Protein 4R1N (pdb70)

InterPro domains:
  IPR006108 3-hydroxyacyl-CoA dehydrogenase, C-terminal [PF00725] (184-280)
  IPR006176 3-hydroxyacyl-CoA dehydrogenase, NAD binding [PF02737] (3-181)
  IPR006180 3-hydroxyacyl-CoA dehydrogenase, conserved site [PS00067] (181-205)
  IPR008927 6-phosphogluconate dehydrogenase-like, C-terminal domain superfamily [SSF48179] (183-282)
  IPR013328 6-phosphogluconate dehydrogenase, domain 2 [G3DSA:1.10.1040.10] (186-282)
  IPR022694 3-hydroxyacyl-CoA dehydrogenase [PIRSF000105] (2-281)
  IPR036291 NAD(P)-binding domain superfamily [SSF51735] (1-183)

Solvent-accessible surface area: 47603 Å² total; per-residue (Å²): 98,152,44,0,0,0,1,10,2,38,100,49,2,2,10,0,0,6,5,0,0,44,124,45,10,86,1,22,2,38,23,122,113,117,102,65,8,88,137,1,53,41,54,2,34,112,36,1,36,143,55,36,81,154,159,148,43,85,84,69,49,29,101,98,11,40,92,53,20,56,35,19,51,57,9,140,80,0,45,74,0,29,0,0,0,0,23,33,111,78,62,34,113,66,1,51,94,18,0,47,85,0,30,70,37,9,58,100,102,0,10,0,0,2,14,4,27,16,38,29,2,46,86,0,4,82,28,14,203,21,29,56,39,1,0,0,0,5,5,22,88,64,0,44,105,20,97,0,0,0,0,0,48,8,94,54,8,34,96,118,1,12,55,29,0,84,112,8,0,91,76,5,40,16,52,19,2,64,0,50,52,23,36,4,5,0,0,12,13,3,10,1,27,10,0,2,8,0,0,19,0,25,79,94,54,6,11,113,42,94,23,0,9,20,0,0,91,52,7,16,85,14,78,59,0,4,0,22,29,0,1,86,52,0,0,44,60,0,16,48,7,0,35,32,2,91,111,113,63,65,26,57,19,8,88,14,0,83,25,0,76,136,32,31,192,52,34,93,32,0,117,127,68,29,62,2,13,52,104,72,103,257,77,144,54,0,0,0,3,10,6,44,98,46,1,0,11,0,0,4,5,0,0,42,120,32,7,90,0,12,2,46,26,130,98,113,89,72,9,91,161,2,52,57,64,3,42,156,39,2,40,139,45,36,84,125,156,148,42,82,92,60,50,25,90,91,14,35,92,69,21,59,33,22,54,55,11,144,87,0,41,86,0,36,0,0,0,0,20,38,107,83,60,38,154,66,2,68,109,25,0,48,85,0,27,70,40,8,58,101,106,0,8,0,0,0,15,5,35,26,38,30,1,45,83,0,5,79,28,17,204,18,29,62,35,0,0,0,0,4,5,22,92,69,1,42,96,19,119,0,0,0,0,0,48,6,93,54,8,34,95,118,1,10,63,32,0,81,126,4,0,90,73,6,46,13,49,12,2,64,0,49,53,22,39,6,6,0,0,16,14,2,11,1,26,10,0,3,8,0,0,18,0,27,78,96,56,7,12,113,43,95,18,0,7,21,0,0,87,54,7,17,82,14,79,46,0,4,0,21,30,0,1,87,53,2,0,43,60,0,19,52,13,0,36,37,1,92,109,118,62,66,26,56,20,8,83,13,0,82,21,0,78,139,35,33,194,54,34,95,32,0,84,127,68,17,65,2,15,52,105,59,107,256,94,156,46,0,0,0,2,10,4,46,106,48,2,2,11,0,0,6,5,0,0,40,122,46,9,84,1,21,3,45,24,125,104,129,89,59,7,88,143,2,54,60,60,2,44,146,33,0,42,110,57,34,82,122,112,155,36,80,82,70,45,26,79,89,9,40,92,58,20,55,34,20,53,61,9,138,80,0,45,72,0,31,0,0,0,0,24,34,97,83,61,33,112,66,1,51,94,16,0,48,87,0,24,71,36,8,59,102,116,0,10,0,0,2,15,4,26,17,37,29,3,46,83,2,5,84,26,17,197,22,26,60,40,1,0,0,0,6,4,23,96,68,1,47,104,21,108,0,0,0,0,0,50,8,96,56,8,32,96,119,2,13,54,32,0,82,110,8,0,91,75,5,46,15,47,20,3,68,0,50,51,21,36,4,6,0,0,13,13,3,11,0,26,9,0,3,7,0,0,19,0,27,80,95,54,8,11,110,41,93,22,0,6,20,0,0,90,54,7,17,87,15,78,51,0,4,0,21,30,0,1,84,53,0,0,43,58,0,17,49,7,0,36,31,1,90,111,113,60,65,25,57,21,7,83,14,0,81,23,0,74,140,34,30,191,52,35,94,31,0,120,115,59,12,65,2,14,53,106,69,117,206,90,164,45,0,0,0,3,10,6,48,97,48,1,0,10,0,0,4,5,0,0,44,120,47,11,87,0,10,3,42,18,135,107,108,100,81,8,92,140,2,52,53,61,2,43,161,38,2,44,132,46,35,90,105,167,138,42,82,95,61,54,23,97,95,14,34,94,64,18,58,36,21,56,57,14,145,82,0,39,76,0,37,0,0,0,1,21,35,103,86,62,37,120,65,1,45,101,21,0,46,88,0,28,67,44,9,67,100,109,0,10,0,0,1,16,5,34,26,38,30,1,45,84,0,5,77,27,18,207,17,29,61,43,0,0,0,0,5,5,21,96,68,1,39,95,20,122,0,0,0,0,0,46,7,94,57,8,35,95,134,2,11,68,33,0,79,126,6,0,84,72,6,46,14,50,16,2,63,0,48,55,20,39,6,6,0,0,15,15,2,11,1,27,10,0,2,8,0,0,18,0,28,81,95,53,6,11,115,42,89,21,0,5,23,0,0,76,46,7,15,83,14,79,48,0,2,0,16,29,0,1,85,54,0,0,43,60,1,19,53,14,1,36,36,1,92,109,117,64,66,26,55,21,8,87,14,0,82,21,1,77,138,34,34,194,54,33,95,33,0,124,129,66,12,64,2,14,56,72,77,90,228

Radius of gyration: 37.48 Å; Cα contacts (8 Å, |Δi|>4): 2332; chains: 4; bounding box: 82×85×106 Å

CATH classification: 3.40.50.720 (+1 more: 1.10.1040.10)

Structure (mmCIF, N/CA/C/O backbone):
data_4R1N
#
_entry.id   4R1N
#
_cell.length_a   146.475
_cell.length_b   146.475
_cell.length_c   202.295
_cell.angle_alpha   90.000
_cell.angle_beta   90.000
_cell.angle_gamma   120.000
#
_symmetry.space_group_name_H-M   'H 3'
#
loop_
_entity.id
_entity.type
_entity.pdbx_description
1 polymer '3-hydroxybutyryl-CoA dehydrogenase'
2 water water
#
loop_
_atom_site.group_PDB
_atom_site.id
_atom_site.type_symbol
_atom_site.label_atom_id
_atom_site.label_alt_id
_atom_site.label_comp_id
_atom_site.label_asym_id
_atom_site.label_entity_id
_atom_site.label_seq_id
_atom_site.pdbx_PDB_ins_code
_atom_site.Cartn_x
_atom_site.Cartn_y
_atom_site.Cartn_z
_atom_site.occupancy
_atom_site.B_iso_or_equiv
_atom_site.auth_seq_id
_atom_site.auth_comp_id
_atom_site.auth_asym_id
_atom_site.auth_atom_id
_atom_site.pdbx_PDB_model_num
ATOM 1 N N . MET A 1 1 ? 38.898 16.250 36.497 1.00 45.19 1 MET A N 1
ATOM 2 C CA . MET A 1 1 ? 38.249 15.367 37.480 1.00 46.01 1 MET A CA 1
ATOM 3 C C . MET A 1 1 ? 39.243 14.404 38.131 1.00 43.69 1 MET A C 1
ATOM 4 O O . MET A 1 1 ? 40.204 13.960 37.502 1.00 39.68 1 MET A O 1
ATOM 9 N N . LYS A 1 2 ? 39.028 14.091 39.401 1.00 42.67 2 LYS A N 1
ATOM 10 C CA . LYS A 1 2 ? 39.925 13.185 40.136 1.00 45.71 2 LYS A CA 1
ATOM 11 C C . LYS A 1 2 ? 39.223 12.016 40.794 1.00 38.40 2 LYS A C 1
ATOM 12 O O . LYS A 1 2 ? 39.816 10.952 41.034 1.00 37.66 2 LYS A O 1
ATOM 18 N N . LYS A 1 3 ? 37.974 12.267 41.165 1.00 34.40 3 LYS A N 1
ATOM 19 C CA . LYS A 1 3 ? 37.232 11.422 42.052 1.00 33.52 3 LYS A CA 1
ATOM 20 C C . LYS A 1 3 ? 35.812 11.159 41.499 1.00 31.62 3 LYS A C 1
ATOM 21 O O . LYS A 1 3 ? 35.001 12.074 41.302 1.00 30.54 3 LYS A O 1
ATOM 27 N N . VAL A 1 4 ? 35.525 9.891 41.370 1.00 29.69 4 VAL A N 1
ATOM 28 C CA . VAL A 1 4 ? 34.247 9.436 40.839 1.00 33.91 4 VAL A CA 1
ATOM 29 C C . VAL A 1 4 ? 33.549 8.551 41.871 1.00 31.17 4 VAL A C 1
ATOM 30 O O . VAL A 1 4 ? 34.164 7.581 42.447 1.00 32.05 4 VAL A O 1
ATOM 34 N N . PHE A 1 5 ? 32.280 8.848 42.073 1.00 30.04 5 PHE A N 1
ATOM 35 C CA . PHE A 1 5 ? 31.360 8.005 42.835 1.00 31.16 5 PHE A CA 1
ATOM 36 C C . PHE A 1 5 ? 30.524 7.085 41.890 1.00 35.15 5 PHE A C 1
ATOM 37 O O . PHE A 1 5 ? 29.869 7.573 40.943 1.00 30.39 5 PHE A O 1
ATOM 45 N N . VAL A 1 6 ? 30.557 5.778 42.125 1.00 31.67 6 VAL A N 1
ATOM 46 C CA . VAL A 1 6 ? 29.732 4.833 41.330 1.00 32.68 6 VAL A CA 1
ATOM 47 C C . VAL A 1 6 ? 28.729 4.125 42.220 1.00 33.69 6 VAL A C 1
ATOM 48 O O . VAL A 1 6 ? 29.113 3.535 43.251 1.00 29.97 6 VAL A O 1
ATOM 52 N N . LEU A 1 7 ? 27.459 4.184 41.829 1.00 31.42 7 LEU A N 1
ATOM 53 C CA . LEU A 1 7 ? 26.387 3.418 42.474 1.00 35.18 7 LEU A CA 1
ATOM 54 C C . LEU A 1 7 ? 26.177 2.068 41.759 1.00 37.07 7 LEU A C 1
ATOM 55 O O . LEU A 1 7 ? 25.930 1.992 40.551 1.00 36.95 7 LEU A O 1
ATOM 60 N N . GLY A 1 8 ? 26.312 1.008 42.521 1.00 38.53 8 GLY A N 1
ATOM 61 C CA . GLY A 1 8 ? 26.054 -0.308 42.011 1.00 37.03 8 GLY A CA 1
ATOM 62 C C . GLY A 1 8 ? 27.355 -1.021 41.892 1.00 38.94 8 GLY A C 1
ATOM 63 O O . GLY A 1 8 ? 28.231 -0.587 41.158 1.00 40.60 8 GLY A O 1
ATOM 64 N N . ALA A 1 9 ? 27.471 -2.154 42.597 1.00 41.51 9 ALA A N 1
ATOM 65 C CA . ALA A 1 9 ? 28.700 -2.951 42.598 1.00 42.81 9 ALA A CA 1
ATOM 66 C C . ALA A 1 9 ? 28.538 -4.304 41.878 1.00 43.83 9 ALA A C 1
ATOM 67 O O . ALA A 1 9 ? 29.448 -5.116 41.891 1.00 40.86 9 ALA A O 1
ATOM 69 N N . GLY A 1 10 ? 27.388 -4.515 41.241 1.00 45.38 10 GLY A N 1
ATOM 70 C CA . GLY A 1 10 ? 27.200 -5.599 40.305 1.00 44.63 10 GLY A CA 1
ATOM 71 C C . GLY A 1 10 ? 28.111 -5.448 39.096 1.00 46.89 10 GLY A C 1
ATOM 72 O O . GLY A 1 10 ? 29.005 -4.608 39.083 1.00 47.58 10 GLY A O 1
ATOM 73 N N . THR A 1 11 ? 27.863 -6.254 38.065 1.00 45.85 11 THR A N 1
ATOM 74 C CA . THR A 1 11 ? 28.806 -6.423 36.996 1.00 49.94 11 THR A CA 1
ATOM 75 C C . THR A 1 11 ? 29.076 -5.137 36.202 1.00 45.11 11 THR A C 1
ATOM 76 O O . THR A 1 11 ? 30.236 -4.889 35.904 1.00 42.81 11 THR A O 1
ATOM 80 N N . MET A 1 12 ? 28.054 -4.343 35.868 1.00 41.08 12 MET A N 1
ATOM 81 C CA . MET A 1 12 ? 28.265 -3.097 35.127 1.00 41.83 12 MET A CA 1
ATOM 82 C C . MET A 1 12 ? 29.030 -2.082 36.001 1.00 35.12 12 MET A C 1
ATOM 83 O O . MET A 1 12 ? 30.039 -1.572 35.571 1.00 34.05 12 MET A O 1
ATOM 88 N N . GLY A 1 13 ? 28.480 -1.781 37.184 1.00 33.16 13 GLY A N 1
ATOM 89 C CA . GLY A 1 13 ? 29.063 -0.871 38.173 1.00 37.33 13 GLY A CA 1
ATOM 90 C C . GLY A 1 13 ? 30.525 -1.221 38.459 1.00 39.94 13 GLY A C 1
ATOM 91 O O . GLY A 1 13 ? 31.384 -0.353 38.425 1.00 34.01 13 GLY A O 1
ATOM 92 N N . ALA A 1 14 ? 30.846 -2.505 38.620 1.00 37.36 14 ALA A N 1
ATOM 93 C CA . ALA A 1 14 ? 32.254 -2.898 38.798 1.00 39.60 14 ALA A CA 1
ATOM 94 C C . ALA A 1 14 ? 33.113 -2.649 37.573 1.00 42.49 14 ALA A C 1
ATOM 95 O O . ALA A 1 14 ? 34.294 -2.277 37.698 1.00 35.62 14 ALA A O 1
ATOM 97 N N . GLY A 1 15 ? 32.572 -2.926 36.382 1.00 35.93 15 GLY A N 1
ATOM 98 C CA . GLY A 1 15 ? 33.339 -2.653 35.169 1.00 36.73 15 GLY A CA 1
ATOM 99 C C . GLY A 1 15 ? 33.651 -1.154 35.061 1.00 30.04 15 GLY A C 1
ATOM 100 O O . GLY A 1 15 ? 34.756 -0.712 34.675 1.00 33.34 15 GLY A O 1
ATOM 101 N N . ILE A 1 16 ? 32.659 -0.385 35.427 1.00 28.81 16 ILE A N 1
ATOM 102 C CA . ILE A 1 16 ? 32.769 1.076 35.336 1.00 30.75 16 ILE A CA 1
ATOM 103 C C . ILE A 1 16 ? 33.774 1.622 36.390 1.00 32.37 16 ILE A C 1
ATOM 104 O O . ILE A 1 16 ? 34.537 2.512 36.091 1.00 31.74 16 ILE A O 1
ATOM 109 N N . VAL A 1 17 ? 33.688 1.121 37.615 1.00 31.71 17 VAL A N 1
ATOM 110 C CA . VAL A 1 17 ? 34.726 1.458 38.615 1.00 34.87 17 VAL A CA 1
ATOM 111 C C . VAL A 1 17 ? 36.111 1.212 38.030 1.00 33.62 17 VAL A C 1
ATOM 112 O O . VAL A 1 17 ? 36.999 2.097 38.040 1.00 36.95 17 VAL A O 1
ATOM 116 N N . GLN A 1 18 ? 36.298 0.007 37.502 1.00 34.88 18 GLN A N 1
ATOM 117 C CA . GLN A 1 18 ? 37.555 -0.367 36.894 1.00 34.61 18 GLN A CA 1
ATOM 118 C C . GLN A 1 18 ? 37.939 0.544 35.735 1.00 36.99 18 GLN A C 1
ATOM 119 O O . GLN A 1 18 ? 39.110 0.938 35.607 1.00 34.86 18 GLN A O 1
ATOM 125 N N . ALA A 1 19 ? 36.993 0.892 34.860 1.00 32.75 19 ALA A N 1
ATOM 126 C CA . ALA A 1 19 ? 37.326 1.776 33.746 1.00 32.78 19 ALA A CA 1
ATOM 127 C C . ALA A 1 19 ? 37.885 3.139 34.254 1.00 30.64 19 ALA A C 1
ATOM 128 O O . ALA A 1 19 ? 38.773 3.694 33.625 1.00 32.69 19 ALA A O 1
ATOM 130 N N . PHE A 1 20 ? 37.291 3.679 35.314 1.00 30.34 20 PHE A N 1
ATOM 131 C CA . PHE A 1 20 ? 37.795 4.952 35.862 1.00 32.22 20 PHE A CA 1
ATOM 132 C C . PHE A 1 20 ? 39.162 4.756 36.622 1.00 31.79 20 PHE A C 1
ATOM 133 O O . PHE A 1 20 ? 40.156 5.433 36.352 1.00 34.37 20 PHE A O 1
ATOM 141 N N . ALA A 1 21 ? 39.189 3.802 37.516 1.00 34.46 21 ALA A N 1
ATOM 142 C CA . ALA A 1 21 ? 40.395 3.581 38.381 1.00 36.09 21 ALA A CA 1
ATOM 143 C C . ALA A 1 21 ? 41.630 3.172 37.622 1.00 41.67 21 ALA A C 1
ATOM 144 O O . ALA A 1 21 ? 42.743 3.584 37.978 1.00 42.22 21 ALA A O 1
ATOM 146 N N . ALA A 1 22 ? 41.457 2.449 36.523 1.00 38.31 22 ALA A N 1
ATOM 147 C CA . ALA A 1 22 ? 42.569 2.012 35.728 1.00 36.74 22 ALA A CA 1
ATOM 148 C C . ALA A 1 22 ? 43.249 3.116 35.056 1.00 40.13 22 ALA A C 1
ATOM 149 O O . ALA A 1 22 ? 44.380 2.959 34.607 1.00 44.22 22 ALA A O 1
ATOM 151 N N . LYS A 1 23 ? 42.536 4.206 34.884 1.00 38.88 23 LYS A N 1
ATOM 152 C CA . LYS A 1 23 ? 43.045 5.328 34.236 1.00 35.93 23 LYS A CA 1
ATOM 153 C C . LYS A 1 23 ? 43.365 6.479 35.207 1.00 35.42 23 LYS A C 1
ATOM 154 O O . LYS A 1 23 ? 43.539 7.627 34.779 1.00 35.38 23 LYS A O 1
ATOM 160 N N . GLY A 1 24 ? 43.419 6.221 36.505 1.00 41.99 24 GLY A N 1
ATOM 161 C CA . GLY A 1 24 ? 43.992 7.240 37.409 1.00 39.43 24 GLY A CA 1
ATOM 162 C C . GLY A 1 24 ? 42.991 7.922 38.314 1.00 46.38 24 GLY A C 1
ATOM 163 O O . GLY A 1 24 ? 43.409 8.652 39.191 1.00 37.61 24 GLY A O 1
ATOM 164 N N . CYS A 1 25 ? 41.674 7.712 38.120 1.00 36.24 25 CYS A N 1
ATOM 165 C CA . CYS A 1 25 ? 40.683 8.265 39.023 1.00 37.06 25 CYS A CA 1
ATOM 166 C C . CYS A 1 25 ? 40.660 7.517 40.362 1.00 36.45 25 CYS A C 1
ATOM 167 O O . CYS A 1 25 ? 40.868 6.287 40.424 1.00 34.45 25 CYS A O 1
ATOM 170 N N . GLU A 1 26 ? 40.392 8.285 41.419 1.00 31.35 26 GLU A N 1
ATOM 171 C CA . GLU A 1 26 ? 39.934 7.767 42.663 1.00 34.54 26 GLU A CA 1
ATOM 172 C C . GLU A 1 26 ? 38.467 7.408 42.471 1.00 34.91 26 GLU A C 1
ATOM 173 O O . GLU A 1 26 ? 37.668 8.216 42.016 1.00 32.88 26 GLU A O 1
ATOM 179 N N . VAL A 1 27 ? 38.099 6.226 42.926 1.00 36.76 27 VAL A N 1
ATOM 180 C CA . VAL A 1 27 ? 36.717 5.809 42.829 1.00 36.42 27 VAL A CA 1
ATOM 181 C C . VAL A 1 27 ? 36.224 5.320 44.155 1.00 33.19 27 VAL A C 1
ATOM 182 O O . VAL A 1 27 ? 36.909 4.504 44.835 1.00 36.01 27 VAL A O 1
ATOM 186 N N . ILE A 1 28 ? 35.065 5.825 44.548 1.00 32.99 28 ILE A N 1
ATOM 187 C CA . ILE A 1 28 ? 34.276 5.291 45.664 1.00 32.31 28 ILE A CA 1
ATOM 188 C C . ILE A 1 28 ? 33.034 4.575 45.067 1.00 38.74 28 ILE A C 1
ATOM 189 O O . ILE A 1 28 ? 32.215 5.250 44.365 1.00 34.02 28 ILE A O 1
ATOM 194 N N . VAL A 1 29 ? 32.917 3.269 45.353 1.00 32.75 29 VAL A N 1
ATOM 195 C CA . VAL A 1 29 ? 31.769 2.425 44.903 1.00 35.60 29 VAL A CA 1
ATOM 196 C C . VAL A 1 29 ? 30.829 2.119 46.022 1.00 39.07 29 VAL A C 1
ATOM 197 O O . VAL A 1 29 ? 31.238 1.587 47.093 1.00 37.57 29 VAL A O 1
ATOM 201 N N . ARG A 1 30 ? 29.560 2.414 45.795 1.00 33.22 30 ARG A N 1
ATOM 202 C CA . ARG A 1 30 ? 28.595 2.293 46.810 1.00 33.47 30 ARG A CA 1
ATOM 203 C C . ARG A 1 30 ? 27.506 1.337 46.389 1.00 43.96 30 ARG A C 1
ATOM 204 O O . ARG A 1 30 ? 26.984 1.442 45.239 1.00 36.80 30 ARG A O 1
ATOM 212 N N . ASP A 1 31 ? 27.150 0.428 47.295 1.00 40.72 31 ASP A N 1
ATOM 213 C CA . ASP A 1 31 ? 25.950 -0.437 47.117 1.00 43.84 31 ASP A CA 1
ATOM 214 C C . ASP A 1 31 ? 25.207 -0.575 48.459 1.00 48.70 31 ASP A C 1
ATOM 215 O O . ASP A 1 31 ? 25.687 -0.087 49.485 1.00 45.95 31 ASP A O 1
ATOM 220 N N . ILE A 1 32 ? 24.032 -1.220 48.454 1.00 46.88 32 ILE A N 1
ATOM 221 C CA . ILE A 1 32 ? 23.174 -1.265 49.638 1.00 50.29 32 ILE A CA 1
ATOM 222 C C . ILE A 1 32 ? 23.572 -2.339 50.688 1.00 48.19 32 ILE A C 1
ATOM 223 O O . ILE A 1 32 ? 23.071 -2.295 51.808 1.00 48.58 32 ILE A O 1
ATOM 228 N N . LYS A 1 33 ? 24.491 -3.247 50.347 1.00 52.62 33 LYS A N 1
ATOM 229 C CA . LYS A 1 33 ? 25.088 -4.158 51.331 1.00 57.97 33 LYS A CA 1
ATOM 230 C C . LYS A 1 33 ? 26.580 -4.409 51.111 1.00 60.92 33 LYS A C 1
ATOM 231 O O . LYS A 1 33 ? 27.112 -4.329 49.988 1.00 52.06 33 LYS A O 1
ATOM 237 N N . GLU A 1 34 ? 27.243 -4.796 52.195 1.00 59.86 34 GLU A N 1
ATOM 238 C CA . GLU A 1 34 ? 28.695 -4.856 52.213 1.00 58.49 34 GLU A CA 1
ATOM 239 C C . GLU A 1 34 ? 29.240 -6.037 51.406 1.00 59.90 34 GLU A C 1
ATOM 240 O O . GLU A 1 34 ? 30.340 -5.961 50.855 1.00 61.55 34 GLU A O 1
ATOM 246 N N . GLU A 1 35 ? 28.476 -7.129 51.324 1.00 61.18 35 GLU A N 1
ATOM 247 C CA . GLU A 1 35 ? 28.891 -8.283 50.507 1.00 64.97 35 GLU A CA 1
ATOM 248 C C . GLU A 1 35 ? 28.728 -7.973 49.017 1.00 58.47 35 GLU A C 1
ATOM 249 O O . GLU A 1 35 ? 29.524 -8.449 48.190 1.00 52.85 35 GLU A O 1
ATOM 255 N N . PHE A 1 36 ? 27.719 -7.165 48.666 1.00 51.64 36 PHE A N 1
ATOM 256 C CA . PHE A 1 36 ? 27.609 -6.665 47.268 1.00 51.69 36 PHE A CA 1
ATOM 257 C C . PHE A 1 36 ? 28.865 -5.875 46.932 1.00 41.84 36 PHE A C 1
ATOM 258 O O . PHE A 1 36 ? 29.529 -6.111 45.927 1.00 44.54 36 PHE A O 1
ATOM 266 N N . VAL A 1 37 ? 29.210 -4.980 47.837 1.00 48.35 37 VAL A N 1
ATOM 267 C CA . VAL A 1 37 ? 30.377 -4.158 47.666 1.00 43.12 37 VAL A CA 1
ATOM 268 C C . VAL A 1 37 ? 31.603 -5.057 47.557 1.00 46.23 37 VAL A C 1
ATOM 269 O O . VAL A 1 37 ? 32.381 -4.983 46.602 1.00 43.13 37 VAL A O 1
ATOM 273 N N . ASP A 1 38 ? 31.766 -5.947 48.539 1.00 55.26 38 ASP A N 1
ATOM 274 C CA . ASP A 1 38 ? 32.823 -6.963 48.484 1.00 51.32 38 ASP A CA 1
ATOM 275 C C . ASP A 1 38 ? 32.817 -7.749 47.196 1.00 45.84 38 ASP A C 1
ATOM 276 O O . ASP A 1 38 ? 33.882 -7.996 46.642 1.00 46.06 38 ASP A O 1
ATOM 281 N N . ARG A 1 39 ? 31.644 -8.127 46.665 1.00 51.14 39 ARG A N 1
ATOM 282 C CA . ARG A 1 39 ? 31.641 -8.944 45.422 1.00 50.85 39 ARG A CA 1
ATOM 283 C C . ARG A 1 39 ? 32.192 -8.137 44.277 1.00 43.62 39 ARG A C 1
ATOM 284 O O . ARG A 1 39 ? 32.966 -8.646 43.452 1.00 49.48 39 ARG A O 1
ATOM 292 N N . GLY A 1 40 ? 31.850 -6.848 44.266 1.00 47.31 40 GLY A N 1
ATOM 293 C CA . GLY A 1 40 ? 32.324 -5.930 43.208 1.00 44.78 40 GLY A CA 1
ATOM 294 C C . GLY A 1 40 ? 33.809 -5.822 43.200 1.00 42.51 40 GLY A C 1
ATOM 295 O O . GLY A 1 40 ? 34.435 -5.998 42.167 1.00 44.66 40 GLY A O 1
ATOM 296 N N . ILE A 1 41 ? 34.386 -5.594 44.380 1.00 47.13 41 ILE A N 1
ATOM 297 C CA . ILE A 1 41 ? 35.855 -5.483 44.478 1.00 50.49 41 ILE A CA 1
ATOM 298 C C . ILE A 1 41 ? 36.559 -6.793 44.138 1.00 43.83 41 ILE A C 1
ATOM 299 O O . ILE A 1 41 ? 37.566 -6.818 43.409 1.00 44.75 41 ILE A O 1
ATOM 304 N N . ALA A 1 42 ? 36.000 -7.885 44.636 1.00 50.57 42 ALA A N 1
ATOM 305 C CA . ALA A 1 42 ? 36.375 -9.233 44.158 1.00 53.77 42 ALA A CA 1
ATOM 306 C C . ALA A 1 42 ? 36.375 -9.339 42.620 1.00 52.59 42 ALA A C 1
ATOM 307 O O . ALA A 1 42 ? 37.373 -9.774 42.028 1.00 58.61 42 ALA A O 1
ATOM 309 N N . THR A 1 43 ? 35.284 -8.915 41.972 1.00 49.00 43 THR A N 1
ATOM 310 C CA . THR A 1 43 ? 35.213 -8.920 40.498 1.00 49.37 43 THR A CA 1
ATOM 311 C C . THR A 1 43 ? 36.339 -8.131 39.848 1.00 44.66 43 THR A C 1
ATOM 312 O O . THR A 1 43 ? 36.990 -8.572 38.871 1.00 46.99 43 THR A O 1
ATOM 316 N N . ILE A 1 44 ? 36.546 -6.925 40.368 1.00 44.25 44 ILE A N 1
ATOM 317 C CA . ILE A 1 44 ? 37.579 -6.073 39.782 1.00 45.97 44 ILE A CA 1
ATOM 318 C C . ILE A 1 44 ? 38.958 -6.749 39.919 1.00 47.19 44 ILE A C 1
ATOM 319 O O . ILE A 1 44 ? 39.740 -6.809 38.968 1.00 51.51 44 ILE A O 1
ATOM 324 N N . THR A 1 45 ? 39.230 -7.266 41.118 1.00 55.03 45 THR A N 1
ATOM 325 C CA . THR A 1 45 ? 40.483 -7.992 41.407 1.00 56.99 45 THR A CA 1
ATOM 326 C C . THR A 1 45 ? 40.723 -9.191 40.462 1.00 55.52 45 THR A C 1
ATOM 327 O O . THR A 1 45 ? 41.826 -9.333 39.889 1.00 53.84 45 THR A O 1
ATOM 331 N N . LYS A 1 46 ? 39.687 -10.013 40.253 1.00 58.90 46 LYS A N 1
ATOM 332 C CA . LYS A 1 46 ? 39.751 -11.095 39.233 1.00 59.40 46 LYS A CA 1
ATOM 333 C C . LYS A 1 46 ? 40.221 -10.565 37.913 1.00 56.14 46 LYS A C 1
ATOM 334 O O . LYS A 1 46 ? 41.060 -11.185 37.249 1.00 49.48 46 LYS A O 1
ATOM 340 N N . SER A 1 47 ? 39.624 -9.434 37.511 1.00 51.82 47 SER A N 1
ATOM 341 C CA . SER A 1 47 ? 39.758 -8.979 36.147 1.00 50.42 47 SER A CA 1
ATOM 342 C C . SER A 1 47 ? 41.182 -8.481 35.934 1.00 47.02 47 SER A C 1
ATOM 343 O O . SER A 1 47 ? 41.832 -8.793 34.929 1.00 47.31 47 SER A O 1
ATOM 346 N N . LEU A 1 48 ? 41.673 -7.739 36.935 1.00 51.67 48 LEU A N 1
ATOM 347 C CA . LEU A 1 48 ? 43.044 -7.235 36.947 1.00 52.50 48 LEU A CA 1
ATOM 348 C C . LEU A 1 48 ? 44.089 -8.380 37.005 1.00 49.36 48 LEU A C 1
ATOM 349 O O . LEU A 1 48 ? 45.098 -8.379 36.282 1.00 51.66 48 LEU A O 1
ATOM 354 N N . SER A 1 49 ? 43.826 -9.360 37.859 1.00 51.01 49 SER A N 1
ATOM 355 C CA . SER A 1 49 ? 44.678 -10.571 37.915 1.00 55.61 49 SER A CA 1
ATOM 356 C C . SER A 1 49 ? 44.836 -11.182 36.531 1.00 61.82 49 SER A C 1
ATOM 357 O O . SER A 1 49 ? 45.941 -11.545 36.140 1.00 63.80 49 SER A O 1
ATOM 360 N N . LYS A 1 50 ? 43.716 -11.300 35.801 1.00 69.38 50 LYS A N 1
ATOM 361 C CA . LYS A 1 50 ? 43.715 -11.820 34.434 1.00 67.03 50 LYS A CA 1
ATOM 362 C C . LYS A 1 50 ? 44.476 -10.899 33.492 1.00 70.44 50 LYS A C 1
ATOM 363 O O . LYS A 1 50 ? 45.141 -11.369 32.582 1.00 75.55 50 LYS A O 1
ATOM 369 N N . LEU A 1 51 ? 44.397 -9.591 33.701 1.00 65.93 51 LEU A N 1
ATOM 370 C CA . LEU A 1 51 ? 45.264 -8.682 32.946 1.00 64.11 51 LEU A CA 1
ATOM 371 C C . LEU A 1 51 ? 46.748 -8.935 33.238 1.00 64.10 51 LEU A C 1
ATOM 372 O O . LEU A 1 51 ? 47.590 -8.867 32.331 1.00 60.01 51 LEU A O 1
ATOM 377 N N . VAL A 1 52 ? 47.049 -9.192 34.513 1.00 64.55 52 VAL A N 1
ATOM 378 C CA . VAL A 1 52 ? 48.395 -9.575 34.963 1.00 64.98 52 VAL A CA 1
ATOM 379 C C . VAL A 1 52 ? 48.776 -10.948 34.392 1.00 68.54 52 VAL A C 1
ATOM 380 O O . VAL A 1 52 ? 49.807 -11.080 33.748 1.00 63.01 52 VAL A O 1
ATOM 384 N N . ALA A 1 53 ? 47.939 -11.961 34.616 1.00 78.92 53 ALA A N 1
ATOM 385 C CA . ALA A 1 53 ? 48.033 -13.246 33.877 1.00 79.68 53 ALA A CA 1
ATOM 386 C C . ALA A 1 53 ? 48.531 -13.074 32.425 1.00 79.49 53 ALA A C 1
ATOM 387 O O . ALA A 1 53 ? 49.519 -13.684 32.026 1.00 80.59 53 ALA A O 1
ATOM 389 N N . LYS A 1 54 ? 47.859 -12.213 31.662 1.00 79.29 54 LYS A N 1
ATOM 390 C CA . LYS A 1 54 ? 48.192 -11.947 30.253 1.00 76.60 54 LYS A CA 1
ATOM 391 C C . LYS A 1 54 ? 49.252 -10.834 30.067 1.00 78.26 54 LYS A C 1
ATOM 392 O O . LYS A 1 54 ? 49.487 -10.358 28.949 1.00 74.26 54 LYS A O 1
ATOM 398 N N . GLU A 1 55 ? 49.905 -10.424 31.149 1.00 78.22 55 GLU A N 1
ATOM 399 C CA . GLU A 1 55 ? 51.038 -9.488 31.075 1.00 84.07 55 GLU A CA 1
ATOM 400 C C . GLU A 1 55 ? 50.727 -8.150 30.381 1.00 76.61 55 GLU A C 1
ATOM 401 O O . GLU A 1 55 ? 51.632 -7.523 29.843 1.00 71.83 55 GLU A O 1
ATOM 407 N N . LYS A 1 56 ? 49.474 -7.694 30.422 1.00 78.27 56 LYS A N 1
ATOM 408 C CA . LYS A 1 56 ? 49.131 -6.351 29.908 1.00 78.16 56 LYS A CA 1
ATOM 409 C C . LYS A 1 56 ? 49.331 -5.272 30.986 1.00 72.39 56 LYS A C 1
ATOM 410 O O . LYS A 1 56 ? 49.568 -4.102 30.676 1.00 67.33 56 LYS A O 1
ATOM 416 N N . ILE A 1 57 ? 49.243 -5.672 32.253 1.00 70.91 57 ILE A N 1
ATOM 417 C CA . ILE A 1 57 ? 49.705 -4.834 33.373 1.00 67.92 57 ILE A CA 1
ATOM 418 C C . ILE A 1 57 ? 50.545 -5.650 34.370 1.00 67.32 57 ILE A C 1
ATOM 419 O O . ILE A 1 57 ? 50.376 -6.871 34.474 1.00 62.08 57 ILE A O 1
ATOM 424 N N . THR A 1 58 ? 51.410 -4.953 35.121 1.00 70.20 58 THR A N 1
ATOM 425 C CA . THR A 1 58 ? 52.225 -5.566 36.202 1.00 64.81 58 THR A CA 1
ATOM 426 C C . THR A 1 58 ? 51.368 -5.768 37.449 1.00 65.40 58 THR A C 1
ATOM 427 O O . THR A 1 58 ? 50.252 -5.259 37.542 1.00 60.08 58 THR A O 1
ATOM 431 N N . GLU A 1 59 ? 51.887 -6.511 38.417 1.00 63.35 59 GLU A N 1
ATOM 432 C CA . GLU A 1 59 ? 51.129 -6.784 39.625 1.00 64.60 59 GLU A CA 1
ATOM 433 C C . GLU A 1 59 ? 51.117 -5.487 40.458 1.00 64.08 59 GLU A C 1
ATOM 434 O O . GLU A 1 59 ? 50.228 -5.270 41.263 1.00 65.19 59 GLU A O 1
ATOM 440 N N . ALA A 1 60 ? 52.098 -4.622 40.241 1.00 60.18 60 ALA A N 1
ATOM 441 C CA . ALA A 1 60 ? 52.137 -3.314 40.908 1.00 67.74 60 ALA A CA 1
ATOM 442 C C . ALA A 1 60 ? 51.052 -2.361 40.374 1.00 68.08 60 ALA A C 1
ATOM 443 O O . ALA A 1 60 ? 50.493 -1.564 41.135 1.00 65.12 60 ALA A O 1
ATOM 445 N N . ASP A 1 61 ? 50.825 -2.414 39.057 1.00 70.07 61 ASP A N 1
ATOM 446 C CA . ASP A 1 61 ? 49.701 -1.720 38.413 1.00 65.95 61 ASP A CA 1
ATOM 447 C C . ASP A 1 61 ? 48.437 -2.161 39.115 1.00 61.65 61 ASP A C 1
ATOM 448 O O . ASP A 1 61 ? 47.689 -1.337 39.661 1.00 56.78 61 ASP A O 1
ATOM 453 N N . LYS A 1 62 ? 48.225 -3.474 39.135 1.00 56.11 62 LYS A N 1
ATOM 454 C CA . LYS A 1 62 ? 47.071 -4.030 39.797 1.00 52.87 62 LYS A CA 1
ATOM 455 C C . LYS A 1 62 ? 46.869 -3.393 41.174 1.00 59.27 62 LYS A C 1
ATOM 456 O O . LYS A 1 62 ? 45.795 -2.828 41.437 1.00 50.01 62 LYS A O 1
ATOM 462 N N . GLU A 1 63 ? 47.885 -3.471 42.051 1.00 58.07 63 GLU A N 1
ATOM 463 C CA . GLU A 1 63 ? 47.761 -2.878 43.408 1.00 60.83 63 GLU A CA 1
ATOM 464 C C . GLU A 1 63 ? 47.466 -1.394 43.358 1.00 44.68 63 GLU A C 1
ATOM 465 O O . GLU A 1 63 ? 46.675 -0.889 44.146 1.00 51.67 63 GLU A O 1
ATOM 471 N N . GLU A 1 64 ? 48.137 -0.684 42.477 1.00 44.10 64 GLU A N 1
ATOM 472 C CA . GLU A 1 64 ? 47.944 0.749 42.396 1.00 51.25 64 GLU A CA 1
ATOM 473 C C . GLU A 1 64 ? 46.472 1.111 42.011 1.00 52.34 64 GLU A C 1
ATOM 474 O O . GLU A 1 64 ? 45.861 2.046 42.574 1.00 48.89 64 GLU A O 1
ATOM 480 N N . ILE A 1 65 ? 45.925 0.326 41.080 1.00 50.14 65 ILE A N 1
ATOM 481 C CA . ILE A 1 65 ? 44.517 0.453 40.640 1.00 47.44 65 ILE A CA 1
ATOM 482 C C . ILE A 1 65 ? 43.616 0.156 41.818 1.00 41.04 65 ILE A C 1
ATOM 483 O O . ILE A 1 65 ? 42.773 0.973 42.168 1.00 44.46 65 ILE A O 1
ATOM 488 N N . LEU A 1 66 ? 43.798 -0.991 42.475 1.00 42.54 66 LEU A N 1
ATOM 489 C CA . LEU A 1 66 ? 42.945 -1.313 43.643 1.00 44.00 66 LEU A CA 1
ATOM 490 C C . LEU A 1 66 ? 43.011 -0.265 44.786 1.00 41.89 66 LEU A C 1
ATOM 491 O O . LEU A 1 66 ? 42.041 -0.045 45.527 1.00 40.52 66 LEU A O 1
ATOM 496 N N . SER A 1 67 ? 44.171 0.361 44.949 1.00 42.77 67 SER A N 1
ATOM 497 C CA . SER A 1 67 ? 44.384 1.278 46.051 1.00 45.48 67 SER A CA 1
ATOM 498 C C . SER A 1 67 ? 43.651 2.603 45.773 1.00 46.29 67 SER A C 1
ATOM 499 O O . SER A 1 67 ? 43.423 3.395 46.669 1.00 44.26 67 SER A O 1
ATOM 502 N N . ARG A 1 68 ? 43.275 2.847 44.522 1.00 49.78 68 ARG A N 1
ATOM 503 C CA . ARG A 1 68 ? 42.419 3.997 44.203 1.00 46.55 68 ARG A CA 1
ATOM 504 C C . ARG A 1 68 ? 40.887 3.806 44.443 1.00 41.16 68 ARG A C 1
ATOM 505 O O . ARG A 1 68 ? 40.104 4.755 44.382 1.00 45.89 68 ARG A O 1
ATOM 513 N N . ILE A 1 69 ? 40.485 2.580 44.762 1.00 41.76 69 ILE A N 1
ATOM 514 C CA . ILE A 1 69 ? 39.088 2.171 44.929 1.00 39.65 69 ILE A CA 1
ATOM 515 C C . ILE A 1 69 ? 38.703 1.920 46.379 1.00 43.35 69 ILE A C 1
ATOM 516 O O . ILE A 1 69 ? 39.329 1.142 47.100 1.00 43.61 69 ILE A O 1
ATOM 521 N N . SER A 1 70 ? 37.642 2.543 46.833 1.00 40.74 70 SER A N 1
ATOM 522 C CA . SER A 1 70 ? 37.141 2.177 48.126 1.00 41.21 70 SER A CA 1
ATOM 523 C C . SER A 1 70 ? 35.665 1.869 47.982 1.00 42.76 70 SER A C 1
ATOM 524 O O . SER A 1 70 ? 35.009 2.363 47.045 1.00 43.55 70 SER A O 1
ATOM 527 N N . GLY A 1 71 ? 35.159 1.049 48.892 1.00 41.20 71 GLY A N 1
ATOM 528 C CA . GLY A 1 71 ? 33.768 0.616 48.948 1.00 36.92 71 GLY A CA 1
ATOM 529 C C . GLY A 1 71 ? 33.041 1.177 50.120 1.00 39.61 71 GLY A C 1
ATOM 530 O O . GLY A 1 71 ? 33.623 1.423 51.165 1.00 36.56 71 GLY A O 1
ATOM 531 N N . THR A 1 72 ? 31.743 1.348 49.980 1.00 37.10 72 THR A N 1
ATOM 532 C CA . THR A 1 72 ? 30.902 1.901 51.025 1.00 37.93 72 THR A CA 1
ATOM 533 C C . THR A 1 72 ? 29.426 1.541 50.766 1.00 39.37 72 THR A C 1
ATOM 534 O O . THR A 1 72 ? 29.079 1.092 49.668 1.00 43.28 72 THR A O 1
ATOM 538 N N . THR A 1 73 ? 28.582 1.741 51.766 1.00 38.95 73 THR A N 1
ATOM 539 C CA . THR A 1 73 ? 27.137 1.610 51.633 1.00 37.72 73 THR A CA 1
ATOM 540 C C . THR A 1 73 ? 26.480 2.922 51.921 1.00 38.37 73 THR A C 1
ATOM 541 O O . THR A 1 73 ? 25.272 3.015 52.000 1.00 40.06 73 THR A O 1
ATOM 545 N N . ASP A 1 74 ? 27.270 3.965 52.127 1.00 38.05 74 ASP A N 1
ATOM 546 C CA . ASP A 1 74 ? 26.726 5.217 52.555 1.00 40.69 74 ASP A CA 1
ATOM 547 C C . ASP A 1 74 ? 26.801 6.240 51.409 1.00 40.56 74 ASP A C 1
ATOM 548 O O . ASP A 1 74 ? 27.888 6.649 50.992 1.00 36.08 74 ASP A O 1
ATOM 553 N N . MET A 1 75 ? 25.650 6.678 50.938 1.00 40.65 75 MET A N 1
ATOM 554 C CA . MET A 1 75 ? 25.572 7.716 49.904 1.00 41.85 75 MET A CA 1
ATOM 555 C C . MET A 1 75 ? 26.316 9.010 50.174 1.00 40.29 75 MET A C 1
ATOM 556 O O . MET A 1 75 ? 26.708 9.702 49.244 1.00 34.89 75 MET A O 1
ATOM 561 N N . LYS A 1 76 ? 26.383 9.382 51.452 1.00 39.84 76 LYS A N 1
ATOM 562 C CA . LYS A 1 76 ? 27.080 10.588 51.909 1.00 40.21 76 LYS A CA 1
ATOM 563 C C . LYS A 1 76 ? 28.522 10.673 51.503 1.00 32.22 76 LYS A C 1
ATOM 564 O O . LYS A 1 76 ? 29.003 11.757 51.500 1.00 37.11 76 LYS A O 1
ATOM 570 N N . LEU A 1 77 ? 29.203 9.574 51.152 1.00 33.63 77 LEU A N 1
ATOM 571 C CA . LEU A 1 77 ? 30.576 9.664 50.647 1.00 34.21 77 LEU A CA 1
ATOM 572 C C . LEU A 1 77 ? 30.713 10.221 49.229 1.00 33.68 77 LEU A C 1
ATOM 573 O O . LEU A 1 77 ? 31.833 10.302 48.709 1.00 31.06 77 LEU A O 1
ATOM 578 N N . ALA A 1 78 ? 29.590 10.640 48.616 1.00 32.32 78 ALA A N 1
ATOM 579 C CA . ALA A 1 78 ? 29.644 11.252 47.250 1.00 34.53 78 ALA A CA 1
ATOM 580 C C . ALA A 1 78 ? 30.030 12.722 47.318 1.00 32.74 78 ALA A C 1
ATOM 581 O O . ALA A 1 78 ? 30.281 13.361 46.283 1.00 32.05 78 ALA A O 1
ATOM 583 N N . ALA A 1 79 ? 30.108 13.265 48.544 1.00 30.65 79 ALA A N 1
ATOM 584 C CA . ALA A 1 79 ? 30.132 14.713 48.722 1.00 32.08 79 ALA A CA 1
ATOM 585 C C . ALA A 1 79 ? 31.202 15.408 47.949 1.00 29.87 79 ALA A C 1
ATOM 586 O O . ALA A 1 79 ? 30.956 16.526 47.463 1.00 29.42 79 ALA A O 1
ATOM 588 N N . ASP A 1 80 ? 32.376 14.788 47.853 1.00 31.07 80 ASP A N 1
ATOM 589 C CA . ASP A 1 80 ? 33.526 15.418 47.238 1.00 34.08 80 ASP A CA 1
ATOM 590 C C . ASP A 1 80 ? 33.830 14.888 45.842 1.00 35.61 80 ASP A C 1
ATOM 591 O O . ASP A 1 80 ? 34.827 15.239 45.226 1.00 29.89 80 ASP A O 1
ATOM 596 N N . CYS A 1 81 ? 32.978 13.997 45.327 1.00 34.71 81 CYS A N 1
ATOM 597 C CA . CYS A 1 81 ? 33.193 13.494 43.964 1.00 31.00 81 CYS A CA 1
ATOM 598 C C . CYS A 1 81 ? 32.854 14.540 42.909 1.00 26.02 81 CYS A C 1
ATOM 599 O O . CYS A 1 81 ? 31.945 15.418 43.065 1.00 28.14 81 CYS A O 1
ATOM 602 N N . ASP A 1 82 ? 33.639 14.469 41.854 1.00 25.94 82 ASP A N 1
ATOM 603 C CA . ASP A 1 82 ? 33.558 15.406 40.752 1.00 26.82 82 ASP A CA 1
ATOM 604 C C . ASP A 1 82 ? 32.428 14.908 39.782 1.00 28.47 82 ASP A C 1
ATOM 605 O O . ASP A 1 82 ? 31.898 15.672 39.010 1.00 28.14 82 ASP A O 1
ATOM 610 N N . LEU A 1 83 ? 32.225 13.596 39.798 1.00 26.98 83 LEU A N 1
ATOM 611 C CA . LEU A 1 83 ? 31.313 12.922 38.868 1.00 27.05 83 LEU A CA 1
ATOM 612 C C . LEU A 1 83 ? 30.719 11.761 39.638 1.00 28.53 83 LEU A C 1
ATOM 613 O O . LEU A 1 83 ? 31.447 11.022 40.368 1.00 24.77 83 LEU A O 1
ATOM 618 N N . VAL A 1 84 ? 29.417 11.569 39.431 1.00 26.83 84 VAL A N 1
ATOM 619 C CA . VAL A 1 84 ? 28.741 10.404 39.889 1.00 28.02 84 VAL A CA 1
ATOM 620 C C . VAL A 1 84 ? 28.242 9.586 38.654 1.00 29.52 84 VAL A C 1
ATOM 621 O O . VAL A 1 84 ? 27.765 10.182 37.670 1.00 26.98 84 VAL A O 1
ATOM 625 N N . VAL A 1 85 ? 28.469 8.270 38.675 1.00 27.08 85 VAL A N 1
ATOM 626 C CA . VAL A 1 85 ? 27.898 7.337 37.659 1.00 29.43 85 VAL A CA 1
ATOM 627 C C . VAL A 1 85 ? 26.949 6.382 38.385 1.00 29.84 85 VAL A C 1
ATOM 628 O O . VAL A 1 85 ? 27.371 5.487 39.172 1.00 28.95 85 VAL A O 1
ATOM 632 N N . GLU A 1 86 ? 25.648 6.579 38.156 1.00 25.97 86 GLU A N 1
ATOM 633 C CA . GLU A 1 86 ? 24.651 5.700 38.751 1.00 27.62 86 GLU A CA 1
ATOM 634 C C . GLU A 1 86 ? 24.359 4.510 37.840 1.00 29.87 86 GLU A C 1
ATOM 635 O O . GLU A 1 86 ? 23.847 4.672 36.755 1.00 28.19 86 GLU A O 1
ATOM 641 N N . ALA A 1 87 ? 24.671 3.305 38.333 1.00 30.22 87 ALA A N 1
ATOM 642 C CA . ALA A 1 87 ? 24.502 2.068 37.588 1.00 29.95 87 ALA A CA 1
ATOM 643 C C . ALA A 1 87 ? 23.684 1.136 38.505 1.00 33.76 87 ALA A C 1
ATOM 644 O O . ALA A 1 87 ? 24.078 0.028 38.772 1.00 37.02 87 ALA A O 1
ATOM 646 N N . ALA A 1 88 ? 22.585 1.679 39.019 1.00 33.08 88 ALA A N 1
ATOM 647 C CA . ALA A 1 88 ? 21.696 1.038 40.007 1.00 40.32 88 ALA A CA 1
ATOM 648 C C . ALA A 1 88 ? 20.328 0.704 39.331 1.00 42.80 88 ALA A C 1
ATOM 649 O O . ALA A 1 88 ? 20.142 0.893 38.132 1.00 43.27 88 ALA A O 1
ATOM 651 N N . ILE A 1 89 ? 19.356 0.219 40.068 1.00 51.00 89 ILE A N 1
ATOM 652 C CA . ILE A 1 89 ? 18.252 -0.403 39.355 1.00 50.49 89 ILE A CA 1
ATOM 653 C C . ILE A 1 89 ? 17.492 0.544 38.417 1.00 49.06 89 ILE A C 1
ATOM 654 O O . ILE A 1 89 ? 17.426 1.775 38.577 1.00 40.57 89 ILE A O 1
ATOM 659 N N . GLU A 1 90 ? 16.871 -0.095 37.456 1.00 47.37 90 GLU A N 1
ATOM 660 C CA . GLU A 1 90 ? 16.227 0.582 36.386 1.00 43.73 90 GLU A CA 1
ATOM 661 C C . GLU A 1 90 ? 14.786 0.925 36.772 1.00 42.41 90 GLU A C 1
ATOM 662 O O . GLU A 1 90 ? 13.898 0.451 36.143 1.00 48.50 90 GLU A O 1
ATOM 668 N N . ASN A 1 91 ? 14.575 1.769 37.785 1.00 40.23 91 ASN A N 1
ATOM 669 C CA . ASN A 1 91 ? 13.244 2.189 38.331 1.00 41.23 91 ASN A CA 1
ATOM 670 C C . ASN A 1 91 ? 13.187 3.682 38.598 1.00 46.28 91 ASN A C 1
ATOM 671 O O . ASN A 1 91 ? 14.030 4.227 39.337 1.00 48.42 91 ASN A O 1
ATOM 676 N N . MET A 1 92 ? 12.156 4.343 38.093 1.00 41.90 92 MET A N 1
ATOM 677 C CA . MET A 1 92 ? 12.159 5.782 38.029 1.00 41.77 92 MET A CA 1
ATOM 678 C C . MET A 1 92 ? 12.014 6.396 39.384 1.00 46.02 92 MET A C 1
ATOM 679 O O . MET A 1 92 ? 12.779 7.324 39.712 1.00 41.16 92 MET A O 1
ATOM 684 N N . LYS A 1 93 ? 11.020 5.939 40.157 1.00 38.05 93 LYS A N 1
ATOM 685 C CA . LYS A 1 93 ? 10.798 6.478 41.493 1.00 43.55 93 LYS A CA 1
ATOM 686 C C . LYS A 1 93 ? 12.100 6.386 42.272 1.00 37.56 93 LYS A C 1
ATOM 687 O O . LYS A 1 93 ? 12.471 7.312 42.939 1.00 41.31 93 LYS A O 1
ATOM 693 N N . ILE A 1 94 ? 12.779 5.253 42.218 1.00 42.31 94 ILE A N 1
ATOM 694 C CA . ILE A 1 94 ? 14.007 5.126 42.984 1.00 41.97 94 ILE A CA 1
ATOM 695 C C . ILE A 1 94 ? 15.163 5.952 42.354 1.00 42.85 94 ILE A C 1
ATOM 696 O O . ILE A 1 94 ? 15.911 6.554 43.100 1.00 39.51 94 ILE A O 1
ATOM 701 N N . LYS A 1 95 ? 15.297 6.002 41.021 1.00 39.92 95 LYS A N 1
ATOM 702 C CA . LYS A 1 95 ? 16.351 6.885 40.417 1.00 40.94 95 LYS A CA 1
ATOM 703 C C . LYS A 1 95 ? 16.153 8.299 40.863 1.00 36.38 95 LYS A C 1
ATOM 704 O O . LYS A 1 95 ? 17.103 8.994 41.273 1.00 34.53 95 LYS A O 1
ATOM 710 N N . LYS A 1 96 ? 14.916 8.738 40.859 1.00 34.84 96 LYS A N 1
ATOM 711 C CA . LYS A 1 96 ? 14.626 10.111 41.289 1.00 36.91 96 LYS A CA 1
ATOM 712 C C . LYS A 1 96 ? 15.044 10.371 42.740 1.00 39.44 96 LYS A C 1
ATOM 713 O O . LYS A 1 96 ? 15.534 11.469 43.086 1.00 35.88 96 LYS A O 1
ATOM 719 N N . GLU A 1 97 ? 14.816 9.371 43.579 1.00 41.02 97 GLU A N 1
ATOM 720 C CA . GLU A 1 97 ? 15.226 9.451 44.990 1.00 42.20 97 GLU A CA 1
ATOM 721 C C . GLU A 1 97 ? 16.760 9.525 45.158 1.00 31.44 97 GLU A C 1
ATOM 722 O O . GLU A 1 97 ? 17.284 10.357 45.894 1.00 34.96 97 GLU A O 1
ATOM 728 N N . ILE A 1 98 ? 17.453 8.658 44.460 1.00 36.38 98 ILE A N 1
ATOM 729 C CA . ILE A 1 98 ? 18.937 8.663 44.429 1.00 35.69 98 ILE A CA 1
ATOM 730 C C . ILE A 1 98 ? 19.436 10.044 43.989 1.00 37.83 98 ILE A C 1
ATOM 731 O O . ILE A 1 98 ? 20.246 10.674 44.682 1.00 33.00 98 ILE A O 1
ATOM 736 N N . PHE A 1 99 ? 18.894 10.555 42.871 1.00 33.07 99 PHE A N 1
ATOM 737 C CA . PHE A 1 99 ? 19.368 11.841 42.353 1.00 29.41 99 PHE A CA 1
ATOM 738 C C . PHE A 1 99 ? 19.022 13.024 43.223 1.00 29.81 99 PHE A C 1
ATOM 739 O O . PHE A 1 99 ? 19.837 13.931 43.365 1.00 31.81 99 PHE A O 1
ATOM 747 N N . ALA A 1 100 ? 17.831 13.052 43.814 1.00 30.87 100 ALA A N 1
ATOM 748 C CA . ALA A 1 100 ? 17.444 14.077 44.769 1.00 34.80 100 ALA A CA 1
ATOM 749 C C . ALA A 1 100 ? 18.392 14.083 45.992 1.00 36.87 100 ALA A C 1
ATOM 750 O O . ALA A 1 100 ? 18.812 15.129 46.442 1.00 37.97 100 ALA A O 1
ATOM 752 N N . GLU A 1 101 ? 18.709 12.889 46.485 1.00 39.34 101 GLU A N 1
ATOM 753 C CA . GLU A 1 101 ? 19.594 12.740 47.618 1.00 42.78 101 GLU A CA 1
ATOM 754 C C . GLU A 1 101 ? 21.020 13.248 47.234 1.00 39.88 101 GLU A C 1
ATOM 755 O O . GLU A 1 101 ? 21.607 14.148 47.903 1.00 37.48 101 GLU A O 1
ATOM 761 N N . LEU A 1 102 ? 21.518 12.736 46.103 1.00 35.69 102 LEU A N 1
ATOM 762 C CA . LEU A 1 102 ? 22.813 13.121 45.591 1.00 35.24 102 LEU A CA 1
ATOM 763 C C . LEU A 1 102 ? 22.876 14.598 45.394 1.00 34.81 102 LEU A C 1
ATOM 764 O O . LEU A 1 102 ? 23.933 15.227 45.666 1.00 35.83 102 LEU A O 1
ATOM 769 N N . ASP A 1 103 ? 21.763 15.204 44.939 1.00 32.21 103 ASP A N 1
ATOM 770 C CA . ASP A 1 103 ? 21.742 16.632 44.758 1.00 30.42 103 ASP A CA 1
ATOM 771 C C . ASP A 1 103 ? 22.036 17.362 46.125 1.00 35.26 103 ASP A C 1
ATOM 772 O O . ASP A 1 103 ? 22.681 18.391 46.119 1.00 34.39 103 ASP A O 1
ATOM 777 N N . GLY A 1 104 ? 21.562 16.816 47.246 1.00 38.38 104 GLY A N 1
ATOM 778 C CA . GLY A 1 104 ? 21.692 17.451 48.585 1.00 39.38 104 GLY A CA 1
ATOM 779 C C . GLY A 1 104 ? 23.110 17.239 49.093 1.00 35.53 104 GLY A C 1
ATOM 780 O O . GLY A 1 104 ? 23.701 18.133 49.621 1.00 38.10 104 GLY A O 1
ATOM 781 N N . ILE A 1 105 ? 23.680 16.077 48.825 1.00 35.82 105 ILE A N 1
ATOM 782 C CA . ILE A 1 105 ? 25.040 15.690 49.285 1.00 35.66 105 ILE A CA 1
ATOM 783 C C . ILE A 1 105 ? 26.194 16.333 48.554 1.00 37.85 105 ILE A C 1
ATOM 784 O O . ILE A 1 105 ? 27.204 16.720 49.139 1.00 32.17 105 ILE A O 1
ATOM 789 N N . CYS A 1 106 ? 26.129 16.343 47.246 1.00 32.02 106 CYS A N 1
ATOM 790 C CA . CYS A 1 106 ? 27.283 16.682 46.444 1.00 32.27 106 CYS A CA 1
ATOM 791 C C . CYS A 1 106 ? 27.545 18.181 46.463 1.00 33.50 106 CYS A C 1
ATOM 792 O O . CYS A 1 106 ? 26.624 18.997 46.503 1.00 33.46 106 CYS A O 1
ATOM 795 N N . LYS A 1 107 ? 28.816 18.535 46.502 1.00 36.46 107 LYS A N 1
ATOM 796 C CA . LYS A 1 107 ? 29.206 19.911 46.224 1.00 35.71 107 LYS A CA 1
ATOM 797 C C . LYS A 1 107 ? 28.573 20.357 44.912 1.00 38.63 107 LYS A C 1
ATOM 798 O O . LYS A 1 107 ? 28.256 19.510 44.071 1.00 36.49 107 LYS A O 1
ATOM 804 N N . PRO A 1 108 ? 28.415 21.666 44.719 1.00 38.12 108 PRO A N 1
ATOM 805 C CA . PRO A 1 108 ? 27.714 22.190 43.574 1.00 36.44 108 PRO A CA 1
ATOM 806 C C . PRO A 1 108 ? 28.257 21.844 42.195 1.00 37.87 108 PRO A C 1
ATOM 807 O O . PRO A 1 108 ? 27.467 21.757 41.244 1.00 32.87 108 PRO A O 1
ATOM 811 N N . GLU A 1 109 ? 29.557 21.596 42.062 1.00 31.97 109 GLU A N 1
ATOM 812 C CA . GLU A 1 109 ? 30.127 21.333 40.786 1.00 36.27 109 GLU A CA 1
ATOM 813 C C . GLU A 1 109 ? 29.868 19.863 40.292 1.00 29.59 109 GLU A C 1
ATOM 814 O O . GLU A 1 109 ? 30.145 19.606 39.163 1.00 31.46 109 GLU A O 1
ATOM 820 N N . THR A 1 110 ? 29.500 18.936 41.160 1.00 27.50 110 THR A N 1
ATOM 821 C CA . THR A 1 110 ? 29.488 17.517 40.817 1.00 28.72 110 THR A CA 1
ATOM 822 C C . THR A 1 110 ? 28.421 17.348 39.680 1.00 28.59 110 THR A C 1
ATOM 823 O O . THR A 1 110 ? 27.295 17.882 39.785 1.00 28.17 110 THR A O 1
ATOM 827 N N . ILE A 1 111 ? 28.839 16.670 38.635 1.00 29.96 111 ILE A N 1
ATOM 828 C CA . ILE A 1 111 ? 27.957 16.230 37.530 1.00 26.74 111 ILE A CA 1
ATOM 829 C C . ILE A 1 111 ? 27.336 14.906 37.963 1.00 27.00 111 ILE A C 1
ATOM 830 O O . ILE A 1 111 ? 28.044 13.979 38.457 1.00 25.11 111 ILE A O 1
ATOM 835 N N . LEU A 1 112 ? 26.001 14.791 37.811 1.00 27.66 112 LEU A N 1
ATOM 836 C CA . LEU A 1 112 ? 25.359 13.534 38.177 1.00 26.76 112 LEU A CA 1
ATOM 837 C C . LEU A 1 112 ? 24.930 12.755 36.884 1.00 27.24 112 LEU A C 1
ATOM 838 O O . LEU A 1 112 ? 24.045 13.212 36.150 1.00 24.77 112 LEU A O 1
ATOM 843 N N . ALA A 1 113 ? 25.548 11.626 36.645 1.00 26.21 113 ALA A N 1
ATOM 844 C CA . ALA A 1 113 ? 25.348 10.875 35.394 1.00 26.63 113 ALA A CA 1
ATOM 845 C C . ALA A 1 113 ? 24.654 9.571 35.691 1.00 26.91 113 ALA A C 1
ATOM 846 O O . ALA A 1 113 ? 24.877 8.959 36.747 1.00 27.06 113 ALA A O 1
ATOM 848 N N . SER A 1 114 ? 23.838 9.095 34.735 1.00 27.85 114 SER A N 1
ATOM 849 C CA . SER A 1 114 ? 23.231 7.762 34.871 1.00 25.35 114 SER A CA 1
ATOM 850 C C . SER A 1 114 ? 23.669 6.897 33.721 1.00 24.08 114 SER A C 1
ATOM 851 O O . SER A 1 114 ? 23.788 7.373 32.593 1.00 23.87 114 SER A O 1
ATOM 854 N N . ASN A 1 115 ? 23.950 5.620 34.044 1.00 24.83 115 ASN A N 1
ATOM 855 C CA . ASN A 1 115 ? 24.331 4.643 33.091 1.00 23.53 115 ASN A CA 1
ATOM 856 C C . ASN A 1 115 ? 23.021 3.956 32.598 1.00 28.22 115 ASN A C 1
ATOM 857 O O . ASN A 1 115 ? 23.109 2.937 32.005 1.00 25.42 115 ASN A O 1
ATOM 862 N N . THR A 1 116 ? 21.869 4.530 32.864 1.00 27.42 116 THR A N 1
ATOM 863 C CA . THR A 1 116 ? 20.592 3.847 32.477 1.00 33.90 116 THR A CA 1
ATOM 864 C C . THR A 1 116 ? 20.523 3.530 30.981 1.00 33.55 116 THR A C 1
ATOM 865 O O . THR A 1 116 ? 20.936 4.299 30.120 1.00 30.64 116 THR A O 1
ATOM 869 N N . SER A 1 117 ? 20.035 2.341 30.656 1.00 33.31 117 SER A N 1
ATOM 870 C CA . SER A 1 117 ? 19.658 2.009 29.264 1.00 32.41 117 SER A CA 1
ATOM 871 C C . SER A 1 117 ? 18.204 2.475 28.952 1.00 29.68 117 SER A C 1
ATOM 872 O O . SER A 1 117 ? 17.795 2.693 27.817 1.00 35.99 117 SER A O 1
ATOM 875 N N . SER A 1 118 ? 17.368 2.522 29.960 1.00 38.25 118 SER A N 1
ATOM 876 C CA . SER A 1 118 ? 15.966 2.535 29.622 1.00 47.66 118 SER A CA 1
ATOM 877 C C . SER A 1 118 ? 15.085 3.602 30.313 1.00 47.58 118 SER A C 1
ATOM 878 O O . SER A 1 118 ? 13.877 3.715 30.029 1.00 44.83 118 SER A O 1
ATOM 881 N N . LEU A 1 119 ? 15.656 4.450 31.142 1.00 37.19 119 LEU A N 1
ATOM 882 C CA . LEU A 1 119 ? 14.837 5.453 31.712 1.00 33.77 119 LEU A CA 1
ATOM 883 C C . LEU A 1 119 ? 15.320 6.845 31.142 1.00 36.39 119 LEU A C 1
ATOM 884 O O . LEU A 1 119 ? 16.406 6.987 30.573 1.00 30.80 119 LEU A O 1
ATOM 889 N N . SER A 1 120 ? 14.460 7.826 31.314 1.00 27.56 120 SER A N 1
ATOM 890 C CA . SER A 1 120 ? 14.639 9.180 30.857 1.00 28.16 120 SER A CA 1
ATOM 891 C C . SER A 1 120 ? 15.566 10.011 31.795 1.00 25.10 120 SER A C 1
ATOM 892 O O . SER A 1 120 ? 15.213 10.206 32.980 1.00 25.85 120 SER A O 1
ATOM 895 N N . ILE A 1 121 ? 16.616 10.565 31.191 1.00 25.16 121 ILE A N 1
ATOM 896 C CA . ILE A 1 121 ? 17.679 11.379 31.896 1.00 27.80 121 ILE A CA 1
ATOM 897 C C . ILE A 1 121 ? 16.910 12.642 32.323 1.00 26.77 121 ILE A C 1
ATOM 898 O O . ILE A 1 121 ? 17.008 13.121 33.443 1.00 27.04 121 ILE A O 1
ATOM 903 N N . THR A 1 122 ? 16.139 13.205 31.389 1.00 23.67 122 THR A N 1
ATOM 904 C CA . THR A 1 122 ? 15.336 14.392 31.654 1.00 22.93 122 THR A CA 1
ATOM 905 C C . THR A 1 122 ? 14.450 14.255 32.923 1.00 23.02 122 THR A C 1
ATOM 906 O O . THR A 1 122 ? 14.484 15.108 33.806 1.00 22.61 122 THR A O 1
ATOM 910 N N . GLU A 1 123 ? 13.742 13.142 33.035 1.00 23.37 123 GLU A N 1
ATOM 911 C CA . GLU A 1 123 ? 12.833 12.952 34.111 1.00 26.63 123 GLU A CA 1
ATOM 912 C C . GLU A 1 123 ? 13.606 12.794 35.435 1.00 26.88 123 GLU A C 1
ATOM 913 O O . GLU A 1 123 ? 13.174 13.306 36.428 1.00 26.98 123 GLU A O 1
ATOM 919 N N . VAL A 1 124 ? 14.700 12.084 35.410 1.00 29.00 124 VAL A N 1
ATOM 920 C CA . VAL A 1 124 ? 15.577 11.987 36.589 1.00 30.72 124 VAL A CA 1
ATOM 921 C C . VAL A 1 124 ? 16.041 13.376 37.023 1.00 29.69 124 VAL A C 1
ATOM 922 O O . VAL A 1 124 ? 15.920 13.741 38.228 1.00 33.02 124 VAL A O 1
ATOM 926 N N . ALA A 1 125 ? 16.477 14.162 36.050 1.00 27.86 125 ALA A N 1
ATOM 927 C CA . ALA A 1 125 ? 17.097 15.506 36.272 1.00 26.88 125 ALA A CA 1
ATOM 928 C C . ALA A 1 125 ? 16.143 16.425 36.978 1.00 27.72 125 ALA A C 1
ATOM 929 O O . ALA A 1 125 ? 16.520 17.248 37.840 1.00 28.14 125 ALA A O 1
ATOM 931 N N . SER A 1 126 ? 14.893 16.304 36.605 1.00 25.30 126 SER A N 1
ATOM 932 C CA . SER A 1 126 ? 13.832 17.105 37.154 1.00 24.80 126 SER A CA 1
ATOM 933 C C . SER A 1 126 ? 13.565 16.899 38.633 1.00 26.79 126 SER A C 1
ATOM 934 O O . SER A 1 126 ? 12.856 17.723 39.221 1.00 30.79 126 SER A O 1
ATOM 937 N N . ALA A 1 127 ? 14.023 15.797 39.190 1.00 24.50 127 ALA A N 1
ATOM 938 C CA . ALA A 1 127 ? 13.943 15.550 40.632 1.00 29.67 127 ALA A CA 1
ATOM 939 C C . ALA A 1 127 ? 15.055 16.295 41.408 1.00 35.39 127 ALA A C 1
ATOM 940 O O . ALA A 1 127 ? 15.078 16.204 42.632 1.00 39.58 127 ALA A O 1
ATOM 942 N N . THR A 1 128 ? 15.954 16.980 40.704 1.00 31.55 128 THR A N 1
ATOM 943 C CA . THR A 1 128 ? 17.074 17.696 41.341 1.00 31.97 128 THR A CA 1
ATOM 944 C C . THR A 1 128 ? 16.887 19.144 41.139 1.00 32.60 128 THR A C 1
ATOM 945 O O . THR A 1 128 ? 16.115 19.559 40.304 1.00 30.32 128 THR A O 1
ATOM 949 N N . LYS A 1 129 ? 17.650 19.965 41.850 1.00 36.39 129 LYS A N 1
ATOM 950 C CA . LYS A 1 129 ? 17.771 21.372 41.461 1.00 31.98 129 LYS A CA 1
ATOM 951 C C . LYS A 1 129 ? 19.004 21.656 40.678 1.00 34.87 129 LYS A C 1
ATOM 952 O O . LYS A 1 129 ? 19.502 22.794 40.683 1.00 34.25 129 LYS A O 1
ATOM 958 N N . ARG A 1 130 ? 19.557 20.657 40.010 1.00 30.65 130 ARG A N 1
ATOM 959 C CA . ARG A 1 130 ? 20.734 20.899 39.163 1.00 29.02 130 ARG A CA 1
ATOM 960 C C . ARG A 1 130 ? 20.566 20.189 37.801 1.00 27.67 130 ARG A C 1
ATOM 961 O O . ARG A 1 130 ? 21.468 19.528 37.308 1.00 25.08 130 ARG A O 1
ATOM 969 N N . ALA A 1 131 ? 19.408 20.404 37.162 1.00 27.60 131 ALA A N 1
ATOM 970 C CA . ALA A 1 131 ? 19.114 19.666 35.898 1.00 27.30 131 ALA A CA 1
ATOM 971 C C . ALA A 1 131 ? 20.221 19.925 34.818 1.00 27.15 131 ALA A C 1
ATOM 972 O O . ALA A 1 131 ? 20.579 19.042 34.037 1.00 24.83 131 ALA A O 1
ATOM 974 N N . ASP A 1 132 ? 20.908 21.097 34.888 1.00 28.43 132 ASP A N 1
ATOM 975 C CA . ASP A 1 132 ? 21.994 21.457 33.973 1.00 27.68 132 ASP A CA 1
ATOM 976 C C . ASP A 1 132 ? 23.175 20.531 34.049 1.00 26.16 132 ASP A C 1
ATOM 977 O O . ASP A 1 132 ? 23.936 20.410 33.076 1.00 29.12 132 ASP A O 1
ATOM 982 N N . LYS A 1 133 ? 23.324 19.875 35.180 1.00 26.09 133 LYS A N 1
ATOM 983 C CA . LYS A 1 133 ? 24.490 19.017 35.512 1.00 28.45 133 LYS A CA 1
ATOM 984 C C . LYS A 1 133 ? 24.132 17.551 35.613 1.00 28.05 133 LYS A C 1
ATOM 985 O O . LYS A 1 133 ? 24.895 16.730 36.149 1.00 28.55 133 LYS A O 1
ATOM 991 N N . VAL A 1 134 ? 22.926 17.235 35.154 1.00 28.76 134 VAL A N 1
ATOM 992 C CA . VAL A 1 134 ? 22.479 15.823 35.086 1.00 25.88 134 VAL A CA 1
ATOM 993 C C . VAL A 1 134 ? 22.568 15.328 33.613 1.00 24.80 134 VAL A C 1
ATOM 994 O O . VAL A 1 134 ? 22.325 16.113 32.678 1.00 24.37 134 VAL A O 1
ATOM 998 N N . ILE A 1 135 ? 22.996 14.078 33.400 1.00 27.18 135 ILE A N 1
ATOM 999 C CA . ILE A 1 135 ? 23.351 13.615 32.053 1.00 28.45 135 ILE A CA 1
ATOM 1000 C C . ILE A 1 135 ? 23.386 12.098 32.059 1.00 24.56 135 ILE A C 1
ATOM 1001 O O . ILE A 1 135 ? 23.476 11.513 33.122 1.00 22.98 135 ILE A O 1
ATOM 1006 N N . GLY A 1 136 ? 23.310 11.481 30.869 1.00 27.39 136 GLY A N 1
ATOM 1007 C CA . GLY A 1 136 ? 23.621 10.095 30.695 1.00 22.48 136 GLY A CA 1
ATOM 1008 C C . GLY A 1 136 ? 25.050 9.844 30.270 1.00 20.97 136 GLY A C 1
ATOM 1009 O O . GLY A 1 136 ? 25.574 10.517 29.389 1.00 24.28 136 GLY A O 1
ATOM 1010 N N . MET A 1 137 ? 25.666 8.859 30.937 1.00 21.21 137 MET A N 1
ATOM 1011 C CA . MET A 1 137 ? 26.973 8.375 30.586 1.00 24.91 137 MET A CA 1
ATOM 1012 C C . MET A 1 137 ? 26.844 6.860 30.530 1.00 25.98 137 MET A C 1
ATOM 1013 O O . MET A 1 137 ? 26.847 6.189 31.538 1.00 27.22 137 MET A O 1
ATOM 1018 N N . HIS A 1 138 ? 26.685 6.358 29.307 1.00 26.92 138 HIS A N 1
ATOM 1019 C CA . HIS A 1 138 ? 26.174 5.041 29.075 1.00 26.39 138 HIS A CA 1
ATOM 1020 C C . HIS A 1 138 ? 27.305 4.201 28.512 1.00 26.48 138 HIS A C 1
ATOM 1021 O O . HIS A 1 138 ? 27.819 4.458 27.422 1.00 28.15 138 HIS A O 1
ATOM 1028 N N . PHE A 1 139 ? 27.772 3.275 29.352 1.00 25.72 139 PHE A N 1
ATOM 1029 C CA . PHE A 1 139 ? 28.861 2.358 29.050 1.00 27.77 139 PHE A CA 1
ATOM 1030 C C . PHE A 1 139 ? 28.295 1.018 28.539 1.00 26.55 139 PHE A C 1
ATOM 1031 O O . PHE A 1 139 ? 27.142 0.757 28.668 1.00 25.06 139 PHE A O 1
ATOM 1039 N N . PHE A 1 140 ? 29.166 0.188 28.004 1.00 26.96 140 PHE A N 1
ATOM 1040 C CA . PHE A 1 140 ? 28.813 -1.100 27.399 1.00 31.00 140 PHE A CA 1
ATOM 1041 C C . PHE A 1 140 ? 29.677 -2.198 28.021 1.00 41.41 140 PHE A C 1
ATOM 1042 O O . PHE A 1 140 ? 30.894 -2.000 28.242 1.00 38.60 140 PHE A O 1
ATOM 1050 N N . ASN A 1 141 ? 29.031 -3.309 28.347 1.00 36.19 141 ASN A N 1
ATOM 1051 C CA . ASN A 1 141 ? 29.720 -4.423 28.966 1.00 42.88 141 ASN A CA 1
ATOM 1052 C C . ASN A 1 141 ? 30.700 -5.159 28.002 1.00 42.07 141 ASN A C 1
ATOM 1053 O O . ASN A 1 141 ? 30.395 -5.420 26.854 1.00 37.24 141 ASN A O 1
ATOM 1058 N N . PRO A 1 142 ? 31.934 -5.440 28.431 1.00 39.11 142 PRO A N 1
ATOM 1059 C CA . PRO A 1 142 ? 32.540 -5.026 29.683 1.00 36.50 142 PRO A CA 1
ATOM 1060 C C . PRO A 1 142 ? 33.071 -3.567 29.591 1.00 29.31 142 PRO A C 1
ATOM 1061 O O . PRO A 1 142 ? 33.742 -3.215 28.614 1.00 33.43 142 PRO A O 1
ATOM 1065 N N . ALA A 1 143 ? 32.759 -2.728 30.574 1.00 32.34 143 ALA A N 1
ATOM 1066 C CA . ALA A 1 143 ? 33.106 -1.314 30.521 1.00 33.09 143 ALA A CA 1
ATOM 1067 C C . ALA A 1 143 ? 34.600 -1.059 30.459 1.00 37.65 143 ALA A C 1
ATOM 1068 O O . ALA A 1 143 ? 35.007 -0.163 29.739 1.00 35.79 143 ALA A O 1
ATOM 1070 N N . PRO A 1 144 ? 35.422 -1.886 31.150 1.00 36.17 144 PRO A N 1
ATOM 1071 C CA . PRO A 1 144 ? 36.847 -1.742 30.899 1.00 38.68 144 PRO A CA 1
ATOM 1072 C C . PRO A 1 144 ? 37.284 -1.844 29.445 1.00 38.94 144 PRO A C 1
ATOM 1073 O O . PRO A 1 144 ? 38.201 -1.146 29.083 1.00 37.73 144 PRO A O 1
ATOM 1077 N N . VAL A 1 145 ? 36.612 -2.645 28.609 1.00 35.74 145 VAL A N 1
ATOM 1078 C CA . VAL A 1 145 ? 37.096 -2.940 27.261 1.00 35.54 145 VAL A CA 1
ATOM 1079 C C . VAL A 1 145 ? 36.361 -2.146 26.170 1.00 34.33 145 VAL A C 1
ATOM 1080 O O . VAL A 1 145 ? 36.960 -1.681 25.202 1.00 33.17 145 VAL A O 1
ATOM 1084 N N . MET A 1 146 ? 35.044 -1.985 26.319 1.00 34.04 146 MET A N 1
ATOM 1085 C CA . MET A 1 146 ? 34.265 -1.403 25.219 1.00 30.73 146 MET A CA 1
ATOM 1086 C C . MET A 1 146 ? 34.554 0.077 25.183 1.00 28.76 146 MET A C 1
ATOM 1087 O O . MET A 1 146 ? 34.435 0.751 26.208 1.00 29.59 146 MET A O 1
ATOM 1092 N N . LYS A 1 147 ? 34.973 0.589 24.016 1.00 31.73 147 LYS A N 1
ATOM 1093 C CA . LYS A 1 147 ? 35.402 1.976 23.859 1.00 31.95 147 LYS A CA 1
ATOM 1094 C C . LYS A 1 147 ? 34.314 3.045 23.897 1.00 32.49 147 LYS A C 1
ATOM 1095 O O . LYS A 1 147 ? 34.566 4.192 24.191 1.00 30.46 147 LYS A O 1
ATOM 1101 N N . LEU A 1 148 ? 33.078 2.679 23.559 1.00 34.12 148 LEU A N 1
ATOM 1102 C CA . LEU A 1 148 ? 32.060 3.690 23.397 1.00 29.80 148 LEU A CA 1
ATOM 1103 C C . LEU A 1 148 ? 31.508 4.132 24.712 1.00 27.16 148 LEU A C 1
ATOM 1104 O O . LEU A 1 148 ? 31.225 3.299 25.604 1.00 28.70 148 LEU A O 1
ATOM 1109 N N . VAL A 1 149 ? 31.287 5.425 24.830 1.00 27.55 149 VAL A N 1
ATOM 1110 C CA . VAL A 1 149 ? 30.322 5.928 25.821 1.00 28.97 149 VAL A CA 1
ATOM 1111 C C . VAL A 1 149 ? 29.311 6.803 25.148 1.00 24.74 149 VAL A C 1
ATOM 1112 O O . VAL A 1 149 ? 29.636 7.707 24.354 1.00 24.91 149 VAL A O 1
ATOM 1116 N N . GLU A 1 150 ? 28.032 6.453 25.358 1.00 27.52 150 GLU A N 1
ATOM 1117 C CA . GLU A 1 150 ? 26.986 7.317 24.837 1.00 25.44 150 GLU A CA 1
ATOM 1118 C C . GLU A 1 150 ? 26.727 8.381 25.923 1.00 24.17 150 GLU A C 1
ATOM 1119 O O . GLU A 1 150 ? 26.421 8.051 27.068 1.00 25.48 150 GLU A O 1
ATOM 1125 N N . VAL A 1 151 ? 26.889 9.638 25.494 1.00 23.14 151 VAL A N 1
ATOM 1126 C CA . VAL A 1 151 ? 26.743 10.772 26.314 1.00 26.27 151 VAL A CA 1
ATOM 1127 C C . VAL A 1 151 ? 25.424 11.399 25.970 1.00 26.06 151 VAL A C 1
ATOM 1128 O O . VAL A 1 151 ? 25.269 12.082 24.952 1.00 28.87 151 VAL A O 1
ATOM 1132 N N . ILE A 1 152 ? 24.484 11.108 26.848 1.00 27.01 152 ILE A N 1
ATOM 1133 C CA . ILE A 1 152 ? 23.049 11.415 26.636 1.00 31.10 152 ILE A CA 1
ATOM 1134 C C . ILE A 1 152 ? 22.631 12.707 27.293 1.00 27.17 152 ILE A C 1
ATOM 1135 O O . ILE A 1 152 ? 22.561 12.816 28.523 1.00 27.59 152 ILE A O 1
ATOM 1140 N N . ARG A 1 153 ? 22.278 13.669 26.466 1.00 23.75 153 ARG A N 1
ATOM 1141 C CA . ARG A 1 153 ? 21.878 14.940 26.970 1.00 23.51 153 ARG A CA 1
ATOM 1142 C C . ARG A 1 153 ? 20.379 14.909 27.214 1.00 24.00 153 ARG A C 1
ATOM 1143 O O . ARG A 1 153 ? 19.629 14.606 26.297 1.00 25.76 153 ARG A O 1
ATOM 1151 N N . GLY A 1 154 ? 19.966 15.176 28.469 1.00 22.60 154 GLY A N 1
ATOM 1152 C CA . GLY A 1 154 ? 18.608 15.533 28.777 1.00 22.88 154 GLY A CA 1
ATOM 1153 C C . GLY A 1 154 ? 18.215 16.890 28.200 1.00 25.20 154 GLY A C 1
ATOM 1154 O O . GLY A 1 154 ? 19.077 17.600 27.620 1.00 24.80 154 GLY A O 1
ATOM 1155 N N . ALA A 1 155 ? 16.913 17.262 28.322 1.00 22.36 155 ALA A N 1
ATOM 1156 C CA . ALA A 1 155 ? 16.439 18.547 27.738 1.00 22.86 155 ALA A CA 1
ATOM 1157 C C . ALA A 1 155 ? 17.273 19.702 28.293 1.00 25.35 155 ALA A C 1
ATOM 1158 O O . ALA A 1 155 ? 17.508 20.695 27.614 1.00 26.75 155 ALA A O 1
ATOM 1160 N N . ALA A 1 156 ? 17.578 19.602 29.593 1.00 26.48 156 ALA A N 1
ATOM 1161 C CA . ALA A 1 156 ? 18.208 20.727 30.344 1.00 28.50 156 ALA A CA 1
ATOM 1162 C C . ALA A 1 156 ? 19.685 20.583 30.461 1.00 29.30 156 ALA A C 1
ATOM 1163 O O . ALA A 1 156 ? 20.302 21.456 31.027 1.00 26.85 156 ALA A O 1
ATOM 1165 N N . THR A 1 157 ? 20.290 19.516 29.939 1.00 24.76 157 THR A N 1
ATOM 1166 C CA . THR A 1 157 ? 21.730 19.317 30.189 1.00 26.64 157 THR A CA 1
ATOM 1167 C C . THR A 1 157 ? 22.507 20.449 29.488 1.00 27.08 157 THR A C 1
ATOM 1168 O O . THR A 1 157 ? 22.307 20.665 28.323 1.00 24.86 157 THR A O 1
ATOM 1172 N N . SER A 1 158 ? 23.416 21.134 30.207 1.00 28.74 158 SER A N 1
ATOM 1173 C CA . SER A 1 158 ? 24.112 22.288 29.626 1.00 27.80 158 SER A CA 1
ATOM 1174 C C . SER A 1 158 ? 25.229 21.832 28.702 1.00 25.93 158 SER A C 1
ATOM 1175 O O . SER A 1 158 ? 25.761 20.718 28.797 1.00 27.05 158 SER A O 1
ATOM 1178 N N . GLN A 1 159 ? 25.632 22.738 27.833 1.00 27.87 159 GLN A N 1
ATOM 1179 C CA . GLN A 1 159 ? 26.821 22.505 27.031 1.00 28.87 159 GLN A CA 1
ATOM 1180 C C . GLN A 1 159 ? 28.029 22.245 27.869 1.00 27.25 159 GLN A C 1
ATOM 1181 O O . GLN A 1 159 ? 28.834 21.374 27.521 1.00 28.27 159 GLN A O 1
ATOM 1187 N N . GLU A 1 160 ? 28.220 23.042 28.927 1.00 26.97 160 GLU A N 1
ATOM 1188 C CA . GLU A 1 160 ? 29.357 22.852 29.791 1.00 32.69 160 GLU A CA 1
ATOM 1189 C C . GLU A 1 160 ? 29.352 21.471 30.421 1.00 32.37 160 GLU A C 1
ATOM 1190 O O . GLU A 1 160 ? 30.389 20.825 30.478 1.00 28.86 160 GLU A O 1
ATOM 1196 N N . THR A 1 161 ? 28.192 21.000 30.890 1.00 29.93 161 THR A N 1
ATOM 1197 C CA . THR A 1 161 ? 28.140 19.628 31.449 1.00 26.57 161 THR A CA 1
ATOM 1198 C C . THR A 1 161 ? 28.494 18.553 30.348 1.00 25.20 161 THR A C 1
ATOM 1199 O O . THR A 1 161 ? 29.314 17.607 30.579 1.00 26.67 161 THR A O 1
ATOM 1203 N N . PHE A 1 162 ? 27.918 18.722 29.147 1.00 27.15 162 PHE A N 1
ATOM 1204 C CA . PHE A 1 162 ? 28.232 17.826 28.033 1.00 27.84 162 PHE A CA 1
ATOM 1205 C C . PHE A 1 162 ? 29.759 17.783 27.766 1.00 28.77 162 PHE A C 1
ATOM 1206 O O . PHE A 1 162 ? 30.376 16.714 27.687 1.00 27.84 162 PHE A O 1
ATOM 1214 N N . ASP A 1 163 ? 30.355 18.958 27.625 1.00 29.89 163 ASP A N 1
ATOM 1215 C CA . ASP A 1 163 ? 31.793 19.043 27.300 1.00 32.11 163 ASP A CA 1
ATOM 1216 C C . ASP A 1 163 ? 32.641 18.388 28.363 1.00 29.30 163 ASP A C 1
ATOM 1217 O O . ASP A 1 163 ? 33.621 17.710 28.026 1.00 32.64 163 ASP A O 1
ATOM 1222 N N . ALA A 1 164 ? 32.285 18.570 29.643 1.00 28.11 164 ALA A N 1
ATOM 1223 C CA . ALA A 1 164 ? 33.021 17.958 30.731 1.00 33.16 164 ALA A CA 1
ATOM 1224 C C . ALA A 1 164 ? 32.961 16.453 30.681 1.00 31.30 164 ALA A C 1
ATOM 1225 O O . ALA A 1 164 ? 33.949 15.762 30.934 1.00 31.19 164 ALA A O 1
ATOM 1227 N N . VAL A 1 165 ? 31.788 15.913 30.298 1.00 31.16 165 VAL A N 1
ATOM 1228 C CA . VAL A 1 165 ? 31.641 14.464 30.245 1.00 27.02 165 VAL A CA 1
ATOM 1229 C C . VAL A 1 165 ? 32.307 13.905 29.008 1.00 24.42 165 VAL A C 1
ATOM 1230 O O . VAL A 1 165 ? 32.917 12.837 29.049 1.00 30.63 165 VAL A O 1
ATOM 1234 N N . LYS A 1 166 ? 32.236 14.649 27.917 1.00 26.88 166 LYS A N 1
ATOM 1235 C CA . LYS A 1 166 ? 32.980 14.310 26.725 1.00 30.13 166 LYS A CA 1
ATOM 1236 C C . LYS A 1 166 ? 34.491 14.184 27.025 1.00 29.14 166 LYS A C 1
ATOM 1237 O O . LYS A 1 166 ? 35.156 13.218 26.626 1.00 31.30 166 LYS A O 1
ATOM 1243 N N . GLU A 1 167 ? 35.012 15.168 27.753 1.00 33.11 167 GLU A N 1
ATOM 1244 C CA . GLU A 1 167 ? 36.464 15.193 28.132 1.00 33.71 167 GLU A CA 1
ATOM 1245 C C . GLU A 1 167 ? 36.807 14.096 29.113 1.00 30.53 167 GLU A C 1
ATOM 1246 O O . GLU A 1 167 ? 37.802 13.399 28.958 1.00 33.68 167 GLU A O 1
ATOM 1252 N N . MET A 1 168 ? 35.957 13.872 30.086 1.00 31.82 168 MET A N 1
ATOM 1253 C CA . MET A 1 168 ? 36.185 12.745 30.973 1.00 32.83 168 MET A CA 1
ATOM 1254 C C . MET A 1 168 ? 36.294 11.437 30.256 1.00 35.76 168 MET A C 1
ATOM 1255 O O . MET A 1 168 ? 37.178 10.619 30.601 1.00 32.04 168 MET A O 1
ATOM 1260 N N . SER A 1 169 ? 35.388 11.210 29.257 1.00 33.05 169 SER A N 1
ATOM 1261 C CA . SER A 1 169 ? 35.383 9.967 28.498 1.00 30.63 169 SER A CA 1
ATOM 1262 C C . SER A 1 169 ? 36.688 9.766 27.770 1.00 29.55 169 SER A C 1
ATOM 1263 O O . SER A 1 169 ? 37.247 8.657 27.743 1.00 30.50 169 SER A O 1
ATOM 1266 N N . GLU A 1 170 ? 37.107 10.813 27.111 1.00 30.23 170 GLU A N 1
ATOM 1267 C CA . GLU A 1 170 ? 38.367 10.808 26.376 1.00 37.46 170 GLU A CA 1
ATOM 1268 C C . GLU A 1 170 ? 39.506 10.599 27.365 1.00 36.86 170 GLU A C 1
ATOM 1269 O O . GLU A 1 170 ? 40.383 9.800 27.081 1.00 41.59 170 GLU A O 1
ATOM 1275 N N . SER A 1 171 ? 39.440 11.195 28.559 1.00 38.31 171 SER A N 1
ATOM 1276 C CA . SER A 1 171 ? 40.513 10.985 29.570 1.00 37.10 171 SER A CA 1
ATOM 1277 C C . SER A 1 171 ? 40.595 9.544 30.070 1.00 42.70 171 SER A C 1
ATOM 1278 O O . SER A 1 171 ? 41.666 9.073 30.352 1.00 37.41 171 SER A O 1
ATOM 1281 N N . ILE A 1 172 ? 39.504 8.774 30.095 1.00 38.70 172 ILE A N 1
ATOM 1282 C CA . ILE A 1 172 ? 39.631 7.381 30.445 1.00 36.06 172 ILE A CA 1
ATOM 1283 C C . ILE A 1 172 ? 39.748 6.454 29.205 1.00 34.97 172 ILE A C 1
ATOM 1284 O O . ILE A 1 172 ? 39.509 5.281 29.297 1.00 36.41 172 ILE A O 1
ATOM 1289 N N . GLY A 1 173 ? 40.098 6.995 28.054 1.00 33.92 173 GLY A N 1
ATOM 1290 C CA . GLY A 1 173 ? 40.401 6.208 26.872 1.00 40.34 173 GLY A CA 1
ATOM 1291 C C . GLY A 1 173 ? 39.172 5.783 26.028 1.00 39.36 173 GLY A C 1
ATOM 1292 O O . GLY A 1 173 ? 39.284 4.916 25.176 1.00 39.24 173 GLY A O 1
ATOM 1293 N N . LYS A 1 174 ? 38.016 6.395 26.274 1.00 36.26 174 LYS A N 1
ATOM 1294 C CA . LYS A 1 174 ? 36.771 5.994 25.605 1.00 37.41 174 LYS A CA 1
ATOM 1295 C C . LYS A 1 174 ? 36.494 6.985 24.483 1.00 37.31 174 LYS A C 1
ATOM 1296 O O . LYS A 1 174 ? 37.069 8.121 24.441 1.00 33.44 174 LYS A O 1
ATOM 1302 N N . THR A 1 175 ? 35.590 6.580 23.587 1.00 31.22 175 THR A N 1
ATOM 1303 C CA . THR A 1 175 ? 35.089 7.484 22.540 1.00 32.56 175 THR A CA 1
ATOM 1304 C C . THR A 1 175 ? 33.650 7.907 22.885 1.00 31.70 175 THR A C 1
ATOM 1305 O O . THR A 1 175 ? 32.699 7.115 22.769 1.00 29.72 175 THR A O 1
ATOM 1309 N N . PRO A 1 176 ? 33.465 9.177 23.217 1.00 29.52 176 PRO A N 1
ATOM 1310 C CA . PRO A 1 176 ? 32.095 9.638 23.493 1.00 30.86 176 PRO A CA 1
ATOM 1311 C C . PRO A 1 176 ? 31.326 10.020 22.237 1.00 28.35 176 PRO A C 1
ATOM 1312 O O . PRO A 1 176 ? 31.918 10.551 21.334 1.00 29.42 176 PRO A O 1
ATOM 1316 N N . VAL A 1 177 ? 30.014 9.734 22.183 1.00 28.22 177 VAL A N 1
ATOM 1317 C CA . VAL A 1 177 ? 29.161 10.273 21.117 1.00 26.96 177 VAL A CA 1
ATOM 1318 C C . VAL A 1 177 ? 28.030 11.014 21.733 1.00 25.21 177 VAL A C 1
ATOM 1319 O O . VAL A 1 177 ? 27.506 10.580 22.735 1.00 25.93 177 VAL A O 1
ATOM 1323 N N . GLU A 1 178 ? 27.710 12.149 21.155 1.00 25.52 178 GLU A N 1
ATOM 1324 C CA . GLU A 1 178 ? 26.627 12.948 21.592 1.00 27.48 178 GLU A CA 1
ATOM 1325 C C . GLU A 1 178 ? 25.292 12.429 21.159 1.00 29.91 178 GLU A C 1
ATOM 1326 O O . GLU A 1 178 ? 25.042 12.299 19.984 1.00 27.72 178 GLU A O 1
ATOM 1332 N N . VAL A 1 179 ? 24.416 12.232 22.128 1.00 31.31 179 VAL A N 1
ATOM 1333 C CA . VAL A 1 179 ? 23.070 11.727 21.831 1.00 28.16 179 VAL A CA 1
ATOM 1334 C C . VAL A 1 179 ? 22.050 12.684 22.442 1.00 24.83 179 VAL A C 1
ATOM 1335 O O . VAL A 1 179 ? 22.087 12.929 23.663 1.00 25.65 179 VAL A O 1
ATOM 1339 N N . ALA A 1 180 ? 21.098 13.201 21.667 1.00 24.46 180 ALA A N 1
ATOM 1340 C CA . ALA A 1 180 ? 19.933 13.914 22.314 1.00 25.70 180 ALA A CA 1
ATOM 1341 C C . ALA A 1 180 ? 18.878 12.909 22.768 1.00 27.24 180 ALA A C 1
ATOM 1342 O O . ALA A 1 180 ? 18.414 12.084 21.953 1.00 25.85 180 ALA A O 1
ATOM 1344 N N . GLU A 1 181 ? 18.529 12.936 24.062 1.00 25.59 181 GLU A N 1
ATOM 1345 C CA . GLU A 1 181 ? 17.794 11.871 24.682 1.00 23.50 181 GLU A CA 1
ATOM 1346 C C . GLU A 1 181 ? 16.563 11.460 23.821 1.00 23.28 181 GLU A C 1
ATOM 1347 O O . GLU A 1 181 ? 15.784 12.288 23.421 1.00 23.02 181 GLU A O 1
ATOM 1353 N N . ALA A 1 182 ? 16.456 10.181 23.547 1.00 22.79 182 ALA A N 1
ATOM 1354 C CA . ALA A 1 182 ? 15.263 9.606 22.842 1.00 22.28 182 ALA A CA 1
ATOM 1355 C C . ALA A 1 182 ? 15.327 8.109 23.131 1.00 24.73 182 ALA A C 1
ATOM 1356 O O . ALA A 1 182 ? 16.339 7.623 23.622 1.00 23.33 182 ALA A O 1
ATOM 1358 N N . PRO A 1 183 ? 14.235 7.351 22.861 1.00 24.39 183 PRO A N 1
ATOM 1359 C CA . PRO A 1 183 ? 14.197 5.996 23.345 1.00 26.45 183 PRO A CA 1
ATOM 1360 C C . PRO A 1 183 ? 15.249 5.101 22.757 1.00 21.75 183 PRO A C 1
ATOM 1361 O O . PRO A 1 183 ? 15.413 5.049 21.567 1.00 22.51 183 PRO A O 1
ATOM 1365 N N . GLY A 1 184 ? 15.964 4.401 23.629 1.00 24.49 184 GLY A N 1
ATOM 1366 C CA . GLY A 1 184 ? 17.048 3.460 23.257 1.00 23.03 184 GLY A CA 1
ATOM 1367 C C . GLY A 1 184 ? 18.373 4.118 22.807 1.00 22.37 184 GLY A C 1
ATOM 1368 O O . GLY A 1 184 ? 19.304 3.391 22.391 1.00 24.12 184 GLY A O 1
ATOM 1369 N N . PHE A 1 185 ? 18.396 5.443 22.816 1.00 22.97 185 PHE A N 1
ATOM 1370 C CA . PHE A 1 185 ? 19.563 6.259 22.428 1.00 22.90 185 PHE A CA 1
ATOM 1371 C C . PHE A 1 185 ? 19.972 5.843 21.043 1.00 24.31 185 PHE A C 1
ATOM 1372 O O . PHE A 1 185 ? 19.124 5.836 20.137 1.00 23.33 185 PHE A O 1
ATOM 1380 N N . VAL A 1 186 ? 21.208 5.415 20.839 1.00 22.34 186 VAL A N 1
ATOM 1381 C CA . VAL A 1 186 ? 21.574 4.946 19.488 1.00 23.91 186 VAL A CA 1
ATOM 1382 C C . VAL A 1 186 ? 21.729 3.457 19.540 1.00 23.05 186 VAL A C 1
ATOM 1383 O O . VAL A 1 186 ? 21.030 2.682 18.820 1.00 21.79 186 VAL A O 1
ATOM 1387 N N . VAL A 1 187 ? 22.646 2.988 20.362 1.00 21.44 187 VAL A N 1
ATOM 1388 C CA . VAL A 1 187 ? 23.023 1.580 20.267 1.00 22.09 187 VAL A CA 1
ATOM 1389 C C . VAL A 1 187 ? 21.858 0.602 20.458 1.00 23.81 187 VAL A C 1
ATOM 1390 O O . VAL A 1 187 ? 21.636 -0.259 19.614 1.00 21.08 187 VAL A O 1
ATOM 1394 N N . ASN A 1 188 ? 21.149 0.742 21.561 1.00 22.98 188 ASN A N 1
ATOM 1395 C CA . ASN A 1 188 ? 20.158 -0.233 21.898 1.00 25.30 188 ASN A CA 1
ATOM 1396 C C . ASN A 1 188 ? 18.915 -0.132 20.996 1.00 22.01 188 ASN A C 1
ATOM 1397 O O . ASN A 1 188 ? 18.273 -1.137 20.702 1.00 20.08 188 ASN A O 1
ATOM 1402 N N . ARG A 1 189 ? 18.629 1.065 20.551 1.00 20.15 189 ARG A N 1
ATOM 1403 C CA . ARG A 1 189 ? 17.577 1.293 19.601 1.00 21.36 189 ARG A CA 1
ATOM 1404 C C . ARG A 1 189 ? 17.770 0.484 18.300 1.00 23.91 189 ARG A C 1
ATOM 1405 O O . ARG A 1 189 ? 16.802 0.021 17.683 1.00 21.55 189 ARG A O 1
ATOM 1413 N N . ILE A 1 190 ? 19.032 0.329 17.877 1.00 19.38 190 ILE A N 1
ATOM 1414 C CA . ILE A 1 190 ? 19.296 -0.442 16.677 1.00 19.34 190 ILE A CA 1
ATOM 1415 C C . ILE A 1 190 ? 19.478 -1.891 17.002 1.00 22.25 190 ILE A C 1
ATOM 1416 O O . ILE A 1 190 ? 18.930 -2.764 16.315 1.00 21.19 190 ILE A O 1
ATOM 1421 N N . LEU A 1 191 ? 20.325 -2.159 17.990 1.00 21.75 191 LEU A N 1
ATOM 1422 C CA . LEU A 1 191 ? 20.695 -3.512 18.334 1.00 21.95 191 LEU A CA 1
ATOM 1423 C C . LEU A 1 191 ? 19.588 -4.413 18.874 1.00 22.93 191 LEU A C 1
ATOM 1424 O O . LEU A 1 191 ? 19.509 -5.539 18.511 1.00 23.16 191 LEU A O 1
ATOM 1429 N N . ILE A 1 192 ? 18.792 -3.947 19.836 1.00 23.98 192 ILE A N 1
ATOM 1430 C CA . ILE A 1 192 ? 17.857 -4.846 20.502 1.00 21.76 192 ILE A CA 1
ATOM 1431 C C . ILE A 1 192 ? 16.716 -5.261 19.527 1.00 22.13 192 ILE A C 1
ATOM 1432 O O . ILE A 1 192 ? 16.416 -6.407 19.451 1.00 18.81 192 ILE A O 1
ATOM 1437 N N . PRO A 1 193 ? 16.230 -4.355 18.685 1.00 19.27 193 PRO A N 1
ATOM 1438 C CA . PRO A 1 193 ? 15.197 -4.777 17.736 1.00 21.71 193 PRO A CA 1
ATOM 1439 C C . PRO A 1 193 ? 15.727 -5.770 16.717 1.00 21.19 193 PRO A C 1
ATOM 1440 O O . PRO A 1 193 ? 14.934 -6.577 16.206 1.00 20.95 193 PRO A O 1
ATOM 1444 N N . MET A 1 194 ? 17.053 -5.793 16.458 1.00 22.49 194 MET A N 1
ATOM 1445 C CA . MET A 1 194 ? 17.618 -6.853 15.593 1.00 22.61 194 MET A CA 1
ATOM 1446 C C . MET A 1 194 ? 17.472 -8.238 16.244 1.00 21.72 194 MET A C 1
ATOM 1447 O O . MET A 1 194 ? 17.131 -9.253 15.622 1.00 22.89 194 MET A O 1
ATOM 1452 N N . ILE A 1 195 ? 17.730 -8.261 17.527 1.00 21.73 195 ILE A N 1
ATOM 1453 C CA . ILE A 1 195 ? 17.583 -9.475 18.281 1.00 21.79 195 ILE A CA 1
ATOM 1454 C C . ILE A 1 195 ? 16.136 -9.940 18.302 1.00 21.31 195 ILE A C 1
ATOM 1455 O O . ILE A 1 195 ? 15.821 -11.089 18.113 1.00 22.71 195 ILE A O 1
ATOM 1460 N N . ASN A 1 196 ? 15.241 -8.996 18.583 1.00 21.99 196 ASN A N 1
ATOM 1461 C CA . ASN A 1 196 ? 13.801 -9.257 18.537 1.00 20.74 196 ASN A CA 1
ATOM 1462 C C . ASN A 1 196 ? 13.344 -9.732 17.170 1.00 21.58 196 ASN A C 1
ATOM 1463 O O . ASN A 1 196 ? 12.516 -10.651 17.104 1.00 19.48 196 ASN A O 1
ATOM 1468 N N . GLU A 1 197 ? 13.935 -9.192 16.099 1.00 20.41 197 GLU A N 1
ATOM 1469 C CA . GLU A 1 197 ? 13.627 -9.661 14.746 1.00 19.71 197 GLU A CA 1
ATOM 1470 C C . GLU A 1 197 ? 14.044 -11.119 14.539 1.00 20.98 197 GLU A C 1
ATOM 1471 O O . GLU A 1 197 ? 13.284 -11.944 13.991 1.00 22.05 197 GLU A O 1
ATOM 1477 N N . ALA A 1 198 ? 15.221 -11.484 15.053 1.00 20.02 198 ALA A N 1
ATOM 1478 C CA . ALA A 1 198 ? 15.613 -12.908 15.045 1.00 21.39 198 ALA A CA 1
ATOM 1479 C C . ALA A 1 198 ? 14.646 -13.800 15.759 1.00 20.76 198 ALA A C 1
ATOM 1480 O O . ALA A 1 198 ? 14.346 -14.905 15.304 1.00 22.23 198 ALA A O 1
ATOM 1482 N N . THR A 1 199 ? 14.101 -13.309 16.880 1.00 20.59 199 THR A N 1
ATOM 1483 C CA . THR A 1 199 ? 13.114 -14.091 17.603 1.00 19.53 199 THR A CA 1
ATOM 1484 C C . THR A 1 199 ? 11.799 -14.244 16.805 1.00 19.49 199 THR A C 1
ATOM 1485 O O . THR A 1 199 ? 11.185 -15.289 16.900 1.00 20.00 199 THR A O 1
ATOM 1489 N N . PHE A 1 200 ? 11.374 -13.231 16.029 1.00 18.38 200 PHE A N 1
ATOM 1490 C CA . PHE A 1 200 ? 10.220 -13.395 15.114 1.00 19.21 200 PHE A CA 1
ATOM 1491 C C . PHE A 1 200 ? 10.474 -14.422 14.035 1.00 18.30 200 PHE A C 1
ATOM 1492 O O . PHE A 1 200 ? 9.609 -15.223 13.711 1.00 20.09 200 PHE A O 1
ATOM 1500 N N . ILE A 1 201 ? 11.645 -14.354 13.451 1.00 19.66 201 ILE A N 1
ATOM 1501 C CA . ILE A 1 201 ? 12.071 -15.303 12.410 1.00 23.01 201 ILE A CA 1
ATOM 1502 C C . ILE A 1 201 ? 12.035 -16.721 12.949 1.00 21.50 201 ILE A C 1
ATOM 1503 O O . ILE A 1 201 ? 11.508 -17.616 12.273 1.00 23.39 201 ILE A O 1
ATOM 1508 N N . LEU A 1 202 ? 12.530 -16.909 14.174 1.00 21.93 202 LEU A N 1
ATOM 1509 C CA . LEU A 1 202 ? 12.381 -18.167 14.883 1.00 21.95 202 LEU A CA 1
ATOM 1510 C C . LEU A 1 202 ? 10.913 -18.545 15.128 1.00 25.83 202 LEU A C 1
ATOM 1511 O O . LEU A 1 202 ? 10.494 -19.659 14.792 1.00 20.31 202 LEU A O 1
ATOM 1516 N N . GLN A 1 203 ? 10.119 -17.608 15.728 1.00 23.19 203 GLN A N 1
ATOM 1517 C CA . GLN A 1 203 ? 8.724 -17.834 16.022 1.00 22.97 203 GLN A CA 1
ATOM 1518 C C . GLN A 1 203 ? 7.924 -18.281 14.765 1.00 24.93 203 GLN A C 1
ATOM 1519 O O . GLN A 1 203 ? 7.011 -19.100 14.842 1.00 20.02 203 GLN A O 1
ATOM 1525 N N . GLU A 1 204 ? 8.274 -17.707 13.607 1.00 23.28 204 GLU A N 1
ATOM 1526 C CA . GLU A 1 204 ? 7.513 -17.896 12.401 1.00 25.21 204 GLU A CA 1
ATOM 1527 C C . GLU A 1 204 ? 8.001 -19.141 11.583 1.00 25.90 204 GLU A C 1
ATOM 1528 O O . GLU A 1 204 ? 7.592 -19.294 10.469 1.00 24.55 204 GLU A O 1
ATOM 1534 N N . GLY A 1 205 ? 8.913 -19.965 12.120 1.00 23.34 205 GLY A N 1
ATOM 1535 C CA . GLY A 1 205 ? 9.333 -21.134 11.410 1.00 25.35 205 GLY A CA 1
ATOM 1536 C C . GLY A 1 205 ? 10.227 -20.854 10.218 1.00 23.58 205 GLY A C 1
ATOM 1537 O O . GLY A 1 205 ? 10.351 -21.672 9.336 1.00 21.70 205 GLY A O 1
ATOM 1538 N N . VAL A 1 206 ? 10.869 -19.715 10.163 1.00 25.02 206 VAL A N 1
ATOM 1539 C CA . VAL A 1 206 ? 11.601 -19.333 8.991 1.00 24.18 206 VAL A CA 1
ATOM 1540 C C . VAL A 1 206 ? 12.955 -20.073 8.907 1.00 25.50 206 VAL A C 1
ATOM 1541 O O . VAL A 1 206 ? 13.376 -20.545 7.813 1.00 22.90 206 VAL A O 1
ATOM 1545 N N . ALA A 1 207 ? 13.613 -20.137 10.039 1.00 23.95 207 ALA A N 1
ATOM 1546 C CA . ALA A 1 207 ? 14.900 -20.823 10.203 1.00 27.68 207 ALA A CA 1
ATOM 1547 C C . ALA A 1 207 ? 15.124 -21.165 11.641 1.00 26.89 207 ALA A C 1
ATOM 1548 O O . ALA A 1 207 ? 14.468 -20.603 12.543 1.00 26.43 207 ALA A O 1
ATOM 1550 N N . LYS A 1 208 ? 15.989 -22.153 11.899 1.00 26.03 208 LYS A N 1
ATOM 1551 C CA . LYS A 1 208 ? 16.277 -22.566 13.281 1.00 26.20 208 LYS A CA 1
ATOM 1552 C C . LYS A 1 208 ? 17.430 -21.696 13.857 1.00 27.19 208 LYS A C 1
ATOM 1553 O O . LYS A 1 208 ? 18.091 -20.978 13.129 1.00 26.39 208 LYS A O 1
ATOM 1559 N N . GLU A 1 209 ? 17.635 -21.788 15.165 1.00 24.46 209 GLU A N 1
ATOM 1560 C CA . GLU A 1 209 ? 18.445 -20.927 15.945 1.00 26.47 209 GLU A CA 1
ATOM 1561 C C . GLU A 1 209 ? 19.863 -20.800 15.355 1.00 28.21 209 GLU A C 1
ATOM 1562 O O . GLU A 1 209 ? 20.395 -19.701 15.065 1.00 23.11 209 GLU A O 1
ATOM 1568 N N . GLU A 1 210 ? 20.513 -21.950 15.192 1.00 29.30 210 GLU A N 1
ATOM 1569 C CA . GLU A 1 210 ? 21.929 -21.908 14.707 1.00 31.69 210 GLU A CA 1
ATOM 1570 C C . GLU A 1 210 ? 22.060 -21.342 13.282 1.00 27.40 210 GLU A C 1
ATOM 1571 O O . GLU A 1 210 ? 23.039 -20.715 12.950 1.00 27.37 210 GLU A O 1
ATOM 1577 N N . ASP A 1 211 ? 21.076 -21.566 12.433 1.00 27.33 211 ASP A N 1
ATOM 1578 C CA . ASP A 1 211 ? 21.116 -21.026 11.094 1.00 25.25 211 ASP A CA 1
ATOM 1579 C C . ASP A 1 211 ? 20.924 -19.478 11.093 1.00 23.36 211 ASP A C 1
ATOM 1580 O O . ASP A 1 211 ? 21.519 -18.783 10.318 1.00 26.43 211 ASP A O 1
ATOM 1585 N N . ILE A 1 212 ? 20.042 -18.986 11.963 1.00 25.40 212 ILE A N 1
ATOM 1586 C CA . ILE A 1 212 ? 19.861 -17.562 12.172 1.00 23.90 212 ILE A CA 1
ATOM 1587 C C . ILE A 1 212 ? 21.191 -16.928 12.560 1.00 25.25 212 ILE A C 1
ATOM 1588 O O . ILE A 1 212 ? 21.603 -15.907 11.982 1.00 23.66 212 ILE A O 1
ATOM 1593 N N . ASP A 1 213 ? 21.889 -17.527 13.515 1.00 24.22 213 ASP A N 1
ATOM 1594 C CA . ASP A 1 213 ? 23.104 -16.929 13.991 1.00 22.83 213 ASP A CA 1
ATOM 1595 C C . ASP A 1 213 ? 24.207 -17.056 12.927 1.00 24.37 213 ASP A C 1
ATOM 1596 O O . ASP A 1 213 ? 24.929 -16.077 12.687 1.00 25.77 213 ASP A O 1
ATOM 1601 N N . ALA A 1 214 ? 24.318 -18.213 12.266 1.00 25.56 214 ALA A N 1
ATOM 1602 C CA . ALA A 1 214 ? 25.362 -18.374 11.210 1.00 27.71 214 ALA A CA 1
ATOM 1603 C C . ALA A 1 214 ? 25.118 -17.321 10.102 1.00 26.21 214 ALA A C 1
ATOM 1604 O O . ALA A 1 214 ? 26.049 -16.662 9.592 1.00 26.64 214 ALA A O 1
ATOM 1606 N N . ALA A 1 215 ? 23.847 -17.108 9.798 1.00 25.24 215 ALA A N 1
ATOM 1607 C CA . ALA A 1 215 ? 23.504 -16.129 8.747 1.00 23.93 215 ALA A CA 1
ATOM 1608 C C . ALA A 1 215 ? 24.066 -14.770 9.041 1.00 25.75 215 ALA A C 1
ATOM 1609 O O . ALA A 1 215 ? 24.627 -14.114 8.130 1.00 22.05 215 ALA A O 1
ATOM 1611 N N . MET A 1 216 ? 23.917 -14.287 10.284 1.00 25.83 216 MET A N 1
ATOM 1612 C CA . MET A 1 216 ? 24.332 -12.923 10.562 1.00 23.67 216 MET A CA 1
ATOM 1613 C C . MET A 1 216 ? 25.837 -12.881 10.637 1.00 22.37 216 MET A C 1
ATOM 1614 O O . MET A 1 216 ? 26.488 -11.908 10.165 1.00 23.02 216 MET A O 1
ATOM 1619 N N . LYS A 1 217 ? 26.440 -13.934 11.170 1.00 23.94 217 LYS A N 1
ATOM 1620 C CA . LYS A 1 217 ? 27.934 -13.909 11.254 1.00 26.87 217 LYS A CA 1
ATOM 1621 C C . LYS A 1 217 ? 28.544 -14.024 9.894 1.00 25.64 217 LYS A C 1
ATOM 1622 O O . LYS A 1 217 ? 29.430 -13.281 9.584 1.00 25.15 217 LYS A O 1
ATOM 1628 N N . LEU A 1 218 ? 27.996 -14.898 9.046 1.00 26.99 218 LEU A N 1
ATOM 1629 C CA . LEU A 1 218 ? 28.700 -15.221 7.759 1.00 29.08 218 LEU A CA 1
ATOM 1630 C C . LEU A 1 218 ? 28.172 -14.374 6.625 1.00 33.20 218 LEU A C 1
ATOM 1631 O O . LEU A 1 218 ? 28.871 -14.142 5.664 1.00 31.87 218 LEU A O 1
ATOM 1636 N N . GLY A 1 219 ? 26.944 -13.843 6.776 1.00 29.96 219 GLY A N 1
ATOM 1637 C CA . GLY A 1 219 ? 26.388 -12.940 5.827 1.00 27.28 219 GLY A CA 1
ATOM 1638 C C . GLY A 1 219 ? 26.546 -11.463 6.038 1.00 27.87 219 GLY A C 1
ATOM 1639 O O . GLY A 1 219 ? 26.472 -10.736 5.053 1.00 28.13 219 GLY A O 1
ATOM 1640 N N . ALA A 1 220 ? 26.693 -10.991 7.275 1.00 25.17 220 ALA A N 1
ATOM 1641 C CA . ALA A 1 220 ? 26.837 -9.593 7.502 1.00 24.76 220 ALA A CA 1
ATOM 1642 C C . ALA A 1 220 ? 28.081 -9.331 8.282 1.00 26.60 220 ALA A C 1
ATOM 1643 O O . ALA A 1 220 ? 28.295 -8.200 8.747 1.00 25.54 220 ALA A O 1
ATOM 1645 N N . ASN A 1 221 ? 28.893 -10.367 8.528 1.00 29.95 221 ASN A N 1
ATOM 1646 C CA . ASN A 1 221 ? 30.140 -10.170 9.277 1.00 30.60 221 ASN A CA 1
ATOM 1647 C C . ASN A 1 221 ? 29.983 -9.705 10.691 1.00 30.50 221 ASN A C 1
ATOM 1648 O O . ASN A 1 221 ? 30.812 -8.951 11.209 1.00 30.48 221 ASN A O 1
ATOM 1653 N N . HIS A 1 222 ? 28.871 -10.083 11.320 1.00 30.94 222 HIS A N 1
ATOM 1654 C CA . HIS A 1 222 ? 28.659 -9.746 12.702 1.00 31.51 222 HIS A CA 1
ATOM 1655 C C . HIS A 1 222 ? 29.517 -10.638 13.612 1.00 29.42 222 HIS A C 1
ATOM 1656 O O . HIS A 1 222 ? 29.688 -11.824 13.321 1.00 29.44 222 HIS A O 1
ATOM 1663 N N . PRO A 1 223 ? 29.989 -10.093 14.731 1.00 35.23 223 PRO A N 1
ATOM 1664 C CA . PRO A 1 223 ? 30.944 -10.815 15.571 1.00 33.90 223 PRO A CA 1
ATOM 1665 C C . PRO A 1 223 ? 30.255 -11.948 16.302 1.00 33.15 223 PRO A C 1
ATOM 1666 O O . PRO A 1 223 ? 30.872 -12.969 16.561 1.00 29.18 223 PRO A O 1
ATOM 1670 N N . MET A 1 224 ? 28.922 -11.818 16.499 1.00 31.06 224 MET A N 1
ATOM 1671 C CA . MET A 1 224 ? 28.072 -12.863 17.100 1.00 32.87 224 MET A CA 1
ATOM 1672 C C . MET A 1 224 ? 26.698 -12.868 16.442 1.00 27.30 224 MET A C 1
ATOM 1673 O O . MET A 1 224 ? 26.259 -11.796 15.974 1.00 28.62 224 MET A O 1
ATOM 1678 N N . GLY A 1 225 ? 26.041 -14.023 16.402 1.00 27.27 225 GLY A N 1
ATOM 1679 C CA . GLY A 1 225 ? 24.675 -14.103 15.926 1.00 27.94 225 GLY A CA 1
ATOM 1680 C C . GLY A 1 225 ? 23.719 -13.443 16.939 1.00 28.91 225 GLY A C 1
ATOM 1681 O O . GLY A 1 225 ? 24.016 -13.318 18.180 1.00 26.05 225 GLY A O 1
ATOM 1682 N N . PRO A 1 226 ? 22.584 -12.933 16.436 1.00 29.76 226 PRO A N 1
ATOM 1683 C CA . PRO A 1 226 ? 21.680 -12.190 17.342 1.00 26.08 226 PRO A CA 1
ATOM 1684 C C . PRO A 1 226 ? 21.097 -12.975 18.528 1.00 25.38 226 PRO A C 1
ATOM 1685 O O . PRO A 1 226 ? 20.908 -12.397 19.600 1.00 23.98 226 PRO A O 1
ATOM 1689 N N . LEU A 1 227 ? 20.813 -14.258 18.350 1.00 24.78 227 LEU A N 1
ATOM 1690 C CA . LEU A 1 227 ? 20.238 -15.027 19.442 1.00 27.28 227 LEU A CA 1
ATOM 1691 C C . LEU A 1 227 ? 21.283 -15.324 20.517 1.00 31.11 227 LEU A C 1
ATOM 1692 O O . LEU A 1 227 ? 21.011 -15.172 21.695 1.00 26.22 227 LEU A O 1
ATOM 1697 N N . ALA A 1 228 ? 22.492 -15.686 20.085 1.00 30.05 228 ALA A N 1
ATOM 1698 C CA . ALA A 1 228 ? 23.578 -15.843 21.013 1.00 28.15 228 ALA A CA 1
ATOM 1699 C C . ALA A 1 228 ? 23.858 -14.557 21.748 1.00 27.27 228 ALA A C 1
ATOM 1700 O O . ALA A 1 228 ? 24.093 -14.571 22.969 1.00 25.48 228 ALA A O 1
ATOM 1702 N N . LEU A 1 229 ? 23.783 -13.434 21.049 1.00 24.17 229 LEU A N 1
ATOM 1703 C CA . LEU A 1 229 ? 23.967 -12.117 21.647 1.00 26.47 229 LEU A CA 1
ATOM 1704 C C . LEU A 1 229 ? 22.853 -11.842 22.693 1.00 29.24 229 LEU A C 1
ATOM 1705 O O . LEU A 1 229 ? 23.121 -11.369 23.783 1.00 26.18 229 LEU A O 1
ATOM 1710 N N . GLY A 1 230 ? 21.605 -12.164 22.370 1.00 26.70 230 GLY A N 1
ATOM 1711 C CA . GLY A 1 230 ? 20.569 -11.991 23.351 1.00 25.99 230 GLY A CA 1
ATOM 1712 C C . GLY A 1 230 ? 20.866 -12.759 24.632 1.00 23.93 230 GLY A C 1
ATOM 1713 O O . GLY A 1 230 ? 20.565 -12.281 25.707 1.00 24.16 230 GLY A O 1
ATOM 1714 N N . ASP A 1 231 ? 21.359 -13.975 24.484 1.00 25.15 231 ASP A N 1
ATOM 1715 C CA . ASP A 1 231 ? 21.738 -14.821 25.625 1.00 25.78 231 ASP A CA 1
ATOM 1716 C C . ASP A 1 231 ? 22.857 -14.181 26.441 1.00 27.73 231 ASP A C 1
ATOM 1717 O O . ASP A 1 231 ? 22.862 -14.292 27.671 1.00 26.90 231 ASP A O 1
ATOM 1722 N N . LEU A 1 232 ? 23.749 -13.467 25.773 1.00 25.55 232 LEU A N 1
ATOM 1723 C CA . LEU A 1 232 ? 24.823 -12.802 26.465 1.00 28.41 232 LEU A CA 1
ATOM 1724 C C . LEU A 1 232 ? 24.293 -11.563 27.201 1.00 32.13 232 LEU A C 1
ATOM 1725 O O . LEU A 1 232 ? 24.641 -11.294 28.346 1.00 25.60 232 LEU A O 1
ATOM 1730 N N . ILE A 1 233 ? 23.496 -10.742 26.509 1.00 26.74 233 ILE A N 1
ATOM 1731 C CA . ILE A 1 233 ? 22.992 -9.505 27.092 1.00 24.41 233 ILE A CA 1
ATOM 1732 C C . ILE A 1 233 ? 21.998 -9.830 28.201 1.00 25.56 233 ILE A C 1
ATOM 1733 O O . ILE A 1 233 ? 21.886 -9.094 29.210 1.00 26.95 233 ILE A O 1
ATOM 1738 N N . GLY A 1 234 ? 21.266 -10.936 28.016 1.00 24.88 234 GLY A N 1
ATOM 1739 C CA . GLY A 1 234 ? 20.160 -11.321 28.900 1.00 24.70 234 GLY A CA 1
ATOM 1740 C C . GLY A 1 234 ? 18.815 -11.087 28.236 1.00 24.43 234 GLY A C 1
ATOM 1741 O O . GLY A 1 234 ? 18.506 -9.923 27.859 1.00 23.74 234 GLY A O 1
ATOM 1742 N N . LEU A 1 235 ? 17.991 -12.134 28.147 1.00 23.86 235 LEU A N 1
ATOM 1743 C CA . LEU A 1 235 ? 16.729 -12.014 27.412 1.00 23.86 235 LEU A CA 1
ATOM 1744 C C . LEU A 1 235 ? 15.772 -11.075 28.168 1.00 25.40 235 LEU A C 1
ATOM 1745 O O . LEU A 1 235 ? 14.927 -10.347 27.541 1.00 22.22 235 LEU A O 1
ATOM 1750 N N . ASP A 1 236 ? 15.867 -11.101 29.507 1.00 23.91 236 ASP A N 1
ATOM 1751 C CA . ASP A 1 236 ? 15.085 -10.190 30.367 1.00 26.47 236 ASP A CA 1
ATOM 1752 C C . ASP A 1 236 ? 15.413 -8.756 29.984 1.00 25.54 236 ASP A C 1
ATOM 1753 O O . ASP A 1 236 ? 14.513 -7.884 29.936 1.00 21.86 236 ASP A O 1
ATOM 1758 N N . VAL A 1 237 ? 16.704 -8.475 29.815 1.00 23.64 237 VAL A N 1
ATOM 1759 C CA . VAL A 1 237 ? 17.126 -7.105 29.492 1.00 24.42 237 VAL A CA 1
ATOM 1760 C C . VAL A 1 237 ? 16.629 -6.760 28.069 1.00 24.90 237 VAL A C 1
ATOM 1761 O O . VAL A 1 237 ? 16.128 -5.668 27.854 1.00 21.13 237 VAL A O 1
ATOM 1765 N N . CYS A 1 238 ? 16.794 -7.699 27.110 1.00 23.53 238 CYS A N 1
ATOM 1766 C CA . CYS A 1 238 ? 16.234 -7.487 25.749 1.00 23.89 238 CYS A CA 1
ATOM 1767 C C . CYS A 1 238 ? 14.733 -7.113 25.766 1.00 23.08 238 CYS A C 1
ATOM 1768 O O . CYS A 1 238 ? 14.310 -6.140 25.103 1.00 20.92 238 CYS A O 1
ATOM 1771 N N . LEU A 1 239 ? 13.948 -7.902 26.462 1.00 23.01 239 LEU A N 1
ATOM 1772 C CA . LEU A 1 239 ? 12.484 -7.720 26.538 1.00 23.44 239 LEU A CA 1
ATOM 1773 C C . LEU A 1 239 ? 12.165 -6.362 27.174 1.00 23.41 239 LEU A C 1
ATOM 1774 O O . LEU A 1 239 ? 11.350 -5.592 26.664 1.00 21.93 239 LEU A O 1
ATOM 1779 N N . ALA A 1 240 ? 12.858 -6.048 28.266 1.00 22.24 240 ALA A N 1
ATOM 1780 C CA . ALA A 1 240 ? 12.659 -4.757 28.941 1.00 23.58 240 ALA A CA 1
ATOM 1781 C C . ALA A 1 240 ? 12.877 -3.587 27.975 1.00 20.78 240 ALA A C 1
ATOM 1782 O O . ALA A 1 240 ? 12.132 -2.638 27.991 1.00 18.43 240 ALA A O 1
ATOM 1784 N N . ILE A 1 241 ? 13.913 -3.657 27.185 1.00 20.94 241 ILE A N 1
ATOM 1785 C CA . ILE A 1 241 ? 14.265 -2.580 26.276 1.00 21.76 241 ILE A CA 1
ATOM 1786 C C . ILE A 1 241 ? 13.252 -2.494 25.146 1.00 21.57 241 ILE A C 1
ATOM 1787 O O . ILE A 1 241 ? 12.792 -1.358 24.812 1.00 21.14 241 ILE A O 1
ATOM 1792 N N . MET A 1 242 ? 12.815 -3.641 24.595 1.00 21.47 242 MET A N 1
ATOM 1793 C CA . MET A 1 242 ? 11.741 -3.568 23.567 1.00 20.16 242 MET A CA 1
ATOM 1794 C C . MET A 1 242 ? 10.503 -2.965 24.215 1.00 21.65 242 MET A C 1
ATOM 1795 O O . MET A 1 242 ? 9.841 -2.166 23.565 1.00 21.29 242 MET A O 1
ATOM 1800 N N . ASP A 1 243 ? 10.213 -3.314 25.455 1.00 19.25 243 ASP A N 1
ATOM 1801 C CA . ASP A 1 243 ? 9.025 -2.742 26.090 1.00 19.96 243 ASP A CA 1
ATOM 1802 C C . ASP A 1 243 ? 9.148 -1.269 26.353 1.00 19.45 243 ASP A C 1
ATOM 1803 O O . ASP A 1 243 ? 8.153 -0.545 26.170 1.00 18.98 243 ASP A O 1
ATOM 1808 N N . VAL A 1 244 ? 10.308 -0.769 26.751 1.00 22.27 244 VAL A N 1
ATOM 1809 C CA . VAL A 1 244 ? 10.500 0.691 26.832 1.00 23.59 244 VAL A CA 1
ATOM 1810 C C . VAL A 1 244 ? 10.348 1.395 25.489 1.00 21.25 244 VAL A C 1
ATOM 1811 O O . VAL A 1 244 ? 9.718 2.439 25.393 1.00 20.99 244 VAL A O 1
ATOM 1815 N N . LEU A 1 245 ? 10.985 0.876 24.432 1.00 20.75 245 LEU A N 1
ATOM 1816 C CA . LEU A 1 245 ? 10.828 1.501 23.134 1.00 22.04 245 LEU A CA 1
ATOM 1817 C C . LEU A 1 245 ? 9.357 1.549 22.738 1.00 21.67 245 LEU A C 1
ATOM 1818 O O . LEU A 1 245 ? 8.902 2.560 22.243 1.00 20.12 245 LEU A O 1
ATOM 1823 N N . TYR A 1 246 ? 8.657 0.418 22.885 1.00 20.89 246 TYR A N 1
ATOM 1824 C CA . TYR A 1 246 ? 7.235 0.402 22.571 1.00 20.54 246 TYR A CA 1
ATOM 1825 C C . TYR A 1 246 ? 6.419 1.378 23.435 1.00 19.80 246 TYR A C 1
ATOM 1826 O O . TYR A 1 246 ? 5.546 2.116 22.905 1.00 21.94 246 TYR A O 1
ATOM 1835 N N . ASN A 1 247 ? 6.622 1.340 24.745 1.00 21.58 247 ASN A N 1
ATOM 1836 C CA . ASN A 1 247 ? 5.793 2.182 25.641 1.00 23.23 247 ASN A CA 1
ATOM 1837 C C . ASN A 1 247 ? 6.132 3.633 25.428 1.00 23.56 247 ASN A C 1
ATOM 1838 O O . ASN A 1 247 ? 5.268 4.472 25.531 1.00 22.26 247 ASN A O 1
ATOM 1843 N N . GLU A 1 248 ? 7.383 3.956 25.177 1.00 21.47 248 GLU A N 1
ATOM 1844 C CA . GLU A 1 248 ? 7.744 5.376 24.974 1.00 24.18 248 GLU A CA 1
ATOM 1845 C C . GLU A 1 248 ? 7.234 5.935 23.667 1.00 24.33 248 GLU A C 1
ATOM 1846 O O . GLU A 1 248 ? 6.829 7.073 23.627 1.00 25.50 248 GLU A O 1
ATOM 1852 N N . THR A 1 249 ? 7.292 5.159 22.588 1.00 23.70 249 THR A N 1
ATOM 1853 C CA . THR A 1 249 ? 6.974 5.673 21.215 1.00 22.28 249 THR A CA 1
ATOM 1854 C C . THR A 1 249 ? 5.537 5.463 20.838 1.00 21.76 249 THR A C 1
ATOM 1855 O O . THR A 1 249 ? 5.030 6.117 19.897 1.00 22.90 249 THR A O 1
ATOM 1859 N N . GLY A 1 250 ? 4.870 4.542 21.537 1.00 20.98 250 GLY A N 1
ATOM 1860 C CA . GLY A 1 250 ? 3.531 4.112 21.075 1.00 23.46 250 GLY A CA 1
ATOM 1861 C C . GLY A 1 250 ? 3.546 3.440 19.688 1.00 22.40 250 GLY A C 1
ATOM 1862 O O . GLY A 1 250 ? 2.536 3.296 19.087 1.00 24.36 250 GLY A O 1
ATOM 1863 N N . ASP A 1 251 ? 4.704 2.991 19.201 1.00 22.18 251 ASP A N 1
ATOM 1864 C CA . ASP A 1 251 ? 4.877 2.482 17.857 1.00 24.02 251 ASP A CA 1
ATOM 1865 C C . ASP A 1 251 ? 5.058 0.966 17.909 1.00 23.64 251 ASP A C 1
ATOM 1866 O O . ASP A 1 251 ? 6.013 0.459 18.423 1.00 19.74 251 ASP A O 1
ATOM 1871 N N . THR A 1 252 ? 4.071 0.268 17.344 1.00 24.07 252 THR A N 1
ATOM 1872 C CA . THR A 1 252 ? 3.980 -1.169 17.240 1.00 25.97 252 THR A CA 1
ATOM 1873 C C . THR A 1 252 ? 5.170 -1.835 16.511 1.00 24.73 252 THR A C 1
ATOM 1874 O O . THR A 1 252 ? 5.438 -3.059 16.579 1.00 22.22 252 THR A O 1
ATOM 1878 N N . LYS A 1 253 ? 5.913 -1.022 15.790 1.00 21.73 253 LYS A N 1
ATOM 1879 C CA . LYS A 1 253 ? 7.177 -1.413 15.305 1.00 22.24 253 LYS A CA 1
ATOM 1880 C C . LYS A 1 253 ? 8.123 -2.079 16.317 1.00 22.99 253 LYS A C 1
ATOM 1881 O O . LYS A 1 253 ? 8.894 -3.003 15.954 1.00 21.78 253 LYS A O 1
ATOM 1887 N N . TYR A 1 254 ? 8.096 -1.567 17.560 1.00 19.67 254 TYR A N 1
ATOM 1888 C CA . TYR A 1 254 ? 8.906 -2.065 18.660 1.00 21.41 254 TYR A CA 1
ATOM 1889 C C . TYR A 1 254 ? 8.223 -3.128 19.557 1.00 21.70 254 TYR A C 1
ATOM 1890 O O . TYR A 1 254 ? 8.678 -3.421 20.673 1.00 20.25 254 TYR A O 1
ATOM 1899 N N . ARG A 1 255 ? 7.189 -3.785 19.046 1.00 19.33 255 ARG A N 1
ATOM 1900 C CA . ARG A 1 255 ? 6.546 -4.834 19.856 1.00 19.27 255 ARG A CA 1
ATOM 1901 C C . ARG A 1 255 ? 7.449 -6.037 19.988 1.00 20.02 255 ARG A C 1
ATOM 1902 O O . ARG A 1 255 ? 7.946 -6.550 18.989 1.00 19.06 255 ARG A O 1
ATOM 1910 N N . ALA A 1 256 ? 7.644 -6.493 21.222 1.00 19.68 256 ALA A N 1
ATOM 1911 C CA . ALA A 1 256 ? 8.376 -7.748 21.456 1.00 19.62 256 ALA A CA 1
ATOM 1912 C C . ALA A 1 256 ? 7.642 -8.952 20.910 1.00 20.73 256 ALA A C 1
ATOM 1913 O O . ALA A 1 256 ? 6.411 -9.043 21.017 1.00 21.29 256 ALA A O 1
ATOM 1915 N N . SER A 1 257 ? 8.365 -9.935 20.400 1.00 19.39 257 SER A N 1
ATOM 1916 C CA . SER A 1 257 ? 7.678 -11.158 20.040 1.00 19.03 257 SER A CA 1
ATOM 1917 C C . SER A 1 257 ? 7.116 -11.836 21.287 1.00 21.01 257 SER A C 1
ATOM 1918 O O . SER A 1 257 ? 7.721 -11.770 22.399 1.00 20.45 257 SER A O 1
ATOM 1921 N N . SER A 1 258 ? 6.046 -12.597 21.094 1.00 23.14 258 SER A N 1
ATOM 1922 C CA . SER A 1 258 ? 5.526 -13.463 22.173 1.00 27.31 258 SER A CA 1
ATOM 1923 C C . SER A 1 258 ? 6.565 -14.528 22.592 1.00 24.75 258 SER A C 1
ATOM 1924 O O . SER A 1 258 ? 6.643 -14.900 23.790 1.00 22.24 258 SER A O 1
ATOM 1927 N N . LEU A 1 259 ? 7.376 -14.983 21.644 1.00 23.66 259 LEU A N 1
ATOM 1928 C CA . LEU A 1 259 ? 8.336 -15.983 21.915 1.00 24.23 259 LEU A CA 1
ATOM 1929 C C . LEU A 1 259 ? 9.367 -15.437 22.941 1.00 24.83 259 LEU A C 1
ATOM 1930 O O . LEU A 1 259 ? 9.695 -16.124 23.935 1.00 24.54 259 LEU A O 1
ATOM 1935 N N . LEU A 1 260 ? 9.900 -14.224 22.716 1.00 21.87 260 LEU A N 1
ATOM 1936 C CA . LEU A 1 260 ? 10.796 -13.559 23.704 1.00 22.26 260 LEU A CA 1
ATOM 1937 C C . LEU A 1 260 ? 10.174 -13.440 25.070 1.00 22.53 260 LEU A C 1
ATOM 1938 O O . LEU A 1 260 ? 10.802 -13.823 26.116 1.00 20.64 260 LEU A O 1
ATOM 1943 N N . ARG A 1 261 ? 8.905 -12.998 25.103 1.00 22.74 261 ARG A N 1
ATOM 1944 C CA . ARG A 1 261 ? 8.199 -12.911 26.410 1.00 26.26 261 ARG A CA 1
ATOM 1945 C C . ARG A 1 261 ? 8.113 -14.248 27.132 1.00 25.05 261 ARG A C 1
ATOM 1946 O O . ARG A 1 261 ? 8.292 -14.338 28.349 1.00 24.43 261 ARG A O 1
ATOM 1954 N N . LYS A 1 262 ? 7.844 -15.293 26.383 1.00 23.36 262 LYS A N 1
ATOM 1955 C CA . LYS A 1 262 ? 7.691 -16.627 26.970 1.00 23.15 262 LYS A CA 1
ATOM 1956 C C . LYS A 1 262 ? 9.014 -17.146 27.526 1.00 24.54 262 LYS A C 1
ATOM 1957 O O . LYS A 1 262 ? 9.052 -17.720 28.635 1.00 23.90 262 LYS A O 1
ATOM 1963 N N . TYR A 1 263 ? 10.105 -16.928 26.814 1.00 25.09 263 TYR A N 1
ATOM 1964 C CA . TYR A 1 263 ? 11.400 -17.343 27.345 1.00 25.27 263 TYR A CA 1
ATOM 1965 C C . TYR A 1 263 ? 11.754 -16.642 28.647 1.00 26.26 263 TYR A C 1
ATOM 1966 O O . TYR A 1 263 ? 12.278 -17.292 29.598 1.00 25.10 263 TYR A O 1
ATOM 1975 N N . VAL A 1 264 ? 11.475 -15.342 28.723 1.00 24.62 264 VAL A N 1
ATOM 1976 C CA . VAL A 1 264 ? 11.702 -14.583 29.925 1.00 24.46 264 VAL A CA 1
ATOM 1977 C C . VAL A 1 264 ? 10.825 -15.146 31.029 1.00 24.34 264 VAL A C 1
ATOM 1978 O O . VAL A 1 264 ? 11.343 -15.342 32.123 1.00 22.64 264 VAL A O 1
ATOM 1982 N N . ARG A 1 265 ? 9.552 -15.454 30.751 1.00 22.07 265 ARG A N 1
ATOM 1983 C CA . ARG A 1 265 ? 8.670 -15.960 31.798 1.00 23.20 265 ARG A CA 1
ATOM 1984 C C . ARG A 1 265 ? 9.103 -17.345 32.310 1.00 23.33 265 ARG A C 1
ATOM 1985 O O . ARG A 1 265 ? 8.794 -17.704 33.462 1.00 21.55 265 ARG A O 1
ATOM 1993 N N . ALA A 1 266 ? 9.799 -18.082 31.456 1.00 21.84 266 ALA A N 1
ATOM 1994 C CA . ALA A 1 266 ? 10.358 -19.414 31.826 1.00 25.27 266 ALA A CA 1
ATOM 1995 C C . ALA A 1 266 ? 11.623 -19.292 32.741 1.00 27.82 266 ALA A C 1
ATOM 1996 O O . ALA A 1 266 ? 12.108 -20.285 33.250 1.00 24.61 266 ALA A O 1
ATOM 1998 N N . GLY A 1 267 ? 12.141 -18.103 32.925 1.00 25.96 267 GLY A N 1
ATOM 1999 C CA . GLY A 1 267 ? 13.495 -17.929 33.510 1.00 26.36 267 GLY A CA 1
ATOM 2000 C C . GLY A 1 267 ? 14.636 -18.433 32.590 1.00 28.89 267 GLY A C 1
ATOM 2001 O O . GLY A 1 267 ? 15.747 -18.670 33.060 1.00 23.76 267 GLY A O 1
ATOM 2002 N N . TRP A 1 268 ? 14.392 -18.551 31.285 1.00 25.30 268 TRP A N 1
ATOM 2003 C CA . TRP A 1 268 ? 15.436 -18.872 30.316 1.00 27.36 268 TRP A CA 1
ATOM 2004 C C . TRP A 1 268 ? 16.035 -17.579 29.840 1.00 25.44 268 TRP A C 1
ATOM 2005 O O . TRP A 1 268 ? 15.717 -17.084 28.704 1.00 25.29 268 TRP A O 1
ATOM 2016 N N . LEU A 1 269 ? 16.831 -16.989 30.710 1.00 24.90 269 LEU A N 1
ATOM 2017 C CA . LEU A 1 269 ? 17.343 -15.654 30.514 1.00 24.31 269 LEU A CA 1
ATOM 2018 C C . LEU A 1 269 ? 18.616 -15.550 29.709 1.00 26.71 269 LEU A C 1
ATOM 2019 O O . LEU A 1 269 ? 19.036 -14.452 29.318 1.00 23.97 269 LEU A O 1
ATOM 2024 N N . GLY A 1 270 ? 19.235 -16.685 29.416 1.00 26.39 270 GLY A N 1
ATOM 2025 C CA . GLY A 1 270 ? 20.460 -16.665 28.668 1.00 27.43 270 GLY A CA 1
ATOM 2026 C C . GLY A 1 270 ? 21.618 -17.300 29.450 1.00 28.82 270 GLY A C 1
ATOM 2027 O O . GLY A 1 270 ? 21.422 -18.255 30.223 1.00 30.49 270 GLY A O 1
ATOM 2028 N N . ARG A 1 271 ? 22.820 -16.781 29.251 1.00 32.37 271 ARG A N 1
ATOM 2029 C CA . ARG A 1 271 ? 23.989 -17.378 29.913 1.00 33.90 271 ARG A CA 1
ATOM 2030 C C . ARG A 1 271 ? 23.914 -17.369 31.422 1.00 36.86 271 ARG A C 1
ATOM 2031 O O . ARG A 1 271 ? 24.191 -18.383 32.090 1.00 34.70 271 ARG A O 1
ATOM 2039 N N . LYS A 1 272 ? 23.473 -16.267 31.969 1.00 33.58 272 LYS A N 1
ATOM 2040 C CA . LYS A 1 272 ? 23.378 -16.149 33.422 1.00 34.16 272 LYS A CA 1
ATOM 2041 C C . LYS A 1 272 ? 22.433 -17.138 34.135 1.00 33.26 272 LYS A C 1
ATOM 2042 O O . LYS A 1 272 ? 22.550 -17.350 35.340 1.00 33.83 272 LYS A O 1
ATOM 2048 N N . THR A 1 273 ? 21.556 -17.813 33.428 1.00 29.85 273 THR A N 1
ATOM 2049 C CA . THR A 1 273 ? 20.748 -18.854 34.051 1.00 31.70 273 THR A CA 1
ATOM 2050 C C . THR A 1 273 ? 21.091 -20.194 33.467 1.00 29.71 273 THR A C 1
ATOM 2051 O O . THR A 1 273 ? 20.376 -21.142 33.706 1.00 34.11 273 THR A O 1
ATOM 2055 N N . GLY A 1 274 ? 22.133 -20.281 32.655 1.00 29.14 274 GLY A N 1
ATOM 2056 C CA . GLY A 1 274 ? 22.467 -21.560 32.004 1.00 32.62 274 GLY A CA 1
ATOM 2057 C C . GLY A 1 274 ? 21.563 -21.972 30.856 1.00 35.58 274 GLY A C 1
ATOM 2058 O O . GLY A 1 274 ? 21.709 -23.062 30.317 1.00 32.40 274 GLY A O 1
ATOM 2059 N N . LYS A 1 275 ? 20.629 -21.097 30.423 1.00 30.88 275 LYS A N 1
ATOM 2060 C CA . LYS A 1 275 ? 19.721 -21.444 29.338 1.00 28.79 275 LYS A CA 1
ATOM 2061 C C . LYS A 1 275 ? 18.953 -20.187 28.856 1.00 27.87 275 LYS A C 1
ATOM 2062 O O . LYS A 1 275 ? 18.343 -19.517 29.686 1.00 28.79 275 LYS A O 1
ATOM 2068 N N . GLY A 1 276 ? 19.039 -19.940 27.544 1.00 32.20 276 GLY A N 1
ATOM 2069 C CA . GLY A 1 276 ? 18.212 -18.931 26.825 1.00 30.77 276 GLY A CA 1
ATOM 2070 C C . GLY A 1 276 ? 17.751 -19.591 25.519 1.00 28.58 276 GLY A C 1
ATOM 2071 O O . GLY A 1 276 ? 17.168 -20.696 25.496 1.00 27.32 276 GLY A O 1
ATOM 2072 N N . PHE A 1 277 ? 18.097 -18.953 24.399 1.00 30.70 277 PHE A N 1
ATOM 2073 C CA . PHE A 1 277 ? 17.922 -19.572 23.081 1.00 27.75 277 PHE A CA 1
ATOM 2074 C C . PHE A 1 277 ? 18.780 -20.833 22.988 1.00 30.86 277 PHE A C 1
ATOM 2075 O O . PHE A 1 277 ? 18.339 -21.737 22.322 1.00 27.49 277 PHE A O 1
ATOM 2083 N N . TYR A 1 278 ? 19.916 -20.857 23.680 1.00 26.40 278 TYR A N 1
ATOM 2084 C CA . TYR A 1 278 ? 20.761 -22.059 23.767 1.00 28.54 278 TYR A CA 1
ATOM 2085 C C . TYR A 1 278 ? 20.900 -22.539 25.204 1.00 32.39 278 TYR A C 1
ATOM 2086 O O . TYR A 1 278 ? 20.648 -21.783 26.170 1.00 29.20 278 TYR A O 1
ATOM 2095 N N . ASP A 1 279 ? 21.274 -23.817 25.342 1.00 34.86 279 ASP A N 1
ATOM 2096 C CA . ASP A 1 279 ? 21.751 -24.370 26.624 1.00 40.40 279 ASP A CA 1
ATOM 2097 C C . ASP A 1 279 ? 23.197 -24.108 26.899 1.00 40.42 279 ASP A C 1
ATOM 2098 O O . ASP A 1 279 ? 24.005 -24.273 26.007 1.00 47.36 279 ASP A O 1
ATOM 2103 N N . TYR A 1 280 ? 23.551 -23.674 28.101 1.00 41.26 280 TYR A N 1
ATOM 2104 C CA . TYR A 1 280 ? 24.955 -23.499 28.465 1.00 46.49 280 TYR A CA 1
ATOM 2105 C C . TYR A 1 280 ? 25.351 -24.618 29.524 1.00 58.23 280 TYR A C 1
ATOM 2106 O O . TYR A 1 280 ? 24.647 -25.621 29.638 1.00 56.01 280 TYR A O 1
ATOM 2115 N N . SER A 1 281 ? 26.466 -24.497 30.235 1.00 67.62 281 SER A N 1
ATOM 2116 C CA . SER A 1 281 ? 26.959 -25.641 31.071 1.00 87.56 281 SER A CA 1
ATOM 2117 C C . SER A 1 281 ? 27.708 -25.212 32.369 1.00 91.77 281 SER A C 1
ATOM 2118 O O . SER A 1 281 ? 27.354 -24.188 32.959 1.00 97.79 281 SER A O 1
ATOM 2121 N N . LYS A 1 282 ? 28.709 -25.988 32.813 1.00 97.62 282 LYS A N 1
ATOM 2122 C CA . LYS A 1 282 ? 29.463 -25.735 34.078 1.00 99.20 282 LYS A CA 1
ATOM 2123 C C . LYS A 1 282 ? 29.177 -24.372 34.751 1.00 102.67 282 LYS A C 1
ATOM 2124 O O . LYS A 1 282 ? 28.258 -24.245 35.568 1.00 100.18 282 LYS A O 1
ATOM 2131 N N . MET B 1 1 ? 27.340 -32.457 -8.084 1.00 57.56 1 MET B N 1
ATOM 2132 C CA . MET B 1 1 ? 27.112 -31.699 -9.334 1.00 58.78 1 MET B CA 1
ATOM 2133 C C . MET B 1 1 ? 28.469 -31.219 -9.822 1.00 57.59 1 MET B C 1
ATOM 2134 O O . MET B 1 1 ? 29.396 -31.113 -9.035 1.00 62.04 1 MET B O 1
ATOM 2139 N N . LYS B 1 2 ? 28.614 -30.999 -11.123 1.00 51.41 2 LYS B N 1
ATOM 2140 C CA . LYS B 1 2 ? 29.915 -30.610 -11.686 1.00 59.92 2 LYS B CA 1
ATOM 2141 C C . LYS B 1 2 ? 29.811 -29.424 -12.645 1.00 52.36 2 LYS B C 1
ATOM 2142 O O . LYS B 1 2 ? 30.784 -28.702 -12.840 1.00 57.56 2 LYS B O 1
ATOM 2148 N N . LYS B 1 3 ? 28.633 -29.221 -13.228 1.00 46.07 3 LYS B N 1
ATOM 2149 C CA . LYS B 1 3 ? 28.445 -28.273 -14.305 1.00 46.00 3 LYS B CA 1
ATOM 2150 C C . LYS B 1 3 ? 27.324 -27.284 -13.923 1.00 41.80 3 LYS B C 1
ATOM 2151 O O . LYS B 1 3 ? 26.222 -27.703 -13.568 1.00 37.64 3 LYS B O 1
ATOM 2157 N N . VAL B 1 4 ? 27.653 -25.991 -13.940 1.00 37.84 4 VAL B N 1
ATOM 2158 C CA . VAL B 1 4 ? 26.765 -24.969 -13.444 1.00 35.77 4 VAL B CA 1
ATOM 2159 C C . VAL B 1 4 ? 26.625 -23.912 -14.491 1.00 35.61 4 VAL B C 1
ATOM 2160 O O . VAL B 1 4 ? 27.614 -23.450 -15.045 1.00 34.94 4 VAL B O 1
ATOM 2164 N N . PHE B 1 5 ? 25.399 -23.465 -14.697 1.00 34.06 5 PHE B N 1
ATOM 2165 C CA . PHE B 1 5 ? 25.058 -22.393 -15.603 1.00 33.00 5 PHE B CA 1
ATOM 2166 C C . PHE B 1 5 ? 24.561 -21.188 -14.792 1.00 35.32 5 PHE B C 1
ATOM 2167 O O . PHE B 1 5 ? 23.626 -21.347 -13.999 1.00 32.23 5 PHE B O 1
ATOM 2175 N N . VAL B 1 6 ? 25.143 -20.017 -14.998 1.00 34.16 6 VAL B N 1
ATOM 2176 C CA . VAL B 1 6 ? 24.793 -18.813 -14.266 1.00 33.20 6 VAL B CA 1
ATOM 2177 C C . VAL B 1 6 ? 24.242 -17.838 -15.279 1.00 37.51 6 VAL B C 1
ATOM 2178 O O . VAL B 1 6 ? 24.915 -17.528 -16.271 1.00 38.13 6 VAL B O 1
ATOM 2182 N N . LEU B 1 7 ? 23.024 -17.347 -15.081 1.00 35.87 7 LEU B N 1
ATOM 2183 C CA . LEU B 1 7 ? 22.468 -16.298 -15.969 1.00 40.72 7 LEU B CA 1
ATOM 2184 C C . LEU B 1 7 ? 22.674 -14.933 -15.405 1.00 43.44 7 LEU B C 1
ATOM 2185 O O . LEU B 1 7 ? 22.216 -14.643 -14.275 1.00 45.11 7 LEU B O 1
ATOM 2190 N N . GLY B 1 8 ? 23.345 -14.080 -16.169 1.00 37.67 8 GLY B N 1
ATOM 2191 C CA . GLY B 1 8 ? 23.655 -12.743 -15.766 1.00 36.12 8 GLY B CA 1
ATOM 2192 C C . GLY B 1 8 ? 25.103 -12.563 -15.461 1.00 40.90 8 GLY B C 1
ATOM 2193 O O . GLY B 1 8 ? 25.670 -13.298 -14.656 1.00 43.48 8 GLY B O 1
ATOM 2194 N N . ALA B 1 9 ? 25.695 -11.557 -16.088 1.00 42.68 9 ALA B N 1
ATOM 2195 C CA . ALA B 1 9 ? 27.127 -11.293 -16.002 1.00 39.71 9 ALA B CA 1
ATOM 2196 C C . ALA B 1 9 ? 27.349 -9.945 -15.381 1.00 40.25 9 ALA B C 1
ATOM 2197 O O . ALA B 1 9 ? 28.434 -9.429 -15.480 1.00 38.44 9 ALA B O 1
ATOM 2199 N N . GLY B 1 10 ? 26.331 -9.384 -14.704 1.00 42.34 10 GLY B N 1
ATOM 2200 C CA . GLY B 1 10 ? 26.547 -8.246 -13.825 1.00 41.63 10 GLY B CA 1
ATOM 2201 C C . GLY B 1 10 ? 27.365 -8.672 -12.635 1.00 41.64 10 GLY B C 1
ATOM 2202 O O . GLY B 1 10 ? 27.888 -9.816 -12.572 1.00 36.93 10 GLY B O 1
ATOM 2203 N N . THR B 1 11 ? 27.489 -7.763 -11.671 1.00 39.86 11 THR B N 1
ATOM 2204 C CA . THR B 1 11 ? 28.350 -7.947 -10.515 1.00 43.58 11 THR B CA 1
ATOM 2205 C C . THR B 1 11 ? 28.136 -9.244 -9.723 1.00 40.35 11 THR B C 1
ATOM 2206 O O . THR B 1 11 ? 29.101 -9.926 -9.377 1.00 37.28 11 THR B O 1
ATOM 2210 N N . MET B 1 12 ? 26.894 -9.530 -9.395 1.00 37.35 12 MET B N 1
ATOM 2211 C CA . MET B 1 12 ? 26.550 -10.706 -8.616 1.00 39.67 12 MET B CA 1
ATOM 2212 C C . MET B 1 12 ? 26.720 -11.958 -9.459 1.00 35.67 12 MET B C 1
ATOM 2213 O O . MET B 1 12 ? 27.292 -12.900 -8.979 1.00 28.58 12 MET B O 1
ATOM 2218 N N . GLY B 1 13 ? 26.188 -11.983 -10.682 1.00 32.07 13 GLY B N 1
ATOM 2219 C CA . GLY B 1 13 ? 26.355 -13.148 -11.531 1.00 32.04 13 GLY B CA 1
ATOM 2220 C C . GLY B 1 13 ? 27.831 -13.529 -11.697 1.00 30.50 13 GLY B C 1
ATOM 2221 O O . GLY B 1 13 ? 28.230 -14.723 -11.512 1.00 32.62 13 GLY B O 1
ATOM 2222 N N . ALA B 1 14 ? 28.654 -12.534 -12.021 1.00 33.04 14 ALA B N 1
ATOM 2223 C CA . ALA B 1 14 ? 30.117 -12.769 -12.186 1.00 35.31 14 ALA B CA 1
ATOM 2224 C C . ALA B 1 14 ? 30.758 -13.265 -10.868 1.00 39.20 14 ALA B C 1
ATOM 2225 O O . ALA B 1 14 ? 31.617 -14.181 -10.853 1.00 35.56 14 ALA B O 1
ATOM 2227 N N . GLY B 1 15 ? 30.340 -12.694 -9.725 1.00 32.65 15 GLY B N 1
ATOM 2228 C CA . GLY B 1 15 ? 30.915 -13.104 -8.446 1.00 30.39 15 GLY B CA 1
ATOM 2229 C C . GLY B 1 15 ? 30.573 -14.574 -8.142 1.00 27.03 15 GLY B C 1
ATOM 2230 O O . GLY B 1 15 ? 31.367 -15.319 -7.562 1.00 29.93 15 GLY B O 1
ATOM 2231 N N . ILE B 1 16 ? 29.347 -14.968 -8.476 1.00 29.31 16 ILE B N 1
ATOM 2232 C CA . ILE B 1 16 ? 28.874 -16.322 -8.265 1.00 28.60 16 ILE B CA 1
ATOM 2233 C C . ILE B 1 16 ? 29.565 -17.301 -9.249 1.00 30.32 16 ILE B C 1
ATOM 2234 O O . ILE B 1 16 ? 29.937 -18.412 -8.882 1.00 30.27 16 ILE B O 1
ATOM 2239 N N . VAL B 1 17 ? 29.702 -16.864 -10.480 1.00 30.65 17 VAL B N 1
ATOM 2240 C CA . VAL B 1 17 ? 30.548 -17.612 -11.424 1.00 33.21 17 VAL B CA 1
ATOM 2241 C C . VAL B 1 17 ? 31.900 -17.960 -10.794 1.00 28.87 17 VAL B C 1
ATOM 2242 O O . VAL B 1 17 ? 32.284 -19.126 -10.714 1.00 33.55 17 VAL B O 1
ATOM 2246 N N . GLN B 1 18 ? 32.615 -16.940 -10.325 1.00 33.10 18 GLN B N 1
ATOM 2247 C CA . GLN B 1 18 ? 33.880 -17.145 -9.645 1.00 31.53 18 GLN B CA 1
ATOM 2248 C C . GLN B 1 18 ? 33.796 -18.073 -8.436 1.00 35.01 18 GLN B C 1
ATOM 2249 O O . GLN B 1 18 ? 34.707 -18.863 -8.195 1.00 31.29 18 GLN B O 1
ATOM 2255 N N . ALA B 1 19 ? 32.742 -17.934 -7.603 1.00 30.69 19 ALA B N 1
ATOM 2256 C CA . ALA B 1 19 ? 32.659 -18.794 -6.429 1.00 27.60 19 ALA B CA 1
ATOM 2257 C C . ALA B 1 19 ? 32.649 -20.275 -6.791 1.00 28.06 19 ALA B C 1
ATOM 2258 O O . ALA B 1 19 ? 33.279 -21.110 -6.099 1.00 34.06 19 ALA B O 1
ATOM 2260 N N . PHE B 1 20 ? 31.910 -20.595 -7.838 1.00 27.41 20 PHE B N 1
ATOM 2261 C CA . PHE B 1 20 ? 31.810 -21.962 -8.314 1.00 32.37 20 PHE B CA 1
ATOM 2262 C C . PHE B 1 20 ? 33.129 -22.384 -8.986 1.00 30.93 20 PHE B C 1
ATOM 2263 O O . PHE B 1 20 ? 33.656 -23.449 -8.627 1.00 33.69 20 PHE B O 1
ATOM 2271 N N . ALA B 1 21 ? 33.664 -21.551 -9.889 1.00 34.61 21 ALA B N 1
ATOM 2272 C CA . ALA B 1 21 ? 34.881 -21.927 -10.659 1.00 34.05 21 ALA B CA 1
ATOM 2273 C C . ALA B 1 21 ? 36.085 -22.076 -9.766 1.00 33.96 21 ALA B C 1
ATOM 2274 O O . ALA B 1 21 ? 36.930 -22.953 -10.001 1.00 34.62 21 ALA B O 1
ATOM 2276 N N . ALA B 1 22 ? 36.212 -21.209 -8.768 1.00 30.44 22 ALA B N 1
ATOM 2277 C CA . ALA B 1 22 ? 37.322 -21.242 -7.853 1.00 33.15 22 ALA B CA 1
ATOM 2278 C C . ALA B 1 22 ? 37.424 -22.558 -7.104 1.00 36.05 22 ALA B C 1
ATOM 2279 O O . ALA B 1 22 ? 38.477 -22.911 -6.639 1.00 33.81 22 ALA B O 1
ATOM 2281 N N . LYS B 1 23 ? 36.329 -23.304 -6.994 1.00 35.42 23 LYS B N 1
ATOM 2282 C CA . LYS B 1 23 ? 36.355 -24.549 -6.267 1.00 35.91 23 LYS B CA 1
ATOM 2283 C C . LYS B 1 23 ? 36.256 -25.742 -7.219 1.00 37.08 23 LYS B C 1
ATOM 2284 O O . LYS B 1 23 ? 35.931 -26.823 -6.787 1.00 39.42 23 LYS B O 1
ATOM 2290 N N . GLY B 1 24 ? 36.400 -25.509 -8.525 1.00 37.52 24 GLY B N 1
ATOM 2291 C CA . GLY B 1 24 ? 36.603 -26.595 -9.454 1.00 38.89 24 GLY B CA 1
ATOM 2292 C C . GLY B 1 24 ? 35.411 -26.972 -10.246 1.00 39.98 24 GLY B C 1
ATOM 2293 O O . GLY B 1 24 ? 35.522 -27.864 -11.045 1.00 40.34 24 GLY B O 1
ATOM 2294 N N . CYS B 1 25 ? 34.271 -26.300 -10.086 1.00 36.10 25 CYS B N 1
ATOM 2295 C CA . CYS B 1 25 ? 33.187 -26.467 -11.024 1.00 35.36 25 CYS B CA 1
ATOM 2296 C C . CYS B 1 25 ? 33.489 -25.894 -12.413 1.00 34.30 25 CYS B C 1
ATOM 2297 O O . CYS B 1 25 ? 34.132 -24.844 -12.592 1.00 35.78 25 CYS B O 1
ATOM 2300 N N . GLU B 1 26 ? 32.915 -26.539 -13.416 1.00 34.45 26 GLU B N 1
ATOM 2301 C CA . GLU B 1 26 ? 32.823 -26.014 -14.746 1.00 38.57 26 GLU B CA 1
ATOM 2302 C C . GLU B 1 26 ? 31.611 -25.105 -14.842 1.00 33.79 26 GLU B C 1
ATOM 2303 O O . GLU B 1 26 ? 30.501 -25.505 -14.530 1.00 35.60 26 GLU B O 1
ATOM 2309 N N . VAL B 1 27 ? 31.822 -23.877 -15.263 1.00 33.95 27 VAL B N 1
ATOM 2310 C CA . VAL B 1 27 ? 30.774 -22.886 -15.263 1.00 36.09 27 VAL B CA 1
ATOM 2311 C C . VAL B 1 27 ? 30.640 -22.237 -16.638 1.00 39.20 27 VAL B C 1
ATOM 2312 O O . VAL B 1 27 ? 31.646 -21.780 -17.227 1.00 33.94 27 VAL B O 1
ATOM 2316 N N . ILE B 1 28 ? 29.383 -22.118 -17.079 1.00 35.04 28 ILE B N 1
ATOM 2317 C CA . ILE B 1 28 ? 28.993 -21.348 -18.243 1.00 36.99 28 ILE B CA 1
ATOM 2318 C C . ILE B 1 28 ? 28.221 -20.165 -17.724 1.00 41.38 28 ILE B C 1
ATOM 2319 O O . ILE B 1 28 ? 27.285 -20.333 -16.918 1.00 38.51 28 ILE B O 1
ATOM 2324 N N . VAL B 1 29 ? 28.608 -18.983 -18.149 1.00 37.89 29 VAL B N 1
ATOM 2325 C CA . VAL B 1 29 ? 27.866 -17.779 -17.826 1.00 40.92 29 VAL B CA 1
ATOM 2326 C C . VAL B 1 29 ? 27.233 -17.222 -19.104 1.00 44.38 29 VAL B C 1
ATOM 2327 O O . VAL B 1 29 ? 27.892 -17.044 -20.129 1.00 44.74 29 VAL B O 1
ATOM 2331 N N . ARG B 1 30 ? 25.939 -16.989 -19.040 1.00 39.45 30 ARG B N 1
ATOM 2332 C CA . ARG B 1 30 ? 25.161 -16.464 -20.144 1.00 38.74 30 ARG B CA 1
ATOM 2333 C C . ARG B 1 30 ? 24.619 -15.056 -19.836 1.00 45.54 30 ARG B C 1
ATOM 2334 O O . ARG B 1 30 ? 24.162 -14.763 -18.718 1.00 35.60 30 ARG B O 1
ATOM 2342 N N . ASP B 1 31 ? 24.693 -14.173 -20.810 1.00 43.42 31 ASP B N 1
ATOM 2343 C CA . ASP B 1 31 ? 23.983 -12.936 -20.737 1.00 42.69 31 ASP B CA 1
ATOM 2344 C C . ASP B 1 31 ? 23.404 -12.670 -22.127 1.00 48.41 31 ASP B C 1
ATOM 2345 O O . ASP B 1 31 ? 23.447 -13.558 -22.973 1.00 47.03 31 ASP B O 1
ATOM 2350 N N . ILE B 1 32 ? 22.814 -11.494 -22.333 1.00 46.64 32 ILE B N 1
ATOM 2351 C CA . ILE B 1 32 ? 21.928 -11.251 -23.483 1.00 54.45 32 ILE B CA 1
ATOM 2352 C C . ILE B 1 32 ? 22.714 -10.666 -24.676 1.00 59.48 32 ILE B C 1
ATOM 2353 O O . ILE B 1 32 ? 22.319 -10.842 -25.816 1.00 62.00 32 ILE B O 1
ATOM 2358 N N . LYS B 1 33 ? 23.849 -10.030 -24.390 1.00 62.29 33 LYS B N 1
ATOM 2359 C CA . LYS B 1 33 ? 24.743 -9.423 -25.374 1.00 65.85 33 LYS B CA 1
ATOM 2360 C C . LYS B 1 33 ? 26.162 -9.932 -25.137 1.00 65.95 33 LYS B C 1
ATOM 2361 O O . LYS B 1 33 ? 26.564 -10.279 -24.021 1.00 57.25 33 LYS B O 1
ATOM 2367 N N . GLU B 1 34 ? 26.954 -9.895 -26.196 1.00 64.40 34 GLU B N 1
ATOM 2368 C CA . GLU B 1 34 ? 28.285 -10.467 -26.176 1.00 55.10 34 GLU B CA 1
ATOM 2369 C C . GLU B 1 34 ? 29.189 -9.546 -25.314 1.00 46.23 34 GLU B C 1
ATOM 2370 O O . GLU B 1 34 ? 30.088 -10.028 -24.627 1.00 44.54 34 GLU B O 1
ATOM 2376 N N . GLU B 1 35 ? 28.970 -8.225 -25.290 1.00 49.40 35 GLU B N 1
ATOM 2377 C CA . GLU B 1 35 ? 29.871 -7.404 -24.430 1.00 57.37 35 GLU B CA 1
ATOM 2378 C C . GLU B 1 35 ? 29.515 -7.447 -22.958 1.00 49.00 35 GLU B C 1
ATOM 2379 O O . GLU B 1 35 ? 30.335 -7.065 -22.128 1.00 48.82 35 GLU B O 1
ATOM 2385 N N . PHE B 1 36 ? 28.305 -7.889 -22.632 1.00 46.35 36 PHE B N 1
ATOM 2386 C CA . PHE B 1 36 ? 27.967 -8.129 -21.219 1.00 46.82 36 PHE B CA 1
ATOM 2387 C C . PHE B 1 36 ? 28.744 -9.346 -20.724 1.00 43.43 36 PHE B C 1
ATOM 2388 O O . PHE B 1 36 ? 29.337 -9.318 -19.643 1.00 42.08 36 PHE B O 1
ATOM 2396 N N . VAL B 1 37 ? 28.778 -10.395 -21.542 1.00 39.34 37 VAL B N 1
ATOM 2397 C CA . VAL B 1 37 ? 29.481 -11.599 -21.116 1.00 40.39 37 VAL B CA 1
ATOM 2398 C C . VAL B 1 37 ? 30.943 -11.279 -20.950 1.00 41.75 37 VAL B C 1
ATOM 2399 O O . VAL B 1 37 ? 31.597 -11.680 -19.958 1.00 42.51 37 VAL B O 1
ATOM 2403 N N . ASP B 1 38 ? 31.485 -10.541 -21.919 1.00 48.79 38 ASP B N 1
ATOM 2404 C CA . ASP B 1 38 ? 32.894 -10.136 -21.846 1.00 48.08 38 ASP B CA 1
ATOM 2405 C C . ASP B 1 38 ? 33.187 -9.288 -20.588 1.00 50.10 38 ASP B C 1
ATOM 2406 O O . ASP B 1 38 ? 34.161 -9.547 -19.877 1.00 50.96 38 ASP B O 1
ATOM 2411 N N . ARG B 1 39 ? 32.339 -8.282 -20.324 1.00 49.74 39 ARG B N 1
ATOM 2412 C CA . ARG B 1 39 ? 32.432 -7.437 -19.091 1.00 50.70 39 ARG B CA 1
ATOM 2413 C C . ARG B 1 39 ? 32.521 -8.255 -17.803 1.00 40.84 39 ARG B C 1
ATOM 2414 O O . ARG B 1 39 ? 33.336 -7.971 -16.907 1.00 44.15 39 ARG B O 1
ATOM 2422 N N . GLY B 1 40 ? 31.667 -9.260 -17.707 1.00 38.49 40 GLY B N 1
ATOM 2423 C CA . GLY B 1 40 ? 31.703 -10.115 -16.555 1.00 36.92 40 GLY B CA 1
ATOM 2424 C C . GLY B 1 40 ? 32.947 -10.946 -16.439 1.00 36.51 40 GLY B C 1
ATOM 2425 O O . GLY B 1 40 ? 33.481 -11.118 -15.346 1.00 37.23 40 GLY B O 1
ATOM 2426 N N . ILE B 1 41 ? 33.430 -11.468 -17.572 1.00 36.90 41 ILE B N 1
ATOM 2427 C CA . ILE B 1 41 ? 34.690 -12.181 -17.551 1.00 39.85 41 ILE B CA 1
ATOM 2428 C C . ILE B 1 41 ? 35.835 -11.243 -17.115 1.00 33.67 41 ILE B C 1
ATOM 2429 O O . ILE B 1 41 ? 36.720 -11.610 -16.300 1.00 39.47 41 ILE B O 1
ATOM 2434 N N . ALA B 1 42 ? 35.854 -10.036 -17.632 1.00 36.12 42 ALA B N 1
ATOM 2435 C CA . ALA B 1 42 ? 36.930 -9.106 -17.188 1.00 40.35 42 ALA B CA 1
ATOM 2436 C C . ALA B 1 42 ? 36.763 -8.745 -15.719 1.00 38.29 42 ALA B C 1
ATOM 2437 O O . ALA B 1 42 ? 37.753 -8.603 -14.979 1.00 43.13 42 ALA B O 1
ATOM 2439 N N . THR B 1 43 ? 35.513 -8.719 -15.249 1.00 40.03 43 THR B N 1
ATOM 2440 C CA . THR B 1 43 ? 35.248 -8.508 -13.809 1.00 40.95 43 THR B CA 1
ATOM 2441 C C . THR B 1 43 ? 35.855 -9.603 -12.979 1.00 37.23 43 THR B C 1
ATOM 2442 O O . THR B 1 43 ? 36.556 -9.331 -11.998 1.00 37.47 43 THR B O 1
ATOM 2446 N N . ILE B 1 44 ? 35.644 -10.856 -13.380 1.00 37.60 44 ILE B N 1
ATOM 2447 C CA . ILE B 1 44 ? 36.291 -11.985 -12.670 1.00 33.87 44 ILE B CA 1
ATOM 2448 C C . ILE B 1 44 ? 37.836 -11.940 -12.741 1.00 35.56 44 ILE B C 1
ATOM 2449 O O . ILE B 1 44 ? 38.567 -12.219 -11.763 1.00 33.49 44 ILE B O 1
ATOM 2454 N N . THR B 1 45 ? 38.348 -11.572 -13.906 1.00 35.53 45 THR B N 1
ATOM 2455 C CA . THR B 1 45 ? 39.783 -11.529 -14.115 1.00 38.58 45 THR B CA 1
ATOM 2456 C C . THR B 1 45 ? 40.448 -10.471 -13.226 1.00 36.34 45 THR B C 1
ATOM 2457 O O . THR B 1 45 ? 41.439 -10.756 -12.567 1.00 41.20 45 THR B O 1
ATOM 2461 N N . LYS B 1 46 ? 39.869 -9.273 -13.135 1.00 43.92 46 LYS B N 1
ATOM 2462 C CA . LYS B 1 46 ? 40.422 -8.229 -12.223 1.00 47.28 46 LYS B CA 1
ATOM 2463 C C . LYS B 1 46 ? 40.374 -8.723 -10.807 1.00 37.60 46 LYS B C 1
ATOM 2464 O O . LYS B 1 46 ? 41.363 -8.633 -10.045 1.00 37.07 46 LYS B O 1
ATOM 2470 N N . SER B 1 47 ? 39.227 -9.291 -10.444 1.00 39.68 47 SER B N 1
ATOM 2471 C CA . SER B 1 47 ? 39.100 -9.808 -9.084 1.00 39.77 47 SER B CA 1
ATOM 2472 C C . SER B 1 47 ? 40.160 -10.933 -8.780 1.00 40.77 47 SER B C 1
ATOM 2473 O O . SER B 1 47 ? 40.822 -10.936 -7.688 1.00 36.19 47 SER B O 1
ATOM 2476 N N . LEU B 1 48 ? 40.425 -11.833 -9.758 1.00 36.09 48 LEU B N 1
ATOM 2477 C CA . LEU B 1 48 ? 41.497 -12.799 -9.524 1.00 37.23 48 LEU B CA 1
ATOM 2478 C C . LEU B 1 48 ? 42.851 -12.142 -9.463 1.00 31.27 48 LEU B C 1
ATOM 2479 O O . LEU B 1 48 ? 43.690 -12.511 -8.639 1.00 34.49 48 LEU B O 1
ATOM 2484 N N . SER B 1 49 ? 43.086 -11.157 -10.307 1.00 36.19 49 SER B N 1
ATOM 2485 C CA . SER B 1 49 ? 44.385 -10.469 -10.250 1.00 39.84 49 SER B CA 1
ATOM 2486 C C . SER B 1 49 ? 44.604 -9.851 -8.857 1.00 45.57 49 SER B C 1
ATOM 2487 O O . SER B 1 49 ? 45.715 -9.904 -8.316 1.00 43.98 49 SER B O 1
ATOM 2490 N N . LYS B 1 50 ? 43.547 -9.258 -8.278 1.00 44.38 50 LYS B N 1
ATOM 2491 C CA . LYS B 1 50 ? 43.662 -8.721 -6.898 1.00 45.86 50 LYS B CA 1
ATOM 2492 C C . LYS B 1 50 ? 44.051 -9.818 -5.936 1.00 44.08 50 LYS B C 1
ATOM 2493 O O . LYS B 1 50 ? 44.949 -9.643 -5.114 1.00 50.64 50 LYS B O 1
ATOM 2499 N N . LEU B 1 51 ? 43.414 -10.975 -6.052 1.00 41.97 51 LEU B N 1
ATOM 2500 C CA . LEU B 1 51 ? 43.783 -12.135 -5.226 1.00 41.50 51 LEU B CA 1
ATOM 2501 C C . LEU B 1 51 ? 45.228 -12.610 -5.347 1.00 49.06 51 LEU B C 1
ATOM 2502 O O . LEU B 1 51 ? 45.806 -13.119 -4.368 1.00 49.34 51 LEU B O 1
ATOM 2507 N N . VAL B 1 52 ? 45.780 -12.491 -6.560 1.00 49.09 52 VAL B N 1
ATOM 2508 C CA . VAL B 1 52 ? 47.199 -12.794 -6.808 1.00 52.79 52 VAL B CA 1
ATOM 2509 C C . VAL B 1 52 ? 48.113 -11.756 -6.152 1.00 56.28 52 VAL B C 1
ATOM 2510 O O . VAL B 1 52 ? 49.062 -12.138 -5.459 1.00 54.77 52 VAL B O 1
ATOM 2514 N N . ALA B 1 53 ? 47.872 -10.462 -6.421 1.00 57.30 53 ALA B N 1
ATOM 2515 C CA . ALA B 1 53 ? 48.679 -9.374 -5.811 1.00 56.04 53 ALA B CA 1
ATOM 2516 C C . ALA B 1 53 ? 48.659 -9.497 -4.291 1.00 58.73 53 ALA B C 1
ATOM 2517 O O . ALA B 1 53 ? 49.605 -9.124 -3.636 1.00 59.59 53 ALA B O 1
ATOM 2519 N N . LYS B 1 54 ? 47.600 -10.072 -3.728 1.00 55.85 54 LYS B N 1
ATOM 2520 C CA . LYS B 1 54 ? 47.560 -10.250 -2.288 1.00 59.66 54 LYS B CA 1
ATOM 2521 C C . LYS B 1 54 ? 48.222 -11.546 -1.854 1.00 61.52 54 LYS B C 1
ATOM 2522 O O . LYS B 1 54 ? 48.313 -11.839 -0.658 1.00 56.44 54 LYS B O 1
ATOM 2528 N N . GLU B 1 55 ? 48.713 -12.309 -2.830 1.00 54.97 55 GLU B N 1
ATOM 2529 C CA . GLU B 1 55 ? 49.382 -13.584 -2.585 1.00 53.31 55 GLU B CA 1
ATOM 2530 C C . GLU B 1 55 ? 48.415 -14.541 -1.914 1.00 51.60 55 GLU B C 1
ATOM 2531 O O . GLU B 1 55 ? 48.807 -15.407 -1.169 1.00 54.69 55 GLU B O 1
ATOM 2537 N N . LYS B 1 56 ? 47.132 -14.405 -2.220 1.00 53.41 56 LYS B N 1
ATOM 2538 C CA . LYS B 1 56 ? 46.135 -15.356 -1.738 1.00 54.83 56 LYS B CA 1
ATOM 2539 C C . LYS B 1 56 ? 46.061 -16.621 -2.618 1.00 51.76 56 LYS B C 1
ATOM 2540 O O . LYS B 1 56 ? 45.747 -17.695 -2.150 1.00 43.84 56 LYS B O 1
ATOM 2546 N N . ILE B 1 57 ? 46.304 -16.444 -3.911 1.00 47.12 57 ILE B N 1
ATOM 2547 C CA . ILE B 1 57 ? 46.333 -17.533 -4.892 1.00 49.23 57 ILE B CA 1
ATOM 2548 C C . ILE B 1 57 ? 47.526 -17.205 -5.773 1.00 42.48 57 ILE B C 1
ATOM 2549 O O . ILE B 1 57 ? 47.958 -16.049 -5.809 1.00 41.36 57 ILE B O 1
ATOM 2554 N N . THR B 1 58 ? 48.008 -18.207 -6.503 1.00 46.26 58 THR B N 1
ATOM 2555 C CA . THR B 1 58 ? 49.056 -18.019 -7.534 1.00 47.54 58 THR B CA 1
ATOM 2556 C C . THR B 1 58 ? 48.476 -17.628 -8.900 1.00 45.96 58 THR B C 1
ATOM 2557 O O . THR B 1 58 ? 47.290 -17.856 -9.202 1.00 41.37 58 THR B O 1
ATOM 2561 N N . GLU B 1 59 ? 49.336 -17.045 -9.726 1.00 40.62 59 GLU B N 1
ATOM 2562 C CA . GLU B 1 59 ? 48.993 -16.754 -11.107 1.00 45.32 59 GLU B CA 1
ATOM 2563 C C . GLU B 1 59 ? 48.471 -18.050 -11.842 1.00 38.39 59 GLU B C 1
ATOM 2564 O O . GLU B 1 59 ? 47.529 -17.978 -12.631 1.00 39.84 59 GLU B O 1
ATOM 2570 N N . ALA B 1 60 ? 49.021 -19.214 -11.522 1.00 40.13 60 ALA B N 1
ATOM 2571 C CA . ALA B 1 60 ? 48.512 -20.514 -12.066 1.00 41.27 60 ALA B CA 1
ATOM 2572 C C . ALA B 1 60 ? 47.077 -20.756 -11.655 1.00 38.64 60 ALA B C 1
ATOM 2573 O O . ALA B 1 60 ? 46.245 -21.186 -12.442 1.00 37.22 60 ALA B O 1
ATOM 2575 N N . ASP B 1 61 ? 46.791 -20.475 -10.391 1.00 41.30 61 ASP B N 1
ATOM 2576 C CA . ASP B 1 61 ? 45.433 -20.602 -9.838 1.00 34.76 61 ASP B CA 1
ATOM 2577 C C . ASP B 1 61 ? 44.525 -19.737 -10.651 1.00 30.60 61 ASP B C 1
ATOM 2578 O O . ASP B 1 61 ? 43.465 -20.185 -11.061 1.00 37.46 61 ASP B O 1
ATOM 2583 N N . LYS B 1 62 ? 44.933 -18.487 -10.918 1.00 30.31 62 LYS B N 1
ATOM 2584 C CA . LYS B 1 62 ? 44.085 -17.550 -11.680 1.00 33.65 62 LYS B CA 1
ATOM 2585 C C . LYS B 1 62 ? 43.683 -18.154 -13.043 1.00 38.32 62 LYS B C 1
ATOM 2586 O O . LYS B 1 62 ? 42.500 -18.255 -13.435 1.00 32.25 62 LYS B O 1
ATOM 2592 N N . GLU B 1 63 ? 44.695 -18.654 -13.754 1.00 39.13 63 GLU B N 1
ATOM 2593 C CA . GLU B 1 63 ? 44.429 -19.197 -15.089 1.00 33.43 63 GLU B CA 1
ATOM 2594 C C . GLU B 1 63 ? 43.618 -20.450 -15.061 1.00 28.96 63 GLU B C 1
ATOM 2595 O O . GLU B 1 63 ? 42.790 -20.634 -15.952 1.00 34.96 63 GLU B O 1
ATOM 2601 N N . GLU B 1 64 ? 43.828 -21.284 -14.057 1.00 30.05 64 GLU B N 1
ATOM 2602 C CA . GLU B 1 64 ? 43.023 -22.505 -13.877 1.00 32.58 64 GLU B CA 1
ATOM 2603 C C . GLU B 1 64 ? 41.535 -22.223 -13.640 1.00 32.16 64 GLU B C 1
ATOM 2604 O O . GLU B 1 64 ? 40.621 -22.874 -14.218 1.00 27.90 64 GLU B O 1
ATOM 2610 N N . ILE B 1 65 ? 41.275 -21.189 -12.842 1.00 36.01 65 ILE B N 1
ATOM 2611 C CA . ILE B 1 65 ? 39.880 -20.824 -12.556 1.00 33.13 65 ILE B CA 1
ATOM 2612 C C . ILE B 1 65 ? 39.272 -20.316 -13.835 1.00 31.11 65 ILE B C 1
ATOM 2613 O O . ILE B 1 65 ? 38.131 -20.685 -14.217 1.00 34.14 65 ILE B O 1
ATOM 2618 N N . LEU B 1 66 ? 40.019 -19.432 -14.509 1.00 31.59 66 LEU B N 1
ATOM 2619 C CA . LEU B 1 66 ? 39.550 -18.856 -15.772 1.00 32.98 66 LEU B CA 1
ATOM 2620 C C . LEU B 1 66 ? 39.271 -19.985 -16.765 1.00 32.71 66 LEU B C 1
ATOM 2621 O O . LEU B 1 66 ? 38.284 -19.972 -17.498 1.00 32.25 66 LEU B O 1
ATOM 2626 N N . SER B 1 67 ? 40.123 -21.005 -16.724 1.00 33.17 67 SER B N 1
ATOM 2627 C CA . SER B 1 67 ? 40.000 -22.127 -17.699 1.00 37.16 67 SER B CA 1
ATOM 2628 C C . SER B 1 67 ? 38.694 -22.862 -17.566 1.00 40.73 67 SER B C 1
ATOM 2629 O O . SER B 1 67 ? 38.208 -23.474 -18.534 1.00 38.21 67 SER B O 1
ATOM 2632 N N . ARG B 1 68 ? 38.063 -22.751 -16.380 1.00 39.24 68 ARG B N 1
ATOM 2633 C CA . ARG B 1 68 ? 36.784 -23.430 -16.150 1.00 36.10 68 ARG B CA 1
ATOM 2634 C C . ARG B 1 68 ? 35.548 -22.654 -16.474 1.00 32.26 68 ARG B C 1
ATOM 2635 O O . ARG B 1 68 ? 34.451 -23.194 -16.308 1.00 33.40 68 ARG B O 1
ATOM 2643 N N . ILE B 1 69 ? 35.696 -21.441 -16.954 1.00 33.55 69 ILE B N 1
ATOM 2644 C CA . ILE B 1 69 ? 34.591 -20.576 -17.168 1.00 34.18 69 ILE B CA 1
ATOM 2645 C C . ILE B 1 69 ? 34.432 -20.312 -18.647 1.00 37.57 69 ILE B C 1
ATOM 2646 O O . ILE B 1 69 ? 35.376 -19.939 -19.307 1.00 35.57 69 ILE B O 1
ATOM 2651 N N . SER B 1 70 ? 33.224 -20.456 -19.159 1.00 41.27 70 SER B N 1
ATOM 2652 C CA . SER B 1 70 ? 32.936 -20.020 -20.526 1.00 45.38 70 SER B CA 1
ATOM 2653 C C . SER B 1 70 ? 31.707 -19.165 -20.624 1.00 47.06 70 SER B C 1
ATOM 2654 O O . SER B 1 70 ? 30.731 -19.400 -19.916 1.00 46.06 70 SER B O 1
ATOM 2657 N N . GLY B 1 71 ? 31.792 -18.167 -21.494 1.00 39.40 71 GLY B N 1
ATOM 2658 C CA . GLY B 1 71 ? 30.705 -17.244 -21.791 1.00 47.20 71 GLY B CA 1
ATOM 2659 C C . GLY B 1 71 ? 29.854 -17.702 -22.950 1.00 47.25 71 GLY B C 1
ATOM 2660 O O . GLY B 1 71 ? 30.321 -18.466 -23.755 1.00 51.55 71 GLY B O 1
ATOM 2661 N N . THR B 1 72 ? 28.623 -17.211 -23.052 1.00 46.60 72 THR B N 1
ATOM 2662 C CA . THR B 1 72 ? 27.720 -17.544 -24.157 1.00 43.43 72 THR B CA 1
ATOM 2663 C C . THR B 1 72 ? 26.568 -16.578 -24.119 1.00 49.40 72 THR B C 1
ATOM 2664 O O . THR B 1 72 ? 26.392 -15.873 -23.117 1.00 50.35 72 THR B O 1
ATOM 2668 N N . THR B 1 73 ? 25.806 -16.490 -25.209 1.00 47.47 73 THR B N 1
ATOM 2669 C CA . THR B 1 73 ? 24.536 -15.784 -25.186 1.00 46.07 73 THR B CA 1
ATOM 2670 C C . THR B 1 73 ? 23.419 -16.789 -25.373 1.00 44.38 73 THR B C 1
ATOM 2671 O O . THR B 1 73 ? 22.245 -16.435 -25.453 1.00 50.04 73 THR B O 1
ATOM 2675 N N . ASP B 1 74 ? 23.759 -18.052 -25.378 1.00 45.69 74 ASP B N 1
ATOM 2676 C CA . ASP B 1 74 ? 22.814 -19.057 -25.779 1.00 46.69 74 ASP B CA 1
ATOM 2677 C C . ASP B 1 74 ? 22.293 -19.835 -24.596 1.00 41.76 74 ASP B C 1
ATOM 2678 O O . ASP B 1 74 ? 22.986 -20.688 -24.055 1.00 38.36 74 ASP B O 1
ATOM 2683 N N . MET B 1 75 ? 21.055 -19.555 -24.213 1.00 42.75 75 MET B N 1
ATOM 2684 C CA . MET B 1 75 ? 20.364 -20.286 -23.121 1.00 48.21 75 MET B CA 1
ATOM 2685 C C . MET B 1 75 ? 20.342 -21.804 -23.286 1.00 48.26 75 MET B C 1
ATOM 2686 O O . MET B 1 75 ? 20.288 -22.564 -22.297 1.00 40.91 75 MET B O 1
ATOM 2691 N N . LYS B 1 76 ? 20.384 -22.271 -24.533 1.00 46.52 76 LYS B N 1
ATOM 2692 C CA . LYS B 1 76 ? 20.270 -23.720 -24.773 1.00 42.23 76 LYS B CA 1
ATOM 2693 C C . LYS B 1 76 ? 21.477 -24.430 -24.213 1.00 31.94 76 LYS B C 1
ATOM 2694 O O . LYS B 1 76 ? 21.399 -25.607 -23.913 1.00 38.62 76 LYS B O 1
ATOM 2700 N N . LEU B 1 77 ? 22.581 -23.725 -23.945 1.00 38.92 77 LEU B N 1
ATOM 2701 C CA . LEU B 1 77 ? 23.710 -24.389 -23.275 1.00 39.37 77 LEU B CA 1
ATOM 2702 C C . LEU B 1 77 ? 23.480 -24.803 -21.817 1.00 46.61 77 LEU B C 1
ATOM 2703 O O . LEU B 1 77 ? 24.315 -25.489 -21.238 1.00 42.83 77 LEU B O 1
ATOM 2708 N N . ALA B 1 78 ? 22.344 -24.432 -21.220 1.00 40.28 78 ALA B N 1
ATOM 2709 C CA . ALA B 1 78 ? 22.024 -24.912 -19.870 1.00 40.64 78 ALA B CA 1
ATOM 2710 C C . ALA B 1 78 ? 21.645 -26.368 -19.914 1.00 45.25 78 ALA B C 1
ATOM 2711 O O . ALA B 1 78 ? 21.630 -27.044 -18.880 1.00 40.25 78 ALA B O 1
ATOM 2713 N N . ALA B 1 79 ? 21.329 -26.865 -21.125 1.00 42.98 79 ALA B N 1
ATOM 2714 C CA . ALA B 1 79 ? 20.581 -28.100 -21.264 1.00 42.79 79 ALA B CA 1
ATOM 2715 C C . ALA B 1 79 ? 21.180 -29.205 -20.462 1.00 39.39 79 ALA B C 1
ATOM 2716 O O . ALA B 1 79 ? 20.470 -30.012 -19.900 1.00 43.93 79 ALA B O 1
ATOM 2718 N N . ASP B 1 80 ? 22.500 -29.263 -20.398 1.00 39.79 80 ASP B N 1
ATOM 2719 C CA . ASP B 1 80 ? 23.123 -30.353 -19.721 1.00 45.73 80 ASP B CA 1
ATOM 2720 C C . ASP B 1 80 ? 23.718 -30.012 -18.344 1.00 44.99 80 ASP B C 1
ATOM 2721 O O . ASP B 1 80 ? 24.306 -30.865 -17.705 1.00 44.45 80 ASP B O 1
ATOM 2726 N N . CYS B 1 81 ? 23.582 -28.775 -17.868 1.00 46.25 81 CYS B N 1
ATOM 2727 C CA . CYS B 1 81 ? 24.142 -28.434 -16.543 1.00 45.00 81 CYS B CA 1
ATOM 2728 C C . CYS B 1 81 ? 23.364 -29.040 -15.338 1.00 39.45 81 CYS B C 1
ATOM 2729 O O . CYS B 1 81 ? 22.179 -29.344 -15.410 1.00 43.46 81 CYS B O 1
ATOM 2732 N N . ASP B 1 82 ? 24.049 -29.245 -14.221 1.00 40.29 82 ASP B N 1
ATOM 2733 C CA . ASP B 1 82 ? 23.430 -29.874 -13.076 1.00 40.23 82 ASP B CA 1
ATOM 2734 C C . ASP B 1 82 ? 22.630 -28.844 -12.238 1.00 41.53 82 ASP B C 1
ATOM 2735 O O . ASP B 1 82 ? 21.731 -29.207 -11.498 1.00 38.46 82 ASP B O 1
ATOM 2740 N N . LEU B 1 83 ? 23.018 -27.579 -12.343 1.00 38.41 83 LEU B N 1
ATOM 2741 C CA . LEU B 1 83 ? 22.421 -26.512 -11.528 1.00 34.20 83 LEU B CA 1
ATOM 2742 C C . LEU B 1 83 ? 22.450 -25.306 -12.386 1.00 35.49 83 LEU B C 1
ATOM 2743 O O . LEU B 1 83 ? 23.472 -25.030 -13.059 1.00 35.60 83 LEU B O 1
ATOM 2748 N N . VAL B 1 84 ? 21.338 -24.583 -12.391 1.00 31.07 84 VAL B N 1
ATOM 2749 C CA . VAL B 1 84 ? 21.302 -23.251 -12.902 1.00 29.97 84 VAL B CA 1
ATOM 2750 C C . VAL B 1 84 ? 21.154 -22.263 -11.705 1.00 33.70 84 VAL B C 1
ATOM 2751 O O . VAL B 1 84 ? 20.349 -22.503 -10.812 1.00 34.93 84 VAL B O 1
ATOM 2755 N N . VAL B 1 85 ? 21.916 -21.189 -11.702 1.00 32.48 85 VAL B N 1
ATOM 2756 C CA . VAL B 1 85 ? 21.723 -20.081 -10.762 1.00 31.64 85 VAL B CA 1
ATOM 2757 C C . VAL B 1 85 ? 21.423 -18.816 -11.586 1.00 34.72 85 VAL B C 1
ATOM 2758 O O . VAL B 1 85 ? 22.280 -18.259 -12.330 1.00 35.51 85 VAL B O 1
ATOM 2762 N N . GLU B 1 86 ? 20.203 -18.330 -11.445 1.00 30.58 86 GLU B N 1
ATOM 2763 C CA . GLU B 1 86 ? 19.779 -17.112 -12.112 1.00 31.10 86 GLU B CA 1
ATOM 2764 C C . GLU B 1 86 ? 20.074 -15.877 -11.261 1.00 36.77 86 GLU B C 1
ATOM 2765 O O . GLU B 1 86 ? 19.620 -15.743 -10.095 1.00 34.90 86 GLU B O 1
ATOM 2771 N N . ALA B 1 87 ? 20.809 -14.954 -11.851 1.00 29.71 87 ALA B N 1
ATOM 2772 C CA . ALA B 1 87 ? 21.100 -13.684 -11.226 1.00 34.81 87 ALA B CA 1
ATOM 2773 C C . ALA B 1 87 ? 20.853 -12.607 -12.214 1.00 34.18 87 ALA B C 1
ATOM 2774 O O . ALA B 1 87 ? 21.742 -11.851 -12.531 1.00 36.04 87 ALA B O 1
ATOM 2776 N N . ALA B 1 88 ? 19.640 -12.540 -12.713 1.00 38.26 88 ALA B N 1
ATOM 2777 C CA . ALA B 1 88 ? 19.279 -11.563 -13.710 1.00 42.88 88 ALA B CA 1
ATOM 2778 C C . ALA B 1 88 ? 18.326 -10.608 -13.032 1.00 48.38 88 ALA B C 1
ATOM 2779 O O . ALA B 1 88 ? 18.346 -10.450 -11.802 1.00 49.10 88 ALA B O 1
ATOM 2781 N N . ILE B 1 89 ? 17.466 -9.975 -13.786 1.00 47.27 89 ILE B N 1
ATOM 2782 C CA . ILE B 1 89 ? 16.794 -8.826 -13.245 1.00 50.17 89 ILE B CA 1
ATOM 2783 C C . ILE B 1 89 ? 15.631 -9.200 -12.288 1.00 44.05 89 ILE B C 1
ATOM 2784 O O . ILE B 1 89 ? 15.011 -10.264 -12.351 1.00 37.06 89 ILE B O 1
ATOM 2789 N N . GLU B 1 90 ? 15.389 -8.306 -11.373 1.00 39.32 90 GLU B N 1
ATOM 2790 C CA . GLU B 1 90 ? 14.550 -8.577 -10.239 1.00 39.63 90 GLU B CA 1
ATOM 2791 C C . GLU B 1 90 ? 13.126 -8.201 -10.720 1.00 38.98 90 GLU B C 1
ATOM 2792 O O . GLU B 1 90 ? 12.557 -7.196 -10.282 1.00 39.36 90 GLU B O 1
ATOM 2798 N N . ASN B 1 91 ? 12.587 -8.959 -11.685 1.00 39.72 91 ASN B N 1
ATOM 2799 C CA . ASN B 1 91 ? 11.244 -8.721 -12.297 1.00 37.32 91 ASN B CA 1
ATOM 2800 C C . ASN B 1 91 ? 10.460 -10.005 -12.440 1.00 37.09 91 ASN B C 1
ATOM 2801 O O . ASN B 1 91 ? 10.914 -10.938 -13.097 1.00 40.73 91 ASN B O 1
ATOM 2806 N N . MET B 1 92 ? 9.263 -10.088 -11.873 1.00 32.94 92 MET B N 1
ATOM 2807 C CA . MET B 1 92 ? 8.584 -11.376 -11.782 1.00 34.87 92 MET B CA 1
ATOM 2808 C C . MET B 1 92 ? 8.128 -11.939 -13.120 1.00 35.60 92 MET B C 1
ATOM 2809 O O . MET B 1 92 ? 8.230 -13.124 -13.323 1.00 30.94 92 MET B O 1
ATOM 2814 N N . LYS B 1 93 ? 7.577 -11.091 -13.985 1.00 35.59 93 LYS B N 1
ATOM 2815 C CA . LYS B 1 93 ? 7.150 -11.524 -15.309 1.00 42.71 93 LYS B CA 1
ATOM 2816 C C . LYS B 1 93 ? 8.349 -12.131 -16.050 1.00 40.18 93 LYS B C 1
ATOM 2817 O O . LYS B 1 93 ? 8.287 -13.255 -16.585 1.00 40.18 93 LYS B O 1
ATOM 2823 N N . ILE B 1 94 ? 9.470 -11.434 -16.039 1.00 44.46 94 ILE B N 1
ATOM 2824 C CA . ILE B 1 94 ? 10.669 -11.980 -16.740 1.00 43.80 94 ILE B CA 1
ATOM 2825 C C . ILE B 1 94 ? 11.244 -13.252 -16.089 1.00 43.00 94 ILE B C 1
ATOM 2826 O O . ILE B 1 94 ? 11.641 -14.234 -16.773 1.00 38.26 94 ILE B O 1
ATOM 2831 N N . LYS B 1 95 ? 11.300 -13.284 -14.754 1.00 39.20 95 LYS B N 1
ATOM 2832 C CA . LYS B 1 95 ? 11.742 -14.508 -14.100 1.00 35.00 95 LYS B CA 1
ATOM 2833 C C . LYS B 1 95 ? 10.863 -15.663 -14.458 1.00 32.19 95 LYS B C 1
ATOM 2834 O O . LYS B 1 95 ? 11.357 -16.781 -14.642 1.00 36.95 95 LYS B O 1
ATOM 2840 N N . LYS B 1 96 ? 9.553 -15.458 -14.518 1.00 32.66 96 LYS B N 1
ATOM 2841 C CA . LYS B 1 96 ? 8.684 -16.586 -14.803 1.00 35.56 96 LYS B CA 1
ATOM 2842 C C . LYS B 1 96 ? 9.014 -17.107 -16.252 1.00 35.69 96 LYS B C 1
ATOM 2843 O O . LYS B 1 96 ? 9.100 -18.311 -16.440 1.00 36.42 96 LYS B O 1
ATOM 2849 N N . GLU B 1 97 ? 9.217 -16.190 -17.207 1.00 40.31 97 GLU B N 1
ATOM 2850 C CA . GLU B 1 97 ? 9.638 -16.522 -18.618 1.00 42.43 97 GLU B CA 1
ATOM 2851 C C . GLU B 1 97 ? 10.979 -17.267 -18.664 1.00 39.14 97 GLU B C 1
ATOM 2852 O O . GLU B 1 97 ? 11.139 -18.319 -19.276 1.00 40.77 97 GLU B O 1
ATOM 2858 N N . ILE B 1 98 ? 11.947 -16.743 -17.957 1.00 39.85 98 ILE B N 1
ATOM 2859 C CA . ILE B 1 98 ? 13.210 -17.437 -17.836 1.00 35.77 98 ILE B CA 1
ATOM 2860 C C . ILE B 1 98 ? 13.106 -18.847 -17.306 1.00 38.20 98 ILE B C 1
ATOM 2861 O O . ILE B 1 98 ? 13.572 -19.793 -17.951 1.00 35.31 98 ILE B O 1
ATOM 2866 N N . PHE B 1 99 ? 12.478 -19.029 -16.141 1.00 32.68 99 PHE B N 1
ATOM 2867 C CA . PHE B 1 99 ? 12.338 -20.346 -15.572 1.00 32.17 99 PHE B CA 1
ATOM 2868 C C . PHE B 1 99 ? 11.484 -21.262 -16.429 1.00 33.55 99 PHE B C 1
ATOM 2869 O O . PHE B 1 99 ? 11.808 -22.439 -16.537 1.00 38.29 99 PHE B O 1
ATOM 2877 N N . ALA B 1 100 ? 10.410 -20.764 -17.035 1.00 36.97 100 ALA B N 1
ATOM 2878 C CA . ALA B 1 100 ? 9.604 -21.642 -18.001 1.00 37.10 100 ALA B CA 1
ATOM 2879 C C . ALA B 1 100 ? 10.474 -22.114 -19.137 1.00 33.38 100 ALA B C 1
ATOM 2880 O O . ALA B 1 100 ? 10.512 -23.301 -19.457 1.00 40.29 100 ALA B O 1
ATOM 2882 N N . GLU B 1 101 ? 11.232 -21.182 -19.676 1.00 40.28 101 GLU B N 1
ATOM 2883 C CA . GLU B 1 101 ? 12.175 -21.530 -20.739 1.00 44.94 101 GLU B CA 1
ATOM 2884 C C . GLU B 1 101 ? 13.229 -22.558 -20.293 1.00 44.82 101 GLU B C 1
ATOM 2885 O O . GLU B 1 101 ? 13.463 -23.572 -20.995 1.00 43.02 101 GLU B O 1
ATOM 2891 N N . LEU B 1 102 ? 13.868 -22.317 -19.139 1.00 38.78 102 LEU B N 1
ATOM 2892 C CA . LEU B 1 102 ? 14.827 -23.269 -18.603 1.00 34.88 102 LEU B CA 1
ATOM 2893 C C . LEU B 1 102 ? 14.210 -24.627 -18.320 1.00 37.28 102 LEU B C 1
ATOM 2894 O O . LEU B 1 102 ? 14.854 -25.662 -18.460 1.00 40.37 102 LEU B O 1
ATOM 2899 N N . ASP B 1 103 ? 12.978 -24.636 -17.842 1.00 36.56 103 ASP B N 1
ATOM 2900 C CA . ASP B 1 103 ? 12.305 -25.843 -17.606 1.00 35.46 103 ASP B CA 1
ATOM 2901 C C . ASP B 1 103 ? 12.230 -26.683 -18.925 1.00 41.87 103 ASP B C 1
ATOM 2902 O O . ASP B 1 103 ? 12.335 -27.895 -18.847 1.00 39.86 103 ASP B O 1
ATOM 2907 N N . GLY B 1 104 ? 11.957 -26.035 -20.055 1.00 44.03 104 GLY B N 1
ATOM 2908 C CA . GLY B 1 104 ? 11.856 -26.710 -21.385 1.00 48.28 104 GLY B CA 1
ATOM 2909 C C . GLY B 1 104 ? 13.229 -27.209 -21.813 1.00 51.42 104 GLY B C 1
ATOM 2910 O O . GLY B 1 104 ? 13.375 -28.357 -22.194 1.00 49.58 104 GLY B O 1
ATOM 2911 N N . ILE B 1 105 ? 14.246 -26.353 -21.668 1.00 47.86 105 ILE B N 1
ATOM 2912 C CA . ILE B 1 105 ? 15.607 -26.625 -22.118 1.00 47.22 105 ILE B CA 1
ATOM 2913 C C . ILE B 1 105 ? 16.337 -27.732 -21.325 1.00 49.78 105 ILE B C 1
ATOM 2914 O O . ILE B 1 105 ? 17.087 -28.502 -21.893 1.00 45.07 105 ILE B O 1
ATOM 2919 N N . CYS B 1 106 ? 16.132 -27.838 -20.024 1.00 43.19 106 CYS B N 1
ATOM 2920 C CA . CYS B 1 106 ? 17.086 -28.558 -19.219 1.00 40.96 106 CYS B CA 1
ATOM 2921 C C . CYS B 1 106 ? 16.687 -30.009 -19.024 1.00 40.16 106 CYS B C 1
ATOM 2922 O O . CYS B 1 106 ? 15.526 -30.333 -18.941 1.00 39.73 106 CYS B O 1
ATOM 2925 N N . LYS B 1 107 ? 17.662 -30.879 -18.842 1.00 42.79 107 LYS B N 1
ATOM 2926 C CA . LYS B 1 107 ? 17.358 -32.249 -18.490 1.00 47.67 107 LYS B CA 1
ATOM 2927 C C . LYS B 1 107 ? 16.482 -32.274 -17.225 1.00 57.05 107 LYS B C 1
ATOM 2928 O O . LYS B 1 107 ? 16.537 -31.344 -16.439 1.00 56.19 107 LYS B O 1
ATOM 2934 N N . PRO B 1 108 ? 15.650 -33.310 -17.047 1.00 57.95 108 PRO B N 1
ATOM 2935 C CA . PRO B 1 108 ? 14.826 -33.463 -15.830 1.00 58.99 108 PRO B CA 1
ATOM 2936 C C . PRO B 1 108 ? 15.569 -33.288 -14.489 1.00 60.29 108 PRO B C 1
ATOM 2937 O O . PRO B 1 108 ? 14.980 -32.833 -13.493 1.00 51.74 108 PRO B O 1
ATOM 2941 N N . GLU B 1 109 ? 16.838 -33.669 -14.437 1.00 49.91 109 GLU B N 1
ATOM 2942 C CA . GLU B 1 109 ? 17.539 -33.687 -13.168 1.00 49.07 109 GLU B CA 1
ATOM 2943 C C . GLU B 1 109 ? 17.866 -32.260 -12.695 1.00 45.63 109 GLU B C 1
ATOM 2944 O O . GLU B 1 109 ? 18.152 -32.049 -11.530 1.00 41.37 109 GLU B O 1
ATOM 2950 N N . THR B 1 110 ? 17.865 -31.304 -13.610 1.00 38.48 110 THR B N 1
ATOM 2951 C CA . THR B 1 110 ? 18.509 -30.020 -13.336 1.00 44.34 110 THR B CA 1
ATOM 2952 C C . THR B 1 110 ? 17.711 -29.233 -12.269 1.00 37.98 110 THR B C 1
ATOM 2953 O O . THR B 1 110 ? 16.501 -29.119 -12.397 1.00 34.56 110 THR B O 1
ATOM 2957 N N . ILE B 1 111 ? 18.435 -28.630 -11.335 1.00 37.90 111 ILE B N 1
ATOM 2958 C CA . ILE B 1 111 ? 17.826 -27.783 -10.295 1.00 36.18 111 ILE B CA 1
ATOM 2959 C C . ILE B 1 111 ? 17.943 -26.344 -10.732 1.00 31.44 111 ILE B C 1
ATOM 2960 O O . ILE B 1 111 ? 19.017 -25.902 -11.198 1.00 31.61 111 ILE B O 1
ATOM 2965 N N . LEU B 1 112 ? 16.824 -25.612 -10.649 1.00 28.89 112 LEU B N 1
ATOM 2966 C CA . LEU B 1 112 ? 16.791 -24.266 -11.162 1.00 28.16 112 LEU B CA 1
ATOM 2967 C C . LEU B 1 112 ? 16.751 -23.363 -9.918 1.00 31.70 112 LEU B C 1
ATOM 2968 O O . LEU B 1 112 ? 15.789 -23.442 -9.175 1.00 33.06 112 LEU B O 1
ATOM 2973 N N . ALA B 1 113 ? 17.804 -22.575 -9.683 1.00 30.65 113 ALA B N 1
ATOM 2974 C CA . ALA B 1 113 ? 17.862 -21.654 -8.528 1.00 28.02 113 ALA B CA 1
ATOM 2975 C C . ALA B 1 113 ? 17.927 -20.171 -8.891 1.00 31.79 113 ALA B C 1
ATOM 2976 O O . ALA B 1 113 ? 18.435 -19.815 -9.940 1.00 29.11 113 ALA B O 1
ATOM 2978 N N . SER B 1 114 ? 17.415 -19.294 -7.981 1.00 29.08 114 SER B N 1
ATOM 2979 C CA . SER B 1 114 ? 17.443 -17.884 -8.164 1.00 26.52 114 SER B CA 1
ATOM 2980 C C . SER B 1 114 ? 18.220 -17.308 -7.033 1.00 24.30 114 SER B C 1
ATOM 2981 O O . SER B 1 114 ? 18.053 -17.737 -5.890 1.00 26.89 114 SER B O 1
ATOM 2984 N N . ASN B 1 115 ? 19.054 -16.325 -7.349 1.00 24.15 115 ASN B N 1
ATOM 2985 C CA . ASN B 1 115 ? 19.753 -15.520 -6.380 1.00 25.88 115 ASN B CA 1
ATOM 2986 C C . ASN B 1 115 ? 18.850 -14.308 -5.943 1.00 22.79 115 ASN B C 1
ATOM 2987 O O . ASN B 1 115 ? 19.350 -13.414 -5.255 1.00 27.70 115 ASN B O 1
ATOM 2992 N N . THR B 1 116 ? 17.579 -14.305 -6.300 1.00 25.67 116 THR B N 1
ATOM 2993 C CA . THR B 1 116 ? 16.704 -13.148 -5.958 1.00 27.41 116 THR B CA 1
ATOM 2994 C C . THR B 1 116 ? 16.701 -12.835 -4.441 1.00 28.53 116 THR B C 1
ATOM 2995 O O . THR B 1 116 ? 16.736 -13.730 -3.587 1.00 27.77 116 THR B O 1
ATOM 2999 N N . SER B 1 117 ? 16.776 -11.547 -4.161 1.00 26.32 117 SER B N 1
ATOM 3000 C CA . SER B 1 117 ? 16.660 -11.055 -2.784 1.00 29.95 117 SER B CA 1
ATOM 3001 C C . SER B 1 117 ? 15.184 -10.710 -2.471 1.00 30.79 117 SER B C 1
ATOM 3002 O O . SER B 1 117 ? 14.781 -10.691 -1.338 1.00 30.37 117 SER B O 1
ATOM 3005 N N . SER B 1 118 ? 14.422 -10.336 -3.473 1.00 29.96 118 SER B N 1
ATOM 3006 C CA . SER B 1 118 ? 13.128 -9.737 -3.214 1.00 32.38 118 SER B CA 1
ATOM 3007 C C . SER B 1 118 ? 11.878 -10.367 -3.846 1.00 34.35 118 SER B C 1
ATOM 3008 O O . SER B 1 118 ? 10.786 -9.935 -3.527 1.00 36.19 118 SER B O 1
ATOM 3011 N N . LEU B 1 119 ? 11.996 -11.373 -4.707 1.00 29.40 119 LEU B N 1
ATOM 3012 C CA . LEU B 1 119 ? 10.813 -11.991 -5.355 1.00 27.83 119 LEU B CA 1
ATOM 3013 C C . LEU B 1 119 ? 10.573 -13.378 -4.786 1.00 27.96 119 LEU B C 1
ATOM 3014 O O . LEU B 1 119 ? 11.464 -13.928 -4.151 1.00 26.72 119 LEU B O 1
ATOM 3019 N N . SER B 1 120 ? 9.356 -13.923 -4.950 1.00 25.42 120 SER B N 1
ATOM 3020 C CA . SER B 1 120 ? 8.972 -15.184 -4.316 1.00 22.63 120 SER B CA 1
ATOM 3021 C C . SER B 1 120 ? 9.455 -16.348 -5.194 1.00 26.01 120 SER B C 1
ATOM 3022 O O . SER B 1 120 ? 9.059 -16.453 -6.350 1.00 25.42 120 SER B O 1
ATOM 3025 N N . ILE B 1 121 ? 10.235 -17.239 -4.619 1.00 26.94 121 ILE B N 1
ATOM 3026 C CA . ILE B 1 121 ? 10.686 -18.427 -5.309 1.00 28.50 121 ILE B CA 1
ATOM 3027 C C . ILE B 1 121 ? 9.480 -19.322 -5.645 1.00 30.70 121 ILE B C 1
ATOM 3028 O O . ILE B 1 121 ? 9.468 -20.011 -6.685 1.00 29.08 121 ILE B O 1
ATOM 3033 N N . THR B 1 122 ? 8.542 -19.433 -4.703 1.00 26.32 122 THR B N 1
ATOM 3034 C CA . THR B 1 122 ? 7.306 -20.146 -4.920 1.00 26.86 122 THR B CA 1
ATOM 3035 C C . THR B 1 122 ? 6.597 -19.651 -6.185 1.00 25.88 122 THR B C 1
ATOM 3036 O O . THR B 1 122 ? 6.165 -20.440 -7.037 1.00 28.16 122 THR B O 1
ATOM 3040 N N . GLU B 1 123 ? 6.466 -18.363 -6.337 1.00 25.39 123 GLU B N 1
ATOM 3041 C CA . GLU B 1 123 ? 5.740 -17.829 -7.473 1.00 27.02 123 GLU B CA 1
ATOM 3042 C C . GLU B 1 123 ? 6.474 -18.145 -8.790 1.00 29.26 123 GLU B C 1
ATOM 3043 O O . GLU B 1 123 ? 5.839 -18.423 -9.793 1.00 28.67 123 GLU B O 1
ATOM 3049 N N . VAL B 1 124 ? 7.780 -17.994 -8.775 1.00 28.01 124 VAL B N 1
ATOM 3050 C CA . VAL B 1 124 ? 8.622 -18.331 -9.955 1.00 30.07 124 VAL B CA 1
ATOM 3051 C C . VAL B 1 124 ? 8.478 -19.838 -10.275 1.00 29.12 124 VAL B C 1
ATOM 3052 O O . VAL B 1 124 ? 8.310 -20.236 -11.440 1.00 30.44 124 VAL B O 1
ATOM 3056 N N . ALA B 1 125 ? 8.573 -20.686 -9.246 1.00 30.05 125 ALA B N 1
ATOM 3057 C CA . ALA B 1 125 ? 8.463 -22.113 -9.448 1.00 27.25 125 ALA B CA 1
ATOM 3058 C C . ALA B 1 125 ? 7.177 -22.524 -10.120 1.00 32.21 125 ALA B C 1
ATOM 3059 O O . ALA B 1 125 ? 7.136 -23.513 -10.896 1.00 32.22 125 ALA B O 1
ATOM 3061 N N . SER B 1 126 ? 6.096 -21.845 -9.762 1.00 31.51 126 SER B N 1
ATOM 3062 C CA . SER B 1 126 ? 4.796 -22.142 -10.327 1.00 31.65 126 SER B CA 1
ATOM 3063 C C . SER B 1 126 ? 4.716 -21.949 -11.829 1.00 36.06 126 SER B C 1
ATOM 3064 O O . SER B 1 126 ? 3.758 -22.347 -12.408 1.00 35.87 126 SER B O 1
ATOM 3067 N N . ALA B 1 127 ? 5.662 -21.230 -12.422 1.00 37.33 127 ALA B N 1
ATOM 3068 C CA . ALA B 1 127 ? 5.724 -21.062 -13.864 1.00 37.07 127 ALA B CA 1
ATOM 3069 C C . ALA B 1 127 ? 6.444 -22.210 -14.543 1.00 37.67 127 ALA B C 1
ATOM 3070 O O . ALA B 1 127 ? 6.680 -22.135 -15.708 1.00 46.63 127 ALA B O 1
ATOM 3072 N N . THR B 1 128 ? 6.865 -23.225 -13.813 1.00 38.15 128 THR B N 1
ATOM 3073 C CA . THR B 1 128 ? 7.503 -24.407 -14.390 1.00 40.21 128 THR B CA 1
ATOM 3074 C C . THR B 1 128 ? 6.709 -25.656 -14.059 1.00 41.57 128 THR B C 1
ATOM 3075 O O . THR B 1 128 ? 5.777 -25.623 -13.231 1.00 41.76 128 THR B O 1
ATOM 3079 N N . LYS B 1 129 ? 7.107 -26.788 -14.655 1.00 40.25 129 LYS B N 1
ATOM 3080 C CA . LYS B 1 129 ? 6.508 -28.094 -14.326 1.00 41.46 129 LYS B CA 1
ATOM 3081 C C . LYS B 1 129 ? 7.416 -28.889 -13.458 1.00 40.23 129 LYS B C 1
ATOM 3082 O O . LYS B 1 129 ? 7.250 -30.094 -13.285 1.00 39.99 129 LYS B O 1
ATOM 3088 N N . ARG B 1 130 ? 8.337 -28.173 -12.821 1.00 37.24 130 ARG B N 1
ATOM 3089 C CA . ARG B 1 130 ? 9.381 -28.729 -12.034 1.00 34.72 130 ARG B CA 1
ATOM 3090 C C . ARG B 1 130 ? 9.497 -27.966 -10.682 1.00 36.87 130 ARG B C 1
ATOM 3091 O O . ARG B 1 130 ? 10.587 -27.791 -10.152 1.00 31.38 130 ARG B O 1
ATOM 3099 N N . ALA B 1 131 ? 8.375 -27.570 -10.078 1.00 36.82 131 ALA B N 1
ATOM 3100 C CA . ALA B 1 131 ? 8.414 -26.787 -8.821 1.00 35.89 131 ALA B CA 1
ATOM 3101 C C . ALA B 1 131 ? 9.258 -27.449 -7.730 1.00 34.07 131 ALA B C 1
ATOM 3102 O O . ALA B 1 131 ? 9.983 -26.759 -6.921 1.00 32.90 131 ALA B O 1
ATOM 3104 N N . ASP B 1 132 ? 9.242 -28.785 -7.696 1.00 32.34 132 ASP B N 1
ATOM 3105 C CA . ASP B 1 132 ? 10.020 -29.574 -6.708 1.00 30.48 132 ASP B CA 1
ATOM 3106 C C . ASP B 1 132 ? 11.528 -29.329 -6.822 1.00 29.90 132 ASP B C 1
ATOM 3107 O O . ASP B 1 132 ? 12.294 -29.488 -5.867 1.00 33.65 132 ASP B O 1
ATOM 3112 N N . LYS B 1 133 ? 11.961 -28.883 -7.995 1.00 33.52 133 LYS B N 1
ATOM 3113 C CA . LYS B 1 133 ? 13.375 -28.619 -8.302 1.00 37.08 133 LYS B CA 1
ATOM 3114 C C . LYS B 1 133 ? 13.743 -27.103 -8.433 1.00 35.01 133 LYS B C 1
ATOM 3115 O O . LYS B 1 133 ? 14.796 -26.747 -8.959 1.00 30.61 133 LYS B O 1
ATOM 3121 N N . VAL B 1 134 ? 12.865 -26.216 -7.958 1.00 30.32 134 VAL B N 1
ATOM 3122 C CA . VAL B 1 134 ? 13.126 -24.792 -8.007 1.00 31.06 134 VAL B CA 1
ATOM 3123 C C . VAL B 1 134 ? 13.389 -24.335 -6.578 1.00 32.01 134 VAL B C 1
ATOM 3124 O O . VAL B 1 134 ? 12.753 -24.842 -5.620 1.00 31.17 134 VAL B O 1
ATOM 3128 N N . ILE B 1 135 ? 14.349 -23.425 -6.412 1.00 32.10 135 ILE B N 1
ATOM 3129 C CA . ILE B 1 135 ? 14.875 -23.139 -5.073 1.00 27.45 135 ILE B CA 1
ATOM 3130 C C . ILE B 1 135 ? 15.595 -21.799 -5.128 1.00 26.25 135 ILE B C 1
ATOM 3131 O O . ILE B 1 135 ? 15.964 -21.249 -6.185 1.00 28.10 135 ILE B O 1
ATOM 3136 N N . GLY B 1 136 ? 15.769 -21.196 -3.968 1.00 28.37 136 GLY B N 1
ATOM 3137 C CA . GLY B 1 136 ? 16.513 -19.948 -3.931 1.00 26.56 136 GLY B CA 1
ATOM 3138 C C . GLY B 1 136 ? 17.907 -20.318 -3.499 1.00 27.39 136 GLY B C 1
ATOM 3139 O O . GLY B 1 136 ? 18.102 -21.104 -2.564 1.00 26.99 136 GLY B O 1
ATOM 3140 N N . MET B 1 137 ? 18.882 -19.700 -4.129 1.00 26.90 137 MET B N 1
ATOM 3141 C CA . MET B 1 137 ? 20.286 -19.842 -3.698 1.00 28.76 137 MET B CA 1
ATOM 3142 C C . MET B 1 137 ? 20.900 -18.448 -3.659 1.00 29.52 137 MET B C 1
ATOM 3143 O O . MET B 1 137 ? 21.302 -17.871 -4.660 1.00 25.88 137 MET B O 1
ATOM 3148 N N . HIS B 1 138 ? 20.846 -17.847 -2.460 1.00 30.19 138 HIS B N 1
ATOM 3149 C CA . HIS B 1 138 ? 21.090 -16.433 -2.240 1.00 27.62 138 HIS B CA 1
ATOM 3150 C C . HIS B 1 138 ? 22.470 -16.230 -1.662 1.00 25.97 138 HIS B C 1
ATOM 3151 O O . HIS B 1 138 ? 22.734 -16.509 -0.492 1.00 25.56 138 HIS B O 1
ATOM 3158 N N . PHE B 1 139 ? 23.335 -15.622 -2.484 1.00 26.22 139 PHE B N 1
ATOM 3159 C CA . PHE B 1 139 ? 24.696 -15.293 -2.112 1.00 27.44 139 PHE B CA 1
ATOM 3160 C C . PHE B 1 139 ? 24.778 -13.846 -1.611 1.00 27.54 139 PHE B C 1
ATOM 3161 O O . PHE B 1 139 ? 23.838 -13.072 -1.768 1.00 28.79 139 PHE B O 1
ATOM 3169 N N . PHE B 1 140 ? 25.920 -13.479 -1.074 1.00 26.32 140 PHE B N 1
ATOM 3170 C CA . PHE B 1 140 ? 26.150 -12.154 -0.606 1.00 28.37 140 PHE B CA 1
ATOM 3171 C C . PHE B 1 140 ? 27.369 -11.540 -1.254 1.00 34.24 140 PHE B C 1
ATOM 3172 O O . PHE B 1 140 ? 28.410 -12.195 -1.374 1.00 28.37 140 PHE B O 1
ATOM 3180 N N . ASN B 1 141 ? 27.201 -10.305 -1.678 1.00 29.75 141 ASN B N 1
ATOM 3181 C CA . ASN B 1 141 ? 28.305 -9.541 -2.275 1.00 36.12 141 ASN B CA 1
ATOM 3182 C C . ASN B 1 141 ? 29.440 -9.269 -1.276 1.00 34.13 141 ASN B C 1
ATOM 3183 O O . ASN B 1 141 ? 29.181 -8.830 -0.149 1.00 32.67 141 ASN B O 1
ATOM 3188 N N . PRO B 1 142 ? 30.717 -9.587 -1.630 1.00 33.13 142 PRO B N 1
ATOM 3189 C CA . PRO B 1 142 ? 31.259 -10.315 -2.811 1.00 32.42 142 PRO B CA 1
ATOM 3190 C C . PRO B 1 142 ? 31.085 -11.823 -2.646 1.00 26.99 142 PRO B C 1
ATOM 3191 O O . PRO B 1 142 ? 31.584 -12.410 -1.683 1.00 30.70 142 PRO B O 1
ATOM 3195 N N . ALA B 1 143 ? 30.455 -12.446 -3.619 1.00 28.70 143 ALA B N 1
ATOM 3196 C CA . ALA B 1 143 ? 30.133 -13.826 -3.542 1.00 30.64 143 ALA B CA 1
ATOM 3197 C C . ALA B 1 143 ? 31.321 -14.765 -3.382 1.00 30.88 143 ALA B C 1
ATOM 3198 O O . ALA B 1 143 ? 31.166 -15.761 -2.715 1.00 30.16 143 ALA B O 1
ATOM 3200 N N . PRO B 1 144 ? 32.502 -14.445 -3.947 1.00 30.37 144 PRO B N 1
ATOM 3201 C CA . PRO B 1 144 ? 33.633 -15.365 -3.727 1.00 33.98 144 PRO B CA 1
ATOM 3202 C C . PRO B 1 144 ? 34.095 -15.301 -2.313 1.00 35.66 144 PRO B C 1
ATOM 3203 O O . PRO B 1 144 ? 34.628 -16.281 -1.822 1.00 32.87 144 PRO B O 1
ATOM 3207 N N . VAL B 1 145 ? 33.866 -14.179 -1.618 1.00 29.31 145 VAL B N 1
ATOM 3208 C CA . VAL B 1 145 ? 34.412 -14.030 -0.258 1.00 32.84 145 VAL B CA 1
ATOM 3209 C C . VAL B 1 145 ? 33.378 -14.410 0.802 1.00 29.52 145 VAL B C 1
ATOM 3210 O O . VAL B 1 145 ? 33.671 -15.145 1.745 1.00 30.47 145 VAL B O 1
ATOM 3214 N N . MET B 1 146 ? 32.141 -13.928 0.635 1.00 30.19 146 MET B N 1
ATOM 3215 C CA . MET B 1 146 ? 31.142 -14.164 1.689 1.00 30.09 146 MET B CA 1
ATOM 3216 C C . MET B 1 146 ? 30.776 -15.652 1.762 1.00 27.31 146 MET B C 1
ATOM 3217 O O . MET B 1 146 ? 30.362 -16.249 0.739 1.00 29.61 146 MET B O 1
ATOM 3222 N N . LYS B 1 147 ? 30.907 -16.243 2.953 1.00 26.64 147 LYS B N 1
ATOM 3223 C CA . LYS B 1 147 ? 30.686 -17.705 3.124 1.00 28.23 147 LYS B CA 1
ATOM 3224 C C . LYS B 1 147 ? 29.270 -18.214 3.159 1.00 29.18 147 LYS B C 1
ATOM 3225 O O . LYS B 1 147 ? 29.023 -19.430 2.923 1.00 29.86 147 LYS B O 1
ATOM 3231 N N . LEU B 1 148 ? 28.332 -17.306 3.442 1.00 29.50 148 LEU B N 1
ATOM 3232 C CA . LEU B 1 148 ? 26.944 -17.718 3.607 1.00 27.36 148 LEU B CA 1
ATOM 3233 C C . LEU B 1 148 ? 26.299 -17.957 2.289 1.00 24.08 148 LEU B C 1
ATOM 3234 O O . LEU B 1 148 ? 26.429 -17.119 1.386 1.00 28.48 148 LEU B O 1
ATOM 3239 N N . VAL B 1 149 ? 25.509 -19.026 2.198 1.00 23.66 149 VAL B N 1
ATOM 3240 C CA . VAL B 1 149 ? 24.412 -19.046 1.225 1.00 26.77 149 VAL B CA 1
ATOM 3241 C C . VAL B 1 149 ? 23.073 -19.362 1.887 1.00 23.93 149 VAL B C 1
ATOM 3242 O O . VAL B 1 149 ? 22.930 -20.340 2.616 1.00 26.14 149 VAL B O 1
ATOM 3246 N N . GLU B 1 150 ? 22.105 -18.476 1.679 1.00 25.76 150 GLU B N 1
ATOM 3247 C CA . GLU B 1 150 ? 20.758 -18.761 2.181 1.00 23.87 150 GLU B CA 1
ATOM 3248 C C . GLU B 1 150 ? 20.068 -19.610 1.112 1.00 25.24 150 GLU B C 1
ATOM 3249 O O . GLU B 1 150 ? 19.897 -19.153 -0.039 1.00 24.67 150 GLU B O 1
ATOM 3255 N N . VAL B 1 151 ? 19.699 -20.838 1.486 1.00 23.87 151 VAL B N 1
ATOM 3256 C CA . VAL B 1 151 ? 19.037 -21.776 0.612 1.00 25.66 151 VAL B CA 1
ATOM 3257 C C . VAL B 1 151 ? 17.551 -21.745 0.937 1.00 24.94 151 VAL B C 1
ATOM 3258 O O . VAL B 1 151 ? 17.140 -22.267 1.999 1.00 29.63 151 VAL B O 1
ATOM 3262 N N . ILE B 1 152 ? 16.783 -21.127 0.023 1.00 26.24 152 ILE B N 1
ATOM 3263 C CA . ILE B 1 152 ? 15.432 -20.715 0.278 1.00 28.45 152 ILE B CA 1
ATOM 3264 C C . ILE B 1 152 ? 14.489 -21.716 -0.356 1.00 25.07 152 ILE B C 1
ATOM 3265 O O . ILE B 1 152 ? 14.350 -21.800 -1.581 1.00 27.81 152 ILE B O 1
ATOM 3270 N N . ARG B 1 153 ? 13.782 -22.437 0.486 1.00 24.36 153 ARG B N 1
ATOM 3271 C CA . ARG B 1 153 ? 12.766 -23.378 0.015 1.00 25.45 153 ARG B CA 1
ATOM 3272 C C . ARG B 1 153 ? 11.425 -22.704 -0.267 1.00 25.97 153 ARG B C 1
ATOM 3273 O O . ARG B 1 153 ? 10.827 -22.104 0.641 1.00 26.80 153 ARG B O 1
ATOM 3281 N N . GLY B 1 154 ? 10.986 -22.768 -1.522 1.00 26.10 154 GLY B N 1
ATOM 3282 C CA . GLY B 1 154 ? 9.643 -22.411 -1.906 1.00 24.04 154 GLY B CA 1
ATOM 3283 C C . GLY B 1 154 ? 8.702 -23.403 -1.307 1.00 23.91 154 GLY B C 1
ATOM 3284 O O . GLY B 1 154 ? 9.120 -24.398 -0.752 1.00 26.99 154 GLY B O 1
ATOM 3285 N N . ALA B 1 155 ? 7.403 -23.154 -1.399 1.00 25.90 155 ALA B N 1
ATOM 3286 C CA . ALA B 1 155 ? 6.453 -24.094 -0.822 1.00 24.75 155 ALA B CA 1
ATOM 3287 C C . ALA B 1 155 ? 6.673 -25.520 -1.326 1.00 27.03 155 ALA B C 1
ATOM 3288 O O . ALA B 1 155 ? 6.424 -26.482 -0.612 1.00 28.85 155 ALA B O 1
ATOM 3290 N N . ALA B 1 156 ? 7.017 -25.647 -2.599 1.00 28.21 156 ALA B N 1
ATOM 3291 C CA . ALA B 1 156 ? 7.072 -26.996 -3.263 1.00 33.54 156 ALA B CA 1
ATOM 3292 C C . ALA B 1 156 ? 8.480 -27.589 -3.420 1.00 33.07 156 ALA B C 1
ATOM 3293 O O . ALA B 1 156 ? 8.662 -28.711 -3.953 1.00 31.26 156 ALA B O 1
ATOM 3295 N N . THR B 1 157 ? 9.502 -26.835 -2.994 1.00 28.99 157 THR B N 1
ATOM 3296 C CA . THR B 1 157 ? 10.847 -27.314 -3.086 1.00 29.88 157 THR B CA 1
ATOM 3297 C C . THR B 1 157 ? 11.004 -28.611 -2.326 1.00 31.22 157 THR B C 1
ATOM 3298 O O . THR B 1 157 ? 10.740 -28.662 -1.115 1.00 30.24 157 THR B O 1
ATOM 3302 N N . SER B 1 158 ? 11.477 -29.678 -2.992 1.00 30.84 158 SER B N 1
ATOM 3303 C CA . SER B 1 158 ? 11.561 -30.968 -2.286 1.00 30.54 158 SER B CA 1
ATOM 3304 C C . SER B 1 158 ? 12.757 -31.050 -1.354 1.00 31.39 158 SER B C 1
ATOM 3305 O O . SER B 1 158 ? 13.740 -30.298 -1.509 1.00 32.41 158 SER B O 1
ATOM 3308 N N . GLN B 1 159 ? 12.679 -31.977 -0.395 1.00 30.21 159 GLN B N 1
ATOM 3309 C CA . GLN B 1 159 ? 13.783 -32.275 0.474 1.00 36.47 159 GLN B CA 1
ATOM 3310 C C . GLN B 1 159 ? 15.067 -32.638 -0.327 1.00 36.47 159 GLN B C 1
ATOM 3311 O O . GLN B 1 159 ? 16.189 -32.232 0.032 1.00 34.25 159 GLN B O 1
ATOM 3317 N N . GLU B 1 160 ? 14.871 -33.343 -1.443 1.00 38.00 160 GLU B N 1
ATOM 3318 C CA . GLU B 1 160 ? 15.967 -33.868 -2.256 1.00 40.52 160 GLU B CA 1
ATOM 3319 C C . GLU B 1 160 ? 16.677 -32.712 -2.918 1.00 34.46 160 GLU B C 1
ATOM 3320 O O . GLU B 1 160 ? 17.910 -32.635 -2.913 1.00 36.27 160 GLU B O 1
ATOM 3326 N N . THR B 1 161 ? 15.901 -31.775 -3.437 1.00 34.50 161 THR B N 1
ATOM 3327 C CA . THR B 1 161 ? 16.452 -30.572 -4.010 1.00 34.31 161 THR B CA 1
ATOM 3328 C C . THR B 1 161 ? 17.158 -29.763 -2.949 1.00 32.35 161 THR B C 1
ATOM 3329 O O . THR B 1 161 ? 18.279 -29.239 -3.214 1.00 30.94 161 THR B O 1
ATOM 3333 N N . PHE B 1 162 ? 16.550 -29.644 -1.751 1.00 30.46 162 PHE B N 1
ATOM 3334 C CA . PHE B 1 162 ? 17.223 -28.930 -0.695 1.00 29.66 162 PHE B CA 1
ATOM 3335 C C . PHE B 1 162 ? 18.578 -29.615 -0.356 1.00 35.00 162 PHE B C 1
ATOM 3336 O O . PHE B 1 162 ? 19.605 -28.949 -0.275 1.00 31.89 162 PHE B O 1
ATOM 3344 N N . ASP B 1 163 ? 18.577 -30.934 -0.147 1.00 35.50 163 ASP B N 1
ATOM 3345 C CA . ASP B 1 163 ? 19.825 -31.665 0.197 1.00 38.66 163 ASP B CA 1
ATOM 3346 C C . ASP B 1 163 ? 20.947 -31.455 -0.852 1.00 32.28 163 ASP B C 1
ATOM 3347 O O . ASP B 1 163 ? 22.102 -31.238 -0.533 1.00 34.30 163 ASP B O 1
ATOM 3352 N N . ALA B 1 164 ? 20.586 -31.468 -2.097 1.00 32.83 164 ALA B N 1
ATOM 3353 C CA . ALA B 1 164 ? 21.562 -31.366 -3.159 1.00 34.19 164 ALA B CA 1
ATOM 3354 C C . ALA B 1 164 ? 22.151 -29.978 -3.196 1.00 35.30 164 ALA B C 1
ATOM 3355 O O . ALA B 1 164 ? 23.346 -29.814 -3.423 1.00 32.65 164 ALA B O 1
ATOM 3357 N N . VAL B 1 165 ? 21.328 -28.945 -2.891 1.00 31.99 165 VAL B N 1
ATOM 3358 C CA . VAL B 1 165 ? 21.855 -27.633 -2.909 1.00 29.60 165 VAL B CA 1
ATOM 3359 C C . VAL B 1 165 ? 22.684 -27.342 -1.690 1.00 27.04 165 VAL B C 1
ATOM 3360 O O . VAL B 1 165 ? 23.640 -26.542 -1.754 1.00 30.02 165 VAL B O 1
ATOM 3364 N N . LYS B 1 166 ? 22.264 -27.909 -0.552 1.00 31.96 166 LYS B N 1
ATOM 3365 C CA . LYS B 1 166 ? 23.039 -27.837 0.688 1.00 34.66 166 LYS B CA 1
ATOM 3366 C C . LYS B 1 166 ? 24.425 -28.451 0.392 1.00 34.97 166 LYS B C 1
ATOM 3367 O O . LYS B 1 166 ? 25.461 -27.857 0.708 1.00 34.13 166 LYS B O 1
ATOM 3373 N N . GLU B 1 167 ? 24.408 -29.650 -0.194 1.00 36.98 167 GLU B N 1
ATOM 3374 C CA . GLU B 1 167 ? 25.674 -30.374 -0.575 1.00 40.52 167 GLU B CA 1
ATOM 3375 C C . GLU B 1 167 ? 26.534 -29.555 -1.514 1.00 35.02 167 GLU B C 1
ATOM 3376 O O . GLU B 1 167 ? 27.714 -29.305 -1.226 1.00 32.88 167 GLU B O 1
ATOM 3382 N N . MET B 1 168 ? 25.914 -29.013 -2.559 1.00 36.21 168 MET B N 1
ATOM 3383 C CA . MET B 1 168 ? 26.668 -28.197 -3.477 1.00 35.20 168 MET B CA 1
ATOM 3384 C C . MET B 1 168 ? 27.308 -27.009 -2.778 1.00 37.35 168 MET B C 1
ATOM 3385 O O . MET B 1 168 ? 28.478 -26.727 -3.017 1.00 32.72 168 MET B O 1
ATOM 3390 N N . SER B 1 169 ? 26.556 -26.285 -1.911 1.00 31.62 169 SER B N 1
ATOM 3391 C CA . SER B 1 169 ? 27.118 -25.138 -1.230 1.00 30.75 169 SER B CA 1
ATOM 3392 C C . SER B 1 169 ? 28.359 -25.501 -0.406 1.00 30.11 169 SER B C 1
ATOM 3393 O O . SER B 1 169 ? 29.358 -24.793 -0.412 1.00 31.85 169 SER B O 1
ATOM 3396 N N . GLU B 1 170 ? 28.257 -26.599 0.319 1.00 29.99 170 GLU B N 1
ATOM 3397 C CA . GLU B 1 170 ? 29.347 -27.078 1.132 1.00 32.38 170 GLU B CA 1
ATOM 3398 C C . GLU B 1 170 ? 30.555 -27.452 0.216 1.00 34.85 170 GLU B C 1
ATOM 3399 O O . GLU B 1 170 ? 31.687 -27.113 0.557 1.00 31.35 170 GLU B O 1
ATOM 3405 N N . SER B 1 171 ? 30.285 -28.044 -0.948 1.00 33.17 171 SER B N 1
ATOM 3406 C CA . SER B 1 171 ? 31.375 -28.397 -1.894 1.00 35.56 171 SER B CA 1
ATOM 3407 C C . SER B 1 171 ? 32.107 -27.179 -2.403 1.00 39.00 171 SER B C 1
ATOM 3408 O O . SER B 1 171 ? 33.253 -27.300 -2.725 1.00 34.21 171 SER B O 1
ATOM 3411 N N . ILE B 1 172 ? 31.467 -25.999 -2.492 1.00 33.08 172 ILE B N 1
ATOM 3412 C CA . ILE B 1 172 ? 32.184 -24.807 -2.877 1.00 30.97 172 ILE B CA 1
ATOM 3413 C C . ILE B 1 172 ? 32.622 -23.991 -1.669 1.00 30.30 172 ILE B C 1
ATOM 3414 O O . ILE B 1 172 ? 32.945 -22.836 -1.826 1.00 38.68 172 ILE B O 1
ATOM 3419 N N . GLY B 1 173 ? 32.684 -24.612 -0.492 1.00 29.07 173 GLY B N 1
ATOM 3420 C CA . GLY B 1 173 ? 33.319 -23.977 0.686 1.00 31.02 173 GLY B CA 1
ATOM 3421 C C . GLY B 1 173 ? 32.436 -22.914 1.368 1.00 35.90 173 GLY B C 1
ATOM 3422 O O . GLY B 1 173 ? 32.928 -21.990 2.038 1.00 35.43 173 GLY B O 1
ATOM 3423 N N . LYS B 1 174 ? 31.143 -23.035 1.150 1.00 33.97 174 LYS B N 1
ATOM 3424 C CA . LYS B 1 174 ? 30.154 -22.069 1.682 1.00 33.94 174 LYS B CA 1
ATOM 3425 C C . LYS B 1 174 ? 29.389 -22.751 2.789 1.00 3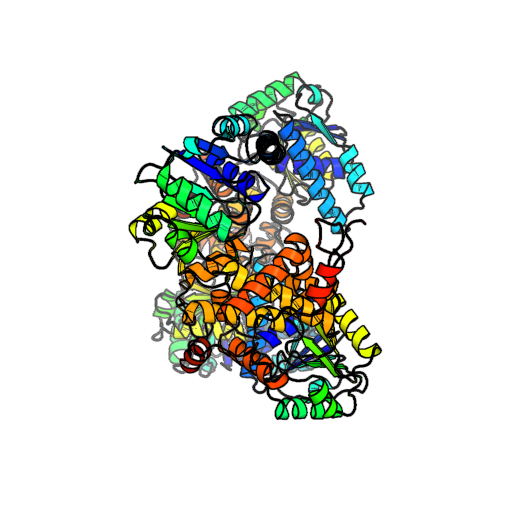1.96 174 LYS B C 1
ATOM 3426 O O . LYS B 1 174 ? 29.277 -23.958 2.795 1.00 30.29 174 LYS B O 1
ATOM 3432 N N . THR B 1 175 ? 28.784 -21.961 3.669 1.00 30.54 175 THR B N 1
ATOM 3433 C CA . THR B 1 175 ? 27.898 -22.465 4.674 1.00 32.16 175 THR B CA 1
ATOM 3434 C C . THR B 1 175 ? 26.428 -22.216 4.279 1.00 34.43 175 THR B C 1
ATOM 3435 O O . THR B 1 175 ? 26.010 -21.059 4.304 1.00 30.92 175 THR B O 1
ATOM 3439 N N . PRO B 1 176 ? 25.668 -23.275 3.946 1.00 30.31 176 PRO B N 1
ATOM 3440 C CA . PRO B 1 176 ? 24.290 -23.090 3.596 1.00 29.51 176 PRO B CA 1
ATOM 3441 C C . PRO B 1 176 ? 23.410 -23.017 4.843 1.00 30.68 176 PRO B C 1
ATOM 3442 O O . PRO B 1 176 ? 23.672 -23.730 5.798 1.00 28.02 176 PRO B O 1
ATOM 3446 N N . VAL B 1 177 ? 22.380 -22.172 4.819 1.00 27.80 177 VAL B N 1
ATOM 3447 C CA . VAL B 1 177 ? 21.324 -22.200 5.881 1.00 25.84 177 VAL B CA 1
ATOM 3448 C C . VAL B 1 177 ? 20.004 -22.392 5.258 1.00 24.53 177 VAL B C 1
ATOM 3449 O O . VAL B 1 177 ? 19.756 -21.792 4.248 1.00 26.60 177 VAL B O 1
ATOM 3453 N N . GLU B 1 178 ? 19.156 -23.242 5.855 1.00 26.57 178 GLU B N 1
ATOM 3454 C CA . GLU B 1 178 ? 17.848 -23.571 5.340 1.00 26.83 178 GLU B CA 1
ATOM 3455 C C . GLU B 1 178 ? 16.853 -22.453 5.757 1.00 28.93 178 GLU B C 1
ATOM 3456 O O . GLU B 1 178 ? 16.753 -22.109 6.951 1.00 30.17 178 GLU B O 1
ATOM 3462 N N . VAL B 1 179 ? 16.166 -21.901 4.772 1.00 25.86 179 VAL B N 1
ATOM 3463 C CA . VAL B 1 179 ? 15.184 -20.868 4.982 1.00 25.04 179 VAL B CA 1
ATOM 3464 C C . VAL B 1 179 ? 13.878 -21.275 4.402 1.00 25.43 179 VAL B C 1
ATOM 3465 O O . VAL B 1 179 ? 13.810 -21.531 3.230 1.00 28.86 179 VAL B O 1
ATOM 3469 N N . ALA B 1 180 ? 12.789 -21.332 5.181 1.00 22.58 180 ALA B N 1
ATOM 3470 C CA . ALA B 1 180 ? 11.475 -21.449 4.580 1.00 22.95 180 ALA B CA 1
ATOM 3471 C C . ALA B 1 180 ? 11.086 -20.040 4.020 1.00 25.10 180 ALA B C 1
ATOM 3472 O O . ALA B 1 180 ? 11.086 -19.080 4.772 1.00 24.72 180 ALA B O 1
ATOM 3474 N N . GLU B 1 181 ? 10.839 -19.925 2.703 1.00 21.97 181 GLU B N 1
ATOM 3475 C CA . GLU B 1 181 ? 10.588 -18.688 2.045 1.00 24.88 181 GLU B CA 1
ATOM 3476 C C . GLU B 1 181 ? 9.702 -17.749 2.923 1.00 23.43 181 GLU B C 1
ATOM 3477 O O . GLU B 1 181 ? 8.618 -18.123 3.311 1.00 24.52 181 GLU B O 1
ATOM 3483 N N . ALA B 1 182 ? 10.201 -16.555 3.192 1.00 23.22 182 ALA B N 1
ATOM 3484 C CA . ALA B 1 182 ? 9.416 -15.492 3.824 1.00 22.47 182 ALA B CA 1
ATOM 3485 C C . ALA B 1 182 ? 10.134 -14.198 3.526 1.00 23.09 182 ALA B C 1
ATOM 3486 O O . ALA B 1 182 ? 11.299 -14.201 3.093 1.00 22.86 182 ALA B O 1
ATOM 3488 N N . PRO B 1 183 ? 9.465 -13.064 3.739 1.00 23.66 183 PRO B N 1
ATOM 3489 C CA . PRO B 1 183 ? 10.015 -11.819 3.227 1.00 27.20 183 PRO B CA 1
ATOM 3490 C C . PRO B 1 183 ? 11.342 -11.475 3.888 1.00 25.02 183 PRO B C 1
ATOM 3491 O O . PRO B 1 183 ? 11.484 -11.546 5.125 1.00 22.41 183 PRO B O 1
ATOM 3495 N N . GLY B 1 184 ? 12.341 -11.192 3.047 1.00 22.64 184 GLY B N 1
ATOM 3496 C CA . GLY B 1 184 ? 13.672 -10.867 3.573 1.00 22.30 184 GLY B CA 1
ATOM 3497 C C . GLY B 1 184 ? 14.557 -12.019 3.994 1.00 24.07 184 GLY B C 1
ATOM 3498 O O . GLY B 1 184 ? 15.729 -11.808 4.340 1.00 23.71 184 GLY B O 1
ATOM 3499 N N . PHE B 1 185 ? 14.006 -13.219 3.965 1.00 22.37 185 PHE B N 1
ATOM 3500 C CA . PHE B 1 185 ? 14.712 -14.438 4.414 1.00 24.16 185 PHE B CA 1
ATOM 3501 C C . PHE B 1 185 ? 15.220 -14.193 5.823 1.00 24.72 185 PHE B C 1
ATOM 3502 O O . PHE B 1 185 ? 14.421 -13.808 6.714 1.00 24.74 185 PHE B O 1
ATOM 3510 N N . VAL B 1 186 ? 16.502 -14.306 6.043 1.00 21.87 186 VAL B N 1
ATOM 3511 C CA . VAL B 1 186 ? 17.066 -14.038 7.341 1.00 23.24 186 VAL B CA 1
ATOM 3512 C C . VAL B 1 186 ? 17.865 -12.805 7.328 1.00 22.66 186 VAL B C 1
ATOM 3513 O O . VAL B 1 186 ? 17.534 -11.817 8.031 1.00 21.96 186 VAL B O 1
ATOM 3517 N N . VAL B 1 187 ? 18.920 -12.776 6.521 1.00 21.18 187 VAL B N 1
ATOM 3518 C CA . VAL B 1 187 ? 19.896 -11.702 6.611 1.00 21.19 187 VAL B CA 1
ATOM 3519 C C . VAL B 1 187 ? 19.319 -10.341 6.338 1.00 21.73 187 VAL B C 1
ATOM 3520 O O . VAL B 1 187 ? 19.491 -9.421 7.168 1.00 23.96 187 VAL B O 1
ATOM 3524 N N . ASN B 1 188 ? 18.641 -10.188 5.217 1.00 21.50 188 ASN B N 1
ATOM 3525 C CA . ASN B 1 188 ? 18.129 -8.835 4.848 1.00 20.13 188 ASN B CA 1
ATOM 3526 C C . ASN B 1 188 ? 16.977 -8.360 5.766 1.00 21.03 188 ASN B C 1
ATOM 3527 O O . ASN B 1 188 ? 16.824 -7.114 6.003 1.00 18.74 188 ASN B O 1
ATOM 3532 N N . ARG B 1 189 ? 16.221 -9.337 6.266 1.00 20.72 189 ARG B N 1
ATOM 3533 C CA . ARG B 1 189 ? 15.107 -9.025 7.181 1.00 21.04 189 ARG B CA 1
ATOM 3534 C C . ARG B 1 189 ? 15.627 -8.428 8.451 1.00 21.98 189 ARG B C 1
ATOM 3535 O O . ARG B 1 189 ? 14.968 -7.580 9.033 1.00 21.39 189 ARG B O 1
ATOM 3543 N N . ILE B 1 190 ? 16.819 -8.847 8.897 1.00 23.63 190 ILE B N 1
ATOM 3544 C CA . ILE B 1 190 ? 17.445 -8.270 10.086 1.00 20.78 190 ILE B CA 1
ATOM 3545 C C . ILE B 1 190 ? 18.265 -7.045 9.727 1.00 23.30 190 ILE B C 1
ATOM 3546 O O . ILE B 1 190 ? 18.144 -6.003 10.375 1.00 20.44 190 ILE B O 1
ATOM 3551 N N . LEU B 1 191 ? 19.111 -7.145 8.689 1.00 21.03 191 LEU B N 1
ATOM 3552 C CA . LEU B 1 191 ? 20.062 -6.121 8.368 1.00 22.43 191 LEU B CA 1
ATOM 3553 C C . LEU B 1 191 ? 19.507 -4.806 7.799 1.00 21.93 191 LEU B C 1
ATOM 3554 O O . LEU B 1 191 ? 19.901 -3.744 8.223 1.00 20.80 191 LEU B O 1
ATOM 3559 N N . ILE B 1 192 ? 18.602 -4.884 6.848 1.00 22.37 192 ILE B N 1
ATOM 3560 C CA . ILE B 1 192 ? 18.145 -3.653 6.182 1.00 20.87 192 ILE B CA 1
ATOM 3561 C C . ILE B 1 192 ? 17.281 -2.780 7.164 1.00 19.20 192 ILE B C 1
ATOM 3562 O O . ILE B 1 192 ? 17.415 -1.584 7.176 1.00 22.05 192 ILE B O 1
ATOM 3567 N N . PRO B 1 193 ? 16.421 -3.384 7.988 1.00 21.79 193 PRO B N 1
ATOM 3568 C CA . PRO B 1 193 ? 15.673 -2.537 8.971 1.00 21.13 193 PRO B CA 1
ATOM 3569 C C . PRO B 1 193 ? 16.631 -1.922 10.004 1.00 21.34 193 PRO B C 1
ATOM 3570 O O . PRO B 1 193 ? 16.289 -0.926 10.586 1.00 22.30 193 PRO B O 1
ATOM 3574 N N . MET B 1 194 ? 17.793 -2.538 10.259 1.00 21.45 194 MET B N 1
ATOM 3575 C CA . MET B 1 194 ? 18.848 -1.924 11.075 1.00 21.65 194 MET B CA 1
ATOM 3576 C C . MET B 1 194 ? 19.331 -0.604 10.475 1.00 20.85 194 MET B C 1
ATOM 3577 O O . MET B 1 194 ? 19.425 0.448 11.132 1.00 21.74 194 MET B O 1
ATOM 3582 N N . ILE B 1 195 ? 19.620 -0.647 9.182 1.00 20.29 195 ILE B N 1
ATOM 3583 C CA . ILE B 1 195 ? 20.055 0.548 8.468 1.00 20.35 195 ILE B CA 1
ATOM 3584 C C . ILE B 1 195 ? 18.917 1.578 8.448 1.00 19.97 195 ILE B C 1
ATOM 3585 O O . ILE B 1 195 ? 19.117 2.792 8.591 1.00 20.00 195 ILE B O 1
ATOM 3590 N N . ASN B 1 196 ? 17.723 1.108 8.174 1.00 21.80 196 ASN B N 1
ATOM 3591 C CA . ASN B 1 196 ? 16.551 1.985 8.195 1.00 21.87 196 ASN B CA 1
ATOM 3592 C C . ASN B 1 196 ? 16.366 2.627 9.563 1.00 19.28 196 ASN B C 1
ATOM 3593 O O . ASN B 1 196 ? 16.035 3.839 9.634 1.00 20.23 196 ASN B O 1
ATOM 3598 N N . GLU B 1 197 ? 16.598 1.902 10.652 1.00 19.13 197 GLU B N 1
ATOM 3599 C CA . GLU B 1 197 ? 16.444 2.494 11.987 1.00 19.07 197 GLU B CA 1
ATOM 3600 C C . GLU B 1 197 ? 17.480 3.594 12.215 1.00 20.08 197 GLU B C 1
ATOM 3601 O O . GLU B 1 197 ? 17.202 4.741 12.706 1.00 22.28 197 GLU B O 1
ATOM 3607 N N . ALA B 1 198 ? 18.683 3.335 11.704 1.00 21.38 198 ALA B N 1
ATOM 3608 C CA . ALA B 1 198 ? 19.706 4.380 11.732 1.00 20.99 198 ALA B CA 1
ATOM 3609 C C . ALA B 1 198 ? 19.299 5.704 10.981 1.00 21.25 198 ALA B C 1
ATOM 3610 O O . ALA B 1 198 ? 19.575 6.782 11.465 1.00 21.55 198 ALA B O 1
ATOM 3612 N N . THR B 1 199 ? 18.549 5.607 9.891 1.00 19.52 199 THR B N 1
ATOM 3613 C CA . THR B 1 199 ? 18.085 6.729 9.152 1.00 21.12 199 THR B CA 1
ATOM 3614 C C . THR B 1 199 ? 17.008 7.466 9.966 1.00 20.40 199 THR B C 1
ATOM 3615 O O . THR B 1 199 ? 16.930 8.747 9.914 1.00 21.82 199 THR B O 1
ATOM 3619 N N . PHE B 1 200 ? 16.208 6.724 10.741 1.00 20.60 200 PHE B N 1
ATOM 3620 C CA . PHE B 1 200 ? 15.170 7.357 11.578 1.00 21.38 200 PHE B CA 1
ATOM 3621 C C . PHE B 1 200 ? 15.857 8.177 12.693 1.00 21.04 200 PHE B C 1
ATOM 3622 O O . PHE B 1 200 ? 15.440 9.249 13.031 1.00 19.45 200 PHE B O 1
ATOM 3630 N N . ILE B 1 201 ? 16.890 7.607 13.252 1.00 18.86 201 ILE B N 1
ATOM 3631 C CA . ILE B 1 201 ? 17.658 8.229 14.315 1.00 20.62 201 ILE B CA 1
ATOM 3632 C C . ILE B 1 201 ? 18.210 9.571 13.814 1.00 22.05 201 ILE B C 1
ATOM 3633 O O . ILE B 1 201 ? 18.072 10.610 14.485 1.00 22.90 201 ILE B O 1
ATOM 3638 N N . LEU B 1 202 ? 18.726 9.547 12.582 1.00 22.64 202 LEU B N 1
ATOM 3639 C CA . LEU B 1 202 ? 19.202 10.735 11.910 1.00 22.91 202 LEU B CA 1
ATOM 3640 C C . LEU B 1 202 ? 18.109 11.719 11.641 1.00 23.78 202 LEU B C 1
ATOM 3641 O O . LEU B 1 202 ? 18.239 12.865 11.983 1.00 19.93 202 LEU B O 1
ATOM 3646 N N . GLN B 1 203 ? 16.989 11.247 11.108 1.00 22.14 203 GLN B N 1
ATOM 3647 C CA . GLN B 1 203 ? 15.911 12.116 10.744 1.00 23.26 203 GLN B CA 1
ATOM 3648 C C . GLN B 1 203 ? 15.321 12.829 11.962 1.00 24.08 203 GLN B C 1
ATOM 3649 O O . GLN B 1 203 ? 14.817 13.958 11.872 1.00 22.44 203 GLN B O 1
ATOM 3655 N N . GLU B 1 204 ? 15.344 12.143 13.102 1.00 23.06 204 GLU B N 1
ATOM 3656 C CA . GLU B 1 204 ? 14.769 12.685 14.339 1.00 23.78 204 GLU B CA 1
ATOM 3657 C C . GLU B 1 204 ? 15.773 13.462 15.189 1.00 25.84 204 GLU B C 1
ATOM 3658 O O . GLU B 1 204 ? 15.504 13.775 16.365 1.00 27.50 204 GLU B O 1
ATOM 3664 N N . GLY B 1 205 ? 16.919 13.787 14.629 1.00 23.75 205 GLY B N 1
ATOM 3665 C CA . GLY B 1 205 ? 17.893 14.657 15.320 1.00 26.42 205 GLY B CA 1
ATOM 3666 C C . GLY B 1 205 ? 18.539 14.030 16.544 1.00 26.01 205 GLY B C 1
ATOM 3667 O O . GLY B 1 205 ? 19.001 14.743 17.422 1.00 27.85 205 GLY B O 1
ATOM 3668 N N . VAL B 1 206 ? 18.607 12.721 16.631 1.00 23.86 206 VAL B N 1
ATOM 3669 C CA . VAL B 1 206 ? 19.108 12.053 17.839 1.00 23.21 206 VAL B CA 1
ATOM 3670 C C . VAL B 1 206 ? 20.632 12.152 17.940 1.00 24.17 206 VAL B C 1
ATOM 3671 O O . VAL B 1 206 ? 21.191 12.415 19.003 1.00 26.94 206 VAL B O 1
ATOM 3675 N N . ALA B 1 207 ? 21.275 11.896 16.817 1.00 23.83 207 ALA B N 1
ATOM 3676 C CA . ALA B 1 207 ? 22.732 11.930 16.687 1.00 25.81 207 ALA B CA 1
ATOM 3677 C C . ALA B 1 207 ? 23.111 12.193 15.226 1.00 29.41 207 ALA B C 1
ATOM 3678 O O . ALA B 1 207 ? 22.292 11.977 14.277 1.00 24.56 207 ALA B O 1
ATOM 3680 N N . LYS B 1 208 ? 24.353 12.608 15.017 1.00 29.07 208 LYS B N 1
ATOM 3681 C CA . LYS B 1 208 ? 24.856 12.796 13.655 1.00 27.66 208 LYS B CA 1
ATOM 3682 C C . LYS B 1 208 ? 25.439 11.535 13.084 1.00 25.01 208 LYS B C 1
ATOM 3683 O O . LYS B 1 208 ? 25.740 10.591 13.812 1.00 24.38 208 LYS B O 1
ATOM 3689 N N . GLU B 1 209 ? 25.579 11.534 11.752 1.00 26.36 209 GLU B N 1
ATOM 3690 C CA . GLU B 1 209 ? 25.945 10.364 10.950 1.00 22.97 209 GLU B CA 1
ATOM 3691 C C . GLU B 1 209 ? 27.150 9.666 11.484 1.00 27.97 209 GLU B C 1
ATOM 3692 O O . GLU B 1 209 ? 27.138 8.458 11.765 1.00 22.27 209 GLU B O 1
ATOM 3698 N N . GLU B 1 210 ? 28.244 10.419 11.635 1.00 25.10 210 GLU B N 1
ATOM 3699 C CA . GLU B 1 210 ? 29.495 9.763 12.128 1.00 30.61 210 GLU B CA 1
ATOM 3700 C C . GLU B 1 210 ? 29.347 9.168 13.520 1.00 25.43 210 GLU B C 1
ATOM 3701 O O . GLU B 1 210 ? 29.960 8.158 13.835 1.00 27.15 210 GLU B O 1
ATOM 3707 N N . ASP B 1 211 ? 28.503 9.779 14.346 1.00 24.62 211 ASP B N 1
ATOM 3708 C CA . ASP B 1 211 ? 28.296 9.333 15.668 1.00 24.17 211 ASP B CA 1
ATOM 3709 C C . ASP B 1 211 ? 27.431 8.049 15.722 1.00 21.92 211 ASP B C 1
ATOM 3710 O O . ASP B 1 211 ? 27.680 7.160 16.513 1.00 23.32 211 ASP B O 1
ATOM 3715 N N . ILE B 1 212 ? 26.411 8.011 14.890 1.00 22.91 212 ILE B N 1
ATOM 3716 C CA . ILE B 1 212 ? 25.638 6.766 14.735 1.00 23.09 212 ILE B CA 1
ATOM 3717 C C . ILE B 1 212 ? 26.538 5.614 14.341 1.00 22.81 212 ILE B C 1
ATOM 3718 O O . ILE B 1 212 ? 26.440 4.502 14.913 1.00 23.76 212 ILE B O 1
ATOM 3723 N N . ASP B 1 213 ? 27.414 5.837 13.343 1.00 21.26 213 ASP B N 1
ATOM 3724 C CA . ASP B 1 213 ? 28.227 4.735 12.844 1.00 23.83 213 ASP B CA 1
ATOM 3725 C C . ASP B 1 213 ? 29.301 4.356 13.896 1.00 24.79 213 ASP B C 1
ATOM 3726 O O . ASP B 1 213 ? 29.530 3.161 14.149 1.00 25.37 213 ASP B O 1
ATOM 3731 N N . ALA B 1 214 ? 29.938 5.345 14.542 1.00 28.24 214 ALA B N 1
ATOM 3732 C CA . ALA B 1 214 ? 30.936 5.011 15.591 1.00 27.55 214 ALA B CA 1
ATOM 3733 C C . ALA B 1 214 ? 30.249 4.284 16.748 1.00 27.16 214 ALA B C 1
ATOM 3734 O O . ALA B 1 214 ? 30.814 3.322 17.291 1.00 26.30 214 ALA B O 1
ATOM 3736 N N . ALA B 1 215 ? 29.003 4.657 17.064 1.00 26.97 215 ALA B N 1
ATOM 3737 C CA . ALA B 1 215 ? 28.274 3.913 18.093 1.00 24.57 215 ALA B CA 1
ATOM 3738 C C . ALA B 1 215 ? 28.138 2.444 17.812 1.00 24.15 215 ALA B C 1
ATOM 3739 O O . ALA B 1 215 ? 28.301 1.610 18.738 1.00 23.51 215 ALA B O 1
ATOM 3741 N N . MET B 1 216 ? 27.709 2.091 16.595 1.00 24.09 216 MET B N 1
ATOM 3742 C CA . MET B 1 216 ? 27.531 0.720 16.309 1.00 23.04 216 MET B CA 1
ATOM 3743 C C . MET B 1 216 ? 28.876 -0.044 16.232 1.00 25.17 216 MET B C 1
ATOM 3744 O O . MET B 1 216 ? 28.938 -1.196 16.655 1.00 24.19 216 MET B O 1
ATOM 3749 N N . LYS B 1 217 ? 29.915 0.589 15.701 1.00 27.03 217 LYS B N 1
ATOM 3750 C CA . LYS B 1 217 ? 31.243 -0.083 15.675 1.00 27.30 217 LYS B CA 1
ATOM 3751 C C . LYS B 1 217 ? 31.820 -0.286 17.024 1.00 27.95 217 LYS B C 1
ATOM 3752 O O . LYS B 1 217 ? 32.339 -1.341 17.315 1.00 27.30 217 LYS B O 1
ATOM 3758 N N . LEU B 1 218 ? 31.766 0.737 17.853 1.00 28.18 218 LEU B N 1
ATOM 3759 C CA . LEU B 1 218 ? 32.472 0.688 19.099 1.00 28.61 218 LEU B CA 1
ATOM 3760 C C . LEU B 1 218 ? 31.605 0.222 20.228 1.00 33.40 218 LEU B C 1
ATOM 3761 O O . LEU B 1 218 ? 32.122 -0.150 21.239 1.00 32.14 218 LEU B O 1
ATOM 3766 N N . GLY B 1 219 ? 30.275 0.239 20.066 1.00 29.36 219 GLY B N 1
ATOM 3767 C CA . GLY B 1 219 ? 29.380 -0.279 21.101 1.00 27.34 219 GLY B CA 1
ATOM 3768 C C . GLY B 1 219 ? 28.890 -1.698 20.902 1.00 26.73 219 GLY B C 1
ATOM 3769 O O . GLY B 1 219 ? 28.612 -2.382 21.866 1.00 30.23 219 GLY B O 1
ATOM 3770 N N . ALA B 1 220 ? 28.820 -2.151 19.680 1.00 23.96 220 ALA B N 1
ATOM 3771 C CA . ALA B 1 220 ? 28.311 -3.481 19.327 1.00 25.58 220 ALA B CA 1
ATOM 3772 C C . ALA B 1 220 ? 29.313 -4.313 18.551 1.00 26.07 220 ALA B C 1
ATOM 3773 O O . ALA B 1 220 ? 28.980 -5.427 18.127 1.00 28.03 220 ALA B O 1
ATOM 3775 N N . ASN B 1 221 ? 30.521 -3.803 18.355 1.00 27.99 221 ASN B N 1
ATOM 3776 C CA . ASN B 1 221 ? 31.529 -4.465 17.536 1.00 29.05 221 ASN B CA 1
ATOM 3777 C C . ASN B 1 221 ? 31.100 -4.841 16.157 1.00 29.50 221 ASN B C 1
ATOM 3778 O O . ASN B 1 221 ? 31.500 -5.874 15.642 1.00 27.25 221 ASN B O 1
ATOM 3783 N N . HIS B 1 222 ? 30.310 -3.973 15.552 1.00 28.70 222 HIS B N 1
ATOM 3784 C CA . HIS B 1 222 ? 29.944 -4.114 14.166 1.00 28.62 222 HIS B CA 1
ATOM 3785 C C . HIS B 1 222 ? 31.114 -3.717 13.286 1.00 28.04 222 HIS B C 1
ATOM 3786 O O . HIS B 1 222 ? 31.838 -2.781 13.610 1.00 30.81 222 HIS B O 1
ATOM 3793 N N . PRO B 1 223 ? 31.321 -4.418 12.194 1.00 32.93 223 PRO B N 1
ATOM 3794 C CA . PRO B 1 223 ? 32.505 -4.132 11.326 1.00 36.20 223 PRO B CA 1
ATOM 3795 C C . PRO B 1 223 ? 32.355 -2.824 10.563 1.00 34.79 223 PRO B C 1
ATOM 3796 O O . PRO B 1 223 ? 33.321 -2.206 10.176 1.00 34.41 223 PRO B O 1
ATOM 3800 N N . MET B 1 224 ? 31.127 -2.379 10.358 1.00 30.30 224 MET B N 1
ATOM 3801 C CA . MET B 1 224 ? 30.858 -1.089 9.734 1.00 27.98 224 MET B CA 1
ATOM 3802 C C . MET B 1 224 ? 29.599 -0.455 10.387 1.00 27.09 224 MET B C 1
ATOM 3803 O O . MET B 1 224 ? 28.758 -1.149 10.842 1.00 26.32 224 MET B O 1
ATOM 3808 N N . GLY B 1 225 ? 29.503 0.833 10.367 1.00 26.92 225 GLY B N 1
ATOM 3809 C CA . GLY B 1 225 ? 28.334 1.520 10.870 1.00 28.69 225 GLY B CA 1
ATOM 3810 C C . GLY B 1 225 ? 27.196 1.345 9.873 1.00 27.18 225 GLY B C 1
ATOM 3811 O O . GLY B 1 225 ? 27.405 1.109 8.690 1.00 23.98 225 GLY B O 1
ATOM 3812 N N . PRO B 1 226 ? 25.961 1.485 10.347 1.00 25.65 226 PRO B N 1
ATOM 3813 C CA . PRO B 1 226 ? 24.860 1.159 9.438 1.00 23.09 226 PRO B CA 1
ATOM 3814 C C . PRO B 1 226 ? 24.672 2.174 8.285 1.00 22.84 226 PRO B C 1
ATOM 3815 O O . PRO B 1 226 ? 24.150 1.806 7.196 1.00 25.03 226 PRO B O 1
ATOM 3819 N N . LEU B 1 227 ? 25.004 3.415 8.512 1.00 23.73 227 LEU B N 1
ATOM 3820 C CA . LEU B 1 227 ? 24.863 4.434 7.413 1.00 27.25 227 LEU B CA 1
ATOM 3821 C C . LEU B 1 227 ? 25.912 4.168 6.321 1.00 27.46 227 LEU B C 1
ATOM 3822 O O . LEU B 1 227 ? 25.564 4.008 5.142 1.00 24.98 227 LEU B O 1
ATOM 3827 N N . ALA B 1 228 ? 27.161 4.021 6.728 1.00 25.47 228 ALA B N 1
ATOM 3828 C CA . ALA B 1 228 ? 28.169 3.546 5.795 1.00 26.86 228 ALA B CA 1
ATOM 3829 C C . ALA B 1 228 ? 27.834 2.244 5.107 1.00 28.56 228 ALA B C 1
ATOM 3830 O O . ALA B 1 228 ? 28.081 2.117 3.892 1.00 26.77 228 ALA B O 1
ATOM 3832 N N . LEU B 1 229 ? 27.223 1.296 5.816 1.00 28.71 229 LEU B N 1
ATOM 3833 C CA . LEU B 1 229 ? 26.802 0.040 5.225 1.00 27.75 229 LEU B CA 1
ATOM 3834 C C . LEU B 1 229 ? 25.751 0.260 4.166 1.00 28.26 229 LEU B C 1
ATOM 3835 O O . LEU B 1 229 ? 25.794 -0.358 3.074 1.00 25.64 229 LEU B O 1
ATOM 3840 N N . GLY B 1 230 ? 24.779 1.120 4.480 1.00 24.02 230 GLY B N 1
ATOM 3841 C CA . GLY B 1 230 ? 23.760 1.456 3.526 1.00 25.58 230 GLY B CA 1
ATOM 3842 C C . GLY B 1 230 ? 24.378 2.054 2.236 1.00 23.19 230 GLY B C 1
ATOM 3843 O O . GLY B 1 230 ? 23.942 1.761 1.134 1.00 22.45 230 GLY B O 1
ATOM 3844 N N . ASP B 1 231 ? 25.312 2.957 2.398 1.00 24.16 231 ASP B N 1
ATOM 3845 C CA . ASP B 1 231 ? 25.977 3.535 1.214 1.00 27.10 231 ASP B CA 1
ATOM 3846 C C . ASP B 1 231 ? 26.721 2.448 0.407 1.00 25.57 231 ASP B C 1
ATOM 3847 O O . ASP B 1 231 ? 26.879 2.590 -0.814 1.00 27.06 231 ASP B O 1
ATOM 3852 N N . LEU B 1 232 ? 27.249 1.436 1.090 1.00 24.94 232 LEU B N 1
ATOM 3853 C CA . LEU B 1 232 ? 27.918 0.324 0.420 1.00 25.82 232 LEU B CA 1
ATOM 3854 C C . LEU B 1 232 ? 26.921 -0.565 -0.323 1.00 27.23 232 LEU B C 1
ATOM 3855 O O . LEU B 1 232 ? 27.106 -0.966 -1.496 1.00 23.74 232 LEU B O 1
ATOM 3860 N N . ILE B 1 233 ? 25.803 -0.872 0.330 1.00 25.01 233 ILE B N 1
ATOM 3861 C CA . ILE B 1 233 ? 24.811 -1.757 -0.270 1.00 24.90 233 ILE B CA 1
ATOM 3862 C C . ILE B 1 233 ? 24.130 -1.051 -1.422 1.00 26.22 233 ILE B C 1
ATOM 3863 O O . ILE B 1 233 ? 23.782 -1.666 -2.390 1.00 27.05 233 ILE B O 1
ATOM 3868 N N . GLY B 1 234 ? 23.948 0.249 -1.267 1.00 25.68 234 GLY B N 1
ATOM 3869 C CA . GLY B 1 234 ? 23.178 1.108 -2.142 1.00 25.02 234 GLY B CA 1
ATOM 3870 C C . GLY B 1 234 ? 21.855 1.497 -1.455 1.00 24.03 234 GLY B C 1
ATOM 3871 O O . GLY B 1 234 ? 21.058 0.620 -1.068 1.00 25.63 234 GLY B O 1
ATOM 3872 N N . LEU B 1 235 ? 21.601 2.788 -1.343 1.00 24.47 235 LEU B N 1
ATOM 3873 C CA . LEU B 1 235 ? 20.376 3.235 -0.627 1.00 23.52 235 LEU B CA 1
ATOM 3874 C C . LEU B 1 235 ? 19.151 2.886 -1.399 1.00 26.70 235 LEU B C 1
ATOM 3875 O O . LEU B 1 235 ? 18.083 2.699 -0.790 1.00 21.90 235 LEU B O 1
ATOM 3880 N N . ASP B 1 236 ? 19.265 2.794 -2.726 1.00 24.05 236 ASP B N 1
ATOM 3881 C CA . ASP B 1 236 ? 18.157 2.281 -3.547 1.00 25.24 236 ASP B CA 1
ATOM 3882 C C . ASP B 1 236 ? 17.785 0.841 -3.238 1.00 25.02 236 ASP B C 1
ATOM 3883 O O . ASP B 1 236 ? 16.587 0.497 -3.194 1.00 23.78 236 ASP B O 1
ATOM 3888 N N . VAL B 1 237 ? 18.805 -0.009 -3.075 1.00 24.18 237 VAL B N 1
ATOM 3889 C CA . VAL B 1 237 ? 18.628 -1.380 -2.688 1.00 24.61 237 VAL B CA 1
ATOM 3890 C C . VAL B 1 237 ? 17.952 -1.443 -1.306 1.00 23.74 237 VAL B C 1
ATOM 3891 O O . VAL B 1 237 ? 16.989 -2.163 -1.099 1.00 22.84 237 VAL B O 1
ATOM 3895 N N . CYS B 1 238 ? 18.442 -0.626 -0.380 1.00 22.70 238 CYS B N 1
ATOM 3896 C CA . CYS B 1 238 ? 17.897 -0.626 1.003 1.00 22.21 238 CYS B CA 1
ATOM 3897 C C . CYS B 1 238 ? 16.431 -0.231 0.977 1.00 22.86 238 CYS B C 1
ATOM 3898 O O . CYS B 1 238 ? 15.628 -0.860 1.667 1.00 24.41 238 CYS B O 1
ATOM 3901 N N . LEU B 1 239 ? 16.113 0.848 0.245 1.00 21.58 239 LEU B N 1
ATOM 3902 C CA . LEU B 1 239 ? 14.770 1.340 0.167 1.00 21.31 239 LEU B CA 1
ATOM 3903 C C . LEU B 1 239 ? 13.883 0.263 -0.448 1.00 22.28 239 LEU B C 1
ATOM 3904 O O . LEU B 1 239 ? 12.803 -0.038 0.060 1.00 21.07 239 LEU B O 1
ATOM 3909 N N . ALA B 1 240 ? 14.390 -0.429 -1.453 1.00 22.37 240 ALA B N 1
ATOM 3910 C CA . ALA B 1 240 ? 13.557 -1.373 -2.166 1.00 20.22 240 ALA B CA 1
ATOM 3911 C C . ALA B 1 240 ? 13.203 -2.539 -1.250 1.00 19.23 240 ALA B C 1
ATOM 3912 O O . ALA B 1 240 ? 12.064 -3.080 -1.329 1.00 22.65 240 ALA B O 1
ATOM 3914 N N . ILE B 1 241 ? 14.181 -3.004 -0.499 1.00 21.62 241 ILE B N 1
ATOM 3915 C CA . ILE B 1 241 ? 14.006 -4.129 0.408 1.00 22.66 241 ILE B CA 1
ATOM 3916 C C . ILE B 1 241 ? 13.006 -3.766 1.532 1.00 20.66 241 ILE B C 1
ATOM 3917 O O . ILE B 1 241 ? 12.116 -4.571 1.820 1.00 20.80 241 ILE B O 1
ATOM 3922 N N . MET B 1 242 ? 13.124 -2.570 2.048 1.00 22.02 242 MET B N 1
ATOM 3923 C CA . MET B 1 242 ? 12.115 -2.100 3.079 1.00 20.51 242 MET B CA 1
ATOM 3924 C C . MET B 1 242 ? 10.743 -2.032 2.463 1.00 21.23 242 MET B C 1
ATOM 3925 O O . MET B 1 242 ? 9.790 -2.415 3.150 1.00 19.43 242 MET B O 1
ATOM 3930 N N . ASP B 1 243 ? 10.616 -1.510 1.225 1.00 20.08 243 ASP B N 1
ATOM 3931 C CA . ASP B 1 243 ? 9.317 -1.531 0.558 1.00 22.48 243 ASP B CA 1
ATOM 3932 C C . ASP B 1 243 ? 8.762 -2.916 0.322 1.00 21.21 243 ASP B C 1
ATOM 3933 O O . ASP B 1 243 ? 7.573 -3.129 0.498 1.00 22.45 243 ASP B O 1
ATOM 3938 N N . VAL B 1 244 ? 9.593 -3.839 -0.108 1.00 22.03 244 VAL B N 1
ATOM 3939 C CA . VAL B 1 244 ? 9.190 -5.253 -0.219 1.00 23.23 244 VAL B CA 1
ATOM 3940 C C . VAL B 1 244 ? 8.702 -5.831 1.152 1.00 23.26 244 VAL B C 1
ATOM 3941 O O . VAL B 1 244 ? 7.675 -6.496 1.223 1.00 22.16 244 VAL B O 1
ATOM 3945 N N . LEU B 1 245 ? 9.434 -5.593 2.239 1.00 20.52 245 LEU B N 1
ATOM 3946 C CA . LEU B 1 245 ? 9.057 -6.151 3.540 1.00 20.13 245 LEU B CA 1
ATOM 3947 C C . LEU B 1 245 ? 7.701 -5.581 3.926 1.00 19.77 245 LEU B C 1
ATOM 3948 O O . LEU B 1 245 ? 6.886 -6.277 4.424 1.00 19.96 245 LEU B O 1
ATOM 3953 N N . TYR B 1 246 ? 7.506 -4.288 3.694 1.00 18.41 246 TYR B N 1
ATOM 3954 C CA . TYR B 1 246 ? 6.270 -3.643 4.024 1.00 19.75 246 TYR B CA 1
ATOM 3955 C C . TYR B 1 246 ? 5.104 -4.127 3.166 1.00 22.36 246 TYR B C 1
ATOM 3956 O O . TYR B 1 246 ? 3.982 -4.410 3.655 1.00 20.49 246 TYR B O 1
ATOM 3965 N N . ASN B 1 247 ? 5.333 -4.206 1.876 1.00 22.02 247 ASN B N 1
ATOM 3966 C CA . ASN B 1 247 ? 4.268 -4.688 0.970 1.00 23.14 247 ASN B CA 1
ATOM 3967 C C . ASN B 1 247 ? 3.873 -6.120 1.220 1.00 22.71 247 ASN B C 1
ATOM 3968 O O . ASN B 1 247 ? 2.674 -6.446 1.143 1.00 23.57 247 ASN B O 1
ATOM 3973 N N . GLU B 1 248 ? 4.859 -6.981 1.421 1.00 22.91 248 GLU B N 1
ATOM 3974 C CA . GLU B 1 248 ? 4.605 -8.367 1.671 1.00 21.06 248 GLU B CA 1
ATOM 3975 C C . GLU B 1 248 ? 3.844 -8.616 2.996 1.00 24.90 248 GLU B C 1
ATOM 3976 O O . GLU B 1 248 ? 2.810 -9.356 2.989 1.00 26.50 248 GLU B O 1
ATOM 3982 N N . THR B 1 249 ? 4.307 -7.958 4.073 1.00 24.90 249 THR B N 1
ATOM 3983 C CA . THR B 1 249 ? 3.754 -8.201 5.414 1.00 22.53 249 THR B CA 1
ATOM 3984 C C . THR B 1 249 ? 2.532 -7.380 5.757 1.00 22.32 249 THR B C 1
ATOM 3985 O O . THR B 1 249 ? 1.777 -7.736 6.676 1.00 22.50 249 THR B O 1
ATOM 3989 N N . GLY B 1 250 ? 2.390 -6.221 5.099 1.00 22.07 250 GLY B N 1
ATOM 3990 C CA . GLY B 1 250 ? 1.375 -5.265 5.499 1.00 24.64 250 GLY B CA 1
ATOM 3991 C C . GLY B 1 250 ? 1.698 -4.657 6.873 1.00 25.65 250 GLY B C 1
ATOM 3992 O O . GLY B 1 250 ? 0.802 -4.116 7.548 1.00 22.96 250 GLY B O 1
ATOM 3993 N N . ASP B 1 251 ? 2.946 -4.783 7.312 1.00 22.14 251 ASP B N 1
ATOM 3994 C CA . ASP B 1 251 ? 3.282 -4.404 8.701 1.00 24.88 251 ASP B CA 1
ATOM 3995 C C . ASP B 1 251 ? 4.094 -3.117 8.662 1.00 22.44 251 ASP B C 1
ATOM 3996 O O . ASP B 1 251 ? 5.147 -3.076 8.075 1.00 21.35 251 ASP B O 1
ATOM 4001 N N . THR B 1 252 ? 3.533 -2.041 9.258 1.00 24.28 252 THR B N 1
ATOM 4002 C CA . THR B 1 252 ? 4.122 -0.698 9.313 1.00 26.78 252 THR B CA 1
ATOM 4003 C C . THR B 1 252 ? 5.425 -0.668 10.123 1.00 22.24 252 THR B C 1
ATOM 4004 O O . THR B 1 252 ? 6.212 0.293 10.101 1.00 23.26 252 THR B O 1
ATOM 4008 N N . LYS B 1 253 ? 5.718 -1.751 10.835 1.00 23.03 253 LYS B N 1
ATOM 4009 C CA . LYS B 1 253 ? 7.049 -1.941 11.354 1.00 22.14 253 LYS B CA 1
ATOM 4010 C C . LYS B 1 253 ? 8.196 -1.756 10.334 1.00 21.02 253 LYS B C 1
ATOM 4011 O O . LYS B 1 253 ? 9.308 -1.315 10.667 1.00 22.62 253 LYS B O 1
ATOM 4017 N N . TYR B 1 254 ? 7.914 -2.167 9.106 1.00 18.75 254 TYR B N 1
ATOM 4018 C CA . TYR B 1 254 ? 8.874 -2.127 8.016 1.00 20.08 254 TYR B CA 1
ATOM 4019 C C . TYR B 1 254 ? 8.790 -0.865 7.123 1.00 19.27 254 TYR B C 1
ATOM 4020 O O . TYR B 1 254 ? 9.359 -0.784 6.012 1.00 21.14 254 TYR B O 1
ATOM 4029 N N . ARG B 1 255 ? 8.103 0.182 7.602 1.00 20.51 255 ARG B N 1
ATOM 4030 C CA . ARG B 1 255 ? 8.024 1.380 6.808 1.00 18.95 255 ARG B CA 1
ATOM 4031 C C . ARG B 1 255 ? 9.383 2.121 6.676 1.00 21.28 255 ARG B C 1
ATOM 4032 O O . ARG B 1 255 ? 10.043 2.410 7.654 1.00 20.68 255 ARG B O 1
ATOM 4040 N N . ALA B 1 256 ? 9.776 2.416 5.447 1.00 19.85 256 ALA B N 1
ATOM 4041 C CA . ALA B 1 256 ? 11.051 3.164 5.219 1.00 20.43 256 ALA B CA 1
ATOM 4042 C C . ALA B 1 256 ? 10.921 4.579 5.743 1.00 20.85 256 ALA B C 1
ATOM 4043 O O . ALA B 1 256 ? 9.859 5.152 5.724 1.00 20.65 256 ALA B O 1
ATOM 4045 N N . SER B 1 257 ? 11.995 5.159 6.265 1.00 20.99 257 SER B N 1
ATOM 4046 C CA . SER B 1 257 ? 11.926 6.508 6.636 1.00 20.21 257 SER B CA 1
ATOM 4047 C C . SER B 1 257 ? 11.768 7.396 5.387 1.00 21.22 257 SER B C 1
ATOM 4048 O O . SER B 1 257 ? 12.257 7.114 4.305 1.00 22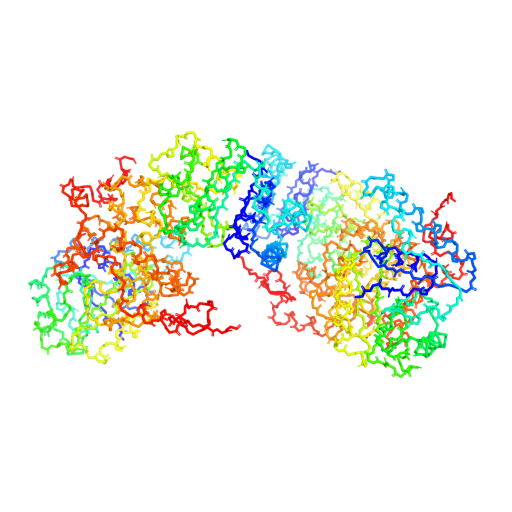.30 257 SER B O 1
ATOM 4051 N N . SER B 1 258 ? 11.177 8.555 5.619 1.00 19.61 258 SER B N 1
ATOM 4052 C CA . SER B 1 258 ? 11.042 9.558 4.553 1.00 21.61 258 SER B CA 1
ATOM 4053 C C . SER B 1 258 ? 12.418 10.036 4.133 1.00 22.73 258 SER B C 1
ATOM 4054 O O . SER B 1 258 ? 12.647 10.369 2.966 1.00 20.75 258 SER B O 1
ATOM 4057 N N . LEU B 1 259 ? 13.326 10.114 5.084 1.00 20.24 259 LEU B N 1
ATOM 4058 C CA . LEU B 1 259 ? 14.658 10.647 4.764 1.00 22.65 259 LEU B CA 1
ATOM 4059 C C . LEU B 1 259 ? 15.330 9.701 3.716 1.00 23.74 259 LEU B C 1
ATOM 4060 O O . LEU B 1 259 ? 15.936 10.129 2.737 1.00 23.00 259 LEU B O 1
ATOM 4065 N N . LEU B 1 260 ? 15.224 8.409 3.916 1.00 23.23 260 LEU B N 1
ATOM 4066 C CA . LEU B 1 260 ? 15.769 7.434 2.986 1.00 24.03 260 LEU B CA 1
ATOM 4067 C C . LEU B 1 260 ? 15.169 7.571 1.586 1.00 24.85 260 LEU B C 1
ATOM 4068 O O . LEU B 1 260 ? 15.897 7.524 0.614 1.00 22.69 260 LEU B O 1
ATOM 4073 N N . ARG B 1 261 ? 13.854 7.810 1.488 1.00 23.50 261 ARG B N 1
ATOM 4074 C CA . ARG B 1 261 ? 13.200 7.960 0.233 1.00 23.43 261 ARG B CA 1
ATOM 4075 C C . ARG B 1 261 ? 13.675 9.222 -0.427 1.00 23.80 261 ARG B C 1
ATOM 4076 O O . ARG B 1 261 ? 13.814 9.224 -1.650 1.00 21.92 261 ARG B O 1
ATOM 4084 N N . LYS B 1 262 ? 13.875 10.292 0.365 1.00 23.01 262 LYS B N 1
ATOM 4085 C CA . LYS B 1 262 ? 14.429 11.539 -0.181 1.00 22.92 262 LYS B CA 1
ATOM 4086 C C . LYS B 1 262 ? 15.837 11.371 -0.733 1.00 22.96 262 LYS B C 1
ATOM 4087 O O . LYS B 1 262 ? 16.114 11.888 -1.820 1.00 27.16 262 LYS B O 1
ATOM 4093 N N . TYR B 1 263 ? 16.722 10.673 -0.030 1.00 21.31 263 TYR B N 1
ATOM 4094 C CA . TYR B 1 263 ? 18.081 10.466 -0.538 1.00 25.98 263 TYR B CA 1
ATOM 4095 C C . TYR B 1 263 ? 18.076 9.722 -1.880 1.00 28.49 263 TYR B C 1
ATOM 4096 O O . TYR B 1 263 ? 18.835 10.064 -2.822 1.00 25.58 263 TYR B O 1
ATOM 4105 N N . VAL B 1 264 ? 17.243 8.714 -1.988 1.00 25.58 264 VAL B N 1
ATOM 4106 C CA . VAL B 1 264 ? 17.156 7.917 -3.226 1.00 27.32 264 VAL B CA 1
ATOM 4107 C C . VAL B 1 264 ? 16.648 8.800 -4.362 1.00 26.75 264 VAL B C 1
ATOM 4108 O O . VAL B 1 264 ? 17.234 8.765 -5.449 1.00 26.96 264 VAL B O 1
ATOM 4112 N N . ARG B 1 265 ? 15.607 9.600 -4.085 1.00 22.04 265 ARG B N 1
ATOM 4113 C CA . ARG B 1 265 ? 15.119 10.535 -5.043 1.00 25.30 265 ARG B CA 1
ATOM 4114 C C . ARG B 1 265 ? 16.151 11.564 -5.543 1.00 25.27 265 ARG B C 1
ATOM 4115 O O . ARG B 1 265 ? 15.991 12.077 -6.658 1.00 26.97 265 ARG B O 1
ATOM 4123 N N . ALA B 1 266 ? 17.144 11.890 -4.706 1.00 23.54 266 ALA B N 1
ATOM 4124 C CA . ALA B 1 266 ? 18.183 12.850 -5.037 1.00 25.35 266 ALA B CA 1
ATOM 4125 C C . ALA B 1 266 ? 19.216 12.170 -5.934 1.00 29.30 266 ALA B C 1
ATOM 4126 O O . ALA B 1 266 ? 20.103 12.832 -6.470 1.00 29.58 266 ALA B O 1
ATOM 4128 N N . GLY B 1 267 ? 19.125 10.844 -6.070 1.00 28.98 267 GLY B N 1
ATOM 4129 C CA . GLY B 1 267 ? 20.177 10.020 -6.662 1.00 29.43 267 GLY B CA 1
ATOM 4130 C C . GLY B 1 267 ? 21.430 9.942 -5.773 1.00 29.10 267 GLY B C 1
ATOM 4131 O O . GLY B 1 267 ? 22.556 9.659 -6.251 1.00 26.36 267 GLY B O 1
ATOM 4132 N N . TRP B 1 268 ? 21.263 10.148 -4.478 1.00 27.21 268 TRP B N 1
ATOM 4133 C CA . TRP B 1 268 ? 22.357 9.966 -3.515 1.00 27.54 268 TRP B CA 1
ATOM 4134 C C . TRP B 1 268 ? 22.286 8.526 -3.023 1.00 27.34 268 TRP B C 1
ATOM 4135 O O . TRP B 1 268 ? 21.748 8.239 -1.914 1.00 26.37 268 TRP B O 1
ATOM 4146 N N . LEU B 1 269 ? 22.840 7.627 -3.827 1.00 25.03 269 LEU B N 1
ATOM 4147 C CA . LEU B 1 269 ? 22.626 6.224 -3.651 1.00 25.71 269 LEU B CA 1
ATOM 4148 C C . LEU B 1 269 ? 23.753 5.546 -2.851 1.00 27.25 269 LEU B C 1
ATOM 4149 O O . LEU B 1 269 ? 23.644 4.388 -2.477 1.00 25.69 269 LEU B O 1
ATOM 4154 N N . GLY B 1 270 ? 24.819 6.296 -2.547 1.00 25.98 270 GLY B N 1
ATOM 4155 C CA . GLY B 1 270 ? 25.964 5.854 -1.714 1.00 25.12 270 GLY B CA 1
ATOM 4156 C C . GLY B 1 270 ? 27.224 5.809 -2.611 1.00 27.46 270 GLY B C 1
ATOM 4157 O O . GLY B 1 270 ? 27.405 6.641 -3.491 1.00 25.86 270 GLY B O 1
ATOM 4158 N N . ARG B 1 271 ? 28.078 4.831 -2.363 1.00 27.16 271 ARG B N 1
ATOM 4159 C CA . ARG B 1 271 ? 29.371 4.739 -3.067 1.00 31.14 271 ARG B CA 1
ATOM 4160 C C . ARG B 1 271 ? 29.246 4.780 -4.567 1.00 32.90 271 ARG B C 1
ATOM 4161 O O . ARG B 1 271 ? 30.002 5.522 -5.202 1.00 35.73 271 ARG B O 1
ATOM 4169 N N . LYS B 1 272 ? 28.249 4.095 -5.127 1.00 32.57 272 LYS B N 1
ATOM 4170 C CA . LYS B 1 272 ? 28.112 3.976 -6.574 1.00 31.53 272 LYS B CA 1
ATOM 4171 C C . LYS B 1 272 ? 27.734 5.247 -7.279 1.00 32.60 272 LYS B C 1
ATOM 4172 O O . LYS B 1 272 ? 27.947 5.352 -8.465 1.00 33.09 272 LYS B O 1
ATOM 4178 N N . THR B 1 273 ? 27.263 6.261 -6.584 1.00 29.25 273 THR B N 1
ATOM 4179 C CA . THR B 1 273 ? 27.018 7.561 -7.236 1.00 31.47 273 THR B CA 1
ATOM 4180 C C . THR B 1 273 ? 27.934 8.608 -6.654 1.00 31.26 273 THR B C 1
ATOM 4181 O O . THR B 1 273 ? 27.807 9.794 -6.935 1.00 32.21 273 THR B O 1
ATOM 4185 N N . GLY B 1 274 ? 28.850 8.196 -5.797 1.00 29.79 274 GLY B N 1
ATOM 4186 C CA . GLY B 1 274 ? 29.727 9.158 -5.166 1.00 28.03 274 GLY B CA 1
ATOM 4187 C C . GLY B 1 274 ? 29.194 9.870 -3.958 1.00 30.12 274 GLY B C 1
ATOM 4188 O O . GLY B 1 274 ? 29.915 10.653 -3.362 1.00 30.22 274 GLY B O 1
ATOM 4189 N N . LYS B 1 275 ? 27.908 9.683 -3.622 1.00 28.37 275 LYS B N 1
ATOM 4190 C CA . LYS B 1 275 ? 27.276 10.420 -2.473 1.00 29.37 275 LYS B CA 1
ATOM 4191 C C . LYS B 1 275 ? 26.060 9.602 -1.970 1.00 26.05 275 LYS B C 1
ATOM 4192 O O . LYS B 1 275 ? 25.246 9.129 -2.817 1.00 27.53 275 LYS B O 1
ATOM 4198 N N . GLY B 1 276 ? 26.028 9.301 -0.665 1.00 28.58 276 GLY B N 1
ATOM 4199 C CA . GLY B 1 276 ? 24.779 8.848 -0.008 1.00 30.61 276 GLY B CA 1
ATOM 4200 C C . GLY B 1 276 ? 24.716 9.567 1.335 1.00 28.88 276 GLY B C 1
ATOM 4201 O O . GLY B 1 276 ? 24.656 10.800 1.405 1.00 26.61 276 GLY B O 1
ATOM 4202 N N . PHE B 1 277 ? 24.778 8.807 2.414 1.00 28.05 277 PHE B N 1
ATOM 4203 C CA . PHE B 1 277 ? 24.922 9.444 3.745 1.00 26.62 277 PHE B CA 1
ATOM 4204 C C . PHE B 1 277 ? 26.234 10.232 3.862 1.00 28.17 277 PHE B C 1
ATOM 4205 O O . PHE B 1 277 ? 26.258 11.226 4.537 1.00 25.32 277 PHE B O 1
ATOM 4213 N N . TYR B 1 278 ? 27.273 9.763 3.190 1.00 28.05 278 TYR B N 1
ATOM 4214 C CA . TYR B 1 278 ? 28.583 10.402 3.189 1.00 32.62 278 TYR B CA 1
ATOM 4215 C C . TYR B 1 278 ? 28.910 10.802 1.730 1.00 34.05 278 TYR B C 1
ATOM 4216 O O . TYR B 1 278 ? 28.347 10.284 0.794 1.00 25.83 278 TYR B O 1
ATOM 4225 N N . ASP B 1 279 ? 29.803 11.764 1.584 1.00 30.50 279 ASP B N 1
ATOM 4226 C CA . ASP B 1 279 ? 30.293 12.207 0.304 1.00 38.38 279 ASP B CA 1
ATOM 4227 C C . ASP B 1 279 ? 31.551 11.425 -0.036 1.00 38.99 279 ASP B C 1
ATOM 4228 O O . ASP B 1 279 ? 32.439 11.328 0.790 1.00 43.64 279 ASP B O 1
ATOM 4233 N N . TYR B 1 280 ? 31.595 10.741 -1.185 1.00 36.82 280 TYR B N 1
ATOM 4234 C CA . TYR B 1 280 ? 32.774 9.945 -1.516 1.00 41.73 280 TYR B CA 1
ATOM 4235 C C . TYR B 1 280 ? 33.514 10.793 -2.585 1.00 53.73 280 TYR B C 1
ATOM 4236 O O . TYR B 1 280 ? 33.365 12.027 -2.638 1.00 52.28 280 TYR B O 1
ATOM 4245 N N . SER B 1 281 ? 34.283 10.166 -3.437 1.00 63.99 281 SER B N 1
ATOM 4246 C CA . SER B 1 281 ? 34.591 10.816 -4.717 1.00 86.81 281 SER B CA 1
ATOM 4247 C C . SER B 1 281 ? 34.734 9.704 -5.783 1.00 98.22 281 SER B C 1
ATOM 4248 O O . SER B 1 281 ? 33.864 8.799 -5.845 1.00 83.95 281 SER B O 1
ATOM 4251 N N . LYS B 1 282 ? 35.769 9.777 -6.627 1.00 104.17 282 LYS B N 1
ATOM 4252 C CA . LYS B 1 282 ? 36.141 8.657 -7.498 1.00 107.33 282 LYS B CA 1
ATOM 4253 C C . LYS B 1 282 ? 37.614 8.327 -7.221 1.00 108.66 282 LYS B C 1
ATOM 4254 O O . LYS B 1 282 ? 38.544 8.850 -7.835 1.00 98.84 282 LYS B O 1
ATOM 4261 N N . MET C 1 1 ? 68.023 0.532 9.356 1.00 36.87 1 MET C N 1
ATOM 4262 C CA . MET C 1 1 ? 67.644 1.538 10.367 1.00 39.49 1 MET C CA 1
ATOM 4263 C C . MET C 1 1 ? 66.285 1.165 10.992 1.00 38.05 1 MET C C 1
ATOM 4264 O O . MET C 1 1 ? 65.402 0.666 10.306 1.00 38.69 1 MET C O 1
ATOM 4269 N N . LYS C 1 2 ? 66.133 1.365 12.286 1.00 36.94 2 LYS C N 1
ATOM 4270 C CA . LYS C 1 2 ? 64.868 1.069 12.915 1.00 38.76 2 LYS C CA 1
ATOM 4271 C C . LYS C 1 2 ? 64.297 2.241 13.598 1.00 35.34 2 LYS C C 1
ATOM 4272 O O . LYS C 1 2 ? 63.136 2.188 13.925 1.00 32.40 2 LYS C O 1
ATOM 4278 N N . LYS C 1 3 ? 65.121 3.238 13.950 1.00 32.94 3 LYS C N 1
ATOM 4279 C CA . LYS C 1 3 ? 64.683 4.252 14.877 1.00 33.18 3 LYS C CA 1
ATOM 4280 C C . LYS C 1 3 ? 65.142 5.658 14.409 1.00 32.81 3 LYS C C 1
ATOM 4281 O O . LYS C 1 3 ? 66.319 5.850 14.111 1.00 30.44 3 LYS C O 1
ATOM 4287 N N . VAL C 1 4 ? 64.186 6.584 14.400 1.00 29.01 4 VAL C N 1
ATOM 4288 C CA . VAL C 1 4 ? 64.330 7.929 13.795 1.00 29.01 4 VAL C CA 1
ATOM 4289 C C . VAL C 1 4 ? 63.925 9.006 14.812 1.00 27.86 4 VAL C C 1
ATOM 4290 O O . VAL C 1 4 ? 62.871 8.941 15.515 1.00 29.57 4 VAL C O 1
ATOM 4294 N N . PHE C 1 5 ? 64.787 9.988 14.946 1.00 23.08 5 PHE C N 1
ATOM 4295 C CA . PHE C 1 5 ? 64.539 11.101 15.784 1.00 25.82 5 PHE C CA 1
ATOM 4296 C C . PHE C 1 5 ? 64.155 12.267 14.835 1.00 28.93 5 PHE C C 1
ATOM 4297 O O . PHE C 1 5 ? 64.870 12.510 13.850 1.00 25.98 5 PHE C O 1
ATOM 4305 N N . VAL C 1 6 ? 63.061 12.967 15.114 1.00 27.47 6 VAL C N 1
ATOM 4306 C CA . VAL C 1 6 ? 62.626 14.086 14.213 1.00 27.95 6 VAL C CA 1
ATOM 4307 C C . VAL C 1 6 ? 62.538 15.290 15.081 1.00 30.14 6 VAL C C 1
ATOM 4308 O O . VAL C 1 6 ? 61.884 15.222 16.158 1.00 32.33 6 VAL C O 1
ATOM 4312 N N . LEU C 1 7 ? 63.240 16.373 14.717 1.00 27.97 7 LEU C N 1
ATOM 4313 C CA . LEU C 1 7 ? 63.102 17.683 15.413 1.00 29.87 7 LEU C CA 1
ATOM 4314 C C . LEU C 1 7 ? 62.051 18.566 14.723 1.00 31.53 7 LEU C C 1
ATOM 4315 O O . LEU C 1 7 ? 62.159 18.850 13.528 1.00 30.86 7 LEU C O 1
ATOM 4320 N N . GLY C 1 8 ? 61.034 18.992 15.469 1.00 33.99 8 GLY C N 1
ATOM 4321 C CA . GLY C 1 8 ? 59.958 19.831 14.887 1.00 33.33 8 GLY C CA 1
ATOM 4322 C C . GLY C 1 8 ? 58.657 19.061 14.799 1.00 35.10 8 GLY C C 1
ATOM 4323 O O . GLY C 1 8 ? 58.568 18.042 14.120 1.00 38.26 8 GLY C O 1
ATOM 4324 N N . ALA C 1 9 ? 57.636 19.528 15.513 1.00 36.56 9 ALA C N 1
ATOM 4325 C CA . ALA C 1 9 ? 56.357 18.845 15.547 1.00 36.17 9 ALA C CA 1
ATOM 4326 C C . ALA C 1 9 ? 55.275 19.692 14.851 1.00 40.61 9 ALA C C 1
ATOM 4327 O O . ALA C 1 9 ? 54.079 19.405 14.969 1.00 43.63 9 ALA C O 1
ATOM 4329 N N . GLY C 1 10 ? 55.701 20.694 14.088 1.00 40.78 10 GLY C N 1
ATOM 4330 C CA . GLY C 1 10 ? 54.828 21.399 13.189 1.00 41.69 10 GLY C CA 1
ATOM 4331 C C . GLY C 1 10 ? 54.430 20.559 11.999 1.00 40.40 10 GLY C C 1
ATOM 4332 O O . GLY C 1 10 ? 54.725 19.373 11.926 1.00 37.39 10 GLY C O 1
ATOM 4333 N N . THR C 1 11 ? 53.737 21.164 11.042 1.00 44.96 11 THR C N 1
ATOM 4334 C CA . THR C 1 11 ? 53.162 20.376 9.957 1.00 49.17 11 THR C CA 1
ATOM 4335 C C . THR C 1 11 ? 54.218 19.557 9.131 1.00 42.54 11 THR C C 1
ATOM 4336 O O . THR C 1 11 ? 53.937 18.434 8.773 1.00 39.52 11 THR C O 1
ATOM 4340 N N . MET C 1 12 ? 55.396 20.088 8.846 1.00 39.66 12 MET C N 1
ATOM 4341 C CA . MET C 1 12 ? 56.409 19.338 8.087 1.00 42.15 12 MET C CA 1
ATOM 4342 C C . MET C 1 12 ? 56.985 18.163 8.929 1.00 36.82 12 MET C C 1
ATOM 4343 O O . MET C 1 12 ? 57.043 17.041 8.487 1.00 33.53 12 MET C O 1
ATOM 4348 N N . GLY C 1 13 ? 57.456 18.489 10.121 1.00 34.08 13 GLY C N 1
ATOM 4349 C CA . GLY C 1 13 ? 57.969 17.534 11.093 1.00 36.56 13 GLY C CA 1
ATOM 4350 C C . GLY C 1 13 ? 56.996 16.407 11.387 1.00 38.21 13 GLY C C 1
ATOM 4351 O O . GLY C 1 13 ? 57.351 15.242 11.268 1.00 32.63 13 GLY C O 1
ATOM 4352 N N . ALA C 1 14 ? 55.745 16.779 11.677 1.00 36.75 14 ALA C N 1
ATOM 4353 C CA . ALA C 1 14 ? 54.666 15.818 11.882 1.00 36.37 14 ALA C CA 1
ATOM 4354 C C . ALA C 1 14 ? 54.466 14.937 10.681 1.00 36.47 14 ALA C C 1
ATOM 4355 O O . ALA C 1 14 ? 54.305 13.753 10.837 1.00 34.48 14 ALA C O 1
ATOM 4357 N N . GLY C 1 15 ? 54.485 15.506 9.462 1.00 34.18 15 GLY C N 1
ATOM 4358 C CA . GLY C 1 15 ? 54.333 14.686 8.234 1.00 30.94 15 GLY C CA 1
ATOM 4359 C C . GLY C 1 15 ? 55.520 13.711 8.051 1.00 28.76 15 GLY C C 1
ATOM 4360 O O . GLY C 1 15 ? 55.343 12.546 7.644 1.00 27.17 15 GLY C O 1
ATOM 4361 N N . ILE C 1 16 ? 56.716 14.190 8.409 1.00 26.92 16 ILE C N 1
ATOM 4362 C CA . ILE C 1 16 ? 57.965 13.383 8.278 1.00 27.11 16 ILE C CA 1
ATOM 4363 C C . ILE C 1 16 ? 57.846 12.202 9.269 1.00 28.40 16 ILE C C 1
ATOM 4364 O O . ILE C 1 16 ? 58.247 11.062 8.971 1.00 28.06 16 ILE C O 1
ATOM 4369 N N . VAL C 1 17 ? 57.291 12.494 10.437 1.00 28.02 17 VAL C N 1
ATOM 4370 C CA . VAL C 1 17 ? 57.167 11.472 11.494 1.00 29.07 17 VAL C CA 1
ATOM 4371 C C . VAL C 1 17 ? 56.279 10.386 10.963 1.00 29.48 17 VAL C C 1
ATOM 4372 O O . VAL C 1 17 ? 56.622 9.217 10.956 1.00 27.46 17 VAL C O 1
ATOM 4376 N N . GLN C 1 18 ? 55.117 10.787 10.475 1.00 28.07 18 GLN C N 1
ATOM 4377 C CA . GLN C 1 18 ? 54.231 9.857 9.800 1.00 29.96 18 GLN C CA 1
ATOM 4378 C C . GLN C 1 18 ? 54.818 9.101 8.610 1.00 30.61 18 GLN C C 1
ATOM 4379 O O . GLN C 1 18 ? 54.616 7.882 8.471 1.00 29.08 18 GLN C O 1
ATOM 4385 N N . ALA C 1 19 ? 55.615 9.755 7.773 1.00 27.86 19 ALA C N 1
ATOM 4386 C CA . ALA C 1 19 ? 56.216 9.023 6.651 1.00 29.81 19 ALA C CA 1
ATOM 4387 C C . ALA C 1 19 ? 57.140 7.839 7.124 1.00 29.37 19 ALA C C 1
ATOM 4388 O O . ALA C 1 19 ? 57.182 6.803 6.489 1.00 33.20 19 ALA C O 1
ATOM 4390 N N . PHE C 1 20 ? 57.872 8.019 8.206 1.00 28.98 20 PHE C N 1
ATOM 4391 C CA . PHE C 1 20 ? 58.738 6.955 8.714 1.00 29.85 20 PHE C CA 1
ATOM 4392 C C . PHE C 1 20 ? 57.898 5.871 9.481 1.00 29.94 20 PHE C C 1
ATOM 4393 O O . PHE C 1 20 ? 58.044 4.646 9.274 1.00 31.64 20 PHE C O 1
ATOM 4401 N N . ALA C 1 21 ? 57.050 6.359 10.368 1.00 29.17 21 ALA C N 1
ATOM 4402 C CA . ALA C 1 21 ? 56.261 5.469 11.270 1.00 30.45 21 ALA C CA 1
ATOM 4403 C C . ALA C 1 21 ? 55.297 4.627 10.508 1.00 35.10 21 ALA C C 1
ATOM 4404 O O . ALA C 1 21 ? 55.189 3.397 10.794 1.00 35.65 21 ALA C O 1
ATOM 4406 N N . ALA C 1 22 ? 54.707 5.196 9.451 1.00 30.50 22 ALA C N 1
ATOM 4407 C CA . ALA C 1 22 ? 53.809 4.418 8.636 1.00 35.39 22 ALA C CA 1
ATOM 4408 C C . ALA C 1 22 ? 54.519 3.303 7.954 1.00 35.93 22 ALA C C 1
ATOM 4409 O O . ALA C 1 22 ? 53.887 2.399 7.470 1.00 40.36 22 ALA C O 1
ATOM 4411 N N . LYS C 1 23 ? 55.833 3.364 7.811 1.00 32.59 23 LYS C N 1
ATOM 4412 C CA . LYS C 1 23 ? 56.490 2.331 7.122 1.00 30.88 23 LYS C CA 1
ATOM 4413 C C . LYS C 1 23 ? 57.326 1.465 8.085 1.00 30.03 23 LYS C C 1
ATOM 4414 O O . LYS C 1 23 ? 58.261 0.794 7.660 1.00 30.08 23 LYS C O 1
ATOM 4420 N N . GLY C 1 24 ? 57.029 1.484 9.368 1.00 31.22 24 GLY C N 1
ATOM 4421 C CA . GLY C 1 24 ? 57.626 0.454 10.263 1.00 32.13 24 GLY C CA 1
ATOM 4422 C C . GLY C 1 24 ? 58.730 0.998 11.148 1.00 38.67 24 GLY C C 1
ATOM 4423 O O . GLY C 1 24 ? 59.177 0.293 12.005 1.00 35.05 24 GLY C O 1
ATOM 4424 N N . CYS C 1 25 ? 59.214 2.241 10.956 1.00 32.98 25 CYS C N 1
ATOM 4425 C CA . CYS C 1 25 ? 60.200 2.797 11.887 1.00 34.48 25 CYS C CA 1
ATOM 4426 C C . CYS C 1 25 ? 59.558 3.226 13.213 1.00 32.40 25 CYS C C 1
ATOM 4427 O O . CYS C 1 25 ? 58.400 3.714 13.268 1.00 32.40 25 CYS C O 1
ATOM 4430 N N . GLU C 1 26 ? 60.341 3.130 14.282 1.00 29.86 26 GLU C N 1
ATOM 4431 C CA . GLU C 1 26 ? 60.031 3.825 15.540 1.00 30.61 26 GLU C CA 1
ATOM 4432 C C . GLU C 1 26 ? 60.465 5.268 15.393 1.00 29.35 26 GLU C C 1
ATOM 4433 O O . GLU C 1 26 ? 61.494 5.527 14.838 1.00 29.34 26 GLU C O 1
ATOM 4439 N N . VAL C 1 27 ? 59.681 6.182 15.904 1.00 28.58 27 VAL C N 1
ATOM 4440 C CA . VAL C 1 27 ? 59.997 7.603 15.791 1.00 26.79 27 VAL C CA 1
ATOM 4441 C C . VAL C 1 27 ? 59.839 8.312 17.080 1.00 26.88 27 VAL C C 1
ATOM 4442 O O . VAL C 1 27 ? 58.814 8.198 17.752 1.00 32.79 27 VAL C O 1
ATOM 4446 N N . ILE C 1 28 ? 60.850 9.095 17.432 1.00 26.76 28 ILE C N 1
ATOM 4447 C CA . ILE C 1 28 ? 60.760 9.997 18.537 1.00 27.59 28 ILE C CA 1
ATOM 4448 C C . ILE C 1 28 ? 60.749 11.408 17.942 1.00 29.83 28 ILE C C 1
ATOM 4449 O O . ILE C 1 28 ? 61.660 11.766 17.196 1.00 31.56 28 ILE C O 1
ATOM 4454 N N . VAL C 1 29 ? 59.706 12.158 18.260 1.00 31.81 29 VAL C N 1
ATOM 4455 C CA . VAL C 1 29 ? 59.562 13.580 17.856 1.00 33.41 29 VAL C CA 1
ATOM 4456 C C . VAL C 1 29 ? 59.807 14.547 18.982 1.00 33.07 29 VAL C C 1
ATOM 4457 O O . VAL C 1 29 ? 59.232 14.479 20.091 1.00 34.15 29 VAL C O 1
ATOM 4461 N N . ARG C 1 30 ? 60.658 15.507 18.707 1.00 30.69 30 ARG C N 1
ATOM 4462 C CA . ARG C 1 30 ? 61.081 16.418 19.733 1.00 33.85 30 ARG C CA 1
ATOM 4463 C C . ARG C 1 30 ? 60.732 17.840 19.348 1.00 37.13 30 ARG C C 1
ATOM 4464 O O . ARG C 1 30 ? 61.053 18.285 18.234 1.00 34.22 30 ARG C O 1
ATOM 4472 N N . ASP C 1 31 ? 60.075 18.555 20.256 1.00 37.98 31 ASP C N 1
ATOM 4473 C CA . ASP C 1 31 ? 59.889 19.998 20.077 1.00 36.29 31 ASP C CA 1
ATOM 4474 C C . ASP C 1 31 ? 60.149 20.728 21.416 1.00 40.69 31 ASP C C 1
ATOM 4475 O O . ASP C 1 31 ? 60.439 20.092 22.426 1.00 38.34 31 ASP C O 1
ATOM 4480 N N . ILE C 1 32 ? 60.062 22.062 21.390 1.00 40.74 32 ILE C N 1
ATOM 4481 C CA . ILE C 1 32 ? 60.433 22.933 22.510 1.00 46.50 32 ILE C CA 1
ATOM 4482 C C . ILE C 1 32 ? 59.381 23.021 23.631 1.00 42.94 32 ILE C C 1
ATOM 4483 O O . ILE C 1 32 ? 59.753 23.232 24.766 1.00 54.54 32 ILE C O 1
ATOM 4488 N N . LYS C 1 33 ? 58.099 22.819 23.344 1.00 45.53 33 LYS C N 1
ATOM 4489 C CA . LYS C 1 33 ? 57.100 22.672 24.418 1.00 50.37 33 LYS C CA 1
ATOM 4490 C C . LYS C 1 33 ? 56.221 21.456 24.207 1.00 49.85 33 LYS C C 1
ATOM 4491 O O . LYS C 1 33 ? 55.951 21.044 23.051 1.00 44.40 33 LYS C O 1
ATOM 4497 N N . GLU C 1 34 ? 55.721 20.907 25.315 1.00 47.23 34 GLU C N 1
ATOM 4498 C CA . GLU C 1 34 ? 54.786 19.765 25.227 1.00 54.11 34 GLU C CA 1
ATOM 4499 C C . GLU C 1 34 ? 53.544 20.047 24.425 1.00 47.63 34 GLU C C 1
ATOM 4500 O O . GLU C 1 34 ? 53.064 19.150 23.734 1.00 48.75 34 GLU C O 1
ATOM 4506 N N . GLU C 1 35 ? 53.024 21.271 24.482 1.00 49.68 35 GLU C N 1
ATOM 4507 C CA . GLU C 1 35 ? 51.800 21.602 23.690 1.00 55.47 35 GLU C CA 1
ATOM 4508 C C . GLU C 1 35 ? 52.095 21.424 22.173 1.00 50.76 35 GLU C C 1
ATOM 4509 O O . GLU C 1 35 ? 51.266 20.886 21.469 1.00 46.64 35 GLU C O 1
ATOM 4515 N N . PHE C 1 36 ? 53.297 21.825 21.714 1.00 46.81 36 PHE C N 1
ATOM 4516 C CA . PHE C 1 36 ? 53.727 21.651 20.299 1.00 42.83 36 PHE C CA 1
ATOM 4517 C C . PHE C 1 36 ? 53.834 20.190 19.907 1.00 37.60 36 PHE C C 1
ATOM 4518 O O . PHE C 1 36 ? 53.350 19.781 18.853 1.00 39.16 36 PHE C O 1
ATOM 4526 N N . VAL C 1 37 ? 54.438 19.404 20.768 1.00 38.55 37 VAL C N 1
ATOM 4527 C CA . VAL C 1 37 ? 54.510 17.968 20.554 1.00 38.21 37 VAL C CA 1
ATOM 4528 C C . VAL C 1 37 ? 53.126 17.359 20.480 1.00 39.31 37 VAL C C 1
ATOM 4529 O O . VAL C 1 37 ? 52.806 16.618 19.544 1.00 38.92 37 VAL C O 1
ATOM 4533 N N . ASP C 1 38 ? 52.287 17.653 21.484 1.00 44.76 38 ASP C N 1
ATOM 4534 C CA . ASP C 1 38 ? 50.882 17.232 21.441 1.00 43.14 38 ASP C CA 1
ATOM 4535 C C . ASP C 1 38 ? 50.180 17.693 20.189 1.00 40.55 38 ASP C C 1
ATOM 4536 O O . ASP C 1 38 ? 49.407 16.945 19.633 1.00 38.19 38 ASP C O 1
ATOM 4541 N N . ARG C 1 39 ? 50.432 18.918 19.719 1.00 38.52 39 ARG C N 1
ATOM 4542 C CA . ARG C 1 39 ? 49.809 19.374 18.445 1.00 45.06 39 ARG C CA 1
ATOM 4543 C C . ARG C 1 39 ? 50.180 18.464 17.324 1.00 40.00 39 ARG C C 1
ATOM 4544 O O . ARG C 1 39 ? 49.333 18.068 16.518 1.00 34.29 39 ARG C O 1
ATOM 4552 N N . GLY C 1 40 ? 51.476 18.155 17.269 1.00 41.70 40 GLY C N 1
ATOM 4553 C CA . GLY C 1 40 ? 52.016 17.298 16.214 1.00 41.41 40 GLY C CA 1
ATOM 4554 C C . GLY C 1 40 ? 51.437 15.905 16.219 1.00 38.60 40 GLY C C 1
ATOM 4555 O O . GLY C 1 40 ? 51.038 15.394 15.165 1.00 36.88 40 GLY C O 1
ATOM 4556 N N . ILE C 1 41 ? 51.323 15.306 17.410 1.00 41.37 41 ILE C N 1
ATOM 4557 C CA . ILE C 1 41 ? 50.762 13.950 17.504 1.00 44.31 41 ILE C CA 1
ATOM 4558 C C . ILE C 1 41 ? 49.275 13.976 17.115 1.00 41.37 41 ILE C C 1
ATOM 4559 O O . ILE C 1 41 ? 48.788 13.122 16.362 1.00 39.25 41 ILE C O 1
ATOM 4564 N N . ALA C 1 42 ? 48.577 15.003 17.589 1.00 40.84 42 ALA C N 1
ATOM 4565 C CA . ALA C 1 42 ? 47.159 15.256 17.144 1.00 45.70 42 ALA C CA 1
ATOM 4566 C C . ALA C 1 42 ? 47.025 15.340 15.615 1.00 42.35 42 ALA C C 1
ATOM 4567 O O . ALA C 1 42 ? 46.200 14.611 15.027 1.00 43.73 42 ALA C O 1
ATOM 4569 N N . THR C 1 43 ? 47.854 16.168 14.958 1.00 39.77 43 THR C N 1
ATOM 4570 C CA . THR C 1 43 ? 47.924 16.204 13.461 1.00 42.14 43 THR C CA 1
ATOM 4571 C C . THR C 1 43 ? 48.120 14.827 12.780 1.00 40.69 43 THR C C 1
ATOM 4572 O O . THR C 1 43 ? 47.474 14.464 11.741 1.00 37.00 43 THR C O 1
ATOM 4576 N N . ILE C 1 44 ? 49.055 14.049 13.313 1.00 35.64 44 ILE C N 1
ATOM 4577 C CA . ILE C 1 44 ? 49.262 12.716 12.711 1.00 35.66 44 ILE C CA 1
ATOM 4578 C C . ILE C 1 44 ? 48.022 11.857 12.923 1.00 37.67 44 ILE C C 1
ATOM 4579 O O . ILE C 1 44 ? 47.609 11.081 12.034 1.00 36.07 44 ILE C O 1
ATOM 4584 N N . THR C 1 45 ? 47.492 11.910 14.145 1.00 41.16 45 THR C N 1
ATOM 4585 C CA . THR C 1 45 ? 46.312 11.085 14.497 1.00 42.74 45 THR C CA 1
ATOM 4586 C C . THR C 1 45 ? 45.136 11.393 13.562 1.00 41.93 45 THR C C 1
ATOM 4587 O O . THR C 1 45 ? 44.461 10.478 13.008 1.00 44.71 45 THR C O 1
ATOM 4591 N N . LYS C 1 46 ? 44.939 12.678 13.314 1.00 41.74 46 LYS C N 1
ATOM 4592 C CA . LYS C 1 46 ? 43.879 13.126 12.383 1.00 47.24 46 LYS C CA 1
ATOM 4593 C C . LYS C 1 46 ? 44.166 12.665 10.958 1.00 44.43 46 LYS C C 1
ATOM 4594 O O . LYS C 1 46 ? 43.274 12.197 10.257 1.00 36.00 46 LYS C O 1
ATOM 4600 N N . SER C 1 47 ? 45.426 12.763 10.513 1.00 40.55 47 SER C N 1
ATOM 4601 C CA . SER C 1 47 ? 45.736 12.320 9.163 1.00 38.61 47 SER C CA 1
ATOM 4602 C C . SER C 1 47 ? 45.518 10.790 8.992 1.00 35.22 47 SER C C 1
ATOM 4603 O O . SER C 1 47 ? 44.976 10.333 7.984 1.00 37.05 47 SER C O 1
ATOM 4606 N N . LEU C 1 48 ? 45.854 9.996 10.004 1.00 37.87 48 LEU C N 1
ATOM 4607 C CA . LEU C 1 48 ? 45.650 8.556 9.877 1.00 42.04 48 LEU C CA 1
ATOM 4608 C C . LEU C 1 48 ? 44.139 8.190 9.910 1.00 42.55 48 LEU C C 1
ATOM 4609 O O . LEU C 1 48 ? 43.695 7.250 9.236 1.00 42.74 48 LEU C O 1
ATOM 4614 N N . SER C 1 49 ? 43.382 8.918 10.732 1.00 43.52 49 SER C N 1
ATOM 4615 C CA . SER C 1 49 ? 41.900 8.792 10.752 1.00 41.85 49 SER C CA 1
ATOM 4616 C C . SER C 1 49 ? 41.316 9.089 9.391 1.00 43.24 49 SER C C 1
ATOM 4617 O O . SER C 1 49 ? 40.375 8.399 8.974 1.00 40.56 49 SER C O 1
ATOM 4620 N N . LYS C 1 50 ? 41.850 10.102 8.677 1.00 43.96 50 LYS C N 1
ATOM 4621 C CA . LYS C 1 50 ? 41.348 10.346 7.315 1.00 50.56 50 LYS C CA 1
ATOM 4622 C C . LYS C 1 50 ? 41.653 9.150 6.408 1.00 55.38 50 LYS C C 1
ATOM 4623 O O . LYS C 1 50 ? 40.802 8.784 5.592 1.00 59.96 50 LYS C O 1
ATOM 4629 N N . LEU C 1 51 ? 42.827 8.514 6.572 1.00 48.26 51 LEU C N 1
ATOM 4630 C CA . LEU C 1 51 ? 43.128 7.290 5.814 1.00 42.20 51 LEU C CA 1
ATOM 4631 C C . LEU C 1 51 ? 42.255 6.099 6.231 1.00 41.21 51 LEU C C 1
ATOM 4632 O O . LEU C 1 51 ? 41.966 5.232 5.399 1.00 44.06 51 LEU C O 1
ATOM 4637 N N . VAL C 1 52 ? 41.902 5.977 7.508 1.00 40.51 52 VAL C N 1
ATOM 4638 C CA . VAL C 1 52 ? 40.980 4.883 7.906 1.00 45.92 52 VAL C CA 1
ATOM 4639 C C . VAL C 1 52 ? 39.601 5.045 7.215 1.00 48.74 52 VAL C C 1
ATOM 4640 O O . VAL C 1 52 ? 39.089 4.098 6.592 1.00 46.50 52 VAL C O 1
ATOM 4644 N N . ALA C 1 53 ? 39.029 6.244 7.344 1.00 47.54 53 ALA C N 1
ATOM 4645 C CA . ALA C 1 53 ? 37.788 6.623 6.642 1.00 51.08 53 ALA C CA 1
ATOM 4646 C C . ALA C 1 53 ? 37.864 6.262 5.151 1.00 57.86 53 ALA C C 1
ATOM 4647 O O . ALA C 1 53 ? 36.890 5.746 4.622 1.00 59.69 53 ALA C O 1
ATOM 4649 N N . LYS C 1 54 ? 39.017 6.458 4.490 1.00 53.80 54 LYS C N 1
ATOM 4650 C CA . LYS C 1 54 ? 39.131 6.155 3.048 1.00 48.34 54 LYS C CA 1
ATOM 4651 C C . LYS C 1 54 ? 39.426 4.691 2.755 1.00 47.61 54 LYS C C 1
ATOM 4652 O O . LYS C 1 54 ? 39.556 4.308 1.611 1.00 45.20 54 LYS C O 1
ATOM 4658 N N . GLU C 1 55 ? 39.485 3.879 3.802 1.00 44.93 55 GLU C N 1
ATOM 4659 C CA . GLU C 1 55 ? 39.785 2.465 3.706 1.00 47.53 55 GLU C CA 1
ATOM 4660 C C . GLU C 1 55 ? 41.174 2.256 3.076 1.00 50.74 55 GLU C C 1
ATOM 4661 O O . GLU C 1 55 ? 41.416 1.233 2.460 1.00 43.36 55 GLU C O 1
ATOM 4667 N N . LYS C 1 56 ? 42.092 3.204 3.283 1.00 50.90 56 LYS C N 1
ATOM 4668 C CA . LYS C 1 56 ? 43.500 2.999 2.870 1.00 50.30 56 LYS C CA 1
ATOM 4669 C C . LYS C 1 56 ? 44.226 2.124 3.893 1.00 45.56 56 LYS C C 1
ATOM 4670 O O . LYS C 1 56 ? 45.050 1.303 3.539 1.00 46.00 56 LYS C O 1
ATOM 4676 N N . ILE C 1 57 ? 43.916 2.298 5.169 1.00 44.39 57 ILE C N 1
ATOM 4677 C CA . ILE C 1 57 ? 44.410 1.419 6.229 1.00 44.14 57 ILE C CA 1
ATOM 4678 C C . ILE C 1 57 ? 43.251 1.108 7.171 1.00 47.07 57 ILE C C 1
ATOM 4679 O O . ILE C 1 57 ? 42.234 1.829 7.156 1.00 42.08 57 ILE C O 1
ATOM 4684 N N . THR C 1 58 ? 43.436 0.071 7.997 1.00 49.14 58 THR C N 1
ATOM 4685 C CA . THR C 1 58 ? 42.488 -0.298 9.059 1.00 44.97 58 THR C CA 1
ATOM 4686 C C . THR C 1 58 ? 42.760 0.552 10.269 1.00 47.78 58 THR C C 1
ATOM 4687 O O . THR C 1 58 ? 43.848 1.146 10.418 1.00 49.00 58 THR C O 1
ATOM 4691 N N . GLU C 1 59 ? 41.796 0.576 11.180 1.00 45.29 59 GLU C N 1
ATOM 4692 C CA . GLU C 1 59 ? 41.958 1.252 12.455 1.00 47.03 59 GLU C CA 1
ATOM 4693 C C . GLU C 1 59 ? 43.057 0.578 13.287 1.00 45.24 59 GLU C C 1
ATOM 4694 O O . GLU C 1 59 ? 43.718 1.237 14.092 1.00 44.73 59 GLU C O 1
ATOM 4700 N N . ALA C 1 60 ? 43.224 -0.728 13.130 1.00 38.97 60 ALA C N 1
ATOM 4701 C CA . ALA C 1 60 ? 44.371 -1.429 13.744 1.00 47.66 60 ALA C CA 1
ATOM 4702 C C . ALA C 1 60 ? 45.744 -0.954 13.170 1.00 48.22 60 ALA C C 1
ATOM 4703 O O . ALA C 1 60 ? 46.710 -0.817 13.934 1.00 49.14 60 ALA C O 1
ATOM 4705 N N . ASP C 1 61 ? 45.829 -0.805 11.838 1.00 46.51 61 ASP C N 1
ATOM 4706 C CA . ASP C 1 61 ? 46.998 -0.153 11.191 1.00 44.07 61 ASP C CA 1
ATOM 4707 C C . ASP C 1 61 ? 47.246 1.177 11.888 1.00 46.32 61 ASP C C 1
ATOM 4708 O O . ASP C 1 61 ? 48.354 1.486 12.362 1.00 46.18 61 ASP C O 1
ATOM 4713 N N . LYS C 1 62 ? 46.206 1.979 11.988 1.00 42.42 62 LYS C N 1
ATOM 4714 C CA . LYS C 1 62 ? 46.407 3.256 12.635 1.00 42.86 62 LYS C CA 1
ATOM 4715 C C . LYS C 1 62 ? 47.011 3.126 14.045 1.00 46.28 62 LYS C C 1
ATOM 4716 O O . LYS C 1 62 ? 47.948 3.875 14.381 1.00 37.56 62 LYS C O 1
ATOM 4722 N N . GLU C 1 63 ? 46.477 2.236 14.900 1.00 44.28 63 GLU C N 1
ATOM 4723 C CA . GLU C 1 63 ? 47.053 2.109 16.285 1.00 47.32 63 GLU C CA 1
ATOM 4724 C C . GLU C 1 63 ? 48.504 1.652 16.254 1.00 41.95 63 GLU C C 1
ATOM 4725 O O . GLU C 1 63 ? 49.293 2.056 17.066 1.00 42.25 63 GLU C O 1
ATOM 4731 N N . GLU C 1 64 ? 48.821 0.715 15.389 1.00 40.58 64 GLU C N 1
ATOM 4732 C CA . GLU C 1 64 ? 50.165 0.177 15.370 1.00 49.61 64 GLU C CA 1
ATOM 4733 C C . GLU C 1 64 ? 51.154 1.293 14.930 1.00 44.75 64 GLU C C 1
ATOM 4734 O O . GLU C 1 64 ? 52.227 1.466 15.508 1.00 39.62 64 GLU C O 1
ATOM 4740 N N . ILE C 1 65 ? 50.727 2.089 13.964 1.00 38.35 65 ILE C N 1
ATOM 4741 C CA . ILE C 1 65 ? 51.535 3.244 13.532 1.00 36.30 65 ILE C CA 1
ATOM 4742 C C . ILE C 1 65 ? 51.731 4.182 14.677 1.00 36.33 65 ILE C C 1
ATOM 4743 O O . ILE C 1 65 ? 52.869 4.583 14.992 1.00 38.92 65 ILE C O 1
ATOM 4748 N N . LEU C 1 66 ? 50.635 4.532 15.355 1.00 36.09 66 LEU C N 1
ATOM 4749 C CA . LEU C 1 66 ? 50.727 5.457 16.464 1.00 36.00 66 LEU C CA 1
ATOM 4750 C C . LEU C 1 66 ? 51.567 4.941 17.639 1.00 40.40 66 LEU C C 1
ATOM 4751 O O . LEU C 1 66 ? 52.190 5.737 18.418 1.00 38.22 66 LEU C O 1
ATOM 4756 N N . SER C 1 67 ? 51.536 3.616 17.817 1.00 40.69 67 SER C N 1
ATOM 4757 C CA . SER C 1 67 ? 52.278 3.002 18.911 1.00 42.93 67 SER C CA 1
ATOM 4758 C C . SER C 1 67 ? 53.776 3.107 18.634 1.00 44.79 67 SER C C 1
ATOM 4759 O O . SER C 1 67 ? 54.567 3.046 19.553 1.00 37.02 67 SER C O 1
ATOM 4762 N N . ARG C 1 68 ? 54.170 3.240 17.362 1.00 43.53 68 ARG C N 1
ATOM 4763 C CA . ARG C 1 68 ? 55.601 3.457 17.028 1.00 41.74 68 ARG C CA 1
ATOM 4764 C C . ARG C 1 68 ? 56.127 4.889 17.293 1.00 37.48 68 ARG C C 1
ATOM 4765 O O . ARG C 1 68 ? 57.337 5.140 17.245 1.00 37.45 68 ARG C O 1
ATOM 4773 N N . ILE C 1 69 ? 55.227 5.810 17.601 1.00 34.39 69 ILE C N 1
ATOM 4774 C CA . ILE C 1 69 ? 55.563 7.219 17.785 1.00 31.08 69 ILE C CA 1
ATOM 4775 C C . ILE C 1 69 ? 55.532 7.661 19.210 1.00 34.61 69 ILE C C 1
ATOM 4776 O O . ILE C 1 69 ? 54.561 7.425 19.925 1.00 35.70 69 ILE C O 1
ATOM 4781 N N . SER C 1 70 ? 56.599 8.319 19.643 1.00 33.85 70 SER C N 1
ATOM 4782 C CA . SER C 1 70 ? 56.599 9.006 20.937 1.00 37.49 70 SER C CA 1
ATOM 4783 C C . SER C 1 70 ? 57.131 10.450 20.869 1.00 38.90 70 SER C C 1
ATOM 4784 O O . SER C 1 70 ? 57.897 10.810 19.940 1.00 37.36 70 SER C O 1
ATOM 4787 N N . GLY C 1 71 ? 56.752 11.245 21.874 1.00 35.26 71 GLY C N 1
ATOM 4788 C CA . GLY C 1 71 ? 57.011 12.683 21.908 1.00 36.78 71 GLY C CA 1
ATOM 4789 C C . GLY C 1 71 ? 57.858 13.085 23.078 1.00 36.38 71 GLY C C 1
ATOM 4790 O O . GLY C 1 71 ? 57.816 12.463 24.101 1.00 39.25 71 GLY C O 1
ATOM 4791 N N . THR C 1 72 ? 58.643 14.128 22.943 1.00 33.90 72 THR C N 1
ATOM 4792 C CA . THR C 1 72 ? 59.496 14.602 24.016 1.00 34.43 72 THR C CA 1
ATOM 4793 C C . THR C 1 72 ? 59.936 16.058 23.747 1.00 36.83 72 THR C C 1
ATOM 4794 O O . THR C 1 72 ? 59.798 16.554 22.646 1.00 37.09 72 THR C O 1
ATOM 4798 N N . THR C 1 73 ? 60.448 16.724 24.758 1.00 34.49 73 THR C N 1
ATOM 4799 C CA . THR C 1 73 ? 61.067 18.019 24.608 1.00 38.97 73 THR C CA 1
ATOM 4800 C C . THR C 1 73 ? 62.542 17.893 24.846 1.00 37.04 73 THR C C 1
ATOM 4801 O O . THR C 1 73 ? 63.226 18.842 24.808 1.00 40.59 73 THR C O 1
ATOM 4805 N N . ASP C 1 74 ? 63.027 16.711 25.166 1.00 39.74 74 ASP C N 1
ATOM 4806 C CA . ASP C 1 74 ? 64.407 16.567 25.531 1.00 40.49 74 ASP C CA 1
ATOM 4807 C C . ASP C 1 74 ? 65.268 16.004 24.367 1.00 39.65 74 ASP C C 1
ATOM 4808 O O . ASP C 1 74 ? 65.126 14.858 24.014 1.00 38.84 74 ASP C O 1
ATOM 4813 N N . MET C 1 75 ? 66.233 16.772 23.872 1.00 39.00 75 MET C N 1
ATOM 4814 C CA . MET C 1 75 ? 67.150 16.302 22.806 1.00 42.76 75 MET C CA 1
ATOM 4815 C C . MET C 1 75 ? 67.892 15.015 23.065 1.00 34.68 75 MET C C 1
ATOM 4816 O O . MET C 1 75 ? 68.277 14.322 22.119 1.00 35.43 75 MET C O 1
ATOM 4821 N N . LYS C 1 76 ? 68.192 14.753 24.341 1.00 36.17 76 LYS C N 1
ATOM 4822 C CA . LYS C 1 76 ? 68.995 13.545 24.722 1.00 36.79 76 LYS C CA 1
ATOM 4823 C C . LYS C 1 76 ? 68.330 12.262 24.368 1.00 31.26 76 LYS C C 1
ATOM 4824 O O . LYS C 1 76 ? 69.009 11.273 24.326 1.00 30.70 76 LYS C O 1
ATOM 4830 N N . LEU C 1 77 ? 67.034 12.253 24.028 1.00 32.83 77 LEU C N 1
ATOM 4831 C CA . LEU C 1 77 ? 66.406 11.011 23.517 1.00 33.32 77 LEU C CA 1
ATOM 4832 C C . LEU C 1 77 ? 66.789 10.605 22.114 1.00 34.85 77 LEU C C 1
ATOM 4833 O O . LEU C 1 77 ? 66.300 9.592 21.596 1.00 33.64 77 LEU C O 1
ATOM 4838 N N . ALA C 1 78 ? 67.664 11.379 21.466 1.00 33.78 78 ALA C N 1
ATOM 4839 C CA . ALA C 1 78 ? 68.191 10.957 20.167 1.00 33.90 78 ALA C CA 1
ATOM 4840 C C . ALA C 1 78 ? 69.261 9.876 20.293 1.00 34.81 78 ALA C C 1
ATOM 4841 O O . ALA C 1 78 ? 69.749 9.350 19.288 1.00 30.98 78 ALA C O 1
ATOM 4843 N N . ALA C 1 79 ? 69.718 9.590 21.524 1.00 34.38 79 ALA C N 1
ATOM 4844 C CA . ALA C 1 79 ? 70.947 8.825 21.683 1.00 30.25 79 ALA C CA 1
ATOM 4845 C C . ALA C 1 79 ? 71.056 7.610 20.856 1.00 28.59 79 ALA C C 1
ATOM 4846 O O . ALA C 1 79 ? 72.160 7.306 20.344 1.00 31.82 79 ALA C O 1
ATOM 4848 N N . ASP C 1 80 ? 69.959 6.853 20.759 1.00 29.76 80 ASP C N 1
ATOM 4849 C CA . ASP C 1 80 ? 70.011 5.558 20.116 1.00 30.84 80 ASP C CA 1
ATOM 4850 C C . ASP C 1 80 ? 69.366 5.586 18.731 1.00 32.37 80 ASP C C 1
ATOM 4851 O O . ASP C 1 80 ? 69.195 4.567 18.132 1.00 27.90 80 ASP C O 1
ATOM 4856 N N . CYS C 1 81 ? 68.918 6.750 18.226 1.00 30.89 81 CYS C N 1
ATOM 4857 C CA . CYS C 1 81 ? 68.349 6.756 16.877 1.00 28.95 81 CYS C CA 1
ATOM 4858 C C . CYS C 1 81 ? 69.410 6.542 15.794 1.00 26.42 81 CYS C C 1
ATOM 4859 O O . CYS C 1 81 ? 70.570 6.954 15.927 1.00 33.49 81 CYS C O 1
ATOM 4862 N N . ASP C 1 82 ? 69.014 5.877 14.731 1.00 26.55 82 ASP C N 1
ATOM 4863 C CA . ASP C 1 82 ? 69.898 5.552 13.688 1.00 27.11 82 ASP C CA 1
ATOM 4864 C C . ASP C 1 82 ? 70.008 6.752 12.709 1.00 27.84 82 ASP C C 1
ATOM 4865 O O . ASP C 1 82 ? 70.966 6.836 11.934 1.00 28.30 82 ASP C O 1
ATOM 4870 N N . LEU C 1 83 ? 68.977 7.595 12.723 1.00 27.60 83 LEU C N 1
ATOM 4871 C CA . LEU C 1 83 ? 68.866 8.768 11.820 1.00 25.49 83 LEU C CA 1
ATOM 4872 C C . LEU C 1 83 ? 68.157 9.849 12.569 1.00 26.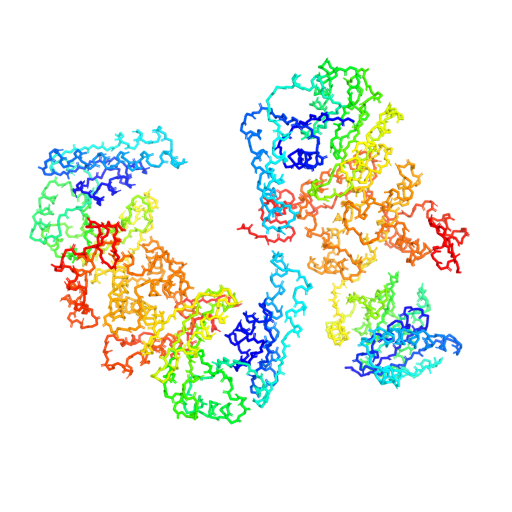80 83 LEU C C 1
ATOM 4873 O O . LEU C 1 83 ? 67.176 9.568 13.320 1.00 25.86 83 LEU C O 1
ATOM 4878 N N . VAL C 1 84 ? 68.576 11.096 12.314 1.00 23.60 84 VAL C N 1
ATOM 4879 C CA . VAL C 1 84 ? 67.926 12.264 12.803 1.00 24.51 84 VAL C CA 1
ATOM 4880 C C . VAL C 1 84 ? 67.503 13.046 11.583 1.00 25.76 84 VAL C C 1
ATOM 4881 O O . VAL C 1 84 ? 68.266 13.192 10.621 1.00 24.48 84 VAL C O 1
ATOM 4885 N N . VAL C 1 85 ? 66.241 13.464 11.557 1.00 26.83 85 VAL C N 1
ATOM 4886 C CA . VAL C 1 85 ? 65.798 14.431 10.534 1.00 27.88 85 VAL C CA 1
ATOM 4887 C C . VAL C 1 85 ? 65.370 15.741 11.281 1.00 30.99 85 VAL C C 1
ATOM 4888 O O . VAL C 1 85 ? 64.378 15.761 12.044 1.00 30.51 85 VAL C O 1
ATOM 4892 N N . GLU C 1 86 ? 66.115 16.815 11.026 1.00 26.86 86 GLU C N 1
ATOM 4893 C CA . GLU C 1 86 ? 65.910 18.091 11.647 1.00 27.42 86 GLU C CA 1
ATOM 4894 C C . GLU C 1 86 ? 65.006 18.940 10.768 1.00 30.18 86 GLU C C 1
ATOM 4895 O O . GLU C 1 86 ? 65.349 19.261 9.638 1.00 26.15 86 GLU C O 1
ATOM 4901 N N . ALA C 1 87 ? 63.859 19.332 11.329 1.00 28.99 87 ALA C N 1
ATOM 4902 C CA . ALA C 1 87 ? 62.890 20.124 10.624 1.00 30.16 87 ALA C CA 1
ATOM 4903 C C . ALA C 1 87 ? 62.507 21.320 11.492 1.00 32.26 87 ALA C C 1
ATOM 4904 O O . ALA C 1 87 ? 61.344 21.626 11.627 1.00 32.71 87 ALA C O 1
ATOM 4906 N N . ALA C 1 88 ? 63.526 21.957 12.068 1.00 33.22 88 ALA C N 1
ATOM 4907 C CA . ALA C 1 88 ? 63.386 23.054 13.041 1.00 38.26 88 ALA C CA 1
ATOM 4908 C C . ALA C 1 88 ? 63.642 24.381 12.291 1.00 38.96 88 ALA C C 1
ATOM 4909 O O . ALA C 1 88 ? 63.786 24.397 11.081 1.00 39.13 88 ALA C O 1
ATOM 4911 N N . ILE C 1 89 ? 63.773 25.468 13.006 1.00 45.21 89 ILE C N 1
ATOM 4912 C CA . ILE C 1 89 ? 63.852 26.764 12.355 1.00 43.02 89 ILE C CA 1
ATOM 4913 C C . ILE C 1 89 ? 65.036 26.907 11.392 1.00 44.74 89 ILE C C 1
ATOM 4914 O O . ILE C 1 89 ? 66.104 26.326 11.526 1.00 42.01 89 ILE C O 1
ATOM 4919 N N . GLU C 1 90 ? 64.831 27.786 10.441 1.00 45.91 90 GLU C N 1
ATOM 4920 C CA . GLU C 1 90 ? 65.690 27.915 9.322 1.00 41.63 90 GLU C CA 1
ATOM 4921 C C . GLU C 1 90 ? 66.642 29.009 9.787 1.00 37.42 90 GLU C C 1
ATOM 4922 O O . GLU C 1 90 ? 66.607 30.078 9.288 1.00 44.08 90 GLU C O 1
ATOM 4928 N N . ASN C 1 91 ? 67.479 28.749 10.778 1.00 42.80 91 ASN C N 1
ATOM 4929 C CA . ASN C 1 91 ? 68.470 29.705 11.287 1.00 41.15 91 ASN C CA 1
ATOM 4930 C C . ASN C 1 91 ? 69.852 29.043 11.523 1.00 43.72 91 ASN C C 1
ATOM 4931 O O . ASN C 1 91 ? 69.968 28.082 12.285 1.00 38.41 91 ASN C O 1
ATOM 4936 N N . MET C 1 92 ? 70.909 29.576 10.933 1.00 39.58 92 MET C N 1
ATOM 4937 C CA . MET C 1 92 ? 72.171 28.874 10.950 1.00 40.10 92 MET C CA 1
ATOM 4938 C C . MET C 1 92 ? 72.782 28.694 12.281 1.00 42.63 92 MET C C 1
ATOM 4939 O O . MET C 1 92 ? 73.255 27.590 12.584 1.00 37.56 92 MET C O 1
ATOM 4944 N N . LYS C 1 93 ? 72.841 29.755 13.080 1.00 40.51 93 LYS C N 1
ATOM 4945 C CA . LYS C 1 93 ? 73.488 29.655 14.389 1.00 43.18 93 LYS C CA 1
ATOM 4946 C C . LYS C 1 93 ? 72.816 28.556 15.193 1.00 36.87 93 LYS C C 1
ATOM 4947 O O . LYS C 1 93 ? 73.488 27.774 15.871 1.00 40.79 93 LYS C O 1
ATOM 4953 N N . ILE C 1 94 ? 71.485 28.553 15.163 1.00 41.05 94 ILE C N 1
ATOM 4954 C CA . ILE C 1 94 ? 70.700 27.614 15.929 1.00 42.86 94 ILE C CA 1
ATOM 4955 C C . ILE C 1 94 ? 70.781 26.206 15.323 1.00 40.49 94 ILE C C 1
ATOM 4956 O O . ILE C 1 94 ? 70.877 25.235 16.074 1.00 39.56 94 ILE C O 1
ATOM 4961 N N . LYS C 1 95 ? 70.776 26.079 13.995 1.00 39.08 95 LYS C N 1
ATOM 4962 C CA . LYS C 1 95 ? 71.047 24.752 13.401 1.00 39.95 95 LYS C CA 1
ATOM 4963 C C . LYS C 1 95 ? 72.392 24.198 13.831 1.00 37.29 95 LYS C C 1
ATOM 4964 O O . LYS C 1 95 ? 72.499 23.017 14.191 1.00 31.79 95 LYS C O 1
ATOM 4970 N N . LYS C 1 96 ? 73.418 25.033 13.838 1.00 34.45 96 LYS C N 1
ATOM 4971 C CA . LYS C 1 96 ? 74.717 24.578 14.259 1.00 34.19 96 LYS C CA 1
ATOM 4972 C C . LYS C 1 96 ? 74.736 24.169 15.730 1.00 34.67 96 LYS C C 1
ATOM 4973 O O . LYS C 1 96 ? 75.439 23.250 16.111 1.00 31.33 96 LYS C O 1
ATOM 4979 N N . GLU C 1 97 ? 73.954 24.865 16.541 1.00 35.22 97 GLU C N 1
ATOM 4980 C CA . GLU C 1 97 ? 73.824 24.480 17.948 1.00 37.90 97 GLU C CA 1
ATOM 4981 C C . GLU C 1 97 ? 73.147 23.090 18.113 1.00 33.82 97 GLU C C 1
ATOM 4982 O O . GLU C 1 97 ? 73.637 22.243 18.832 1.00 37.12 97 GLU C O 1
ATOM 4988 N N . ILE C 1 98 ? 72.057 22.880 17.403 1.00 34.00 98 ILE C N 1
ATOM 4989 C CA . ILE C 1 98 ? 71.336 21.593 17.421 1.00 35.96 98 ILE C CA 1
ATOM 4990 C C . ILE C 1 98 ? 72.268 20.479 16.943 1.00 33.12 98 ILE C C 1
ATOM 4991 O O . ILE C 1 98 ? 72.386 19.455 17.589 1.00 32.24 98 ILE C O 1
ATOM 4996 N N . PHE C 1 99 ? 72.941 20.684 15.802 1.00 31.07 99 PHE C N 1
ATOM 4997 C CA . PHE C 1 99 ? 73.838 19.647 15.270 1.00 27.44 99 PHE C CA 1
ATOM 4998 C C . PHE C 1 99 ? 75.021 19.373 16.126 1.00 29.06 99 PHE C C 1
ATOM 4999 O O . PHE C 1 99 ? 75.408 18.224 16.219 1.00 27.80 99 PHE C O 1
ATOM 5007 N N . ALA C 1 100 ? 75.601 20.387 16.783 1.00 28.14 100 ALA C N 1
ATOM 5008 C CA . ALA C 1 100 ? 76.716 20.129 17.700 1.00 36.33 100 ALA C CA 1
ATOM 5009 C C . ALA C 1 100 ? 76.255 19.345 18.945 1.00 32.87 100 ALA C C 1
ATOM 5010 O O . ALA C 1 100 ? 76.962 18.463 19.418 1.00 35.17 100 ALA C O 1
ATOM 5012 N N . GLU C 1 101 ? 75.069 19.686 19.437 1.00 33.32 101 GLU C N 1
ATOM 5013 C CA . GLU C 1 101 ? 74.491 18.954 20.572 1.00 36.84 101 GLU C CA 1
ATOM 5014 C C . GLU C 1 101 ? 74.154 17.478 20.196 1.00 34.97 101 GLU C C 1
ATOM 5015 O O . GLU C 1 101 ? 74.547 16.555 20.894 1.00 37.61 101 GLU C O 1
ATOM 5021 N N . LEU C 1 102 ? 73.503 17.275 19.047 1.00 31.44 102 LEU C N 1
ATOM 5022 C CA . LEU C 1 102 ? 73.230 15.928 18.525 1.00 30.10 102 LEU C CA 1
ATOM 5023 C C . LEU C 1 102 ? 74.499 15.138 18.263 1.00 31.90 102 LEU C C 1
ATOM 5024 O O . LEU C 1 102 ? 74.545 13.869 18.456 1.00 28.56 102 LEU C O 1
ATOM 5029 N N . ASP C 1 103 ? 75.554 15.853 17.844 1.00 30.18 103 ASP C N 1
ATOM 5030 C CA . ASP C 1 103 ? 76.850 15.219 17.708 1.00 29.97 103 ASP C CA 1
ATOM 5031 C C . ASP C 1 103 ? 77.420 14.583 19.036 1.00 32.38 103 ASP C C 1
ATOM 5032 O O . ASP C 1 103 ? 78.005 13.510 18.945 1.00 30.61 103 ASP C O 1
ATOM 5037 N N . GLY C 1 104 ? 77.224 15.234 20.184 1.00 32.42 104 GLY C N 1
ATOM 5038 C CA . GLY C 1 104 ? 77.703 14.766 21.507 1.00 35.93 104 GLY C CA 1
ATOM 5039 C C . GLY C 1 104 ? 76.679 13.740 22.048 1.00 35.82 104 GLY C C 1
ATOM 5040 O O . GLY C 1 104 ? 77.064 12.762 22.600 1.00 37.16 104 GLY C O 1
ATOM 5041 N N . ILE C 1 105 ? 75.380 13.947 21.801 1.00 38.92 105 ILE C N 1
ATOM 5042 C CA . ILE C 1 105 ? 74.308 12.984 22.204 1.00 37.54 105 ILE C CA 1
ATOM 5043 C C . ILE C 1 105 ? 74.282 11.650 21.515 1.00 37.21 105 ILE C C 1
ATOM 5044 O O . ILE C 1 105 ? 74.218 10.632 22.146 1.00 34.19 105 ILE C O 1
ATOM 5049 N N . CYS C 1 106 ? 74.302 11.622 20.198 1.00 35.11 106 CYS C N 1
ATOM 5050 C CA . CYS C 1 106 ? 74.090 10.375 19.429 1.00 32.45 106 CYS C CA 1
ATOM 5051 C C . CYS C 1 106 ? 75.257 9.406 19.351 1.00 34.95 106 CYS C C 1
ATOM 5052 O O . CYS C 1 106 ? 76.432 9.804 19.273 1.00 33.40 106 CYS C O 1
ATOM 5055 N N . LYS C 1 107 ? 74.920 8.125 19.311 1.00 34.50 107 LYS C N 1
ATOM 5056 C CA . LYS C 1 107 ? 75.925 7.095 19.074 1.00 33.95 107 LYS C CA 1
ATOM 5057 C C . LYS C 1 107 ? 76.660 7.402 17.778 1.00 38.35 107 LYS C C 1
ATOM 5058 O O . LYS C 1 107 ? 76.086 8.054 16.870 1.00 33.96 107 LYS C O 1
ATOM 5064 N N . PRO C 1 108 ? 77.893 6.888 17.643 1.00 39.83 108 PRO C N 1
ATOM 5065 C CA . PRO C 1 108 ? 78.702 7.266 16.482 1.00 37.22 108 PRO C CA 1
ATOM 5066 C C . PRO C 1 108 ? 78.130 6.925 15.117 1.00 38.95 108 PRO C C 1
ATOM 5067 O O . PRO C 1 108 ? 78.495 7.603 14.142 1.00 35.95 108 PRO C O 1
ATOM 5071 N N . GLU C 1 109 ? 77.244 5.933 15.032 1.00 31.76 109 GLU C N 1
ATOM 5072 C CA . GLU C 1 109 ? 76.658 5.507 13.773 1.00 37.65 109 GLU C CA 1
ATOM 5073 C C . GLU C 1 109 ? 75.601 6.485 13.179 1.00 30.09 109 GLU C C 1
ATOM 5074 O O . GLU C 1 109 ? 75.333 6.408 12.007 1.00 28.65 109 GLU C O 1
ATOM 5080 N N . THR C 1 110 ? 74.983 7.269 14.044 1.00 27.68 110 THR C N 1
ATOM 5081 C CA . THR C 1 110 ? 73.763 7.999 13.731 1.00 28.39 110 THR C CA 1
ATOM 5082 C C . THR C 1 110 ? 74.124 9.005 12.614 1.00 28.66 110 THR C C 1
ATOM 5083 O O . THR C 1 110 ? 75.132 9.720 12.730 1.00 28.56 110 THR C O 1
ATOM 5087 N N . ILE C 1 111 ? 73.338 8.985 11.573 1.00 28.68 111 ILE C N 1
ATOM 5088 C CA . ILE C 1 111 ? 73.365 10.005 10.460 1.00 27.71 111 ILE C CA 1
ATOM 5089 C C . ILE C 1 111 ? 72.492 11.171 10.851 1.00 27.73 111 ILE C C 1
ATOM 5090 O O . ILE C 1 111 ? 71.330 10.969 11.284 1.00 23.43 111 ILE C O 1
ATOM 5095 N N . LEU C 1 112 ? 73.055 12.404 10.729 1.00 26.12 112 LEU C N 1
ATOM 5096 C CA . LEU C 1 112 ? 72.347 13.619 11.127 1.00 25.74 112 LEU C CA 1
ATOM 5097 C C . LEU C 1 112 ? 71.898 14.344 9.806 1.00 27.41 112 LEU C C 1
ATOM 5098 O O . LEU C 1 112 ? 72.736 14.810 9.052 1.00 25.57 112 LEU C O 1
ATOM 5103 N N . ALA C 1 113 ? 70.612 14.313 9.502 1.00 25.16 113 ALA C N 1
ATOM 5104 C CA . ALA C 1 113 ? 70.072 14.958 8.314 1.00 22.48 113 ALA C CA 1
ATOM 5105 C C . ALA C 1 113 ? 69.243 16.195 8.652 1.00 24.62 113 ALA C C 1
ATOM 5106 O O . ALA C 1 113 ? 68.549 16.296 9.718 1.00 27.06 113 ALA C O 1
ATOM 5108 N N . SER C 1 114 ? 69.214 17.132 7.691 1.00 23.20 114 SER C N 1
ATOM 5109 C CA . SER C 1 114 ? 68.338 18.285 7.815 1.00 24.69 114 SER C CA 1
ATOM 5110 C C . SER C 1 114 ? 67.331 18.306 6.667 1.00 21.86 114 SER C C 1
ATOM 5111 O O . SER C 1 114 ? 67.651 17.953 5.544 1.00 25.37 114 SER C O 1
ATOM 5114 N N . ASN C 1 115 ? 66.121 18.769 6.979 1.00 23.63 115 ASN C N 1
ATOM 5115 C CA . ASN C 1 115 ? 65.068 18.981 6.042 1.00 22.54 115 ASN C CA 1
ATOM 5116 C C . ASN C 1 115 ? 65.108 20.431 5.547 1.00 25.29 115 ASN C C 1
ATOM 5117 O O . ASN C 1 115 ? 64.194 20.857 4.894 1.00 26.15 115 ASN C O 1
ATOM 5122 N N . THR C 1 116 ? 66.170 21.133 5.823 1.00 28.24 116 THR C N 1
ATOM 5123 C CA . THR C 1 116 ? 66.254 22.540 5.378 1.00 32.09 116 THR C CA 1
ATOM 5124 C C . THR C 1 116 ? 65.990 22.706 3.868 1.00 31.34 116 THR C C 1
ATOM 5125 O O . THR C 1 116 ? 66.414 21.916 3.004 1.00 28.60 116 THR C O 1
ATOM 5129 N N . SER C 1 117 ? 65.233 23.741 3.555 1.00 29.59 117 SER C N 1
ATOM 5130 C CA . SER C 1 117 ? 65.187 24.299 2.188 1.00 32.71 117 SER C CA 1
ATOM 5131 C C . SER C 1 117 ? 66.337 25.304 1.910 1.00 31.76 117 SER C C 1
ATOM 5132 O O . SER C 1 117 ? 66.722 25.534 0.798 1.00 35.99 117 SER C O 1
ATOM 5135 N N . SER C 1 118 ? 66.821 25.982 2.945 1.00 39.68 118 SER C N 1
ATOM 5136 C CA . SER C 1 118 ? 67.502 27.247 2.690 1.00 44.49 118 SER C CA 1
ATOM 5137 C C . SER C 1 118 ? 68.913 27.461 3.327 1.00 42.83 118 SER C C 1
ATOM 5138 O O . SER C 1 118 ? 69.610 28.455 3.015 1.00 39.61 118 SER C O 1
ATOM 5141 N N . LEU C 1 119 ? 69.398 26.500 4.103 1.00 28.74 119 LEU C N 1
ATOM 5142 C CA . LEU C 1 119 ? 70.658 26.700 4.705 1.00 32.00 119 LEU C CA 1
ATOM 5143 C C . LEU C 1 119 ? 71.643 25.622 4.113 1.00 30.66 119 LEU C C 1
ATOM 5144 O O . LEU C 1 119 ? 71.200 24.626 3.514 1.00 29.18 119 LEU C O 1
ATOM 5149 N N . SER C 1 120 ? 72.932 25.851 4.326 1.00 27.78 120 SER C N 1
ATOM 5150 C CA . SER C 1 120 ? 74.012 25.068 3.775 1.00 25.83 120 SER C CA 1
ATOM 5151 C C . SER C 1 120 ? 74.234 23.855 4.727 1.00 22.57 120 SER C C 1
ATOM 5152 O O . SER C 1 120 ? 74.593 24.021 5.905 1.00 26.87 120 SER C O 1
ATOM 5155 N N . ILE C 1 121 ? 74.064 22.684 4.161 1.00 24.37 121 ILE C N 1
ATOM 5156 C CA . ILE C 1 121 ? 74.240 21.394 4.850 1.00 29.31 121 ILE C CA 1
ATOM 5157 C C . ILE C 1 121 ? 75.720 21.364 5.274 1.00 27.68 121 ILE C C 1
ATOM 5158 O O . ILE C 1 121 ? 76.084 20.899 6.365 1.00 26.94 121 ILE C O 1
ATOM 5163 N N . THR C 1 122 ? 76.585 21.754 4.356 1.00 25.72 122 THR C N 1
ATOM 5164 C CA . THR C 1 122 ? 78.036 21.801 4.614 1.00 25.04 122 THR C CA 1
ATOM 5165 C C . THR C 1 122 ? 78.385 22.642 5.872 1.00 24.45 122 THR C C 1
ATOM 5166 O O . THR C 1 122 ? 79.157 22.236 6.729 1.00 23.39 122 THR C O 1
ATOM 5170 N N . GLU C 1 123 ? 77.817 23.843 5.946 1.00 25.65 123 GLU C N 1
ATOM 5171 C CA . GLU C 1 123 ? 78.068 24.708 7.065 1.00 25.79 123 GLU C CA 1
ATOM 5172 C C . GLU C 1 123 ? 77.563 24.120 8.400 1.00 25.85 123 GLU C C 1
ATOM 5173 O O . GLU C 1 123 ? 78.228 24.163 9.410 1.00 25.90 123 GLU C O 1
ATOM 5179 N N . VAL C 1 124 ? 76.425 23.503 8.354 1.00 26.64 124 VAL C N 1
ATOM 5180 C CA . VAL C 1 124 ? 75.878 22.779 9.524 1.00 28.24 124 VAL C CA 1
ATOM 5181 C C . VAL C 1 124 ? 76.824 21.658 9.956 1.00 27.08 124 VAL C C 1
ATOM 5182 O O . VAL C 1 124 ? 77.142 21.526 11.152 1.00 27.12 124 VAL C O 1
ATOM 5186 N N . ALA C 1 125 ? 77.288 20.899 8.979 1.00 27.03 125 ALA C N 1
ATOM 5187 C CA . ALA C 1 125 ? 78.210 19.730 9.201 1.00 25.83 125 ALA C CA 1
ATOM 5188 C C . ALA C 1 125 ? 79.477 20.110 9.885 1.00 30.97 125 ALA C C 1
ATOM 5189 O O . ALA C 1 125 ? 79.984 19.338 10.758 1.00 27.71 125 ALA C O 1
ATOM 5191 N N . SER C 1 126 ? 79.985 21.302 9.521 1.00 26.76 126 SER C N 1
ATOM 5192 C CA . SER C 1 126 ? 81.182 21.849 10.087 1.00 27.79 126 SER C CA 1
ATOM 5193 C C . SER C 1 126 ? 81.052 22.183 11.562 1.00 29.71 126 SER C C 1
ATOM 5194 O O . SER C 1 126 ? 82.073 22.230 12.223 1.00 31.10 126 SER C O 1
ATOM 5197 N N . ALA C 1 127 ? 79.833 22.357 12.091 1.00 32.89 127 ALA C N 1
ATOM 5198 C CA . ALA C 1 127 ? 79.668 22.492 13.547 1.00 32.88 127 ALA C CA 1
ATOM 5199 C C . ALA C 1 127 ? 79.832 21.136 14.294 1.00 32.64 127 ALA C C 1
ATOM 5200 O O . ALA C 1 127 ? 79.641 21.107 15.468 1.00 35.26 127 ALA C O 1
ATOM 5202 N N . THR C 1 128 ? 80.097 20.038 13.595 1.00 32.36 128 THR C N 1
ATOM 5203 C CA . THR C 1 128 ? 80.148 18.719 14.181 1.00 29.20 128 THR C CA 1
ATOM 5204 C C . THR C 1 128 ? 81.514 18.124 13.972 1.00 32.66 128 THR C C 1
ATOM 5205 O O . THR C 1 128 ? 82.312 18.581 13.166 1.00 28.56 128 THR C O 1
ATOM 5209 N N . LYS C 1 129 ? 81.754 17.028 14.671 1.00 31.84 129 LYS C N 1
ATOM 5210 C CA . LYS C 1 129 ? 82.874 16.172 14.392 1.00 33.01 129 LYS C CA 1
ATOM 5211 C C . LYS C 1 129 ? 82.537 14.993 13.529 1.00 32.93 129 LYS C C 1
ATOM 5212 O O . LYS C 1 129 ? 83.327 14.061 13.414 1.00 37.55 129 LYS C O 1
ATOM 5218 N N . ARG C 1 130 ? 81.367 14.991 12.921 1.00 29.02 130 ARG C N 1
ATOM 5219 C CA . ARG C 1 130 ? 81.002 13.855 12.040 1.00 28.13 130 ARG C CA 1
ATOM 5220 C C . ARG C 1 130 ? 80.422 14.406 10.749 1.00 26.23 130 ARG C C 1
ATOM 5221 O O . ARG C 1 130 ? 79.375 13.955 10.262 1.00 29.02 130 ARG C O 1
ATOM 5229 N N . ALA C 1 131 ? 81.170 15.315 10.123 1.00 28.28 131 ALA C N 1
ATOM 5230 C CA . ALA C 1 131 ? 80.694 15.902 8.844 1.00 27.53 131 ALA C CA 1
ATOM 5231 C C . ALA C 1 131 ? 80.438 14.849 7.750 1.00 28.23 131 ALA C C 1
ATOM 5232 O O . ALA C 1 131 ? 79.534 14.997 6.927 1.00 26.03 131 ALA C O 1
ATOM 5234 N N . ASP C 1 132 ? 81.146 13.700 7.803 1.00 26.17 132 ASP C N 1
ATOM 5235 C CA . ASP C 1 132 ? 80.929 12.626 6.871 1.00 27.39 132 ASP C CA 1
ATOM 5236 C C . ASP C 1 132 ? 79.552 11.988 6.981 1.00 25.98 132 ASP C C 1
ATOM 5237 O O . ASP C 1 132 ? 79.047 11.387 6.000 1.00 29.49 132 ASP C O 1
ATOM 5242 N N . LYS C 1 133 ? 78.917 12.183 8.116 1.00 29.11 133 LYS C N 1
ATOM 5243 C CA . LYS C 1 133 ? 77.605 11.619 8.437 1.00 27.52 133 LYS C CA 1
ATOM 5244 C C . LYS C 1 133 ? 76.452 12.669 8.546 1.00 28.29 133 LYS C C 1
ATOM 5245 O O . LYS C 1 133 ? 75.380 12.402 9.062 1.00 24.99 133 LYS C O 1
ATOM 5251 N N . VAL C 1 134 ? 76.706 13.864 8.059 1.00 25.65 134 VAL C N 1
ATOM 5252 C CA . VAL C 1 134 ? 75.719 14.907 7.980 1.00 26.56 134 VAL C CA 1
ATOM 5253 C C . VAL C 1 134 ? 75.298 15.090 6.497 1.00 24.21 134 VAL C C 1
ATOM 5254 O O . VAL C 1 134 ? 76.128 14.937 5.572 1.00 25.93 134 VAL C O 1
ATOM 5258 N N . ILE C 1 135 ? 73.999 15.294 6.293 1.00 24.45 135 ILE C N 1
ATOM 5259 C CA . ILE C 1 135 ? 73.390 15.257 5.002 1.00 24.20 135 ILE C CA 1
ATOM 5260 C C . ILE C 1 135 ? 72.040 15.993 5.017 1.00 22.40 135 ILE C C 1
ATOM 5261 O O . ILE C 1 135 ? 71.438 16.223 6.066 1.00 22.53 135 ILE C O 1
ATOM 5266 N N . GLY C 1 136 ? 71.573 16.369 3.826 1.00 25.90 136 GLY C N 1
ATOM 5267 C CA . GLY C 1 136 ? 70.249 16.887 3.706 1.00 23.64 136 GLY C CA 1
ATOM 5268 C C . GLY C 1 136 ? 69.354 15.733 3.309 1.00 21.46 136 GLY C C 1
ATOM 5269 O O . GLY C 1 136 ? 69.717 14.924 2.465 1.00 21.56 136 GLY C O 1
ATOM 5270 N N . MET C 1 137 ? 68.155 15.689 3.911 1.00 21.55 137 MET C N 1
ATOM 5271 C CA . MET C 1 137 ? 67.102 14.772 3.496 1.00 22.37 137 MET C CA 1
ATOM 5272 C C . MET C 1 137 ? 65.819 15.600 3.447 1.00 24.01 137 MET C C 1
ATOM 5273 O O . MET C 1 137 ? 65.229 15.904 4.482 1.00 24.32 137 MET C O 1
ATOM 5278 N N . HIS C 1 138 ? 65.474 16.053 2.233 1.00 24.79 138 HIS C N 1
ATOM 5279 C CA . HIS C 1 138 ? 64.515 17.114 2.008 1.00 21.97 138 HIS C CA 1
ATOM 5280 C C . HIS C 1 138 ? 63.231 16.509 1.439 1.00 23.20 138 HIS C C 1
ATOM 5281 O O . HIS C 1 138 ? 63.230 15.963 0.322 1.00 26.98 138 HIS C O 1
ATOM 5288 N N . PHE C 1 139 ? 62.176 16.552 2.258 1.00 24.38 139 PHE C N 1
ATOM 5289 C CA . PHE C 1 139 ? 60.873 16.040 1.943 1.00 26.58 139 PHE C CA 1
ATOM 5290 C C . PHE C 1 139 ? 60.028 17.200 1.432 1.00 29.47 139 PHE C C 1
ATOM 5291 O O . PHE C 1 139 ? 60.425 18.349 1.554 1.00 23.74 139 PHE C O 1
ATOM 5299 N N . PHE C 1 140 ? 58.863 16.864 0.873 1.00 26.73 140 PHE C N 1
ATOM 5300 C CA . PHE C 1 140 ? 57.921 17.836 0.341 1.00 29.57 140 PHE C CA 1
ATOM 5301 C C . PHE C 1 140 ? 56.531 17.630 0.956 1.00 35.63 140 PHE C C 1
ATOM 5302 O O . PHE C 1 140 ? 56.116 16.480 1.207 1.00 32.72 140 PHE C O 1
ATOM 5310 N N . ASN C 1 141 ? 55.875 18.745 1.244 1.00 31.73 141 ASN C N 1
ATOM 5311 C CA . ASN C 1 141 ? 54.575 18.751 1.932 1.00 37.20 141 ASN C CA 1
ATOM 5312 C C . ASN C 1 141 ? 53.448 18.289 0.980 1.00 33.87 141 ASN C C 1
ATOM 5313 O O . ASN C 1 141 ? 53.399 18.709 -0.150 1.00 29.50 141 ASN C O 1
ATOM 5318 N N . PRO C 1 142 ? 52.602 17.329 1.380 1.00 35.57 142 PRO C N 1
ATOM 5319 C CA . PRO C 1 142 ? 52.600 16.527 2.608 1.00 33.24 142 PRO C CA 1
ATOM 5320 C C . PRO C 1 142 ? 53.583 15.325 2.512 1.00 27.65 142 PRO C C 1
ATOM 5321 O O . PRO C 1 142 ? 53.498 14.521 1.576 1.00 25.30 142 PRO C O 1
ATOM 5325 N N . ALA C 1 143 ? 54.508 15.221 3.473 1.00 28.55 143 ALA C N 1
ATOM 5326 C CA . ALA C 1 143 ? 55.579 14.256 3.367 1.00 29.07 143 ALA C CA 1
ATOM 5327 C C . ALA C 1 143 ? 55.106 12.813 3.299 1.00 32.09 143 ALA C C 1
ATOM 5328 O O . ALA C 1 143 ? 55.759 12.024 2.636 1.00 31.84 143 ALA C O 1
ATOM 5330 N N . PRO C 1 144 ? 53.942 12.461 3.946 1.00 29.91 144 PRO C N 1
ATOM 5331 C CA . PRO C 1 144 ? 53.464 11.099 3.725 1.00 34.14 144 PRO C CA 1
ATOM 5332 C C . PRO C 1 144 ? 53.084 10.805 2.299 1.00 36.49 144 PRO C C 1
ATOM 5333 O O . PRO C 1 144 ? 53.114 9.641 1.895 1.00 33.63 144 PRO C O 1
ATOM 5337 N N . VAL C 1 145 ? 52.738 11.830 1.525 1.00 32.32 145 VAL C N 1
ATOM 5338 C CA . VAL C 1 145 ? 52.176 11.591 0.182 1.00 35.16 145 VAL C CA 1
ATOM 5339 C C . VAL C 1 145 ? 53.231 11.812 -0.890 1.00 32.64 145 VAL C C 1
ATOM 5340 O O . VAL C 1 145 ? 53.351 11.037 -1.824 1.00 33.27 145 VAL C O 1
ATOM 5344 N N . MET C 1 146 ? 54.044 12.858 -0.765 1.00 32.16 146 MET C N 1
ATOM 5345 C CA . MET C 1 146 ? 54.979 13.172 -1.871 1.00 29.90 146 MET C CA 1
ATOM 5346 C C . MET C 1 146 ? 56.141 12.185 -1.932 1.00 28.97 146 MET C C 1
ATOM 5347 O O . MET C 1 146 ? 56.773 11.874 -0.891 1.00 28.72 146 MET C O 1
ATOM 5352 N N . LYS C 1 147 ? 56.404 11.683 -3.130 1.00 28.72 147 LYS C N 1
ATOM 5353 C CA . LYS C 1 147 ? 57.334 10.578 -3.331 1.00 29.74 147 LYS C CA 1
ATOM 5354 C C . LYS C 1 147 ? 58.819 10.997 -3.274 1.00 32.30 147 LYS C C 1
ATOM 5355 O O . LYS C 1 147 ? 59.657 10.221 -2.899 1.00 27.42 147 LYS C O 1
ATOM 5361 N N . LEU C 1 148 ? 59.144 12.254 -3.599 1.00 29.74 148 LEU C N 1
ATOM 5362 C CA . LEU C 1 148 ? 60.556 12.610 -3.756 1.00 27.73 148 LEU C CA 1
ATOM 5363 C C . LEU C 1 148 ? 61.197 12.841 -2.405 1.00 26.39 148 LEU C C 1
ATOM 5364 O O . LEU C 1 148 ? 60.593 13.470 -1.499 1.00 25.12 148 LEU C O 1
ATOM 5369 N N . VAL C 1 149 ? 62.415 12.388 -2.250 1.00 26.79 149 VAL C N 1
ATOM 5370 C CA . VAL C 1 149 ? 63.271 13.041 -1.276 1.00 27.31 149 VAL C CA 1
ATOM 5371 C C . VAL C 1 149 ? 64.551 13.476 -1.987 1.00 24.57 149 VAL C C 1
ATOM 5372 O O . VAL C 1 149 ? 65.164 12.722 -2.721 1.00 24.79 149 VAL C O 1
ATOM 5376 N N . GLU C 1 150 ? 64.835 14.767 -1.903 1.00 24.68 150 GLU C N 1
ATOM 5377 C CA . GLU C 1 150 ? 66.147 15.251 -2.291 1.00 23.55 150 GLU C CA 1
ATOM 5378 C C . GLU C 1 150 ? 67.190 14.887 -1.203 1.00 22.89 150 GLU C C 1
ATOM 5379 O O . GLU C 1 150 ? 67.044 15.254 -0.028 1.00 26.13 150 GLU C O 1
ATOM 5385 N N . VAL C 1 151 ? 68.228 14.146 -1.613 1.00 22.97 151 VAL C N 1
ATOM 5386 C CA . VAL C 1 151 ? 69.264 13.753 -0.745 1.00 23.52 151 VAL C CA 1
ATOM 5387 C C . VAL C 1 151 ? 70.493 14.565 -1.066 1.00 26.03 151 VAL C C 1
ATOM 5388 O O . VAL C 1 151 ? 71.111 14.379 -2.129 1.00 26.14 151 VAL C O 1
ATOM 5392 N N . ILE C 1 152 ? 70.787 15.500 -0.167 1.00 24.15 152 ILE C N 1
ATOM 5393 C CA . ILE C 1 152 ? 71.683 16.595 -0.480 1.00 26.99 152 ILE C CA 1
ATOM 5394 C C . ILE C 1 152 ? 73.025 16.337 0.179 1.00 22.62 152 ILE C C 1
ATOM 5395 O O . ILE C 1 152 ? 73.104 16.390 1.393 1.00 23.89 152 ILE C O 1
ATOM 5400 N N . ARG C 1 153 ? 74.069 16.091 -0.614 1.00 25.05 153 ARG C N 1
ATOM 5401 C CA . ARG C 1 153 ? 75.387 15.903 -0.095 1.00 24.27 153 ARG C CA 1
ATOM 5402 C C . ARG C 1 153 ? 76.078 17.265 0.139 1.00 24.97 153 ARG C C 1
ATOM 5403 O O . ARG C 1 153 ? 76.185 18.097 -0.807 1.00 23.08 153 ARG C O 1
ATOM 5411 N N . GLY C 1 154 ? 76.543 17.465 1.371 1.00 23.05 154 GLY C N 1
ATOM 5412 C CA . GLY C 1 154 ? 77.479 18.488 1.688 1.00 23.70 154 GLY C CA 1
ATOM 5413 C C . GLY C 1 154 ? 78.849 18.142 1.112 1.00 24.99 154 GLY C C 1
ATOM 5414 O O . GLY C 1 154 ? 79.046 17.015 0.597 1.00 28.67 154 GLY C O 1
ATOM 5415 N N . ALA C 1 155 ? 79.801 19.070 1.234 1.00 24.87 155 ALA C N 1
ATOM 5416 C CA . ALA C 1 155 ? 81.101 18.840 0.653 1.00 24.66 155 ALA C CA 1
ATOM 5417 C C . ALA C 1 155 ? 81.661 17.529 1.238 1.00 26.33 155 ALA C C 1
ATOM 5418 O O . ALA C 1 155 ? 82.296 16.738 0.529 1.00 26.84 155 ALA C O 1
ATOM 5420 N N . ALA C 1 156 ? 81.431 17.337 2.540 1.00 25.57 156 ALA C N 1
ATOM 5421 C CA . ALA C 1 156 ? 82.075 16.192 3.302 1.00 25.32 156 ALA C CA 1
ATOM 5422 C C . ALA C 1 156 ? 81.250 14.953 3.467 1.00 27.68 156 ALA C C 1
ATOM 5423 O O . ALA C 1 156 ? 81.727 13.952 3.988 1.00 25.88 156 ALA C O 1
ATOM 5425 N N . THR C 1 157 ? 80.034 14.944 2.960 1.00 25.85 157 THR C N 1
ATOM 5426 C CA . THR C 1 157 ? 79.186 13.799 3.141 1.00 26.77 157 THR C CA 1
ATOM 5427 C C . THR C 1 157 ? 79.788 12.586 2.443 1.00 26.36 157 THR C C 1
ATOM 5428 O O . THR C 1 157 ? 80.004 12.609 1.227 1.00 25.79 157 THR C O 1
ATOM 5432 N N . SER C 1 158 ? 79.947 11.482 3.177 1.00 29.52 158 SER C N 1
ATOM 5433 C CA . SER C 1 158 ? 80.543 10.285 2.536 1.00 29.42 158 SER C CA 1
ATOM 5434 C C . SER C 1 158 ? 79.604 9.526 1.592 1.00 29.69 158 SER C C 1
ATOM 5435 O O . SER C 1 158 ? 78.399 9.638 1.642 1.00 27.41 158 SER C O 1
ATOM 5438 N N . GLN C 1 159 ? 80.197 8.658 0.788 1.00 28.84 159 GLN C N 1
ATOM 5439 C CA . GLN C 1 159 ? 79.396 7.778 -0.040 1.00 29.31 159 GLN C CA 1
ATOM 5440 C C . GLN C 1 159 ? 78.548 6.868 0.795 1.00 30.53 159 GLN C C 1
ATOM 5441 O O . GLN C 1 159 ? 77.376 6.604 0.466 1.00 29.66 159 GLN C O 1
ATOM 5447 N N . GLU C 1 160 ? 79.137 6.355 1.883 1.00 30.41 160 GLU C N 1
ATOM 5448 C CA . GLU C 1 160 ? 78.454 5.478 2.809 1.00 35.95 160 GLU C CA 1
ATOM 5449 C C . GLU C 1 160 ? 77.200 6.126 3.401 1.00 33.45 160 GLU C C 1
ATOM 5450 O O . GLU C 1 160 ? 76.126 5.537 3.396 1.00 29.37 160 GLU C O 1
ATOM 5456 N N . THR C 1 161 ? 77.325 7.352 3.869 1.00 27.10 161 THR C N 1
ATOM 5457 C CA . THR C 1 161 ? 76.150 8.044 4.384 1.00 28.85 161 THR C CA 1
ATOM 5458 C C . THR C 1 161 ? 75.090 8.283 3.282 1.00 26.41 161 THR C C 1
ATOM 5459 O O . THR C 1 161 ? 73.887 8.111 3.533 1.00 28.05 161 THR C O 1
ATOM 5463 N N . PHE C 1 162 ? 75.530 8.749 2.099 1.00 29.01 162 PHE C N 1
ATOM 5464 C CA . PHE C 1 162 ? 74.642 8.939 0.987 1.00 28.47 162 PHE C CA 1
ATOM 5465 C C . PHE C 1 162 ? 73.839 7.648 0.671 1.00 31.08 162 PHE C C 1
ATOM 5466 O O . PHE C 1 162 ? 72.605 7.676 0.603 1.00 29.72 162 PHE C O 1
ATOM 5474 N N . ASP C 1 163 ? 74.568 6.537 0.511 1.00 29.97 163 ASP C N 1
ATOM 5475 C CA . ASP C 1 163 ? 73.943 5.224 0.201 1.00 31.61 163 ASP C CA 1
ATOM 5476 C C . ASP C 1 163 ? 72.975 4.828 1.302 1.00 26.18 163 ASP C C 1
ATOM 5477 O O . ASP C 1 163 ? 71.872 4.349 1.008 1.00 32.62 163 ASP C O 1
ATOM 5482 N N . ALA C 1 164 ? 73.359 5.006 2.554 1.00 26.51 164 ALA C N 1
ATOM 5483 C CA . ALA C 1 164 ? 72.459 4.726 3.657 1.00 30.73 164 ALA C CA 1
ATOM 5484 C C . ALA C 1 164 ? 71.100 5.511 3.597 1.00 32.87 164 ALA C C 1
ATOM 5485 O O . ALA C 1 164 ? 69.998 4.951 3.855 1.00 28.32 164 ALA C O 1
ATOM 5487 N N . VAL C 1 165 ? 71.176 6.809 3.278 1.00 29.06 165 VAL C N 1
ATOM 5488 C CA . VAL C 1 165 ? 69.957 7.625 3.235 1.00 27.53 165 VAL C CA 1
ATOM 5489 C C . VAL C 1 165 ? 69.121 7.294 1.980 1.00 24.07 165 VAL C C 1
ATOM 5490 O O . VAL C 1 165 ? 67.892 7.301 2.017 1.00 29.09 165 VAL C O 1
ATOM 5494 N N . LYS C 1 166 ? 69.775 7.002 0.880 1.00 26.60 166 LYS C N 1
ATOM 5495 C CA . LYS C 1 166 ? 69.126 6.588 -0.319 1.00 28.29 166 LYS C CA 1
ATOM 5496 C C . LYS C 1 166 ? 68.316 5.301 -0.030 1.00 28.89 166 LYS C C 1
ATOM 5497 O O . LYS C 1 166 ? 67.174 5.168 -0.450 1.00 28.73 166 LYS C O 1
ATOM 5503 N N . GLU C 1 167 ? 68.941 4.356 0.657 1.00 31.64 167 GLU C N 1
ATOM 5504 C CA . GLU C 1 167 ? 68.268 3.079 0.990 1.00 33.32 167 GLU C CA 1
ATOM 5505 C C . GLU C 1 167 ? 67.156 3.305 1.982 1.00 28.56 167 GLU C C 1
ATOM 5506 O O . GLU C 1 167 ? 66.063 2.758 1.825 1.00 29.20 167 GLU C O 1
ATOM 5512 N N . MET C 1 168 ? 67.349 4.207 2.939 1.00 28.02 168 MET C N 1
ATOM 5513 C CA . MET C 1 168 ? 66.268 4.558 3.848 1.00 30.73 168 MET C CA 1
ATOM 5514 C C . MET C 1 168 ? 65.069 5.151 3.133 1.00 31.65 168 MET C C 1
ATOM 5515 O O . MET C 1 168 ? 63.883 4.840 3.453 1.00 29.58 168 MET C O 1
ATOM 5520 N N . SER C 1 169 ? 65.363 6.059 2.174 1.00 28.63 169 SER C N 1
ATOM 5521 C CA . SER C 1 169 ? 64.329 6.703 1.395 1.00 30.00 169 SER C CA 1
ATOM 5522 C C . SER C 1 169 ? 63.465 5.663 0.702 1.00 31.08 169 SER C C 1
ATOM 5523 O O . SER C 1 169 ? 62.242 5.733 0.725 1.00 31.32 169 SER C O 1
ATOM 5526 N N . GLU C 1 170 ? 64.135 4.680 0.143 1.00 30.56 170 GLU C N 1
ATOM 5527 C CA . GLU C 1 170 ? 63.483 3.649 -0.650 1.00 33.60 170 GLU C CA 1
ATOM 5528 C C . GLU C 1 170 ? 62.697 2.736 0.263 1.00 30.56 170 GLU C C 1
ATOM 5529 O O . GLU C 1 170 ? 61.618 2.300 -0.100 1.00 30.14 170 GLU C O 1
ATOM 5535 N N . SER C 1 171 ? 63.217 2.479 1.439 1.00 31.66 171 SER C N 1
ATOM 5536 C CA . SER C 1 171 ? 62.520 1.600 2.399 1.00 36.86 171 SER C CA 1
ATOM 5537 C C . SER C 1 171 ? 61.249 2.259 2.936 1.00 39.32 171 SER C C 1
ATOM 5538 O O . SER C 1 171 ? 60.330 1.586 3.355 1.00 34.19 171 SER C O 1
ATOM 5541 N N . ILE C 1 172 ? 61.135 3.589 2.894 1.00 33.84 172 ILE C N 1
ATOM 5542 C CA . ILE C 1 172 ? 59.867 4.171 3.254 1.00 32.12 172 ILE C CA 1
ATOM 5543 C C . ILE C 1 172 ? 59.067 4.558 1.989 1.00 31.52 172 ILE C C 1
ATOM 5544 O O . ILE C 1 172 ? 58.184 5.367 2.091 1.00 31.47 172 ILE C O 1
ATOM 5549 N N . GLY C 1 173 ? 59.375 3.934 0.836 1.00 30.83 173 GLY C N 1
ATOM 5550 C CA . GLY C 1 173 ? 58.564 3.988 -0.376 1.00 33.16 173 GLY C CA 1
ATOM 5551 C C . GLY C 1 173 ? 58.752 5.309 -1.149 1.00 35.88 173 GLY C C 1
ATOM 5552 O O . GLY C 1 173 ? 57.921 5.650 -1.961 1.00 31.72 173 GLY C O 1
ATOM 5553 N N . LYS C 1 174 ? 59.851 6.029 -0.893 1.00 33.50 174 LYS C N 1
ATOM 5554 C CA . LYS C 1 174 ? 60.120 7.328 -1.532 1.00 36.00 174 LYS C CA 1
ATOM 5555 C C . LYS C 1 174 ? 61.155 7.108 -2.627 1.00 32.69 174 LYS C C 1
ATOM 5556 O O . LYS C 1 174 ? 61.864 6.100 -2.643 1.00 30.03 174 LYS C O 1
ATOM 5562 N N . THR C 1 175 ? 61.299 8.102 -3.487 1.00 28.85 175 THR C N 1
ATOM 5563 C CA . THR C 1 175 ? 62.280 8.049 -4.578 1.00 28.51 175 THR C CA 1
ATOM 5564 C C . THR C 1 175 ? 63.347 9.076 -4.260 1.00 28.10 175 THR C C 1
ATOM 5565 O O . THR C 1 175 ? 63.107 10.276 -4.396 1.00 29.56 175 THR C O 1
ATOM 5569 N N . PRO C 1 176 ? 64.554 8.635 -3.925 1.00 30.09 176 PRO C N 1
ATOM 5570 C CA . PRO C 1 176 ? 65.601 9.637 -3.606 1.00 27.66 176 PRO C CA 1
ATOM 5571 C C . PRO C 1 176 ? 66.308 10.170 -4.840 1.00 28.14 176 PRO C C 1
ATOM 5572 O O . PRO C 1 176 ? 66.492 9.433 -5.764 1.00 26.22 176 PRO C O 1
ATOM 5576 N N . VAL C 1 177 ? 66.710 11.441 -4.877 1.00 27.01 177 VAL C N 1
ATOM 5577 C CA . VAL C 1 177 ? 67.594 11.891 -5.961 1.00 25.19 177 VAL C CA 1
ATOM 5578 C C . VAL C 1 177 ? 68.843 12.490 -5.338 1.00 25.25 177 VAL C C 1
ATOM 5579 O O . VAL C 1 177 ? 68.770 13.202 -4.333 1.00 25.20 177 VAL C O 1
ATOM 5583 N N . GLU C 1 178 ? 69.993 12.208 -5.925 1.00 25.33 178 GLU C N 1
ATOM 5584 C CA . GLU C 1 178 ? 71.252 12.749 -5.438 1.00 25.79 178 GLU C CA 1
ATOM 5585 C C . GLU C 1 178 ? 71.468 14.229 -5.870 1.00 28.99 178 GLU C C 1
ATOM 5586 O O . GLU C 1 178 ? 71.354 14.554 -7.025 1.00 28.22 178 GLU C O 1
ATOM 5592 N N . VAL C 1 179 ? 71.786 15.105 -4.922 1.00 25.74 179 VAL C N 1
ATOM 5593 C CA . VAL C 1 179 ? 72.014 16.524 -5.234 1.00 23.46 179 VAL C CA 1
ATOM 5594 C C . VAL C 1 179 ? 73.352 16.914 -4.616 1.00 21.51 179 VAL C C 1
ATOM 5595 O O . VAL C 1 179 ? 73.561 16.676 -3.393 1.00 23.87 179 VAL C O 1
ATOM 5599 N N . ALA C 1 180 ? 74.292 17.425 -5.423 1.00 21.74 180 ALA C N 1
ATOM 5600 C CA . ALA C 1 180 ? 75.486 18.132 -4.832 1.00 22.85 180 ALA C CA 1
ATOM 5601 C C . ALA C 1 180 ? 75.034 19.504 -4.311 1.00 24.18 180 ALA C C 1
ATOM 5602 O O . ALA C 1 180 ? 74.475 20.298 -5.073 1.00 25.98 180 ALA C O 1
ATOM 5604 N N . GLU C 1 181 ? 75.155 19.757 -3.004 1.00 23.26 181 GLU C N 1
ATOM 5605 C CA . GLU C 1 181 ? 74.642 20.987 -2.427 1.00 25.28 181 GLU C CA 1
ATOM 5606 C C . GLU C 1 181 ? 74.952 22.225 -3.307 1.00 24.84 181 GLU C C 1
ATOM 5607 O O . GLU C 1 181 ? 76.074 22.418 -3.744 1.00 23.85 181 GLU C O 1
ATOM 5613 N N . ALA C 1 182 ? 73.908 22.985 -3.575 1.00 24.36 182 ALA C N 1
ATOM 5614 C CA . ALA C 1 182 ? 73.940 24.249 -4.254 1.00 23.44 182 ALA C CA 1
ATOM 5615 C C . ALA C 1 182 ? 72.595 24.951 -3.964 1.00 26.49 182 ALA C C 1
ATOM 5616 O O . ALA C 1 182 ? 71.628 24.326 -3.546 1.00 25.28 182 ALA C O 1
ATOM 5618 N N . PRO C 1 183 ? 72.535 26.272 -4.177 1.00 27.49 183 PRO C N 1
ATOM 5619 C CA . PRO C 1 183 ? 71.380 27.014 -3.688 1.00 26.36 183 PRO C CA 1
ATOM 5620 C C . PRO C 1 183 ? 70.089 26.530 -4.282 1.00 23.78 183 PRO C C 1
ATOM 5621 O O . PRO C 1 183 ? 69.936 26.409 -5.488 1.00 26.19 183 PRO C O 1
ATOM 5625 N N . GLY C 1 184 ? 69.167 26.213 -3.399 1.00 24.44 184 GLY C N 1
ATOM 5626 C CA . GLY C 1 184 ? 67.816 25.759 -3.785 1.00 26.41 184 GLY C CA 1
ATOM 5627 C C . GLY C 1 184 ? 67.758 24.307 -4.234 1.00 23.77 184 GLY C C 1
ATOM 5628 O O . GLY C 1 184 ? 66.694 23.835 -4.646 1.00 24.48 184 GLY C O 1
ATOM 5629 N N . PHE C 1 185 ? 68.899 23.609 -4.218 1.00 23.45 185 PHE C N 1
ATOM 5630 C CA . PHE C 1 185 ? 68.912 22.163 -4.672 1.00 25.12 185 PHE C CA 1
ATOM 5631 C C . PHE C 1 185 ? 68.358 22.046 -6.079 1.00 24.49 185 PHE C C 1
ATOM 5632 O O . PHE C 1 185 ? 68.782 22.812 -6.989 1.00 23.76 185 PHE C O 1
ATOM 5640 N N . VAL C 1 186 ? 67.336 21.232 -6.277 1.00 23.07 186 VAL C N 1
ATOM 5641 C CA . VAL C 1 186 ? 66.750 21.127 -7.601 1.00 24.08 186 VAL C CA 1
ATOM 5642 C C . VAL C 1 186 ? 65.393 21.707 -7.596 1.00 22.65 186 VAL C C 1
ATOM 5643 O O . VAL C 1 186 ? 65.123 22.690 -8.331 1.00 22.43 186 VAL C O 1
ATOM 5647 N N . VAL C 1 187 ? 64.533 21.162 -6.744 1.00 23.33 187 VAL C N 1
ATOM 5648 C CA . VAL C 1 187 ? 63.140 21.509 -6.805 1.00 24.25 187 VAL C CA 1
ATOM 5649 C C . VAL C 1 187 ? 62.832 22.993 -6.596 1.00 26.89 187 VAL C C 1
ATOM 5650 O O . VAL C 1 187 ? 62.159 23.616 -7.453 1.00 21.99 187 VAL C O 1
ATOM 5654 N N . ASN C 1 188 ? 63.302 23.530 -5.473 1.00 24.79 188 ASN C N 1
ATOM 5655 C CA . ASN C 1 188 ? 62.998 24.925 -5.177 1.00 26.61 188 ASN C CA 1
ATOM 5656 C C . ASN C 1 188 ? 63.711 25.929 -6.094 1.00 22.85 188 ASN C C 1
ATOM 5657 O O . ASN C 1 188 ? 63.187 27.037 -6.358 1.00 22.90 188 ASN C O 1
ATOM 5662 N N . ARG C 1 189 ? 64.895 25.551 -6.564 1.00 20.01 189 ARG C N 1
ATOM 5663 C CA . ARG C 1 189 ? 65.618 26.391 -7.475 1.00 20.54 189 ARG C CA 1
ATOM 5664 C C . ARG C 1 189 ? 64.830 26.653 -8.789 1.00 22.40 189 ARG C C 1
ATOM 5665 O O . ARG C 1 189 ? 64.927 27.735 -9.409 1.00 24.65 189 ARG C O 1
ATOM 5673 N N . ILE C 1 190 ? 64.069 25.652 -9.217 1.00 21.68 190 ILE C N 1
ATOM 5674 C CA . ILE C 1 190 ? 63.262 25.778 -10.423 1.00 23.38 190 ILE C CA 1
ATOM 5675 C C . ILE C 1 190 ? 61.909 26.327 -10.070 1.00 22.69 190 ILE C C 1
ATOM 5676 O O . ILE C 1 190 ? 61.385 27.191 -10.765 1.00 27.19 190 ILE C O 1
ATOM 5681 N N . LEU C 1 191 ? 61.297 25.818 -9.004 1.00 21.97 191 LEU C N 1
ATOM 5682 C CA . LEU C 1 191 ? 59.913 26.105 -8.734 1.00 22.84 191 LEU C CA 1
ATOM 5683 C C . LEU C 1 191 ? 59.634 27.528 -8.171 1.00 23.75 191 LEU C C 1
ATOM 5684 O O . LEU C 1 191 ? 58.701 28.190 -8.571 1.00 22.93 191 LEU C O 1
ATOM 5689 N N . ILE C 1 192 ? 60.415 27.985 -7.183 1.00 21.16 192 ILE C N 1
ATOM 5690 C CA . ILE C 1 192 ? 60.104 29.246 -6.556 1.00 22.20 192 ILE C CA 1
ATOM 5691 C C . ILE C 1 192 ? 60.349 30.433 -7.519 1.00 21.10 192 ILE C C 1
ATOM 5692 O O . ILE C 1 192 ? 59.543 31.394 -7.543 1.00 22.80 192 ILE C O 1
ATOM 5697 N N . PRO C 1 193 ? 61.391 30.368 -8.354 1.00 21.80 193 PRO C N 1
ATOM 5698 C CA . PRO C 1 193 ? 61.513 31.458 -9.338 1.00 21.20 193 PRO C CA 1
ATOM 5699 C C . PRO C 1 193 ? 60.399 31.478 -10.355 1.00 20.43 193 PRO C C 1
ATOM 5700 O O . PRO C 1 193 ? 60.077 32.527 -10.908 1.00 22.38 193 PRO C O 1
ATOM 5704 N N . MET C 1 194 ? 59.721 30.337 -10.586 1.00 22.20 194 MET C N 1
ATOM 5705 C CA . MET C 1 194 ? 58.556 30.334 -11.451 1.00 23.08 194 MET C CA 1
ATOM 5706 C C . MET C 1 194 ? 57.407 31.184 -10.835 1.00 20.81 194 MET C C 1
ATOM 5707 O O . MET C 1 194 ? 56.698 31.994 -11.509 1.00 21.99 194 MET C O 1
ATOM 5712 N N . ILE C 1 195 ? 57.242 30.997 -9.544 1.00 22.15 195 ILE C N 1
ATOM 5713 C CA . ILE C 1 195 ? 56.241 31.734 -8.762 1.00 21.67 195 ILE C CA 1
ATOM 5714 C C . ILE C 1 195 ? 56.593 33.231 -8.750 1.00 23.08 195 ILE C C 1
ATOM 5715 O O . ILE C 1 195 ? 55.758 34.096 -8.884 1.00 22.04 195 ILE C O 1
ATOM 5720 N N . ASN C 1 196 ? 57.872 33.520 -8.547 1.00 23.25 196 ASN C N 1
ATOM 5721 C CA . ASN C 1 196 ? 58.333 34.876 -8.568 1.00 23.76 196 ASN C CA 1
ATOM 5722 C C . ASN C 1 196 ? 58.137 35.517 -9.925 1.00 22.52 196 ASN C C 1
ATOM 5723 O O . ASN C 1 196 ? 57.663 36.662 -9.971 1.00 21.88 196 ASN C O 1
ATOM 5728 N N . GLU C 1 197 ? 58.416 34.784 -11.011 1.00 19.67 197 GLU C N 1
ATOM 5729 C CA . GLU C 1 197 ? 58.125 35.270 -12.366 1.00 20.67 197 GLU C CA 1
ATOM 5730 C C . GLU C 1 197 ? 56.661 35.686 -12.556 1.00 21.44 197 GLU C C 1
ATOM 5731 O O . GLU C 1 197 ? 56.309 36.801 -13.053 1.00 21.39 197 GLU C O 1
ATOM 5737 N N . ALA C 1 198 ? 55.790 34.834 -12.062 1.00 22.78 198 ALA C N 1
ATOM 5738 C CA . ALA C 1 198 ? 54.379 35.161 -12.022 1.00 22.13 198 ALA C CA 1
ATOM 5739 C C . ALA C 1 198 ? 54.035 36.432 -11.302 1.00 25.49 198 ALA C C 1
ATOM 5740 O O . ALA C 1 198 ? 53.175 37.169 -11.777 1.00 24.59 198 ALA C O 1
ATOM 5742 N N . THR C 1 199 ? 54.713 36.719 -10.165 1.00 24.06 199 THR C N 1
ATOM 5743 C CA . THR C 1 199 ? 54.483 37.959 -9.468 1.00 21.77 199 THR C CA 1
ATOM 5744 C C . THR C 1 199 ? 55.009 39.167 -10.297 1.00 21.64 199 THR C C 1
ATOM 5745 O O . THR C 1 199 ? 54.426 40.238 -10.197 1.00 21.21 199 THR C O 1
ATOM 5749 N N . PHE C 1 200 ? 56.096 39.000 -11.073 1.00 20.33 200 PHE C N 1
ATOM 5750 C CA . PHE C 1 200 ? 56.572 40.070 -12.001 1.00 21.27 200 PHE C CA 1
ATOM 5751 C C . PHE C 1 200 ? 55.539 40.343 -13.090 1.00 21.21 200 PHE C C 1
ATOM 5752 O O . PHE C 1 200 ? 55.283 41.494 -13.454 1.00 21.74 200 PHE C O 1
ATOM 5760 N N . ILE C 1 201 ? 54.986 39.278 -13.647 1.00 23.05 201 ILE C N 1
ATOM 5761 C CA . ILE C 1 201 ? 53.904 39.410 -14.665 1.00 22.73 201 ILE C CA 1
ATOM 5762 C C . ILE C 1 201 ? 52.735 40.225 -14.114 1.00 21.40 201 ILE C C 1
ATOM 5763 O O . ILE C 1 201 ? 52.260 41.174 -14.789 1.00 22.10 201 ILE C O 1
ATOM 5768 N N . LEU C 1 202 ? 52.356 39.952 -12.859 1.00 21.34 202 LEU C N 1
ATOM 5769 C CA . LEU C 1 202 ? 51.295 40.683 -12.193 1.00 22.97 202 LEU C CA 1
ATOM 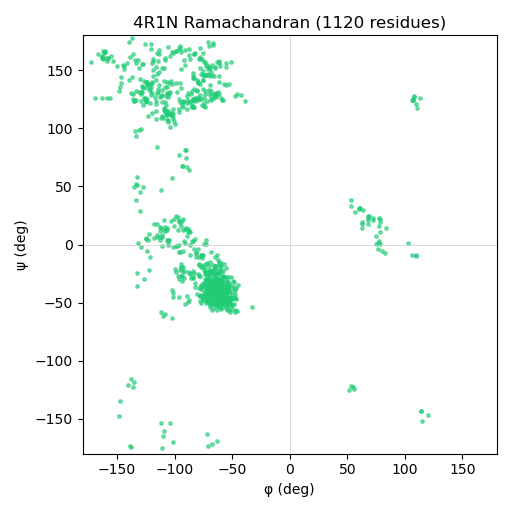5770 C C . LEU C 1 202 ? 51.685 42.121 -11.955 1.00 24.15 202 LEU C C 1
ATOM 5771 O O . LEU C 1 202 ? 50.946 43.034 -12.332 1.00 21.73 202 LEU C O 1
ATOM 5776 N N . GLN C 1 203 ? 52.881 42.327 -11.354 1.00 22.61 203 GLN C N 1
ATOM 5777 C CA . GLN C 1 203 ? 53.397 43.676 -11.072 1.00 25.08 203 GLN C CA 1
ATOM 5778 C C . GLN C 1 203 ? 53.438 44.582 -12.315 1.00 26.00 203 GLN C C 1
ATOM 5779 O O . GLN C 1 203 ? 53.204 45.832 -12.264 1.00 26.08 203 GLN C O 1
ATOM 5785 N N . GLU C 1 204 ? 53.820 43.975 -13.432 1.00 25.10 204 GLU C N 1
ATOM 5786 C CA . GLU C 1 204 ? 54.011 44.721 -14.653 1.00 26.57 204 GLU C CA 1
ATOM 5787 C C . GLU C 1 204 ? 52.711 44.859 -15.518 1.00 25.60 204 GLU C C 1
ATOM 5788 O O . GLU C 1 204 ? 52.790 45.375 -16.590 1.00 28.84 204 GLU C O 1
ATOM 5794 N N . GLY C 1 205 ? 51.532 44.497 -14.984 1.00 25.62 205 GLY C N 1
ATOM 5795 C CA . GLY C 1 205 ? 50.292 44.677 -15.645 1.00 27.78 205 GLY C CA 1
ATOM 5796 C C . GLY C 1 205 ? 50.098 43.813 -16.855 1.00 26.66 205 GLY C C 1
ATOM 5797 O O . GLY C 1 205 ? 49.278 44.115 -17.718 1.00 27.80 205 GLY C O 1
ATOM 5798 N N . VAL C 1 206 ? 50.814 42.702 -16.938 1.00 28.59 206 VAL C N 1
ATOM 5799 C CA . VAL C 1 206 ? 50.722 41.860 -18.125 1.00 29.32 206 VAL C CA 1
ATOM 5800 C C . VAL C 1 206 ? 49.364 41.086 -18.181 1.00 28.48 206 VAL C C 1
ATOM 5801 O O . VAL C 1 206 ? 48.713 41.037 -19.232 1.00 28.75 206 VAL C O 1
ATOM 5805 N N . ALA C 1 207 ? 48.969 40.534 -17.046 1.00 24.63 207 ALA C N 1
ATOM 5806 C CA . ALA C 1 207 ? 47.761 39.708 -16.893 1.00 26.66 207 ALA C CA 1
ATOM 5807 C C . ALA C 1 207 ? 47.354 39.705 -15.472 1.00 27.89 207 ALA C C 1
ATOM 5808 O O . ALA C 1 207 ? 48.176 40.028 -14.555 1.00 25.62 207 ALA C O 1
ATOM 5810 N N . LYS C 1 208 ? 46.097 39.359 -15.241 1.00 25.02 208 LYS C N 1
ATOM 5811 C CA . LYS C 1 208 ? 45.586 39.269 -13.865 1.00 26.58 208 LYS C CA 1
ATOM 5812 C C . LYS C 1 208 ? 45.745 37.885 -13.260 1.00 26.64 208 LYS C C 1
ATOM 5813 O O . LYS C 1 208 ? 46.035 36.935 -13.971 1.00 27.34 208 LYS C O 1
ATOM 5819 N N . GLU C 1 209 ? 45.554 37.806 -11.938 1.00 25.16 209 GLU C N 1
ATOM 5820 C CA . GLU C 1 209 ? 45.912 36.659 -11.128 1.00 27.01 209 GLU C CA 1
ATOM 5821 C C . GLU C 1 209 ? 45.327 35.390 -11.716 1.00 28.80 209 GLU C C 1
ATOM 5822 O O . GLU C 1 209 ? 46.031 34.443 -12.040 1.00 24.67 209 GLU C O 1
ATOM 5828 N N . GLU C 1 210 ? 44.006 35.370 -11.855 1.00 29.13 210 GLU C N 1
ATOM 5829 C CA . GLU C 1 210 ? 43.329 34.139 -12.360 1.00 33.03 210 GLU C CA 1
ATOM 5830 C C . GLU C 1 210 ? 43.794 33.783 -13.757 1.00 28.39 210 GLU C C 1
ATOM 5831 O O . GLU C 1 210 ? 43.914 32.586 -14.072 1.00 27.84 210 GLU C O 1
ATOM 5837 N N . ASP C 1 211 ? 44.040 34.775 -14.597 1.00 27.04 211 ASP C N 1
ATOM 5838 C CA . ASP C 1 211 ? 44.500 34.484 -15.934 1.00 26.42 211 ASP C CA 1
ATOM 5839 C C . ASP C 1 211 ? 45.907 33.885 -15.993 1.00 28.16 211 ASP C C 1
ATOM 5840 O O . ASP C 1 211 ? 46.210 33.033 -16.819 1.00 25.89 211 ASP C O 1
ATOM 5845 N N . ILE C 1 212 ? 46.786 34.378 -15.118 1.00 27.12 212 ILE C N 1
ATOM 5846 C CA . ILE C 1 212 ? 48.114 33.820 -14.976 1.00 24.25 212 ILE C CA 1
ATOM 5847 C C . ILE C 1 212 ? 48.039 32.356 -14.594 1.00 24.67 212 ILE C C 1
ATOM 5848 O O . ILE C 1 212 ? 48.706 31.471 -15.221 1.00 21.98 212 ILE C O 1
ATOM 5853 N N . ASP C 1 213 ? 47.258 32.052 -13.572 1.00 24.02 213 ASP C N 1
ATOM 5854 C CA . ASP C 1 213 ? 47.131 30.658 -13.075 1.00 24.59 213 ASP C CA 1
ATOM 5855 C C . ASP C 1 213 ? 46.414 29.729 -14.098 1.00 26.74 213 ASP C C 1
ATOM 5856 O O . ASP C 1 213 ? 46.845 28.555 -14.315 1.00 25.89 213 ASP C O 1
ATOM 5861 N N . ALA C 1 214 ? 45.392 30.248 -14.765 1.00 26.04 214 ALA C N 1
ATOM 5862 C CA . ALA C 1 214 ? 44.731 29.456 -15.807 1.00 28.93 214 ALA C CA 1
ATOM 5863 C C . ALA C 1 214 ? 45.714 29.156 -16.915 1.00 26.82 214 ALA C C 1
ATOM 5864 O O . ALA C 1 214 ? 45.745 28.011 -17.453 1.00 30.15 214 ALA C O 1
ATOM 5866 N N . ALA C 1 215 ? 46.554 30.158 -17.224 1.00 26.84 215 ALA C N 1
ATOM 5867 C CA . ALA C 1 215 ? 47.533 29.995 -18.283 1.00 26.84 215 ALA C CA 1
ATOM 5868 C C . ALA C 1 215 ? 48.449 28.851 -18.026 1.00 28.28 215 ALA C C 1
ATOM 5869 O O . ALA C 1 215 ? 48.742 28.070 -18.971 1.00 23.88 215 ALA C O 1
ATOM 5871 N N . MET C 1 216 ? 49.008 28.753 -16.806 1.00 28.30 216 MET C N 1
ATOM 5872 C CA . MET C 1 216 ? 49.951 27.643 -16.520 1.00 23.17 216 MET C CA 1
ATOM 5873 C C . MET C 1 216 ? 49.241 26.307 -16.444 1.00 27.52 216 MET C C 1
ATOM 5874 O O . MET C 1 216 ? 49.753 25.302 -16.938 1.00 25.84 216 MET C O 1
ATOM 5879 N N . LYS C 1 217 ? 48.048 26.291 -15.857 1.00 25.03 217 LYS C N 1
ATOM 5880 C CA . LYS C 1 217 ? 47.261 25.066 -15.780 1.00 28.84 217 LYS C CA 1
ATOM 5881 C C . LYS C 1 217 ? 46.848 24.570 -17.140 1.00 28.40 217 LYS C C 1
ATOM 5882 O O . LYS C 1 217 ? 46.989 23.422 -17.426 1.00 27.73 217 LYS C O 1
ATOM 5888 N N . LEU C 1 218 ? 46.350 25.442 -18.001 1.00 31.03 218 LEU C N 1
ATOM 5889 C CA . LEU C 1 218 ? 45.794 24.964 -19.309 1.00 31.84 218 LEU C CA 1
ATOM 5890 C C . LEU C 1 218 ? 46.779 25.014 -20.444 1.00 32.66 218 LEU C C 1
ATOM 5891 O O . LEU C 1 218 ? 46.581 24.370 -21.432 1.00 32.53 218 LEU C O 1
ATOM 5896 N N . GLY C 1 219 ? 47.833 25.817 -20.309 1.00 27.34 219 GLY C N 1
ATOM 5897 C CA . GLY C 1 219 ? 48.851 25.935 -21.306 1.00 28.76 219 GLY C CA 1
ATOM 5898 C C . GLY C 1 219 ? 50.045 25.037 -21.099 1.00 28.98 219 GLY C C 1
ATOM 5899 O O . GLY C 1 219 ? 50.716 24.684 -22.071 1.00 31.26 219 GLY C O 1
ATOM 5900 N N . ALA C 1 220 ? 50.342 24.667 -19.853 1.00 30.32 220 ALA C N 1
ATOM 5901 C CA . ALA C 1 220 ? 51.493 23.807 -19.567 1.00 30.39 220 ALA C CA 1
ATOM 5902 C C . ALA C 1 220 ? 51.123 22.550 -18.787 1.00 28.33 220 ALA C C 1
ATOM 5903 O O . ALA C 1 220 ? 51.979 21.810 -18.307 1.00 29.86 220 ALA C O 1
ATOM 5905 N N . ASN C 1 221 ? 49.841 22.350 -18.556 1.00 29.41 221 ASN C N 1
ATOM 5906 C CA . ASN C 1 221 ? 49.384 21.243 -17.788 1.00 29.04 221 ASN C CA 1
ATOM 5907 C C . ASN C 1 221 ? 49.889 21.176 -16.381 1.00 30.72 221 ASN C C 1
ATOM 5908 O O . ASN C 1 221 ? 50.102 20.080 -15.832 1.00 25.74 221 ASN C O 1
ATOM 5913 N N . HIS C 1 222 ? 50.124 22.329 -15.769 1.00 29.20 222 HIS C N 1
ATOM 5914 C CA . HIS C 1 222 ? 50.464 22.318 -14.377 1.00 29.84 222 HIS C CA 1
ATOM 5915 C C . HIS C 1 222 ? 49.253 21.961 -13.504 1.00 28.52 222 HIS C C 1
ATOM 5916 O O . HIS C 1 222 ? 48.135 22.357 -13.826 1.00 28.50 222 HIS C O 1
ATOM 5923 N N . PRO C 1 223 ? 49.496 21.247 -12.388 1.00 33.34 223 PRO C N 1
ATOM 5924 C CA . PRO C 1 223 ? 48.445 20.850 -11.477 1.00 33.84 223 PRO C CA 1
ATOM 5925 C C . PRO C 1 223 ? 47.818 22.042 -10.778 1.00 36.39 223 PRO C C 1
ATOM 5926 O O . PRO C 1 223 ? 46.662 21.990 -10.427 1.00 27.99 223 PRO C O 1
ATOM 5930 N N . MET C 1 224 ? 48.564 23.145 -10.625 1.00 29.50 224 MET C N 1
ATOM 5931 C CA . MET C 1 224 ? 48.026 24.349 -9.998 1.00 31.76 224 MET C CA 1
ATOM 5932 C C . MET C 1 224 ? 48.736 25.557 -10.620 1.00 27.42 224 MET C C 1
ATOM 5933 O O . MET C 1 224 ? 49.840 25.413 -11.099 1.00 27.50 224 MET C O 1
ATOM 5938 N N . GLY C 1 225 ? 48.105 26.713 -10.628 1.00 24.46 225 GLY C N 1
ATOM 5939 C CA . GLY C 1 225 ? 48.731 27.940 -11.134 1.00 25.97 225 GLY C CA 1
ATOM 5940 C C . GLY C 1 225 ? 49.783 28.428 -10.116 1.00 25.55 225 GLY C C 1
ATOM 5941 O O . GLY C 1 225 ? 49.727 28.027 -8.929 1.00 23.89 225 GLY C O 1
ATOM 5942 N N . PRO C 1 226 ? 50.758 29.227 -10.580 1.00 25.48 226 PRO C N 1
ATOM 5943 C CA . PRO C 1 226 ? 51.868 29.596 -9.687 1.00 23.35 226 PRO C CA 1
ATOM 5944 C C . PRO C 1 226 ? 51.471 30.535 -8.507 1.00 25.67 226 PRO C C 1
ATOM 5945 O O . PRO C 1 226 ? 52.098 30.462 -7.439 1.00 25.41 226 PRO C O 1
ATOM 5949 N N . LEU C 1 227 ? 50.517 31.419 -8.714 1.00 22.88 227 LEU C N 1
ATOM 5950 C CA . LEU C 1 227 ? 50.087 32.270 -7.601 1.00 23.95 227 LEU C CA 1
ATOM 5951 C C . LEU C 1 227 ? 49.328 31.494 -6.507 1.00 26.71 227 LEU C C 1
ATOM 5952 O O . LEU C 1 227 ? 49.611 31.655 -5.343 1.00 26.98 227 LEU C O 1
ATOM 5957 N N . ALA C 1 228 ? 48.436 30.586 -6.921 1.00 26.35 228 ALA C N 1
ATOM 5958 C CA . ALA C 1 228 ? 47.762 29.709 -6.033 1.00 26.97 228 ALA C CA 1
ATOM 5959 C C . ALA C 1 228 ? 48.748 28.800 -5.311 1.00 27.97 228 ALA C C 1
ATOM 5960 O O . ALA C 1 228 ? 48.656 28.633 -4.059 1.00 26.30 228 ALA C O 1
ATOM 5962 N N . LEU C 1 229 ? 49.734 28.309 -6.046 1.00 28.10 229 LEU C N 1
ATOM 5963 C CA . LEU C 1 229 ? 50.782 27.505 -5.474 1.00 27.10 229 LEU C CA 1
ATOM 5964 C C . LEU C 1 229 ? 51.591 28.309 -4.420 1.00 27.44 229 LEU C C 1
ATOM 5965 O O . LEU C 1 229 ? 51.894 27.805 -3.365 1.00 25.32 229 LEU C O 1
ATOM 5970 N N . GLY C 1 230 ? 51.966 29.543 -4.723 1.00 27.26 230 GLY C N 1
ATOM 5971 C CA . GLY C 1 230 ? 52.647 30.384 -3.725 1.00 26.25 230 GLY C CA 1
ATOM 5972 C C . GLY C 1 230 ? 51.802 30.542 -2.461 1.00 27.13 230 GLY C C 1
ATOM 5973 O O . GLY C 1 230 ? 52.317 30.546 -1.361 1.00 26.94 230 GLY C O 1
ATOM 5974 N N . ASP C 1 231 ? 50.517 30.724 -2.630 1.00 24.72 231 ASP C N 1
ATOM 5975 C CA . ASP C 1 231 ? 49.636 30.888 -1.465 1.00 26.67 231 ASP C CA 1
ATOM 5976 C C . ASP C 1 231 ? 49.609 29.590 -0.633 1.00 28.00 231 ASP C C 1
ATOM 5977 O O . ASP C 1 231 ? 49.445 29.653 0.607 1.00 27.25 231 ASP C O 1
ATOM 5982 N N . LEU C 1 232 ? 49.807 28.440 -1.294 1.00 27.49 232 LEU C N 1
ATOM 5983 C CA . LEU C 1 232 ? 49.812 27.167 -0.620 1.00 30.05 232 LEU C CA 1
ATOM 5984 C C . LEU C 1 232 ? 51.133 26.931 0.113 1.00 33.54 232 LEU C C 1
ATOM 5985 O O . LEU C 1 232 ? 51.167 26.490 1.259 1.00 26.24 232 LEU C O 1
ATOM 5990 N N . ILE C 1 233 ? 52.242 27.229 -0.549 1.00 26.80 233 ILE C N 1
ATOM 5991 C CA . ILE C 1 233 ? 53.597 27.056 0.016 1.00 25.56 233 ILE C CA 1
ATOM 5992 C C . ILE C 1 233 ? 53.814 28.066 1.151 1.00 24.26 233 ILE C C 1
ATOM 5993 O O . ILE C 1 233 ? 54.428 27.779 2.162 1.00 24.05 233 ILE C O 1
ATOM 5998 N N . GLY C 1 234 ? 53.219 29.240 0.964 1.00 23.06 234 GLY C N 1
ATOM 5999 C CA . GLY C 1 234 ? 53.363 30.353 1.870 1.00 22.73 234 GLY C CA 1
ATOM 6000 C C . GLY C 1 234 ? 54.227 31.399 1.189 1.00 23.12 234 GLY C C 1
ATOM 6001 O O . GLY C 1 234 ? 55.390 31.085 0.789 1.00 22.44 234 GLY C O 1
ATOM 6002 N N . LEU C 1 235 ? 53.730 32.631 1.137 1.00 23.42 235 LEU C N 1
ATOM 6003 C CA . LEU C 1 235 ? 54.460 33.686 0.436 1.00 25.33 235 LEU C CA 1
ATOM 6004 C C . LEU C 1 235 ? 55.752 34.089 1.131 1.00 26.03 235 LEU C C 1
ATOM 6005 O O . LEU C 1 235 ? 56.733 34.465 0.450 1.00 21.52 235 LEU C O 1
ATOM 6010 N N . ASP C 1 236 ? 55.742 33.998 2.451 1.00 25.57 236 ASP C N 1
ATOM 6011 C CA . ASP C 1 236 ? 56.918 34.196 3.294 1.00 28.41 236 ASP C CA 1
ATOM 6012 C C . ASP C 1 236 ? 58.017 33.171 2.962 1.00 24.18 236 ASP C C 1
ATOM 6013 O O . ASP C 1 236 ? 59.189 33.538 2.859 1.00 22.20 236 ASP C O 1
ATOM 6018 N N . VAL C 1 237 ? 57.619 31.920 2.768 1.00 24.10 237 VAL C N 1
ATOM 6019 C CA . VAL C 1 237 ? 58.565 30.882 2.399 1.00 25.14 237 VAL C CA 1
ATOM 6020 C C . VAL C 1 237 ? 59.121 31.192 0.958 1.00 23.95 237 VAL C C 1
ATOM 6021 O O . VAL C 1 237 ? 60.319 31.056 0.714 1.00 22.44 237 VAL C O 1
ATOM 6025 N N . CYS C 1 238 ? 58.237 31.518 0.023 1.00 21.59 238 CYS C N 1
ATOM 6026 C CA . CYS C 1 238 ? 58.672 31.873 -1.342 1.00 23.25 238 CYS C CA 1
ATOM 6027 C C . CYS C 1 238 ? 59.693 33.026 -1.327 1.00 22.13 238 CYS C C 1
ATOM 6028 O O . CYS C 1 238 ? 60.739 32.971 -2.016 1.00 21.61 238 CYS C O 1
ATOM 6031 N N . LEU C 1 239 ? 59.346 34.096 -0.642 1.00 23.10 239 LEU C N 1
ATOM 6032 C CA . LEU C 1 239 ? 60.264 35.248 -0.534 1.00 22.19 239 LEU C CA 1
ATOM 6033 C C . LEU C 1 239 ? 61.616 34.854 0.076 1.00 23.00 239 LEU C C 1
ATOM 6034 O O . LEU C 1 239 ? 62.688 35.257 -0.399 1.00 22.51 239 LEU C O 1
ATOM 6039 N N . ALA C 1 240 ? 61.572 34.038 1.120 1.00 24.23 240 ALA C N 1
ATOM 6040 C CA . ALA C 1 240 ? 62.805 33.686 1.824 1.00 22.38 240 ALA C CA 1
ATOM 6041 C C . ALA C 1 240 ? 63.692 32.906 0.852 1.00 22.56 240 ALA C C 1
ATOM 6042 O O . ALA C 1 240 ? 64.889 33.038 0.900 1.00 22.69 240 ALA C O 1
ATOM 6044 N N . ILE C 1 241 ? 63.112 31.987 0.105 1.00 20.85 241 ILE C N 1
ATOM 6045 C CA . ILE C 1 241 ? 63.877 31.189 -0.842 1.00 21.35 241 ILE C CA 1
ATOM 6046 C C . ILE C 1 241 ? 64.488 32.020 -1.962 1.00 23.33 241 ILE C C 1
ATOM 6047 O O . ILE C 1 241 ? 65.732 31.830 -2.257 1.00 24.88 241 ILE C O 1
ATOM 6052 N N . MET C 1 242 ? 63.716 32.981 -2.506 1.00 24.07 242 MET C N 1
ATOM 6053 C CA . MET C 1 242 ? 64.254 33.903 -3.513 1.00 21.61 242 MET C CA 1
ATOM 6054 C C . MET C 1 242 ? 65.377 34.703 -2.863 1.00 24.36 242 MET C C 1
ATOM 6055 O O . MET C 1 242 ? 66.390 34.880 -3.498 1.00 22.10 242 MET C O 1
ATOM 6060 N N . ASP C 1 243 ? 65.253 35.130 -1.617 1.00 19.69 243 ASP C N 1
ATOM 6061 C CA . ASP C 1 243 ? 66.366 35.869 -1.010 1.00 21.10 243 ASP C CA 1
ATOM 6062 C C . ASP C 1 243 ? 67.620 35.057 -0.770 1.00 20.87 243 ASP C C 1
ATOM 6063 O O . ASP C 1 243 ? 68.762 35.558 -1.012 1.00 22.95 243 ASP C O 1
ATOM 6068 N N . VAL C 1 244 ? 67.446 33.825 -0.331 1.00 23.00 244 VAL C N 1
ATOM 6069 C CA . VAL C 1 244 ? 68.555 32.870 -0.246 1.00 23.41 244 VAL C CA 1
ATOM 6070 C C . VAL C 1 244 ? 69.245 32.645 -1.603 1.00 23.43 244 VAL C C 1
ATOM 6071 O O . VAL C 1 244 ? 70.486 32.686 -1.669 1.00 22.96 244 VAL C O 1
ATOM 6075 N N . LEU C 1 245 ? 68.475 32.391 -2.675 1.00 21.64 245 LEU C N 1
ATOM 6076 C CA . LEU C 1 245 ? 69.065 32.207 -3.975 1.00 20.91 245 LEU C CA 1
ATOM 6077 C C . LEU C 1 245 ? 69.870 33.405 -4.392 1.00 20.27 245 LEU C C 1
ATOM 6078 O O . LEU C 1 245 ? 71.002 33.277 -4.884 1.00 22.79 245 LEU C O 1
ATOM 6083 N N . TYR C 1 246 ? 69.310 34.576 -4.171 1.00 20.76 246 TYR C N 1
ATOM 6084 C CA . TYR C 1 246 ? 70.005 35.794 -4.526 1.00 21.73 246 TYR C CA 1
ATOM 6085 C C . TYR C 1 246 ? 71.254 36.033 -3.651 1.00 23.69 246 TYR C C 1
ATOM 6086 O O . TYR C 1 246 ? 72.398 36.416 -4.155 1.00 21.43 246 TYR C O 1
ATOM 6095 N N . ASN C 1 247 ? 71.094 35.836 -2.351 1.00 23.14 247 ASN C N 1
ATOM 6096 C CA . ASN C 1 247 ? 72.233 36.151 -1.452 1.00 24.00 247 ASN C CA 1
ATOM 6097 C C . ASN C 1 247 ? 73.336 35.133 -1.630 1.00 25.00 247 ASN C C 1
ATOM 6098 O O . ASN C 1 247 ? 74.462 35.480 -1.553 1.00 23.92 247 ASN C O 1
ATOM 6103 N N . GLU C 1 248 ? 73.003 33.868 -1.904 1.00 25.42 248 GLU C N 1
ATOM 6104 C CA . GLU C 1 248 ? 74.053 32.811 -2.104 1.00 24.78 248 GLU C CA 1
ATOM 6105 C C . GLU C 1 248 ? 74.783 32.993 -3.419 1.00 25.64 248 GLU C C 1
ATOM 6106 O O . GLU C 1 248 ? 75.989 32.823 -3.450 1.00 28.07 248 GLU C O 1
ATOM 6112 N N . THR C 1 249 ? 74.085 33.440 -4.472 1.00 26.38 249 THR C N 1
ATOM 6113 C CA . THR C 1 249 ? 74.660 33.434 -5.845 1.00 24.99 249 THR C CA 1
ATOM 6114 C C . THR C 1 249 ? 75.187 34.792 -6.237 1.00 23.69 249 THR C C 1
ATOM 6115 O O . THR C 1 249 ? 75.988 34.871 -7.151 1.00 21.08 249 THR C O 1
ATOM 6119 N N . GLY C 1 250 ? 74.711 35.862 -5.568 1.00 23.49 250 GLY C N 1
ATOM 6120 C CA . GLY C 1 250 ? 75.005 37.230 -6.016 1.00 26.86 250 GLY C CA 1
ATOM 6121 C C . GLY C 1 250 ? 74.435 37.546 -7.411 1.00 25.45 250 GLY C C 1
ATOM 6122 O O . GLY C 1 250 ? 74.844 38.512 -8.001 1.00 25.44 250 GLY C O 1
ATOM 6123 N N . ASP C 1 251 ? 73.522 36.708 -7.908 1.00 26.38 251 ASP C N 1
ATOM 6124 C CA . ASP C 1 251 ? 72.939 36.787 -9.246 1.00 26.23 251 ASP C CA 1
ATOM 6125 C C . ASP C 1 251 ? 71.546 37.388 -9.186 1.00 24.82 251 ASP C C 1
ATOM 6126 O O . ASP C 1 251 ? 70.635 36.819 -8.634 1.00 23.29 251 ASP C O 1
ATOM 6131 N N . THR C 1 252 ? 71.439 38.572 -9.771 1.00 26.70 252 THR C N 1
ATOM 6132 C CA . THR C 1 252 ? 70.269 39.402 -9.854 1.00 29.12 252 THR C CA 1
ATOM 6133 C C . THR C 1 252 ? 69.123 38.671 -10.569 1.00 24.67 252 THR C C 1
ATOM 6134 O O . THR C 1 252 ? 67.933 39.014 -10.498 1.00 24.54 252 THR C O 1
ATOM 6138 N N . LYS C 1 253 ? 69.466 37.613 -11.255 1.00 23.90 253 LYS C N 1
ATOM 6139 C CA . LYS C 1 253 ? 68.425 36.770 -11.776 1.00 23.59 253 LYS C CA 1
ATOM 6140 C C . LYS C 1 253 ? 67.404 36.307 -10.779 1.00 23.25 253 LYS C C 1
ATOM 6141 O O . LYS C 1 253 ? 66.235 36.101 -11.162 1.00 24.10 253 LYS C O 1
ATOM 6147 N N . TYR C 1 254 ? 67.830 36.076 -9.510 1.00 20.41 254 TYR C N 1
ATOM 6148 C CA . TYR C 1 254 ? 66.962 35.610 -8.464 1.00 20.93 254 TYR C CA 1
ATOM 6149 C C . TYR C 1 254 ? 66.413 36.721 -7.546 1.00 20.19 254 TYR C C 1
ATOM 6150 O O . TYR C 1 254 ? 65.977 36.442 -6.412 1.00 20.94 254 TYR C O 1
ATOM 6159 N N . ARG C 1 255 ? 66.368 37.949 -8.037 1.00 21.49 255 ARG C N 1
ATOM 6160 C CA . ARG C 1 255 ? 65.790 39.029 -7.228 1.00 20.73 255 ARG C CA 1
ATOM 6161 C C . ARG C 1 255 ? 64.304 38.837 -7.073 1.00 21.31 255 ARG C C 1
ATOM 6162 O O . ARG C 1 255 ? 63.599 38.616 -8.043 1.00 21.60 255 ARG C O 1
ATOM 6170 N N . ALA C 1 256 ? 63.805 38.941 -5.847 1.00 20.46 256 ALA C N 1
ATOM 6171 C CA . ALA C 1 256 ? 62.376 38.889 -5.615 1.00 21.65 256 ALA C CA 1
ATOM 6172 C C . ALA C 1 256 ? 61.696 40.137 -6.154 1.00 23.40 256 ALA C C 1
ATOM 6173 O O . ALA C 1 256 ? 62.261 41.241 -6.084 1.00 22.75 256 ALA C O 1
ATOM 6175 N N . SER C 1 257 ? 60.489 39.987 -6.671 1.00 20.93 257 SER C N 1
ATOM 6176 C CA . SER C 1 257 ? 59.733 41.197 -7.019 1.00 22.65 257 SER C CA 1
ATOM 6177 C C . SER C 1 257 ? 59.389 42.046 -5.780 1.00 24.20 257 SER C C 1
ATOM 6178 O O . SER C 1 257 ? 59.164 41.525 -4.684 1.00 22.81 257 SER C O 1
ATOM 6181 N N . SER C 1 258 ? 59.243 43.358 -5.976 1.00 22.68 258 SER C N 1
ATOM 6182 C CA . SER C 1 258 ? 58.790 44.215 -4.855 1.00 22.91 258 SER C CA 1
ATOM 6183 C C . SER C 1 258 ? 57.365 43.849 -4.448 1.00 24.13 258 SER C C 1
ATOM 6184 O O . SER C 1 258 ? 57.017 43.932 -3.301 1.00 24.91 258 SER C O 1
ATOM 6187 N N . LEU C 1 259 ? 56.556 43.434 -5.386 1.00 20.00 259 LEU C N 1
ATOM 6188 C CA . LEU C 1 259 ? 55.188 43.027 -5.064 1.00 23.30 259 LEU C CA 1
ATOM 6189 C C . LEU C 1 259 ? 55.142 41.833 -4.064 1.00 22.74 259 LEU C C 1
ATOM 6190 O O . LEU C 1 259 ? 54.389 41.813 -3.073 1.00 23.48 259 LEU C O 1
ATOM 6195 N N . LEU C 1 260 ? 55.973 40.825 -4.297 1.00 23.85 260 LEU C N 1
ATOM 6196 C CA . LEU C 1 260 ? 56.069 39.717 -3.361 1.00 22.75 260 LEU C CA 1
ATOM 6197 C C . LEU C 1 260 ? 56.543 40.168 -1.985 1.00 22.66 260 LEU C C 1
ATOM 6198 O O . LEU C 1 260 ? 55.945 39.779 -0.952 1.00 23.37 260 LEU C O 1
ATOM 6203 N N . ARG C 1 261 ? 57.540 41.055 -1.951 1.00 21.37 261 ARG C N 1
ATOM 6204 C CA . ARG C 1 261 ? 57.991 41.592 -0.673 1.00 22.85 261 ARG C CA 1
ATOM 6205 C C . ARG C 1 261 ? 56.886 42.358 0.061 1.00 25.17 261 ARG C C 1
ATOM 6206 O O . ARG C 1 261 ? 56.724 42.237 1.263 1.00 22.50 261 ARG C O 1
ATOM 6214 N N . LYS C 1 262 ? 56.094 43.112 -0.672 1.00 24.95 262 LYS C N 1
ATOM 6215 C CA . LYS C 1 262 ? 55.000 43.912 -0.067 1.00 24.01 262 LYS C CA 1
ATOM 6216 C C . LYS C 1 262 ? 53.885 43.015 0.448 1.00 26.50 262 LYS C C 1
ATOM 6217 O O . LYS C 1 262 ? 53.367 43.234 1.535 1.00 28.15 262 LYS C O 1
ATOM 6223 N N . TYR C 1 263 ? 53.522 41.986 -0.295 1.00 23.84 263 TYR C N 1
ATOM 6224 C CA . TYR C 1 263 ? 52.533 41.067 0.249 1.00 24.86 263 TYR C CA 1
ATOM 6225 C C . TYR C 1 263 ? 52.995 40.391 1.573 1.00 24.19 263 TYR C C 1
ATOM 6226 O O . TYR C 1 263 ? 52.215 40.212 2.519 1.00 24.28 263 TYR C O 1
ATOM 6235 N N . VAL C 1 264 ? 54.268 40.013 1.657 1.00 25.34 264 VAL C N 1
ATOM 6236 C CA . VAL C 1 264 ? 54.776 39.407 2.848 1.00 25.15 264 VAL C CA 1
ATOM 6237 C C . VAL C 1 264 ? 54.733 40.410 3.985 1.00 24.77 264 VAL C C 1
ATOM 6238 O O . VAL C 1 264 ? 54.339 40.055 5.097 1.00 24.26 264 VAL C O 1
ATOM 6242 N N . ARG C 1 265 ? 55.156 41.646 3.744 1.00 22.78 265 ARG C N 1
ATOM 6243 C CA . ARG C 1 265 ? 55.129 42.657 4.793 1.00 23.33 265 ARG C CA 1
ATOM 6244 C C . ARG C 1 265 ? 53.706 42.970 5.277 1.00 24.39 265 ARG C C 1
ATOM 6245 O O . ARG C 1 265 ? 53.515 43.488 6.395 1.00 25.13 265 ARG C O 1
ATOM 6253 N N . ALA C 1 266 ? 52.735 42.717 4.410 1.00 23.19 266 ALA C N 1
ATOM 6254 C CA . ALA C 1 266 ? 51.302 42.908 4.765 1.00 23.81 266 ALA C CA 1
ATOM 6255 C C . ALA C 1 266 ? 50.714 41.772 5.652 1.00 26.27 266 ALA C C 1
ATOM 6256 O O . ALA C 1 266 ? 49.583 41.907 6.185 1.00 24.26 266 ALA C O 1
ATOM 6258 N N . GLY C 1 267 ? 51.452 40.689 5.829 1.00 25.54 267 GLY C N 1
ATOM 6259 C CA . GLY C 1 267 ? 50.946 39.472 6.456 1.00 28.01 267 GLY C CA 1
ATOM 6260 C C . GLY C 1 267 ? 49.978 38.746 5.534 1.00 31.65 267 GLY C C 1
ATOM 6261 O O . GLY C 1 267 ? 49.177 37.926 6.015 1.00 26.32 267 GLY C O 1
ATOM 6262 N N . TRP C 1 268 ? 50.065 38.985 4.210 1.00 26.82 268 TRP C N 1
ATOM 6263 C CA . TRP C 1 268 ? 49.252 38.285 3.270 1.00 25.74 268 TRP C CA 1
ATOM 6264 C C . TRP C 1 268 ? 50.061 37.122 2.741 1.00 26.19 268 TRP C C 1
ATOM 6265 O O . TRP C 1 268 ? 50.605 37.176 1.619 1.00 28.28 268 TRP C O 1
ATOM 6276 N N . LEU C 1 269 ? 50.159 36.077 3.562 1.00 24.40 269 LEU C N 1
ATOM 6277 C CA . LEU C 1 269 ? 51.047 34.977 3.364 1.00 25.78 269 LEU C CA 1
ATOM 6278 C C . LEU C 1 269 ? 50.444 33.797 2.597 1.00 26.80 269 LEU C C 1
ATOM 6279 O O . LEU C 1 269 ? 51.177 32.872 2.203 1.00 27.06 269 LEU C O 1
ATOM 6284 N N . GLY C 1 270 ? 49.138 33.876 2.305 1.00 26.63 270 GLY C N 1
ATOM 6285 C CA . GLY C 1 270 ? 48.460 32.828 1.562 1.00 28.30 270 GLY C CA 1
ATOM 6286 C C . GLY C 1 270 ? 47.409 32.086 2.390 1.00 28.45 270 GLY C C 1
ATOM 6287 O O . GLY C 1 270 ? 46.748 32.710 3.203 1.00 26.86 270 GLY C O 1
ATOM 6288 N N . ARG C 1 271 ? 47.277 30.768 2.172 1.00 30.28 271 ARG C N 1
ATOM 6289 C CA . ARG C 1 271 ? 46.243 29.988 2.836 1.00 33.36 271 ARG C CA 1
ATOM 6290 C C . ARG C 1 271 ? 46.398 30.089 4.356 1.00 36.44 271 ARG C C 1
ATOM 6291 O O . ARG C 1 271 ? 45.414 30.241 5.042 1.00 35.40 271 ARG C O 1
ATOM 6299 N N . LYS C 1 272 ? 47.622 30.106 4.874 1.00 37.36 272 LYS C N 1
ATOM 6300 C CA . LYS C 1 272 ? 47.867 30.200 6.340 1.00 36.88 272 LYS C CA 1
ATOM 6301 C C . LYS C 1 272 ? 47.175 31.365 7.023 1.00 38.99 272 LYS C C 1
ATOM 6302 O O . LYS C 1 272 ? 46.869 31.261 8.200 1.00 36.83 272 LYS C O 1
ATOM 6308 N N . THR C 1 273 ? 47.093 32.505 6.350 1.00 30.76 273 THR C N 1
ATOM 6309 C CA . THR C 1 273 ? 46.609 33.743 6.954 1.00 33.91 273 THR C CA 1
ATOM 6310 C C . THR C 1 273 ? 45.251 34.134 6.371 1.00 34.35 273 THR C C 1
ATOM 6311 O O . THR C 1 273 ? 44.770 35.207 6.649 1.00 33.14 273 THR C O 1
ATOM 6315 N N . GLY C 1 274 ? 44.629 33.272 5.563 1.00 31.49 274 GLY C N 1
ATOM 6316 C CA . GLY C 1 274 ? 43.359 33.614 4.932 1.00 32.39 274 GLY C CA 1
ATOM 6317 C C . GLY C 1 274 ? 43.444 34.557 3.731 1.00 36.88 274 GLY C C 1
ATOM 6318 O O . GLY C 1 274 ? 42.417 34.897 3.111 1.00 35.13 274 GLY C O 1
ATOM 6319 N N . LYS C 1 275 ? 44.672 34.957 3.351 1.00 33.98 275 LYS C N 1
ATOM 6320 C CA . LYS C 1 275 ? 44.867 35.945 2.283 1.00 30.62 275 LYS C CA 1
ATOM 6321 C C . LYS C 1 275 ? 46.339 35.906 1.776 1.00 30.54 275 LYS C C 1
ATOM 6322 O O . LYS C 1 275 ? 47.276 36.024 2.571 1.00 27.95 275 LYS C O 1
ATOM 6328 N N . GLY C 1 276 ? 46.501 35.738 0.457 1.00 33.52 276 GLY C N 1
ATOM 6329 C CA . GLY C 1 276 ? 47.803 35.928 -0.229 1.00 32.75 276 GLY C CA 1
ATOM 6330 C C . GLY C 1 276 ? 47.472 36.618 -1.535 1.00 28.83 276 GLY C C 1
ATOM 6331 O O . GLY C 1 276 ? 46.880 37.725 -1.545 1.00 26.84 276 GLY C O 1
ATOM 6332 N N . PHE C 1 277 ? 47.824 35.989 -2.652 1.00 27.65 277 PHE C N 1
ATOM 6333 C CA . PHE C 1 277 ? 47.326 36.451 -3.970 1.00 27.97 277 PHE C CA 1
ATOM 6334 C C . PHE C 1 277 ? 45.817 36.398 -4.090 1.00 27.59 277 PHE C C 1
ATOM 6335 O O . PHE C 1 277 ? 45.242 37.262 -4.766 1.00 28.47 277 PHE C O 1
ATOM 6343 N N . TYR C 1 278 ? 45.217 35.435 -3.401 1.00 27.90 278 TYR C N 1
ATOM 6344 C CA . TYR C 1 278 ? 43.743 35.298 -3.348 1.00 29.57 278 TYR C CA 1
ATOM 6345 C C . TYR C 1 278 ? 43.263 35.412 -1.931 1.00 32.52 278 TYR C C 1
ATOM 6346 O O . TYR C 1 278 ? 44.035 35.205 -0.987 1.00 28.87 278 TYR C O 1
ATOM 6355 N N . ASP C 1 279 ? 41.996 35.799 -1.777 1.00 36.91 279 ASP C N 1
ATOM 6356 C CA . ASP C 1 279 ? 41.293 35.752 -0.475 1.00 37.96 279 ASP C CA 1
ATOM 6357 C C . ASP C 1 279 ? 40.784 34.362 -0.169 1.00 41.48 279 ASP C C 1
ATOM 6358 O O . ASP C 1 279 ? 40.174 33.764 -1.038 1.00 45.33 279 ASP C O 1
ATOM 6363 N N . TYR C 1 280 ? 40.991 33.828 1.038 1.00 39.70 280 TYR C N 1
ATOM 6364 C CA . TYR C 1 280 ? 40.452 32.495 1.356 1.00 42.23 280 TYR C CA 1
ATOM 6365 C C . TYR C 1 280 ? 39.222 32.535 2.297 1.00 55.59 280 TYR C C 1
ATOM 6366 O O . TYR C 1 280 ? 38.832 33.582 2.821 1.00 52.94 280 TYR C O 1
ATOM 6375 N N . SER C 1 281 ? 38.588 31.382 2.435 1.00 67.70 281 SER C N 1
ATOM 6376 C CA . SER C 1 281 ? 37.290 31.288 3.083 1.00 86.42 281 SER C CA 1
ATOM 6377 C C . SER C 1 281 ? 37.431 30.543 4.407 1.00 93.82 281 SER C C 1
ATOM 6378 O O . SER C 1 281 ? 36.635 29.656 4.702 1.00 97.35 281 SER C O 1
ATOM 6381 N N . LYS C 1 282 ? 38.440 30.934 5.198 1.00 106.41 282 LYS C N 1
ATOM 6382 C CA . LYS C 1 282 ? 38.893 30.183 6.399 1.00 111.05 282 LYS C CA 1
ATOM 6383 C C . LYS C 1 282 ? 37.767 29.638 7.271 1.00 114.34 282 LYS C C 1
ATOM 6384 O O . LYS C 1 282 ? 37.668 28.420 7.450 1.00 111.98 282 LYS C O 1
ATOM 6391 N N . MET D 1 1 ? 31.291 34.844 -35.414 1.00 51.11 1 MET D N 1
ATOM 6392 C CA . MET D 1 1 ? 32.282 34.437 -36.430 1.00 54.65 1 MET D CA 1
ATOM 6393 C C . MET D 1 1 ? 31.883 33.066 -36.994 1.00 54.41 1 MET D C 1
ATOM 6394 O O . MET D 1 1 ? 31.351 32.229 -36.286 1.00 50.50 1 MET D O 1
ATOM 6399 N N . LYS D 1 2 ? 32.116 32.857 -38.276 1.00 52.31 2 LYS D N 1
ATOM 6400 C CA . LYS D 1 2 ? 31.797 31.582 -38.913 1.00 56.30 2 LYS D CA 1
ATOM 6401 C C . LYS D 1 2 ? 32.963 31.085 -39.760 1.00 51.71 2 LYS D C 1
ATOM 6402 O O . LYS D 1 2 ? 33.214 29.865 -39.855 1.00 56.17 2 LYS D O 1
ATOM 6408 N N . LYS D 1 3 ? 33.657 32.034 -40.381 1.00 43.53 3 LYS D N 1
ATOM 6409 C CA . LYS D 1 3 ? 34.612 31.734 -41.414 1.00 43.84 3 LYS D CA 1
ATOM 6410 C C . LYS D 1 3 ? 35.962 32.243 -41.028 1.00 38.26 3 LYS D C 1
ATOM 6411 O O . LYS D 1 3 ? 36.139 33.449 -40.837 1.00 36.60 3 LYS D O 1
ATOM 6417 N N . VAL D 1 4 ? 36.915 31.320 -40.977 1.00 37.28 4 VAL D N 1
ATOM 6418 C CA . VAL D 1 4 ? 38.234 31.599 -40.494 1.00 35.65 4 VAL D CA 1
ATOM 6419 C C . VAL D 1 4 ? 39.208 31.213 -41.540 1.00 36.86 4 VAL D C 1
ATOM 6420 O O . VAL D 1 4 ? 39.057 30.165 -42.137 1.00 34.80 4 VAL D O 1
ATOM 6424 N N . PHE D 1 5 ? 40.241 32.027 -41.717 1.00 30.56 5 PHE D N 1
ATOM 6425 C CA . PHE D 1 5 ? 41.287 31.818 -42.681 1.00 34.04 5 PHE D CA 1
ATOM 6426 C C . PHE D 1 5 ? 42.598 31.623 -41.886 1.00 36.77 5 PHE D C 1
ATOM 6427 O O . PHE D 1 5 ? 42.972 32.528 -41.070 1.00 33.29 5 PHE D O 1
ATOM 6435 N N . VAL D 1 6 ? 43.238 30.472 -42.067 1.00 34.37 6 VAL D N 1
ATOM 6436 C CA . VAL D 1 6 ? 44.515 30.168 -41.423 1.00 35.42 6 VAL D CA 1
ATOM 6437 C C . VAL D 1 6 ? 45.660 30.175 -42.410 1.00 38.54 6 VAL D C 1
ATOM 6438 O O . VAL D 1 6 ? 45.664 29.420 -43.396 1.00 41.10 6 VAL D O 1
ATOM 6442 N N . LEU D 1 7 ? 46.667 31.007 -42.151 1.00 37.21 7 LEU D N 1
ATOM 6443 C CA . LEU D 1 7 ? 47.921 30.984 -42.946 1.00 39.86 7 LEU D CA 1
ATOM 6444 C C . LEU D 1 7 ? 48.975 30.119 -42.364 1.00 45.44 7 LEU D C 1
ATOM 6445 O O . LEU D 1 7 ? 49.476 30.381 -41.252 1.00 45.57 7 LEU D O 1
ATOM 6450 N N . GLY D 1 8 ? 49.367 29.110 -43.118 1.00 38.79 8 GLY D N 1
ATOM 6451 C CA . GLY D 1 8 ? 50.440 28.253 -42.747 1.00 37.64 8 GLY D CA 1
ATOM 6452 C C . GLY D 1 8 ? 49.872 26.901 -42.478 1.00 39.24 8 GLY D C 1
ATOM 6453 O O . GLY D 1 8 ? 48.961 26.779 -41.678 1.00 35.42 8 GLY D O 1
ATOM 6454 N N . ALA D 1 9 ? 50.414 25.879 -43.145 1.00 41.54 9 ALA D N 1
ATOM 6455 C CA . ALA D 1 9 ? 49.872 24.510 -43.052 1.00 39.30 9 ALA D CA 1
ATOM 6456 C C . ALA D 1 9 ? 50.856 23.572 -42.420 1.00 39.78 9 ALA D C 1
ATOM 6457 O O . ALA D 1 9 ? 50.704 22.358 -42.499 1.00 38.32 9 ALA D O 1
ATOM 6459 N N . GLY D 1 10 ? 51.850 24.135 -41.734 1.00 40.94 10 GLY D N 1
ATOM 6460 C CA . GLY D 1 10 ? 52.783 23.329 -40.942 1.00 40.08 10 GLY D CA 1
ATOM 6461 C C . GLY D 1 10 ? 52.050 22.826 -39.741 1.00 42.79 10 GLY D C 1
ATOM 6462 O O . GLY D 1 10 ? 50.806 22.861 -39.690 1.00 41.05 10 GLY D O 1
ATOM 6463 N N . THR D 1 11 ? 52.793 22.382 -38.737 1.00 43.38 11 THR D N 1
ATOM 6464 C CA . THR D 1 11 ? 52.190 21.709 -37.616 1.00 42.24 11 THR D CA 1
ATOM 6465 C C . THR D 1 11 ? 51.172 22.559 -36.805 1.0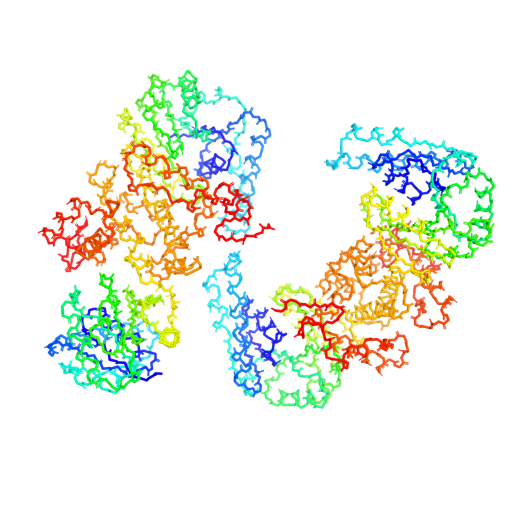0 40.54 11 THR D C 1
ATOM 6466 O O . THR D 1 11 ? 50.092 22.075 -36.455 1.00 35.74 11 THR D O 1
ATOM 6470 N N . MET D 1 12 ? 51.486 23.813 -36.545 1.00 41.09 12 MET D N 1
ATOM 6471 C CA . MET D 1 12 ? 50.631 24.646 -35.749 1.00 43.68 12 MET D CA 1
ATOM 6472 C C . MET D 1 12 ? 49.451 25.098 -36.590 1.00 36.43 12 MET D C 1
ATOM 6473 O O . MET D 1 12 ? 48.336 25.034 -36.124 1.00 34.66 12 MET D O 1
ATOM 6478 N N . GLY D 1 13 ? 49.714 25.629 -37.778 1.00 33.24 13 GLY D N 1
ATOM 6479 C CA . GLY D 1 13 ? 48.645 26.009 -38.667 1.00 35.73 13 GLY D CA 1
ATOM 6480 C C . GLY D 1 13 ? 47.567 24.924 -38.810 1.00 30.61 13 GLY D C 1
ATOM 6481 O O . GLY D 1 13 ? 46.392 25.210 -38.675 1.00 33.57 13 GLY D O 1
ATOM 6482 N N . ALA D 1 14 ? 48.003 23.682 -39.009 1.00 34.65 14 ALA D N 1
ATOM 6483 C CA . ALA D 1 14 ? 47.133 22.534 -39.167 1.00 38.40 14 ALA D CA 1
ATOM 6484 C C . ALA D 1 14 ? 46.374 22.231 -37.886 1.00 37.41 14 ALA D C 1
ATOM 6485 O O . ALA D 1 14 ? 45.143 21.925 -37.886 1.00 33.08 14 ALA D O 1
ATOM 6487 N N . GLY D 1 15 ? 47.074 22.297 -36.755 1.00 29.83 15 GLY D N 1
ATOM 6488 C CA . GLY D 1 15 ? 46.366 22.137 -35.484 1.00 24.95 15 GLY D CA 1
ATOM 6489 C C . GLY D 1 15 ? 45.282 23.177 -35.247 1.00 25.68 15 GLY D C 1
ATOM 6490 O O . GLY D 1 15 ? 44.195 22.836 -34.773 1.00 27.70 15 GLY D O 1
ATOM 6491 N N . ILE D 1 16 ? 45.588 24.435 -35.542 1.00 29.08 16 ILE D N 1
ATOM 6492 C CA . ILE D 1 16 ? 44.664 25.552 -35.430 1.00 28.76 16 ILE D CA 1
ATOM 6493 C C . ILE D 1 16 ? 43.438 25.387 -36.357 1.00 30.92 16 ILE D C 1
ATOM 6494 O O . ILE D 1 16 ? 42.299 25.604 -35.958 1.00 31.32 16 ILE D O 1
ATOM 6499 N N . VAL D 1 17 ? 43.694 24.938 -37.572 1.00 32.18 17 VAL D N 1
ATOM 6500 C CA . VAL D 1 17 ? 42.610 24.596 -38.489 1.00 33.70 17 VAL D CA 1
ATOM 6501 C C . VAL D 1 17 ? 41.651 23.615 -37.849 1.00 32.63 17 VAL D C 1
ATOM 6502 O O . VAL D 1 17 ? 40.461 23.890 -37.785 1.00 34.09 17 VAL D O 1
ATOM 6506 N N . GLN D 1 18 ? 42.179 22.497 -37.352 1.00 34.42 18 GLN D N 1
ATOM 6507 C CA . GLN D 1 18 ? 41.378 21.467 -36.708 1.00 30.73 18 GLN D CA 1
ATOM 6508 C C . GLN D 1 18 ? 40.628 22.019 -35.525 1.00 35.13 18 GLN D C 1
ATOM 6509 O O . GLN D 1 18 ? 39.480 21.645 -35.258 1.00 31.31 18 GLN D O 1
ATOM 6515 N N . ALA D 1 19 ? 41.309 22.851 -34.727 1.00 31.77 19 ALA D N 1
ATOM 6516 C CA . ALA D 1 19 ? 40.667 23.399 -33.538 1.00 29.28 19 ALA D CA 1
ATOM 6517 C C . ALA D 1 19 ? 39.400 24.204 -33.898 1.00 28.47 19 ALA D C 1
ATOM 6518 O O . ALA D 1 19 ? 38.350 24.048 -33.246 1.00 29.99 19 ALA D O 1
ATOM 6520 N N . PHE D 1 20 ? 39.501 25.042 -34.941 1.00 30.12 20 PHE D N 1
ATOM 6521 C CA . PHE D 1 20 ? 38.343 25.772 -35.424 1.00 31.76 20 PHE D CA 1
ATOM 6522 C C . PHE D 1 20 ? 37.274 24.850 -36.076 1.00 34.27 20 PHE D C 1
ATOM 6523 O O . PHE D 1 20 ? 36.099 24.950 -35.728 1.00 30.37 20 PHE D O 1
ATOM 6531 N N . ALA D 1 21 ? 37.703 23.975 -36.985 1.00 31.93 21 ALA D N 1
ATOM 6532 C CA . ALA D 1 21 ? 36.745 23.169 -37.802 1.00 34.91 21 ALA D CA 1
ATOM 6533 C C . ALA D 1 21 ? 36.022 22.178 -36.899 1.00 33.88 21 ALA D C 1
ATOM 6534 O O . ALA D 1 21 ? 34.799 21.970 -37.045 1.00 33.84 21 ALA D O 1
ATOM 6536 N N . ALA D 1 22 ? 36.724 21.588 -35.919 1.00 31.38 22 ALA D N 1
ATOM 6537 C CA . ALA D 1 22 ? 36.116 20.626 -34.988 1.00 30.79 22 ALA D CA 1
ATOM 6538 C C . ALA D 1 22 ? 34.932 21.219 -34.214 1.00 33.01 22 ALA D C 1
ATOM 6539 O O . ALA D 1 22 ? 34.081 20.508 -33.711 1.00 34.72 22 ALA D O 1
ATOM 6541 N N . LYS D 1 23 ? 34.879 22.525 -34.084 1.00 33.87 23 LYS D N 1
ATOM 6542 C CA . LYS D 1 23 ? 33.823 23.114 -33.303 1.00 34.98 23 LYS D CA 1
ATOM 6543 C C . LYS D 1 23 ? 32.766 23.800 -34.168 1.00 38.08 23 LYS D C 1
ATOM 6544 O O . LYS D 1 23 ? 31.962 24.558 -33.640 1.00 36.02 23 LYS D O 1
ATOM 6550 N N . GLY D 1 24 ? 32.794 23.566 -35.484 1.00 36.90 24 GLY D N 1
ATOM 6551 C CA . GLY D 1 24 ? 31.722 24.024 -36.380 1.00 37.42 24 GLY D CA 1
ATOM 6552 C C . GLY D 1 24 ? 32.100 25.125 -37.294 1.00 38.88 24 GLY D C 1
ATOM 6553 O O . GLY D 1 24 ? 31.333 25.428 -38.179 1.00 38.72 24 GLY D O 1
ATOM 6554 N N . CYS D 1 25 ? 33.266 25.767 -37.138 1.00 36.93 25 CYS D N 1
ATOM 6555 C CA . CYS D 1 25 ? 33.657 26.807 -38.073 1.00 30.91 25 CYS D CA 1
ATOM 6556 C C . CYS D 1 25 ? 34.015 26.305 -39.489 1.00 37.64 25 CYS D C 1
ATOM 6557 O O . CYS D 1 25 ? 34.580 25.235 -39.663 1.00 38.24 25 CYS D O 1
ATOM 6560 N N . GLU D 1 26 ? 33.819 27.156 -40.492 1.00 35.99 26 GLU D N 1
ATOM 6561 C CA . GLU D 1 26 ? 34.291 26.935 -41.822 1.00 37.67 26 GLU D CA 1
ATOM 6562 C C . GLU D 1 26 ? 35.667 27.517 -41.921 1.00 36.20 26 GLU D C 1
ATOM 6563 O O . GLU D 1 26 ? 35.888 28.688 -41.585 1.00 35.57 26 GLU D O 1
ATOM 6569 N N . VAL D 1 27 ? 36.604 26.702 -42.393 1.00 33.42 27 VAL D N 1
ATOM 6570 C CA . VAL D 1 27 ? 37.982 27.081 -42.383 1.00 35.00 27 VAL D CA 1
ATOM 6571 C C . VAL D 1 27 ? 38.540 26.818 -43.739 1.00 39.56 27 VAL D C 1
ATOM 6572 O O . VAL D 1 27 ? 38.437 25.689 -44.245 1.00 35.15 27 VAL D O 1
ATOM 6576 N N . ILE D 1 28 ? 39.227 27.854 -44.217 1.00 36.67 28 ILE D N 1
ATOM 6577 C CA . ILE D 1 28 ? 40.139 27.828 -45.335 1.00 41.65 28 ILE D CA 1
ATOM 6578 C C . ILE D 1 28 ? 41.551 27.914 -44.807 1.00 45.12 28 ILE D C 1
ATOM 6579 O O . ILE D 1 28 ? 41.883 28.851 -44.035 1.00 40.22 28 ILE D O 1
ATOM 6584 N N . VAL D 1 29 ? 42.400 27.003 -45.272 1.00 40.04 29 VAL D N 1
ATOM 6585 C CA . VAL D 1 29 ? 43.815 27.012 -44.917 1.00 39.62 29 VAL D CA 1
ATOM 6586 C C . VAL D 1 29 ? 44.627 27.277 -46.162 1.00 46.43 29 VAL D C 1
ATOM 6587 O O . VAL D 1 29 ? 44.400 26.666 -47.240 1.00 43.09 29 VAL D O 1
ATOM 6591 N N . ARG D 1 30 ? 45.532 28.238 -46.036 1.00 41.01 30 ARG D N 1
ATOM 6592 C CA . ARG D 1 30 ? 46.335 28.692 -47.152 1.00 40.54 30 ARG D CA 1
ATOM 6593 C C . ARG D 1 30 ? 47.829 28.510 -46.891 1.00 43.94 30 ARG D C 1
ATOM 6594 O O . ARG D 1 30 ? 48.315 28.820 -45.802 1.00 39.04 30 ARG D O 1
ATOM 6602 N N . ASP D 1 31 ? 48.547 28.001 -47.887 1.00 43.90 31 ASP D N 1
ATOM 6603 C CA . ASP D 1 31 ? 50.012 27.969 -47.917 1.00 44.49 31 ASP D CA 1
ATOM 6604 C C . ASP D 1 31 ? 50.547 28.354 -49.362 1.00 47.53 31 ASP D C 1
ATOM 6605 O O . ASP D 1 31 ? 49.802 28.776 -50.257 1.00 48.71 31 ASP D O 1
ATOM 6610 N N . ILE D 1 32 ? 51.846 28.244 -49.540 1.00 48.88 32 ILE D N 1
ATOM 6611 C CA . ILE D 1 32 ? 52.599 28.824 -50.657 1.00 56.54 32 ILE D CA 1
ATOM 6612 C C . ILE D 1 32 ? 52.709 27.817 -51.818 1.00 61.07 32 ILE D C 1
ATOM 6613 O O . ILE D 1 32 ? 52.948 28.226 -52.943 1.00 60.28 32 ILE D O 1
ATOM 6618 N N . LYS D 1 33 ? 52.580 26.513 -51.532 1.00 59.20 33 LYS D N 1
ATOM 6619 C CA . LYS D 1 33 ? 52.553 25.472 -52.561 1.00 66.76 33 LYS D CA 1
ATOM 6620 C C . LYS D 1 33 ? 51.431 24.478 -52.190 1.00 70.86 33 LYS D C 1
ATOM 6621 O O . LYS D 1 33 ? 51.168 24.208 -50.998 1.00 61.12 33 LYS D O 1
ATOM 6627 N N . GLU D 1 34 ? 50.760 23.963 -53.223 1.00 62.95 34 GLU D N 1
ATOM 6628 C CA . GLU D 1 34 ? 49.656 23.025 -53.065 1.00 61.80 34 GLU D CA 1
ATOM 6629 C C . GLU D 1 34 ? 50.135 21.813 -52.293 1.00 49.78 34 GLU D C 1
ATOM 6630 O O . GLU D 1 34 ? 49.364 21.203 -51.575 1.00 48.40 34 GLU D O 1
ATOM 6636 N N . GLU D 1 35 ? 51.410 21.471 -52.419 1.00 49.68 35 GLU D N 1
ATOM 6637 C CA . GLU D 1 35 ? 51.961 20.344 -51.682 1.00 51.21 35 GLU D CA 1
ATOM 6638 C C . GLU D 1 35 ? 52.019 20.596 -50.173 1.00 51.09 35 GLU D C 1
ATOM 6639 O O . GLU D 1 35 ? 51.855 19.672 -49.357 1.00 45.00 35 GLU D O 1
ATOM 6645 N N . PHE D 1 36 ? 52.313 21.829 -49.799 1.00 49.51 36 PHE D N 1
ATOM 6646 C CA . PHE D 1 36 ? 52.313 22.169 -48.374 1.00 54.09 36 PHE D CA 1
ATOM 6647 C C . PHE D 1 36 ? 50.879 22.032 -47.833 1.00 50.50 36 PHE D C 1
ATOM 6648 O O . PHE D 1 36 ? 50.657 21.376 -46.798 1.00 40.98 36 PHE D O 1
ATOM 6656 N N . VAL D 1 37 ? 49.917 22.548 -48.610 1.00 43.39 37 VAL D N 1
ATOM 6657 C CA . VAL D 1 37 ? 48.514 22.513 -48.205 1.00 45.40 37 VAL D CA 1
ATOM 6658 C C . VAL D 1 37 ? 48.032 21.083 -48.016 1.00 46.75 37 VAL D C 1
ATOM 6659 O O . VAL D 1 37 ? 47.295 20.762 -47.044 1.00 40.43 37 VAL D O 1
ATOM 6663 N N . ASP D 1 38 ? 48.436 20.226 -48.960 1.00 47.74 38 ASP D N 1
ATOM 6664 C CA . ASP D 1 38 ? 48.131 18.812 -48.899 1.00 49.82 38 ASP D CA 1
ATOM 6665 C C . ASP D 1 38 ? 48.715 18.172 -47.655 1.00 46.78 38 ASP D C 1
ATOM 6666 O O . ASP D 1 38 ? 48.022 17.447 -46.964 1.00 45.85 38 ASP D O 1
ATOM 6671 N N . ARG D 1 39 ? 49.990 18.434 -47.365 1.00 49.44 39 ARG D N 1
ATOM 6672 C CA . ARG D 1 39 ? 50.609 17.878 -46.151 1.00 51.77 39 ARG D CA 1
ATOM 6673 C C . ARG D 1 39 ? 49.820 18.231 -44.882 1.00 40.05 39 ARG D C 1
ATOM 6674 O O . ARG D 1 39 ? 49.563 17.365 -43.977 1.00 44.70 39 ARG D O 1
ATOM 6682 N N . GLY D 1 40 ? 49.418 19.481 -44.811 1.00 37.23 40 GLY D N 1
ATOM 6683 C CA . GLY D 1 40 ? 48.652 19.927 -43.669 1.00 37.24 40 GLY D CA 1
ATOM 6684 C C . GLY D 1 40 ? 47.319 19.237 -43.535 1.00 37.63 40 GLY D C 1
ATOM 6685 O O . GLY D 1 40 ? 46.925 18.814 -42.446 1.00 34.14 40 GLY D O 1
ATOM 6686 N N . ILE D 1 41 ? 46.621 19.074 -44.666 1.00 38.11 41 ILE D N 1
ATOM 6687 C CA . ILE D 1 41 ? 45.341 18.401 -44.619 1.00 38.33 41 ILE D CA 1
ATOM 6688 C C . ILE D 1 41 ? 45.528 16.938 -44.214 1.00 37.84 41 ILE D C 1
ATOM 6689 O O . ILE D 1 41 ? 44.740 16.400 -43.428 1.00 37.41 41 ILE D O 1
ATOM 6694 N N . ALA D 1 42 ? 46.575 16.309 -44.714 1.00 37.22 42 ALA D N 1
ATOM 6695 C CA . ALA D 1 42 ? 46.883 14.945 -44.289 1.00 43.53 42 ALA D CA 1
ATOM 6696 C C . ALA D 1 42 ? 47.240 14.853 -42.784 1.00 39.28 42 ALA D C 1
ATOM 6697 O O . ALA D 1 42 ? 46.862 13.893 -42.086 1.00 37.47 42 ALA D O 1
ATOM 6699 N N . THR D 1 43 ? 47.877 15.905 -42.276 1.00 41.54 43 THR D N 1
ATOM 6700 C CA . THR D 1 43 ? 48.170 16.058 -40.832 1.00 42.96 43 THR D CA 1
ATOM 6701 C C . THR D 1 43 ? 46.902 16.057 -40.048 1.00 38.90 43 THR D C 1
ATOM 6702 O O . THR D 1 43 ? 46.739 15.289 -39.080 1.00 38.42 43 THR D O 1
ATOM 6706 N N . ILE D 1 44 ? 45.946 16.863 -40.492 1.00 38.27 44 ILE D N 1
ATOM 6707 C CA . ILE D 1 44 ? 44.669 16.930 -39.768 1.00 34.83 44 ILE D CA 1
ATOM 6708 C C . ILE D 1 44 ? 43.968 15.594 -39.857 1.00 32.44 44 ILE D C 1
ATOM 6709 O O . ILE D 1 44 ? 43.411 15.066 -38.858 1.00 30.66 44 ILE D O 1
ATOM 6714 N N . THR D 1 45 ? 43.983 15.018 -41.068 1.00 33.21 45 THR D N 1
ATOM 6715 C CA . THR D 1 45 ? 43.272 13.769 -41.260 1.00 33.15 45 THR D CA 1
ATOM 6716 C C . THR D 1 45 ? 43.804 12.673 -40.352 1.00 34.82 45 THR D C 1
ATOM 6717 O O . THR D 1 45 ? 43.030 11.896 -39.771 1.00 37.10 45 THR D O 1
ATOM 6721 N N . LYS D 1 46 ? 45.138 12.627 -40.172 1.00 42.71 46 LYS D N 1
ATOM 6722 C CA . LYS D 1 46 ? 45.775 11.602 -39.316 1.00 43.85 46 LYS D CA 1
ATOM 6723 C C . LYS D 1 46 ? 45.409 11.823 -37.860 1.00 37.07 46 LYS D C 1
ATOM 6724 O O . LYS D 1 46 ? 45.025 10.879 -37.116 1.00 35.16 46 LYS D O 1
ATOM 6730 N N . SER D 1 47 ? 45.505 13.088 -37.447 1.00 36.30 47 SER D N 1
ATOM 6731 C CA . SER D 1 47 ? 45.106 13.454 -36.081 1.00 38.27 47 SER D CA 1
ATOM 6732 C C . SER D 1 47 ? 43.632 13.054 -35.808 1.00 35.89 47 SER D C 1
ATOM 6733 O O . SER D 1 47 ? 43.286 12.462 -34.763 1.00 32.85 47 SER D O 1
ATOM 6736 N N . LEU D 1 48 ? 42.742 13.280 -36.790 1.00 36.24 48 LEU D N 1
ATOM 6737 C CA . LEU D 1 48 ? 41.339 12.898 -36.554 1.00 35.56 48 LEU D CA 1
ATOM 6738 C C . LEU D 1 48 ? 41.195 11.388 -36.470 1.00 33.55 48 LEU D C 1
ATOM 6739 O O . LEU D 1 48 ? 40.361 10.874 -35.694 1.00 37.68 48 LEU D O 1
ATOM 6744 N N . SER D 1 49 ? 41.951 10.673 -37.291 1.00 35.94 49 SER D N 1
ATOM 6745 C CA . SER D 1 49 ? 41.869 9.187 -37.217 1.00 41.64 49 SER D CA 1
ATOM 6746 C C . SER D 1 49 ? 42.276 8.678 -35.820 1.00 39.49 49 SER D C 1
ATOM 6747 O O . SER D 1 49 ? 41.691 7.722 -35.300 1.00 46.08 49 SER D O 1
ATOM 6750 N N . LYS D 1 50 ? 43.306 9.300 -35.247 1.00 40.84 50 LYS D N 1
ATOM 6751 C CA . LYS D 1 50 ? 43.719 8.993 -33.869 1.00 42.88 50 LYS D CA 1
ATOM 6752 C C . LYS D 1 50 ? 42.563 9.185 -32.935 1.00 40.72 50 LYS D C 1
ATOM 6753 O O . LYS D 1 50 ? 42.288 8.320 -32.115 1.00 47.42 50 LYS D O 1
ATOM 6759 N N . LEU D 1 51 ? 41.844 10.308 -33.050 1.00 40.00 51 LEU D N 1
ATOM 6760 C CA . LEU D 1 51 ? 40.656 10.521 -32.181 1.00 37.02 51 LEU D CA 1
ATOM 6761 C C . LEU D 1 51 ? 39.576 9.455 -32.396 1.00 43.93 51 LEU D C 1
ATOM 6762 O O . LEU D 1 51 ? 38.865 9.082 -31.441 1.00 48.94 51 LEU D O 1
ATOM 6767 N N . VAL D 1 52 ? 39.423 8.994 -33.641 1.00 41.91 52 VAL D N 1
ATOM 6768 C CA . VAL D 1 52 ? 38.518 7.860 -33.920 1.00 49.13 52 VAL D CA 1
ATOM 6769 C C . VAL D 1 52 ? 38.936 6.516 -33.241 1.00 50.57 52 VAL D C 1
ATOM 6770 O O . VAL D 1 52 ? 38.074 5.838 -32.649 1.00 46.04 52 VAL D O 1
ATOM 6774 N N . ALA D 1 53 ? 40.203 6.102 -33.393 1.00 54.38 53 ALA D N 1
ATOM 6775 C CA . ALA D 1 53 ? 40.701 4.846 -32.778 1.00 56.27 53 ALA D CA 1
ATOM 6776 C C . ALA D 1 53 ? 40.654 4.927 -31.251 1.00 56.62 53 ALA D C 1
ATOM 6777 O O . ALA D 1 53 ? 40.224 3.987 -30.615 1.00 57.80 53 ALA D O 1
ATOM 6779 N N . LYS D 1 54 ? 41.081 6.037 -30.648 1.00 60.54 54 LYS D N 1
ATOM 6780 C CA . LYS D 1 54 ? 40.610 6.328 -29.268 1.00 64.52 54 LYS D CA 1
ATOM 6781 C C . LYS D 1 54 ? 39.142 6.484 -29.567 1.00 64.85 54 LYS D C 1
ATOM 6782 O O . LYS D 1 54 ? 38.832 6.789 -30.680 1.00 75.81 54 LYS D O 1
ATOM 6788 N N . GLU D 1 55 ? 38.193 6.321 -28.669 1.00 63.63 55 GLU D N 1
ATOM 6789 C CA . GLU D 1 55 ? 36.830 6.566 -29.168 1.00 51.53 55 GLU D CA 1
ATOM 6790 C C . GLU D 1 55 ? 36.300 7.925 -28.734 1.00 48.69 55 GLU D C 1
ATOM 6791 O O . GLU D 1 55 ? 35.256 8.046 -28.095 1.00 52.02 55 GLU D O 1
ATOM 6797 N N . LYS D 1 56 ? 37.044 8.957 -29.102 1.00 46.25 56 LYS D N 1
ATOM 6798 C CA . LYS D 1 56 ? 36.717 10.325 -28.729 1.00 50.73 56 LYS D CA 1
ATOM 6799 C C . LYS D 1 56 ? 35.632 10.884 -29.650 1.00 48.84 56 LYS D C 1
ATOM 6800 O O . LYS D 1 56 ? 34.732 11.572 -29.202 1.00 44.69 56 LYS D O 1
ATOM 6806 N N . ILE D 1 57 ? 35.764 10.604 -30.948 1.00 47.19 57 ILE D N 1
ATOM 6807 C CA . ILE D 1 57 ? 34.812 11.059 -31.971 1.00 43.81 57 ILE D CA 1
ATOM 6808 C C . ILE D 1 57 ? 34.500 9.865 -32.880 1.00 42.03 57 ILE D C 1
ATOM 6809 O O . ILE D 1 57 ? 35.306 8.953 -32.989 1.00 42.65 57 ILE D O 1
ATOM 6814 N N . THR D 1 58 ? 33.378 9.906 -33.582 1.00 40.92 58 THR D N 1
ATOM 6815 C CA . THR D 1 58 ? 33.053 8.895 -34.602 1.00 40.56 58 THR D CA 1
ATOM 6816 C C . THR D 1 58 ? 33.716 9.145 -35.964 1.00 40.16 58 THR D C 1
ATOM 6817 O O . THR D 1 58 ? 34.218 10.233 -36.280 1.00 36.64 58 THR D O 1
ATOM 6821 N N . GLU D 1 59 ? 33.705 8.108 -36.795 1.00 38.81 59 GLU D N 1
ATOM 6822 C CA . GLU D 1 59 ? 34.146 8.253 -38.168 1.00 43.62 59 GLU D CA 1
ATOM 6823 C C . GLU D 1 59 ? 33.297 9.387 -38.853 1.00 40.48 59 GLU D C 1
ATOM 6824 O O . GLU D 1 59 ? 33.812 10.221 -39.624 1.00 36.48 59 GLU D O 1
ATOM 6830 N N . ALA D 1 60 ? 32.017 9.461 -38.522 1.00 37.23 60 ALA D N 1
ATOM 6831 C CA . ALA D 1 60 ? 31.165 10.512 -39.100 1.00 37.30 60 ALA D CA 1
ATOM 6832 C C . ALA D 1 60 ? 31.614 11.893 -38.663 1.00 38.75 60 ALA D C 1
ATOM 6833 O O . ALA D 1 60 ? 31.774 12.780 -39.492 1.00 33.65 60 ALA D O 1
ATOM 6835 N N . ASP D 1 61 ? 31.838 12.077 -37.353 1.00 39.56 61 ASP D N 1
ATOM 6836 C CA . ASP D 1 61 ? 32.421 13.337 -36.834 1.00 36.24 61 ASP D CA 1
ATOM 6837 C C . ASP D 1 61 ? 33.610 13.734 -37.659 1.00 28.97 61 ASP D C 1
ATOM 6838 O O . ASP D 1 61 ? 33.753 14.859 -38.021 1.00 31.54 61 ASP D O 1
ATOM 6843 N N . LYS D 1 62 ? 34.490 12.792 -37.927 1.00 28.01 62 LYS D N 1
ATOM 6844 C CA . LYS D 1 62 ? 35.720 13.100 -38.676 1.00 30.29 62 LYS D CA 1
ATOM 6845 C C . LYS D 1 62 ? 35.533 13.666 -40.109 1.00 32.77 62 LYS D C 1
ATOM 6846 O O . LYS D 1 62 ? 36.135 14.686 -40.535 1.00 28.26 62 LYS D O 1
ATOM 6852 N N . GLU D 1 63 ? 34.715 12.966 -40.892 1.00 34.05 63 GLU D N 1
ATOM 6853 C CA . GLU D 1 63 ? 34.383 13.478 -42.221 1.00 32.92 63 GLU D CA 1
ATOM 6854 C C . GLU D 1 63 ? 33.656 14.810 -42.133 1.00 28.60 63 GLU D C 1
ATOM 6855 O O . GLU D 1 63 ? 33.888 15.676 -42.963 1.00 31.46 63 GLU D O 1
ATOM 6861 N N . GLU D 1 64 ? 32.797 14.987 -41.139 1.00 31.64 64 GLU D N 1
ATOM 6862 C CA . GLU D 1 64 ? 32.124 16.282 -40.966 1.00 32.39 64 GLU D CA 1
ATOM 6863 C C . GLU D 1 64 ? 33.153 17.402 -40.749 1.00 29.74 64 GLU D C 1
ATOM 6864 O O . GLU D 1 64 ? 33.086 18.472 -41.333 1.00 28.42 64 GLU D O 1
ATOM 6870 N N . ILE D 1 65 ? 34.159 17.144 -39.928 1.00 34.82 65 ILE D N 1
ATOM 6871 C CA . ILE D 1 65 ? 35.179 18.177 -39.663 1.00 31.44 65 ILE D CA 1
ATOM 6872 C C . ILE D 1 65 ? 35.937 18.460 -40.912 1.00 31.32 65 ILE D C 1
ATOM 6873 O O . ILE D 1 65 ? 36.203 19.602 -41.276 1.00 28.67 65 ILE D O 1
ATOM 6878 N N . LEU D 1 66 ? 36.350 17.383 -41.582 1.00 29.80 66 LEU D N 1
ATOM 6879 C CA . LEU D 1 66 ? 37.086 17.564 -42.807 1.00 29.29 66 LEU D CA 1
ATOM 6880 C C . LEU D 1 66 ? 36.291 18.344 -43.858 1.00 32.59 66 LEU D C 1
ATOM 6881 O O . LEU D 1 66 ? 36.857 19.087 -44.651 1.00 31.03 66 LEU D O 1
ATOM 6886 N N . SER D 1 67 ? 34.975 18.155 -43.859 1.00 33.92 67 SER D N 1
ATOM 6887 C CA . SER D 1 67 ? 34.155 18.825 -44.885 1.00 36.54 67 SER D CA 1
ATOM 6888 C C . SER D 1 67 ? 34.096 20.318 -44.655 1.00 40.50 67 SER D C 1
ATOM 6889 O O . SER D 1 67 ? 33.774 21.066 -45.605 1.00 33.24 67 SER D O 1
ATOM 6892 N N . ARG D 1 68 ? 34.431 20.759 -43.418 1.00 36.33 68 ARG D N 1
ATOM 6893 C CA . ARG D 1 68 ? 34.515 22.201 -43.117 1.00 36.91 68 ARG D CA 1
ATOM 6894 C C . ARG D 1 68 ? 35.809 22.877 -43.475 1.00 35.91 68 ARG D C 1
ATOM 6895 O O . ARG D 1 68 ? 35.900 24.101 -43.382 1.00 40.40 68 ARG D O 1
ATOM 6903 N N . ILE D 1 69 ? 36.767 22.101 -43.942 1.00 34.42 69 ILE D N 1
ATOM 6904 C CA . ILE D 1 69 ? 38.101 22.568 -44.192 1.00 36.25 69 ILE D CA 1
ATOM 6905 C C . ILE D 1 69 ? 38.325 22.572 -45.673 1.00 40.84 69 ILE D C 1
ATOM 6906 O O . ILE D 1 69 ? 38.037 21.615 -46.349 1.00 39.21 69 ILE D O 1
ATOM 6911 N N . SER D 1 70 ? 38.856 23.649 -46.184 1.00 36.51 70 SER D N 1
ATOM 6912 C CA . SER D 1 70 ? 39.310 23.623 -47.541 1.00 43.10 70 SER D CA 1
ATOM 6913 C C . SER D 1 70 ? 40.627 24.374 -47.713 1.00 42.88 70 SER D C 1
ATOM 6914 O O . SER D 1 70 ? 40.841 25.411 -47.104 1.00 44.63 70 SER D O 1
ATOM 6917 N N . GLY D 1 71 ? 41.506 23.836 -48.552 1.00 42.00 71 GLY D N 1
ATOM 6918 C CA . GLY D 1 71 ? 42.808 24.455 -48.883 1.00 41.46 71 GLY D CA 1
ATOM 6919 C C . GLY D 1 71 ? 42.953 25.337 -50.122 1.00 43.82 71 GLY D C 1
ATOM 6920 O O . GLY D 1 71 ? 42.114 25.365 -50.993 1.00 48.90 71 GLY D O 1
ATOM 6921 N N . THR D 1 72 ? 44.032 26.086 -50.197 1.00 42.00 72 THR D N 1
ATOM 6922 C CA . THR D 1 72 ? 44.198 27.077 -51.252 1.00 42.24 72 THR D CA 1
ATOM 6923 C C . THR D 1 72 ? 45.600 27.636 -51.180 1.00 46.62 72 THR D C 1
ATOM 6924 O O . THR D 1 72 ? 46.241 27.574 -50.107 1.00 41.97 72 THR D O 1
ATOM 6928 N N . THR D 1 73 ? 46.088 28.171 -52.306 1.00 43.09 73 THR D N 1
ATOM 6929 C CA . THR D 1 73 ? 47.326 28.948 -52.295 1.00 44.13 73 THR D CA 1
ATOM 6930 C C . THR D 1 73 ? 46.960 30.408 -52.475 1.00 44.52 73 THR D C 1
ATOM 6931 O O . THR D 1 73 ? 47.816 31.275 -52.540 1.00 48.16 73 THR D O 1
ATOM 6935 N N . ASP D 1 74 ? 45.670 30.683 -52.514 1.00 45.47 74 ASP D N 1
ATOM 6936 C CA . ASP D 1 74 ? 45.209 31.994 -52.881 1.00 48.16 74 ASP D CA 1
ATOM 6937 C C . ASP D 1 74 ? 44.827 32.891 -51.672 1.00 43.96 74 ASP D C 1
ATOM 6938 O O . ASP D 1 74 ? 43.746 32.773 -51.101 1.00 42.01 74 ASP D O 1
ATOM 6943 N N . MET D 1 75 ? 45.703 33.833 -51.350 1.00 47.64 75 MET D N 1
ATOM 6944 C CA . MET D 1 75 ? 45.456 34.824 -50.279 1.00 55.14 75 MET D CA 1
ATOM 6945 C C . MET D 1 75 ? 44.115 35.559 -50.372 1.00 53.65 75 MET D C 1
ATOM 6946 O O . MET D 1 75 ? 43.570 36.001 -49.352 1.00 45.25 75 MET D O 1
ATOM 6951 N N . LYS D 1 76 ? 43.577 35.702 -51.588 1.00 48.95 76 LYS D N 1
ATOM 6952 C CA . LYS D 1 76 ? 42.358 36.511 -51.776 1.00 43.43 76 LYS D CA 1
ATOM 6953 C C . LYS D 1 76 ? 41.191 35.820 -51.171 1.00 37.61 76 LYS D C 1
ATOM 6954 O O . LYS D 1 76 ? 40.203 36.462 -50.867 1.00 38.94 76 LYS D O 1
ATOM 6960 N N . LEU D 1 77 ? 41.274 34.492 -51.013 1.00 42.96 77 LEU D N 1
ATOM 6961 C CA . LEU D 1 77 ? 40.223 33.774 -50.337 1.00 42.93 77 LEU D CA 1
ATOM 6962 C C . LEU D 1 77 ? 40.062 34.187 -48.872 1.00 48.38 77 LEU D C 1
ATOM 6963 O O . LEU D 1 77 ? 39.072 33.833 -48.252 1.00 47.02 77 LEU D O 1
ATOM 6968 N N . ALA D 1 78 ? 40.983 34.990 -48.340 1.00 43.16 78 ALA D N 1
ATOM 6969 C CA . ALA D 1 78 ? 40.756 35.611 -47.048 1.00 48.30 78 ALA D CA 1
ATOM 6970 C C . ALA D 1 78 ? 39.700 36.731 -47.033 1.00 49.06 78 ALA D C 1
ATOM 6971 O O . ALA D 1 78 ? 39.215 37.087 -45.977 1.00 42.64 78 ALA D O 1
ATOM 6973 N N . ALA D 1 79 ? 39.325 37.264 -48.200 1.00 46.15 79 ALA D N 1
ATOM 6974 C CA . ALA D 1 79 ? 38.593 38.514 -48.277 1.00 46.53 79 ALA D CA 1
ATOM 6975 C C . ALA D 1 79 ? 37.301 38.602 -47.512 1.00 44.50 79 ALA D C 1
ATOM 6976 O O . ALA D 1 79 ? 36.991 39.665 -46.984 1.00 46.26 79 ALA D O 1
ATOM 6978 N N . ASP D 1 80 ? 36.532 37.521 -47.432 1.00 43.30 80 ASP D N 1
ATOM 6979 C CA . ASP D 1 80 ? 35.265 37.597 -46.718 1.00 48.93 80 ASP D CA 1
ATOM 6980 C C . ASP D 1 80 ? 35.305 36.904 -45.350 1.00 49.80 80 ASP D C 1
ATOM 6981 O O . ASP D 1 80 ? 34.299 36.883 -44.657 1.00 46.53 80 ASP D O 1
ATOM 6986 N N . CYS D 1 81 ? 36.438 36.321 -44.956 1.00 45.95 81 CYS D N 1
ATOM 6987 C CA . CYS D 1 81 ? 36.485 35.654 -43.661 1.00 47.40 81 CYS D CA 1
ATOM 6988 C C . CYS D 1 81 ? 36.418 36.658 -42.479 1.00 45.69 81 CYS D C 1
ATOM 6989 O O . CYS D 1 81 ? 36.855 37.824 -42.583 1.00 44.51 81 CYS D O 1
ATOM 6992 N N . ASP D 1 82 ? 35.879 36.165 -41.361 1.00 40.60 82 ASP D N 1
ATOM 6993 C CA . ASP D 1 82 ? 35.700 36.941 -40.163 1.00 38.39 82 ASP D CA 1
ATOM 6994 C C . ASP D 1 82 ? 37.002 37.074 -39.346 1.00 39.17 82 ASP D C 1
ATOM 6995 O O . ASP D 1 82 ? 37.151 38.014 -38.587 1.00 36.45 82 ASP D O 1
ATOM 7000 N N . LEU D 1 83 ? 37.905 36.113 -39.499 1.00 39.06 83 LEU D N 1
ATOM 7001 C CA . LEU D 1 83 ? 39.139 36.053 -38.680 1.00 34.66 83 LEU D CA 1
ATOM 7002 C C . LEU D 1 83 ? 40.210 35.436 -39.525 1.00 34.33 83 LEU D C 1
ATOM 7003 O O . LEU D 1 83 ? 39.980 34.399 -40.194 1.00 33.80 83 LEU D O 1
ATOM 7008 N N . VAL D 1 84 ? 41.377 36.053 -39.556 1.00 31.24 84 VAL D N 1
ATOM 7009 C CA . VAL D 1 84 ? 42.556 35.386 -40.038 1.00 32.05 84 VAL D CA 1
ATOM 7010 C C . VAL D 1 84 ? 43.417 35.012 -38.824 1.00 32.95 84 VAL D C 1
ATOM 7011 O O . VAL D 1 84 ? 43.529 35.789 -37.873 1.00 31.84 84 VAL D O 1
ATOM 7015 N N . VAL D 1 85 ? 43.999 33.826 -38.838 1.00 33.95 85 VAL D N 1
ATOM 7016 C CA . VAL D 1 85 ? 45.011 33.453 -37.863 1.00 33.56 85 VAL D CA 1
ATOM 7017 C C . VAL D 1 85 ? 46.232 33.070 -38.626 1.00 35.72 85 VAL D C 1
ATOM 7018 O O . VAL D 1 85 ? 46.249 32.014 -39.320 1.00 33.34 85 VAL D O 1
ATOM 7022 N N . GLU D 1 86 ? 47.254 33.919 -38.518 1.00 31.41 86 GLU D N 1
ATOM 7023 C CA . GLU D 1 86 ? 48.537 33.692 -39.162 1.00 33.74 86 GLU D CA 1
ATOM 7024 C C . GLU D 1 86 ? 49.468 32.827 -38.331 1.00 37.58 86 GLU D C 1
ATOM 7025 O O . GLU D 1 86 ? 49.767 33.132 -37.172 1.00 34.15 86 GLU D O 1
ATOM 7031 N N . ALA D 1 87 ? 49.905 31.739 -38.937 1.00 32.96 87 ALA D N 1
ATOM 7032 C CA . ALA D 1 87 ? 50.790 30.770 -38.320 1.00 34.82 87 ALA D CA 1
ATOM 7033 C C . ALA D 1 87 ? 51.887 30.458 -39.288 1.00 35.50 87 ALA D C 1
ATOM 7034 O O . ALA D 1 87 ? 52.177 29.320 -39.557 1.00 38.16 87 ALA D O 1
ATOM 7036 N N . ALA D 1 88 ? 52.511 31.501 -39.796 1.0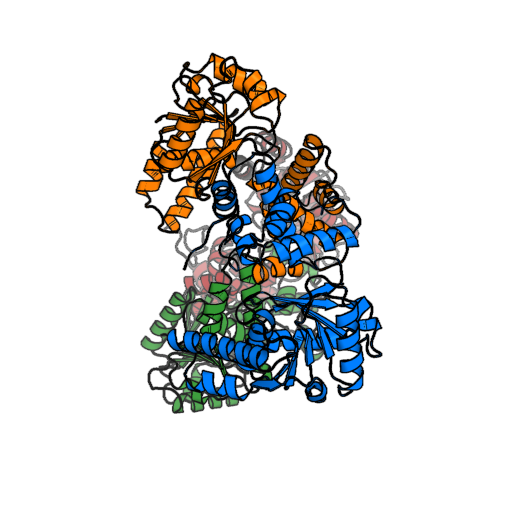0 39.05 88 ALA D N 1
ATOM 7037 C CA . ALA D 1 88 ? 53.539 31.381 -40.802 1.00 46.67 88 ALA D CA 1
ATOM 7038 C C . ALA D 1 88 ? 54.874 31.735 -40.147 1.00 51.51 88 ALA D C 1
ATOM 7039 O O . ALA D 1 88 ? 55.000 31.716 -38.928 1.00 55.16 88 ALA D O 1
ATOM 7041 N N . ILE D 1 89 ? 55.879 32.069 -40.919 1.00 54.38 89 ILE D N 1
ATOM 7042 C CA . ILE D 1 89 ? 57.208 32.127 -40.346 1.00 55.02 89 ILE D CA 1
ATOM 7043 C C . ILE D 1 89 ? 57.429 33.320 -39.402 1.00 47.99 89 ILE D C 1
ATOM 7044 O O . ILE D 1 89 ? 56.805 34.392 -39.491 1.00 45.45 89 ILE D O 1
ATOM 7049 N N . GLU D 1 90 ? 58.369 33.085 -38.515 1.00 45.66 90 GLU D N 1
ATOM 7050 C CA . GLU D 1 90 ? 58.620 33.931 -37.395 1.00 44.98 90 GLU D CA 1
ATOM 7051 C C . GLU D 1 90 ? 59.710 34.920 -37.860 1.00 44.66 90 GLU D C 1
ATOM 7052 O O . GLU D 1 90 ? 60.864 34.889 -37.394 1.00 43.82 90 GLU D O 1
ATOM 7058 N N . ASN D 1 91 ? 59.319 35.792 -38.799 1.00 42.60 91 ASN D N 1
ATOM 7059 C CA . ASN D 1 91 ? 60.150 36.884 -39.376 1.00 41.81 91 ASN D CA 1
ATOM 7060 C C . ASN D 1 91 ? 59.352 38.169 -39.461 1.00 41.50 91 ASN D C 1
ATOM 7061 O O . ASN D 1 91 ? 58.289 38.196 -40.070 1.00 45.84 91 ASN D O 1
ATOM 7066 N N . MET D 1 92 ? 59.830 39.243 -38.854 1.00 38.12 92 MET D N 1
ATOM 7067 C CA . MET D 1 92 ? 59.061 40.466 -38.820 1.00 40.30 92 MET D CA 1
ATOM 7068 C C . MET D 1 92 ? 58.812 41.143 -40.190 1.00 41.30 92 MET D C 1
ATOM 7069 O O . MET D 1 92 ? 57.738 41.699 -40.399 1.00 36.93 92 MET D O 1
ATOM 7074 N N . LYS D 1 93 ? 59.813 41.176 -41.073 1.00 45.13 93 LYS D N 1
ATOM 7075 C CA . LYS D 1 93 ? 59.629 41.864 -42.368 1.00 47.90 93 LYS D CA 1
ATOM 7076 C C . LYS D 1 93 ? 58.477 41.192 -43.158 1.00 41.28 93 LYS D C 1
ATOM 7077 O O . LYS D 1 93 ? 57.546 41.860 -43.644 1.00 44.53 93 LYS D O 1
ATOM 7083 N N . ILE D 1 94 ? 58.509 39.873 -43.196 1.00 44.76 94 ILE D N 1
ATOM 7084 C CA . ILE D 1 94 ? 57.481 39.068 -43.875 1.00 46.15 94 ILE D CA 1
ATOM 7085 C C . ILE D 1 94 ? 56.104 39.171 -43.231 1.00 46.18 94 ILE D C 1
ATOM 7086 O O . ILE D 1 94 ? 55.077 39.479 -43.912 1.00 46.46 94 ILE D O 1
ATOM 7091 N N . LYS D 1 95 ? 56.047 38.977 -41.911 1.00 47.70 95 LYS D N 1
ATOM 7092 C CA . LYS D 1 95 ? 54.768 39.226 -41.176 1.00 39.22 95 LYS D CA 1
ATOM 7093 C C . LYS D 1 95 ? 54.148 40.532 -41.544 1.00 34.64 95 LYS D C 1
ATOM 7094 O O . LYS D 1 95 ? 52.921 40.615 -41.778 1.00 37.35 95 LYS D O 1
ATOM 7100 N N . LYS D 1 96 ? 54.979 41.565 -41.589 1.00 35.95 96 LYS D N 1
ATOM 7101 C CA . LYS D 1 96 ? 54.516 42.921 -41.873 1.00 37.06 96 LYS D CA 1
ATOM 7102 C C . LYS D 1 96 ? 53.936 43.016 -43.317 1.00 36.70 96 LYS D C 1
ATOM 7103 O O . LYS D 1 96 ? 52.855 43.578 -43.477 1.00 36.34 96 LYS D O 1
ATOM 7109 N N . GLU D 1 97 ? 54.634 42.452 -44.298 1.00 39.58 97 GLU D N 1
ATOM 7110 C CA . GLU D 1 97 ? 54.096 42.299 -45.688 1.00 44.03 97 GLU D CA 1
ATOM 7111 C C . GLU D 1 97 ? 52.773 41.503 -45.700 1.00 40.88 97 GLU D C 1
ATOM 7112 O O . GLU D 1 97 ? 51.764 41.931 -46.256 1.00 43.05 97 GLU D O 1
ATOM 7118 N N . ILE D 1 98 ? 52.757 40.365 -45.020 1.00 42.52 98 ILE D N 1
ATOM 7119 C CA . ILE D 1 98 ? 51.541 39.549 -44.902 1.00 38.50 98 ILE D CA 1
ATOM 7120 C C . ILE D 1 98 ? 50.353 40.309 -44.388 1.00 38.19 98 ILE D C 1
ATOM 7121 O O . ILE D 1 98 ? 49.284 40.249 -44.994 1.00 40.93 98 ILE D O 1
ATOM 7126 N N . PHE D 1 99 ? 50.534 41.083 -43.314 1.00 36.78 99 PHE D N 1
ATOM 7127 C CA . PHE D 1 99 ? 49.442 41.779 -42.665 1.00 33.33 99 PHE D CA 1
ATOM 7128 C C . PHE D 1 99 ? 49.034 42.983 -43.484 1.00 35.17 99 PHE D C 1
ATOM 7129 O O . PHE D 1 99 ? 47.859 43.381 -43.483 1.00 36.49 99 PHE D O 1
ATOM 7137 N N . ALA D 1 100 ? 50.001 43.601 -44.145 1.00 38.10 100 ALA D N 1
ATOM 7138 C CA . ALA D 1 100 ? 49.690 44.724 -45.079 1.00 41.32 100 ALA D CA 1
ATOM 7139 C C . ALA D 1 100 ? 48.848 44.236 -46.275 1.00 36.50 100 ALA D C 1
ATOM 7140 O O . ALA D 1 100 ? 47.853 44.882 -46.624 1.00 42.29 100 ALA D O 1
ATOM 7142 N N . GLU D 1 101 ? 49.218 43.084 -46.829 1.00 42.60 101 GLU D N 1
ATOM 7143 C CA . GLU D 1 101 ? 48.438 42.449 -47.915 1.00 42.19 101 GLU D CA 1
ATOM 7144 C C . GLU D 1 101 ? 47.033 42.040 -47.446 1.00 46.60 101 GLU D C 1
ATOM 7145 O O . GLU D 1 101 ? 46.014 42.314 -48.113 1.00 44.42 101 GLU D O 1
ATOM 7151 N N . LEU D 1 102 ? 46.955 41.413 -46.262 1.00 44.22 102 LEU D N 1
ATOM 7152 C CA . LEU D 1 102 ? 45.659 41.084 -45.641 1.00 39.37 102 LEU D CA 1
ATOM 7153 C C . LEU D 1 102 ? 44.777 42.289 -45.364 1.00 35.58 102 LEU D C 1
ATOM 7154 O O . LEU D 1 102 ? 43.548 42.228 -45.462 1.00 39.60 102 LEU D O 1
ATOM 7159 N N . ASP D 1 103 ? 45.383 43.380 -44.949 1.00 36.46 103 ASP D N 1
ATOM 7160 C CA . ASP D 1 103 ? 44.650 44.589 -44.708 1.00 36.36 103 ASP D CA 1
ATOM 7161 C C . ASP D 1 103 ? 44.014 45.096 -46.049 1.00 37.27 103 ASP D C 1
ATOM 7162 O O . ASP D 1 103 ? 42.880 45.586 -46.008 1.00 42.75 103 ASP D O 1
ATOM 7167 N N . GLY D 1 104 ? 44.761 44.975 -47.154 1.00 42.26 104 GLY D N 1
ATOM 7168 C CA . GLY D 1 104 ? 44.317 45.362 -48.528 1.00 43.70 104 GLY D CA 1
ATOM 7169 C C . GLY D 1 104 ? 43.143 44.482 -48.895 1.00 44.46 104 GLY D C 1
ATOM 7170 O O . GLY D 1 104 ? 42.047 44.963 -49.096 1.00 50.68 104 GLY D O 1
ATOM 7171 N N . ILE D 1 105 ? 43.369 43.174 -48.832 1.00 47.99 105 ILE D N 1
ATOM 7172 C CA . ILE D 1 105 ? 42.411 42.153 -49.233 1.00 47.97 105 ILE D CA 1
ATOM 7173 C C . ILE D 1 105 ? 41.111 42.045 -48.459 1.00 51.89 105 ILE D C 1
ATOM 7174 O O . ILE D 1 105 ? 40.074 41.732 -49.048 1.00 47.29 105 ILE D O 1
ATOM 7179 N N . CYS D 1 106 ? 41.145 42.217 -47.150 1.00 45.20 106 CYS D N 1
ATOM 7180 C CA . CYS D 1 106 ? 40.041 41.776 -46.347 1.00 41.51 106 CYS D CA 1
ATOM 7181 C C . CYS D 1 106 ? 39.028 42.878 -46.181 1.00 42.63 106 CYS D C 1
ATOM 7182 O O . CYS D 1 106 ? 39.355 44.055 -46.214 1.00 43.98 106 CYS D O 1
ATOM 7185 N N . LYS D 1 107 ? 37.788 42.471 -45.941 1.00 42.28 107 LYS D N 1
ATOM 7186 C CA . LYS D 1 107 ? 36.725 43.392 -45.639 1.00 44.03 107 LYS D CA 1
ATOM 7187 C C . LYS D 1 107 ? 37.097 44.121 -44.355 1.00 49.49 107 LYS D C 1
ATOM 7188 O O . LYS D 1 107 ? 37.887 43.584 -43.594 1.00 45.49 107 LYS D O 1
ATOM 7194 N N . PRO D 1 108 ? 36.523 45.322 -44.106 1.00 50.44 108 PRO D N 1
ATOM 7195 C CA . PRO D 1 108 ? 36.993 46.039 -42.923 1.00 49.65 108 PRO D CA 1
ATOM 7196 C C . PRO D 1 108 ? 36.766 45.336 -41.603 1.00 49.99 108 PRO D C 1
ATOM 7197 O O . PRO D 1 108 ? 37.489 45.649 -40.655 1.00 46.39 108 PRO D O 1
ATOM 7201 N N . GLU D 1 109 ? 35.773 44.434 -41.519 1.00 39.16 109 GLU D N 1
ATOM 7202 C CA . GLU D 1 109 ? 35.414 43.839 -40.250 1.00 44.13 109 GLU D CA 1
ATOM 7203 C C . GLU D 1 109 ? 36.449 42.785 -39.783 1.00 36.18 109 GLU D C 1
ATOM 7204 O O . GLU D 1 109 ? 36.458 42.419 -38.644 1.00 38.29 109 GLU D O 1
ATOM 7210 N N . THR D 1 110 ? 37.212 42.253 -40.709 1.00 32.69 110 THR D N 1
ATOM 7211 C CA . THR D 1 110 ? 38.040 41.086 -40.455 1.00 37.37 110 THR D CA 1
ATOM 7212 C C . THR D 1 110 ? 39.055 41.458 -39.331 1.00 38.03 110 THR D C 1
ATOM 7213 O O . THR D 1 110 ? 39.728 42.466 -39.437 1.00 34.65 110 THR D O 1
ATOM 7217 N N . ILE D 1 111 ? 39.121 40.609 -38.309 1.00 38.68 111 ILE D N 1
ATOM 7218 C CA . ILE D 1 111 ? 40.197 40.681 -37.290 1.00 34.32 111 ILE D CA 1
ATOM 7219 C C . ILE D 1 111 ? 41.355 39.837 -37.783 1.00 32.77 111 ILE D C 1
ATOM 7220 O O . ILE D 1 111 ? 41.126 38.699 -38.204 1.00 30.58 111 ILE D O 1
ATOM 7225 N N . LEU D 1 112 ? 42.577 40.411 -37.763 1.00 30.70 112 LEU D N 1
ATOM 7226 C CA . LEU D 1 112 ? 43.800 39.748 -38.155 1.00 31.06 112 LEU D CA 1
ATOM 7227 C C . LEU D 1 112 ? 44.685 39.398 -36.940 1.00 34.81 112 LEU D C 1
ATOM 7228 O O . LEU D 1 112 ? 45.195 40.270 -36.264 1.00 33.77 112 LEU D O 1
ATOM 7233 N N . ALA D 1 113 ? 44.826 38.110 -36.704 1.00 34.58 113 ALA D N 1
ATOM 7234 C CA . ALA D 1 113 ? 45.452 37.586 -35.536 1.00 29.91 113 ALA D CA 1
ATOM 7235 C C . ALA D 1 113 ? 46.715 36.847 -35.944 1.00 33.34 113 ALA D C 1
ATOM 7236 O O . ALA D 1 113 ? 46.753 36.241 -36.995 1.00 31.68 113 ALA D O 1
ATOM 7238 N N . SER D 1 114 ? 47.748 36.885 -35.083 1.00 31.78 114 SER D N 1
ATOM 7239 C CA . SER D 1 114 ? 48.983 36.115 -35.282 1.00 31.28 114 SER D CA 1
ATOM 7240 C C . SER D 1 114 ? 49.126 35.111 -34.156 1.00 30.65 114 SER D C 1
ATOM 7241 O O . SER D 1 114 ? 48.801 35.442 -33.016 1.00 30.69 114 SER D O 1
ATOM 7244 N N . ASN D 1 115 ? 49.615 33.913 -34.486 1.00 29.07 115 ASN D N 1
ATOM 7245 C CA . ASN D 1 115 ? 49.955 32.882 -33.516 1.00 28.85 115 ASN D CA 1
ATOM 7246 C C . ASN D 1 115 ? 51.441 33.020 -33.011 1.00 26.52 115 ASN D C 1
ATOM 7247 O O . ASN D 1 115 ? 51.989 32.117 -32.357 1.00 29.12 115 ASN D O 1
ATOM 7252 N N . THR D 1 116 ? 52.050 34.143 -33.296 1.00 25.83 116 THR D N 1
ATOM 7253 C CA . THR D 1 116 ? 53.466 34.324 -33.015 1.00 30.76 116 THR D CA 1
ATOM 7254 C C . THR D 1 116 ? 53.728 34.203 -31.499 1.00 28.10 116 THR D C 1
ATOM 7255 O O . THR D 1 116 ? 52.963 34.666 -30.648 1.00 27.99 116 THR D O 1
ATOM 7259 N N . SER D 1 117 ? 54.817 33.548 -31.211 1.00 28.06 117 SER D N 1
ATOM 7260 C CA . SER D 1 117 ? 55.316 33.414 -29.800 1.00 32.51 117 SER D CA 1
ATOM 7261 C C . SER D 1 117 ? 56.332 34.533 -29.509 1.00 30.50 117 SER D C 1
ATOM 7262 O O . SER D 1 117 ? 56.506 34.937 -28.388 1.00 32.70 117 SER D O 1
ATOM 7265 N N . SER D 1 118 ? 57.059 34.965 -30.514 1.00 31.74 118 SER D N 1
ATOM 7266 C CA . SER D 1 118 ? 58.264 35.750 -30.241 1.00 37.47 118 SER D CA 1
ATOM 7267 C C . SER D 1 118 ? 58.303 37.128 -30.852 1.00 38.34 118 SER D C 1
ATOM 7268 O O . SER D 1 118 ? 59.142 37.928 -30.468 1.00 39.94 118 SER D O 1
ATOM 7271 N N . LEU D 1 119 ? 57.391 37.460 -31.756 1.00 35.81 119 LEU D N 1
ATOM 7272 C CA . LEU D 1 119 ? 57.407 38.797 -32.369 1.00 33.14 119 LEU D CA 1
ATOM 7273 C C . LEU D 1 119 ? 56.320 39.696 -31.794 1.00 33.58 119 LEU D C 1
ATOM 7274 O O . LEU D 1 119 ? 55.394 39.224 -31.160 1.00 30.02 119 LEU D O 1
ATOM 7279 N N . SER D 1 120 ? 56.483 40.993 -32.004 1.00 26.16 120 SER D N 1
ATOM 7280 C CA . SER D 1 120 ? 55.590 42.012 -31.440 1.00 25.74 120 SER D CA 1
ATOM 7281 C C . SER D 1 120 ? 54.358 42.216 -32.297 1.00 26.76 120 SER D C 1
ATOM 7282 O O . SER D 1 120 ? 54.440 42.688 -33.457 1.00 29.70 120 SER D O 1
ATOM 7285 N N . ILE D 1 121 ? 53.218 41.939 -31.718 1.00 30.39 121 ILE D N 1
ATOM 7286 C CA . ILE D 1 121 ? 51.920 42.188 -32.371 1.00 31.36 121 ILE D CA 1
ATOM 7287 C C . ILE D 1 121 ? 51.774 43.659 -32.711 1.00 32.29 121 ILE D C 1
ATOM 7288 O O . ILE D 1 121 ? 51.258 44.028 -33.807 1.00 29.61 121 ILE D O 1
ATOM 7293 N N . THR D 1 122 ? 52.147 44.521 -31.758 1.00 27.39 122 THR D N 1
ATOM 7294 C CA . THR D 1 122 ? 52.093 45.940 -31.984 1.00 23.99 122 THR D CA 1
ATOM 7295 C C . THR D 1 122 ? 52.856 46.335 -33.260 1.00 26.81 122 THR D C 1
ATOM 7296 O O . THR D 1 122 ? 52.365 47.112 -34.139 1.00 28.89 122 THR D O 1
ATOM 7300 N N . GLU D 1 123 ? 54.089 45.868 -33.367 1.00 28.10 123 GLU D N 1
ATOM 7301 C CA . GLU D 1 123 ? 54.916 46.199 -34.517 1.00 30.52 123 GLU D CA 1
ATOM 7302 C C . GLU D 1 123 ? 54.303 45.720 -35.843 1.00 32.27 123 GLU D C 1
ATOM 7303 O O . GLU D 1 123 ? 54.380 46.410 -36.858 1.00 32.55 123 GLU D O 1
ATOM 7309 N N . VAL D 1 124 ? 53.736 44.526 -35.811 1.00 32.98 124 VAL D N 1
ATOM 7310 C CA . VAL D 1 124 ? 53.074 43.962 -36.991 1.00 34.03 124 VAL D CA 1
ATOM 7311 C C . VAL D 1 124 ? 51.878 44.832 -37.368 1.00 32.07 124 VAL D C 1
ATOM 7312 O O . VAL D 1 124 ? 51.684 45.180 -38.561 1.00 34.36 124 VAL D O 1
ATOM 7316 N N . ALA D 1 125 ? 51.109 45.222 -36.347 1.00 32.05 125 ALA D N 1
ATOM 7317 C CA . ALA D 1 125 ? 49.871 45.979 -36.532 1.00 31.87 125 ALA D CA 1
ATOM 7318 C C . ALA D 1 125 ? 50.129 47.333 -37.165 1.00 35.63 125 ALA D C 1
ATOM 7319 O O . ALA D 1 125 ? 49.320 47.848 -37.976 1.00 34.77 125 ALA D O 1
ATOM 7321 N N . SER D 1 126 ? 51.267 47.910 -36.795 1.00 34.36 126 SER D N 1
ATOM 7322 C CA . SER D 1 126 ? 51.715 49.158 -37.366 1.00 36.27 126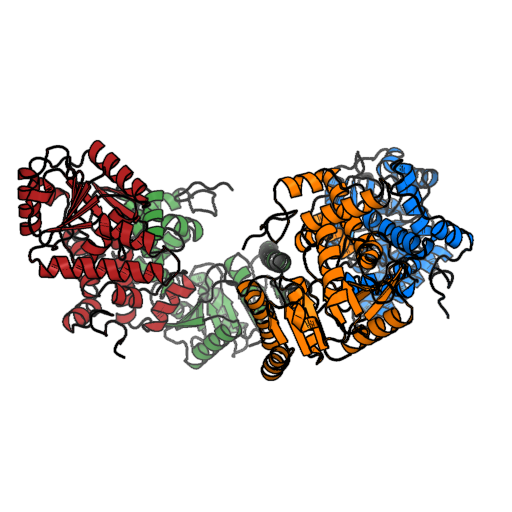 SER D CA 1
ATOM 7323 C C . SER D 1 126 ? 51.904 49.095 -38.874 1.00 34.50 126 SER D C 1
ATOM 7324 O O . SER D 1 126 ? 52.046 50.117 -39.467 1.00 35.22 126 SER D O 1
ATOM 7327 N N . ALA D 1 127 ? 52.039 47.918 -39.462 1.00 35.40 127 ALA D N 1
ATOM 7328 C CA . ALA D 1 127 ? 52.174 47.816 -40.917 1.00 38.47 127 ALA D CA 1
ATOM 7329 C C . ALA D 1 127 ? 50.833 47.867 -41.650 1.00 38.68 127 ALA D C 1
ATOM 7330 O O . ALA D 1 127 ? 50.803 47.648 -42.865 1.00 43.98 127 ALA D O 1
ATOM 7332 N N . THR D 1 128 ? 49.740 48.086 -40.928 1.00 36.08 128 THR D N 1
ATOM 7333 C CA . THR D 1 128 ? 48.413 48.073 -41.484 1.00 35.17 128 THR D CA 1
ATOM 7334 C C . THR D 1 128 ? 47.722 49.363 -41.157 1.00 39.39 128 THR D C 1
ATOM 7335 O O . THR D 1 128 ? 48.226 50.155 -40.347 1.00 40.20 128 THR D O 1
ATOM 7339 N N . LYS D 1 129 ? 46.536 49.567 -41.744 1.00 39.19 129 LYS D N 1
ATOM 7340 C CA . LYS D 1 129 ? 45.664 50.716 -41.406 1.00 41.94 129 LYS D CA 1
ATOM 7341 C C . LYS D 1 129 ? 44.543 50.336 -40.475 1.00 40.82 129 LYS D C 1
ATOM 7342 O O . LYS D 1 129 ? 43.574 51.090 -40.283 1.00 36.03 129 LYS D O 1
ATOM 7348 N N . ARG D 1 130 ? 44.697 49.164 -39.857 1.00 39.03 130 ARG D N 1
ATOM 7349 C CA . ARG D 1 130 ? 43.673 48.511 -39.102 1.00 37.68 130 ARG D CA 1
ATOM 7350 C C . ARG D 1 130 ? 44.204 48.091 -37.707 1.00 39.29 130 ARG D C 1
ATOM 7351 O O . ARG D 1 130 ? 43.694 47.163 -37.087 1.00 38.75 130 ARG D O 1
ATOM 7359 N N . ALA D 1 131 ? 45.179 48.817 -37.154 1.00 39.04 131 ALA D N 1
ATOM 7360 C CA . ALA D 1 131 ? 45.864 48.367 -35.908 1.00 36.86 131 ALA D CA 1
ATOM 7361 C C . ALA D 1 131 ? 44.880 47.955 -34.795 1.00 35.73 131 ALA D C 1
ATOM 7362 O O . ALA D 1 131 ? 45.150 47.044 -33.974 1.00 34.46 131 ALA D O 1
ATOM 7364 N N . ASP D 1 132 ? 43.708 48.598 -34.769 1.00 32.47 132 ASP D N 1
ATOM 7365 C CA . ASP D 1 132 ? 42.673 48.315 -33.789 1.00 32.66 132 ASP D CA 1
ATOM 7366 C C . ASP D 1 132 ? 42.099 46.900 -33.929 1.00 34.79 132 ASP D C 1
ATOM 7367 O O . ASP D 1 132 ? 41.466 46.396 -32.992 1.00 34.18 132 ASP D O 1
ATOM 7372 N N . LYS D 1 133 ? 42.312 46.290 -35.098 1.00 35.92 133 LYS D N 1
ATOM 7373 C CA . LYS D 1 133 ? 41.817 44.916 -35.414 1.00 37.42 133 LYS D CA 1
ATOM 7374 C C . LYS D 1 133 ? 42.897 43.815 -35.510 1.00 36.95 133 LYS D C 1
ATOM 7375 O O . LYS D 1 133 ? 42.641 42.680 -36.013 1.00 31.75 133 LYS D O 1
ATOM 7381 N N . VAL D 1 134 ? 44.098 44.160 -35.058 1.00 31.73 134 VAL D N 1
ATOM 7382 C CA . VAL D 1 134 ? 45.233 43.259 -35.113 1.00 30.82 134 VAL D CA 1
ATOM 7383 C C . VAL D 1 134 ? 45.492 42.786 -33.673 1.00 31.38 134 VAL D C 1
ATOM 7384 O O . VAL D 1 134 ? 45.387 43.602 -32.704 1.00 28.72 134 VAL D O 1
ATOM 7388 N N . ILE D 1 135 ? 45.734 41.481 -33.502 1.00 31.99 135 ILE D N 1
ATOM 7389 C CA . ILE D 1 135 ? 45.720 40.880 -32.154 1.00 28.72 135 ILE D CA 1
ATOM 7390 C C . ILE D 1 135 ? 46.531 39.610 -32.200 1.00 30.65 135 ILE D C 1
ATOM 7391 O O . ILE D 1 135 ? 46.853 39.086 -33.278 1.00 29.14 135 ILE D O 1
ATOM 7396 N N . GLY D 1 136 ? 46.969 39.127 -31.037 1.00 28.68 136 GLY D N 1
ATOM 7397 C CA . GLY D 1 136 ? 47.671 37.833 -31.041 1.00 24.47 136 GLY D CA 1
ATOM 7398 C C . GLY D 1 136 ? 46.631 36.860 -30.553 1.00 24.73 136 GLY D C 1
ATOM 7399 O O . GLY D 1 136 ? 45.905 37.135 -29.630 1.00 26.57 136 GLY D O 1
ATOM 7400 N N . MET D 1 137 ? 46.584 35.700 -31.177 1.00 23.14 137 MET D N 1
ATOM 7401 C CA . MET D 1 137 ? 45.780 34.617 -30.701 1.00 29.32 137 MET D CA 1
ATOM 7402 C C . MET D 1 137 ? 46.747 33.450 -30.667 1.00 28.35 137 MET D C 1
ATOM 7403 O O . MET D 1 137 ? 47.114 32.882 -31.707 1.00 29.52 137 MET D O 1
ATOM 7408 N N . HIS D 1 138 ? 47.274 33.157 -29.470 1.00 31.26 138 HIS D N 1
ATOM 7409 C CA . HIS D 1 138 ? 48.430 32.211 -29.288 1.00 27.46 138 HIS D CA 1
ATOM 7410 C C . HIS D 1 138 ? 47.962 30.887 -28.719 1.00 28.31 138 HIS D C 1
ATOM 7411 O O . HIS D 1 138 ? 47.463 30.815 -27.578 1.00 27.68 138 HIS D O 1
ATOM 7418 N N . PHE D 1 139 ? 48.127 29.842 -29.547 1.00 26.90 139 PHE D N 1
ATOM 7419 C CA . PHE D 1 139 ? 47.702 28.488 -29.224 1.00 26.85 139 PHE D CA 1
ATOM 7420 C C . PHE D 1 139 ? 48.924 27.678 -28.726 1.00 28.72 139 PHE D C 1
ATOM 7421 O O . PHE D 1 139 ? 50.065 28.125 -28.854 1.00 27.89 139 PHE D O 1
ATOM 7429 N N . PHE D 1 140 ? 48.639 26.525 -28.144 1.00 28.59 140 PHE D N 1
ATOM 7430 C CA . PHE D 1 140 ? 49.662 25.616 -27.690 1.00 30.26 140 PHE D CA 1
ATOM 7431 C C . PHE D 1 140 ? 49.580 24.246 -28.311 1.00 33.39 140 PHE D C 1
ATOM 7432 O O . PHE D 1 140 ? 48.465 23.682 -28.449 1.00 31.09 140 PHE D O 1
ATOM 7440 N N . ASN D 1 141 ? 50.762 23.735 -28.688 1.00 32.10 141 ASN D N 1
ATOM 7441 C CA . ASN D 1 141 ? 50.902 22.407 -29.339 1.00 32.93 141 ASN D CA 1
ATOM 7442 C C . ASN D 1 141 ? 50.497 21.299 -28.363 1.00 33.78 141 ASN D C 1
ATOM 7443 O O . ASN D 1 141 ? 50.940 21.296 -27.224 1.00 32.09 141 ASN D O 1
ATOM 7448 N N . PRO D 1 142 ? 49.557 20.398 -28.733 1.00 32.59 142 PRO D N 1
ATOM 7449 C CA . PRO D 1 142 ? 48.678 20.352 -29.912 1.00 34.42 142 PRO D CA 1
ATOM 7450 C C . PRO D 1 142 ? 47.424 21.223 -29.739 1.00 27.15 142 PRO D C 1
ATOM 7451 O O . PRO D 1 142 ? 46.683 21.079 -28.781 1.00 29.84 142 PRO D O 1
ATOM 7455 N N . ALA D 1 143 ? 47.221 22.131 -30.688 1.00 28.46 143 ALA D N 1
ATOM 7456 C CA . ALA D 1 143 ? 46.231 23.168 -30.596 1.00 27.17 143 ALA D CA 1
ATOM 7457 C C . ALA D 1 143 ? 44.782 22.612 -30.474 1.00 29.81 143 ALA D C 1
ATOM 7458 O O . ALA D 1 143 ? 43.958 23.229 -29.792 1.00 31.20 143 ALA D O 1
ATOM 7460 N N . PRO D 1 144 ? 44.491 21.439 -31.068 1.00 32.73 144 PRO D N 1
ATOM 7461 C CA . PRO D 1 144 ? 43.146 20.894 -30.828 1.00 33.95 144 PRO D CA 1
ATOM 7462 C C . PRO D 1 144 ? 42.953 20.440 -29.453 1.00 36.14 144 PRO D C 1
ATOM 7463 O O . PRO D 1 144 ? 41.812 20.390 -29.025 1.00 36.14 144 PRO D O 1
ATOM 7467 N N . VAL D 1 145 ? 44.035 20.125 -28.711 1.00 32.33 145 VAL D N 1
ATOM 7468 C CA . VAL D 1 145 ? 43.863 19.502 -27.391 1.00 33.86 145 VAL D CA 1
ATOM 7469 C C . VAL D 1 145 ? 44.060 20.591 -26.332 1.00 31.44 145 VAL D C 1
ATOM 7470 O O . VAL D 1 145 ? 43.315 20.692 -25.374 1.00 28.90 145 VAL D O 1
ATOM 7474 N N . MET D 1 146 ? 45.104 21.419 -26.497 1.00 30.51 146 MET D N 1
ATOM 7475 C CA . MET D 1 146 ? 45.437 22.363 -25.419 1.00 31.19 146 MET D CA 1
ATOM 7476 C C . MET D 1 146 ? 44.301 23.430 -25.316 1.00 30.41 146 MET D C 1
ATOM 7477 O O . MET D 1 146 ? 43.998 24.134 -26.321 1.00 34.56 146 MET D O 1
ATOM 7482 N N . LYS D 1 147 ? 43.718 23.578 -24.129 1.00 28.56 147 LYS D N 1
ATOM 7483 C CA . LYS D 1 147 ? 42.561 24.470 -23.930 1.00 27.77 147 LYS D CA 1
ATOM 7484 C C . LYS D 1 147 ? 42.825 25.959 -23.878 1.00 31.48 147 LYS D C 1
ATOM 7485 O O . LYS D 1 147 ? 41.916 26.740 -24.125 1.00 28.28 147 LYS D O 1
ATOM 7491 N N . LEU D 1 148 ? 44.070 26.359 -23.611 1.00 32.49 148 LEU D N 1
ATOM 7492 C CA . LEU D 1 148 ? 44.377 27.773 -23.484 1.00 30.63 148 LEU D CA 1
ATOM 7493 C C . LEU D 1 148 ? 44.548 28.479 -24.813 1.00 24.95 148 LEU D C 1
ATOM 7494 O O . LEU D 1 148 ? 45.169 27.928 -25.733 1.00 27.18 148 LEU D O 1
ATOM 7499 N N . VAL D 1 149 ? 44.067 29.719 -24.932 1.00 26.67 149 VAL D N 1
ATOM 7500 C CA . VAL D 1 149 ? 44.663 30.601 -25.886 1.00 28.71 149 VAL D CA 1
ATOM 7501 C C . VAL D 1 149 ? 45.025 31.926 -25.234 1.00 27.44 149 VAL D C 1
ATOM 7502 O O . VAL D 1 149 ? 44.225 32.533 -24.531 1.00 26.62 149 VAL D O 1
ATOM 7506 N N . GLU D 1 150 ? 46.271 32.372 -25.427 1.00 27.07 150 GLU D N 1
ATOM 7507 C CA . GLU D 1 150 ? 46.612 33.686 -24.911 1.00 26.20 150 GLU D CA 1
ATOM 7508 C C . GLU D 1 150 ? 46.154 34.668 -25.960 1.00 26.34 150 GLU D C 1
ATOM 7509 O O . GLU D 1 150 ? 46.564 34.571 -27.125 1.00 25.97 150 GLU D O 1
ATOM 7515 N N . VAL D 1 151 ? 45.338 35.623 -25.539 1.00 25.00 151 VAL D N 1
ATOM 7516 C CA . VAL D 1 151 ? 44.869 36.670 -26.401 1.00 26.06 151 VAL D CA 1
ATOM 7517 C C . VAL D 1 151 ? 45.687 37.922 -26.099 1.00 24.13 151 VAL D C 1
ATOM 7518 O O . VAL D 1 151 ? 45.538 38.571 -25.050 1.00 27.55 151 VAL D O 1
ATOM 7522 N N . ILE D 1 152 ? 46.543 38.254 -27.053 1.00 27.27 152 ILE D N 1
ATOM 7523 C CA . ILE D 1 152 ? 47.589 39.226 -26.807 1.00 29.21 152 ILE D CA 1
ATOM 7524 C C . ILE D 1 152 ? 47.201 40.547 -27.436 1.00 28.16 152 ILE D C 1
ATOM 7525 O O . ILE D 1 152 ? 47.204 40.687 -28.674 1.00 28.79 152 ILE D O 1
ATOM 7530 N N . ARG D 1 153 ? 46.959 41.528 -26.587 1.00 28.54 153 ARG D N 1
ATOM 7531 C CA . ARG D 1 153 ? 46.582 42.846 -27.030 1.00 29.25 153 ARG D CA 1
ATOM 7532 C C . ARG D 1 153 ? 47.818 43.640 -27.353 1.00 31.31 153 ARG D C 1
ATOM 7533 O O . ARG D 1 153 ? 48.672 43.867 -26.469 1.00 29.40 153 ARG D O 1
ATOM 7541 N N . GLY D 1 154 ? 47.919 44.081 -28.603 1.00 30.94 154 GLY D N 1
ATOM 7542 C CA . GLY D 1 154 ? 48.909 45.096 -28.982 1.00 29.45 154 GLY D CA 1
ATOM 7543 C C . GLY D 1 154 ? 48.525 46.435 -28.380 1.00 28.25 154 GLY D C 1
ATOM 7544 O O . GLY D 1 154 ? 47.426 46.617 -27.831 1.00 28.52 154 GLY D O 1
ATOM 7545 N N . ALA D 1 155 ? 49.429 47.398 -28.492 1.00 27.10 155 ALA D N 1
ATOM 7546 C CA . ALA D 1 155 ? 49.177 48.693 -27.890 1.00 26.40 155 ALA D CA 1
ATOM 7547 C C . ALA D 1 155 ? 47.813 49.269 -28.368 1.00 28.32 155 ALA D C 1
ATOM 7548 O O . ALA D 1 155 ? 47.067 49.800 -27.585 1.00 26.08 155 ALA D O 1
ATOM 7550 N N . ALA D 1 156 ? 47.508 49.102 -29.652 1.00 31.52 156 ALA D N 1
ATOM 7551 C CA . ALA D 1 156 ? 46.322 49.734 -30.291 1.00 35.05 156 ALA D CA 1
ATOM 7552 C C . ALA D 1 156 ? 45.105 48.813 -30.431 1.00 34.99 156 ALA D C 1
ATOM 7553 O O . ALA D 1 156 ? 44.073 49.209 -30.965 1.00 33.29 156 ALA D O 1
ATOM 7555 N N . THR D 1 157 ? 45.241 47.564 -30.006 1.00 32.25 157 THR D N 1
ATOM 7556 C CA . THR D 1 157 ? 44.156 46.609 -30.117 1.00 31.00 157 THR D CA 1
ATOM 7557 C C . THR D 1 157 ? 42.945 47.104 -29.371 1.00 32.42 157 THR D C 1
ATOM 7558 O O . THR D 1 157 ? 43.008 47.340 -28.165 1.00 30.93 157 THR D O 1
ATOM 7562 N N . SER D 1 158 ? 41.792 47.215 -30.048 1.00 33.93 158 SER D N 1
ATOM 7563 C CA . SER D 1 158 ? 40.619 47.786 -29.366 1.00 35.20 158 SER D CA 1
ATOM 7564 C C . SER D 1 158 ? 39.966 46.803 -28.396 1.00 31.88 158 SER D C 1
ATOM 7565 O O . SER D 1 158 ? 40.121 45.586 -28.505 1.00 32.99 158 SER D O 1
ATOM 7568 N N . GLN D 1 159 ? 39.199 47.341 -27.461 1.00 33.04 159 GLN D N 1
ATOM 7569 C CA . GLN D 1 159 ? 38.383 46.537 -26.612 1.00 35.20 159 GLN D CA 1
ATOM 7570 C C . GLN D 1 159 ? 37.417 45.633 -27.428 1.00 37.31 159 GLN D C 1
ATOM 7571 O O . GLN D 1 159 ? 37.263 44.435 -27.148 1.00 36.47 159 GLN D O 1
ATOM 7577 N N . GLU D 1 160 ? 36.801 46.216 -28.461 1.00 38.01 160 GLU D N 1
ATOM 7578 C CA . GLU D 1 160 ? 35.891 45.465 -29.346 1.00 42.33 160 GLU D CA 1
ATOM 7579 C C . GLU D 1 160 ? 36.595 44.233 -29.921 1.00 37.09 160 GLU D C 1
ATOM 7580 O O . GLU D 1 160 ? 36.056 43.143 -29.874 1.00 35.49 160 GLU D O 1
ATOM 7586 N N . THR D 1 161 ? 37.790 44.429 -30.476 1.00 36.72 161 THR D N 1
ATOM 7587 C CA . THR D 1 161 ? 38.540 43.349 -31.063 1.00 34.11 161 THR D CA 1
ATOM 7588 C C . THR D 1 161 ? 38.889 42.310 -30.012 1.00 34.87 161 THR D C 1
ATOM 7589 O O . THR D 1 161 ? 38.685 41.116 -30.247 1.00 34.77 161 THR D O 1
ATOM 7593 N N . PHE D 1 162 ? 39.341 42.739 -28.824 1.00 30.54 162 PHE D N 1
ATOM 7594 C CA . PHE D 1 162 ? 39.596 41.751 -27.788 1.00 34.42 162 PHE D CA 1
ATOM 7595 C C . PHE D 1 162 ? 38.318 40.962 -27.415 1.00 33.13 162 PHE D C 1
ATOM 7596 O O . PHE D 1 162 ? 38.326 39.720 -27.293 1.00 32.97 162 PHE D O 1
ATOM 7604 N N . ASP D 1 163 ? 37.206 41.669 -27.205 1.00 32.89 163 ASP D N 1
ATOM 7605 C CA . ASP D 1 163 ? 35.949 40.974 -26.876 1.00 37.31 163 ASP D CA 1
ATOM 7606 C C . ASP D 1 163 ? 35.532 39.931 -27.939 1.00 32.55 163 ASP D C 1
ATOM 7607 O O . ASP D 1 163 ? 35.079 38.828 -27.619 1.00 33.84 163 ASP D O 1
ATOM 7612 N N . ALA D 1 164 ? 35.690 40.274 -29.195 1.00 35.67 164 ALA D N 1
ATOM 7613 C CA . ALA D 1 164 ? 35.338 39.346 -30.263 1.00 34.30 164 ALA D CA 1
ATOM 7614 C C . ALA D 1 164 ? 36.242 38.085 -30.257 1.00 36.79 164 ALA D C 1
ATOM 7615 O O . ALA D 1 164 ? 35.753 36.951 -30.349 1.00 30.53 164 ALA D O 1
ATOM 7617 N N . VAL D 1 165 ? 37.557 38.261 -30.084 1.00 31.71 165 VAL D N 1
ATOM 7618 C CA . VAL D 1 165 ? 38.455 37.127 -30.039 1.00 32.02 165 VAL D CA 1
ATOM 7619 C C . VAL D 1 165 ? 38.277 36.305 -28.785 1.00 27.58 165 VAL D C 1
ATOM 7620 O O . VAL D 1 165 ? 38.339 35.079 -28.821 1.00 30.32 165 VAL D O 1
ATOM 7624 N N . LYS D 1 166 ? 37.994 36.957 -27.659 1.00 31.74 166 LYS D N 1
ATOM 7625 C CA . LYS D 1 166 ? 37.646 36.229 -26.434 1.00 32.53 166 LYS D CA 1
ATOM 7626 C C . LYS D 1 166 ? 36.393 35.326 -26.634 1.00 34.63 166 LYS D C 1
ATOM 7627 O O . LYS D 1 166 ? 36.334 34.176 -26.202 1.00 30.06 166 LYS D O 1
ATOM 7633 N N . GLU D 1 167 ? 35.372 35.901 -27.247 1.00 36.35 167 GLU D N 1
ATOM 7634 C CA . GLU D 1 167 ? 34.129 35.149 -27.560 1.00 38.11 167 GLU D CA 1
ATOM 7635 C C . GLU D 1 167 ? 34.367 33.997 -28.528 1.00 31.28 167 GLU D C 1
ATOM 7636 O O . GLU D 1 167 ? 33.912 32.876 -28.292 1.00 33.44 167 GLU D O 1
ATOM 7642 N N . MET D 1 168 ? 35.099 34.264 -29.595 1.00 33.06 168 MET D N 1
ATOM 7643 C CA . MET D 1 168 ? 35.492 33.185 -30.526 1.00 35.36 168 MET D CA 1
ATOM 7644 C C . MET D 1 168 ? 36.230 32.052 -29.845 1.00 35.17 168 MET D C 1
ATOM 7645 O O . MET D 1 168 ? 35.961 30.888 -30.091 1.00 31.14 168 MET D O 1
ATOM 7650 N N . SER D 1 169 ? 37.217 32.386 -28.989 1.00 32.72 169 SER D N 1
ATOM 7651 C CA . SER D 1 169 ? 37.956 31.378 -28.291 1.00 27.04 169 SER D CA 1
ATOM 7652 C C . SER D 1 169 ? 36.986 30.483 -27.499 1.00 29.39 169 SER D C 1
ATOM 7653 O O . SER D 1 169 ? 37.080 29.284 -27.515 1.00 30.80 169 SER D O 1
ATOM 7656 N N . GLU D 1 170 ? 36.041 31.098 -26.811 1.00 29.38 170 GLU D N 1
ATOM 7657 C CA . GLU D 1 170 ? 35.104 30.346 -26.018 1.00 31.47 170 GLU D CA 1
ATOM 7658 C C . GLU D 1 170 ? 34.210 29.492 -26.927 1.00 29.41 170 GLU D C 1
ATOM 7659 O O . GLU D 1 170 ? 33.937 28.339 -26.563 1.00 35.15 170 GLU D O 1
ATOM 7665 N N . SER D 1 171 ? 33.860 30.018 -28.096 1.00 31.31 171 SER D N 1
ATOM 7666 C CA . SER D 1 171 ? 32.919 29.341 -28.999 1.00 36.91 171 SER D CA 1
ATOM 7667 C C . SER D 1 171 ? 33.575 28.078 -29.491 1.00 37.61 171 SER D C 1
ATOM 7668 O O . SER D 1 171 ? 32.926 27.063 -29.647 1.00 37.61 171 SER D O 1
ATOM 7671 N N . ILE D 1 172 ? 34.915 28.077 -29.608 1.00 39.66 172 ILE D N 1
ATOM 7672 C CA . ILE D 1 172 ? 35.604 26.856 -29.937 1.00 32.41 172 ILE D CA 1
ATOM 7673 C C . ILE D 1 172 ? 36.099 26.045 -28.728 1.00 31.41 172 ILE D C 1
ATOM 7674 O O . ILE D 1 172 ? 36.958 25.221 -28.880 1.00 30.89 172 ILE D O 1
ATOM 7679 N N . GLY D 1 173 ? 35.521 26.244 -27.556 1.00 29.27 173 GLY D N 1
ATOM 7680 C CA . GLY D 1 173 ? 35.830 25.402 -26.393 1.00 30.50 173 GLY D CA 1
ATOM 7681 C C . GLY D 1 173 ? 37.179 25.754 -25.700 1.00 33.23 173 GLY D C 1
ATOM 7682 O O . GLY D 1 173 ? 37.684 24.965 -24.920 1.00 30.82 173 GLY D O 1
ATOM 7683 N N . LYS D 1 174 ? 37.801 26.871 -26.046 1.00 32.49 174 LYS D N 1
ATOM 7684 C CA . LYS D 1 174 ? 39.114 27.196 -25.429 1.00 34.71 174 LYS D CA 1
ATOM 7685 C C . LYS D 1 174 ? 38.882 28.188 -24.309 1.00 33.46 174 LYS D C 1
ATOM 7686 O O . LYS D 1 174 ? 37.842 28.791 -24.228 1.00 31.80 174 LYS D O 1
ATOM 7692 N N . THR D 1 175 ? 39.892 28.378 -23.477 1.00 31.57 175 THR D N 1
ATOM 7693 C CA . THR D 1 175 ? 39.850 29.353 -22.437 1.00 31.64 175 THR D CA 1
ATOM 7694 C C . THR D 1 175 ? 40.813 30.495 -22.770 1.00 32.69 175 THR D C 1
ATOM 7695 O O . THR D 1 175 ? 42.018 30.276 -22.723 1.00 33.48 175 THR D O 1
ATOM 7699 N N . PRO D 1 176 ? 40.298 31.681 -23.128 1.00 29.43 176 PRO D N 1
ATOM 7700 C CA . PRO D 1 176 ? 41.191 32.737 -23.515 1.00 32.09 176 PRO D CA 1
ATOM 7701 C C . PRO D 1 176 ? 41.676 33.459 -22.250 1.00 30.23 176 PRO D C 1
ATOM 7702 O O . PRO D 1 176 ? 40.910 33.533 -21.310 1.00 29.61 176 PRO D O 1
ATOM 7706 N N . VAL D 1 177 ? 42.914 33.978 -22.250 1.00 29.49 177 VAL D N 1
ATOM 7707 C CA . VAL D 1 177 ? 43.390 34.873 -21.156 1.00 26.70 177 VAL D CA 1
ATOM 7708 C C . VAL D 1 177 ? 43.847 36.149 -21.777 1.00 26.15 177 VAL D C 1
ATOM 7709 O O . VAL D 1 177 ? 44.482 36.127 -22.843 1.00 28.95 177 VAL D O 1
ATOM 7713 N N . GLU D 1 178 ? 43.520 37.281 -21.167 1.00 26.46 178 GLU D N 1
ATOM 7714 C CA . GLU D 1 178 ? 43.933 38.560 -21.661 1.00 26.21 178 GLU D CA 1
ATOM 7715 C C . GLU D 1 178 ? 45.396 38.854 -21.269 1.00 30.49 178 GLU D C 1
ATOM 7716 O O . GLU D 1 178 ? 45.761 38.803 -20.107 1.00 30.17 178 GLU D O 1
ATOM 7722 N N . VAL D 1 179 ? 46.197 39.193 -22.263 1.00 26.84 179 VAL D N 1
ATOM 7723 C CA . VAL D 1 179 ? 47.591 39.518 -22.099 1.00 26.20 179 VAL D CA 1
ATOM 7724 C C . VAL D 1 179 ? 47.863 40.857 -22.736 1.00 27.94 179 VAL D C 1
ATOM 7725 O O . VAL D 1 179 ? 47.579 41.032 -23.906 1.00 30.16 179 VAL D O 1
ATOM 7729 N N . ALA D 1 180 ? 48.329 41.841 -21.955 1.00 25.15 180 ALA D N 1
ATOM 7730 C CA . ALA D 1 180 ? 48.922 43.065 -22.514 1.00 24.19 180 ALA D CA 1
ATOM 7731 C C . ALA D 1 180 ? 50.296 42.746 -23.035 1.00 26.29 180 ALA D C 1
ATOM 7732 O O . ALA D 1 180 ? 51.122 42.296 -22.258 1.00 27.70 180 ALA D O 1
ATOM 7734 N N . GLU D 1 181 ? 50.568 42.935 -24.357 1.00 23.75 181 GLU D N 1
ATOM 7735 C CA . GLU D 1 181 ? 51.808 42.453 -24.968 1.00 24.35 181 GLU D CA 1
ATOM 7736 C C . GLU D 1 181 ? 53.074 42.769 -24.148 1.00 24.10 181 GLU D C 1
ATOM 7737 O O . GLU D 1 181 ? 53.287 43.900 -23.777 1.00 27.13 181 GLU D O 1
ATOM 7743 N N . ALA D 1 182 ? 53.885 41.752 -23.912 1.00 22.55 182 ALA D N 1
ATOM 7744 C CA . ALA D 1 182 ? 55.157 41.864 -23.181 1.00 24.81 182 ALA D CA 1
ATOM 7745 C C . ALA D 1 182 ? 55.904 40.589 -23.522 1.00 23.23 182 ALA D C 1
ATOM 7746 O O . ALA D 1 182 ? 55.305 39.627 -23.982 1.00 22.58 182 ALA D O 1
ATOM 7748 N N . PRO D 1 183 ? 57.221 40.567 -23.336 1.00 28.26 183 PRO D N 1
ATOM 7749 C CA . PRO D 1 183 ? 58.005 39.448 -23.833 1.00 29.76 183 PRO D CA 1
ATOM 7750 C C . PRO D 1 183 ? 57.640 38.119 -23.193 1.00 27.50 183 PRO D C 1
ATOM 7751 O O . PRO D 1 183 ? 57.553 38.011 -21.959 1.00 24.40 183 PRO D O 1
ATOM 7755 N N . GLY D 1 184 ? 57.429 37.110 -24.040 1.00 24.13 184 GLY D N 1
ATOM 7756 C CA . GLY D 1 184 ? 57.040 35.818 -23.575 1.00 25.35 184 GLY D CA 1
ATOM 7757 C C . GLY D 1 184 ? 55.602 35.659 -23.151 1.00 24.10 184 GLY D C 1
ATOM 7758 O O . GLY D 1 184 ? 55.223 34.547 -22.724 1.00 28.71 184 GLY D O 1
ATOM 7759 N N . PHE D 1 185 ? 54.831 36.764 -23.179 1.00 24.27 185 PHE D N 1
ATOM 7760 C CA . PHE D 1 185 ? 53.437 36.765 -22.724 1.00 25.56 185 PHE D CA 1
ATOM 7761 C C . PHE D 1 185 ? 53.337 36.145 -21.284 1.00 26.26 185 PHE D C 1
ATOM 7762 O O . PHE D 1 185 ? 54.009 36.623 -20.378 1.00 25.18 185 PHE D O 1
ATOM 7770 N N . VAL D 1 186 ? 52.518 35.136 -21.058 1.00 25.95 186 VAL D N 1
ATOM 7771 C CA . VAL D 1 186 ? 52.500 34.438 -19.739 1.00 25.10 186 VAL D CA 1
ATOM 7772 C C . VAL D 1 186 ? 53.214 33.121 -19.775 1.00 25.29 186 VAL D C 1
ATOM 7773 O O . VAL D 1 186 ? 54.248 32.915 -19.124 1.00 25.24 186 VAL D O 1
ATOM 7777 N N . VAL D 1 187 ? 52.719 32.184 -20.572 1.00 26.20 187 VAL D N 1
ATOM 7778 C CA . VAL D 1 187 ? 53.155 30.831 -20.470 1.00 24.41 187 VAL D CA 1
ATOM 7779 C C . VAL D 1 187 ? 54.666 30.717 -20.740 1.00 26.41 187 VAL D C 1
ATOM 7780 O O . VAL D 1 187 ? 55.392 30.141 -19.913 1.00 23.97 187 VAL D O 1
ATOM 7784 N N . ASN D 1 188 ? 55.157 31.224 -21.861 1.00 24.39 188 ASN D N 1
ATOM 7785 C CA . ASN D 1 188 ? 56.557 30.964 -22.225 1.00 23.02 188 ASN D CA 1
ATOM 7786 C C . ASN D 1 188 ? 57.532 31.747 -21.303 1.00 25.91 188 ASN D C 1
ATOM 7787 O O . ASN D 1 188 ? 58.663 31.301 -21.051 1.00 22.68 188 ASN D O 1
ATOM 7792 N N . ARG D 1 189 ? 57.053 32.901 -20.829 1.00 22.75 189 ARG D N 1
ATOM 7793 C CA . ARG D 1 189 ? 57.839 33.718 -19.896 1.00 25.75 189 ARG D CA 1
ATOM 7794 C C . ARG D 1 189 ? 58.171 32.963 -18.593 1.00 24.00 189 ARG D C 1
ATOM 7795 O O . ARG D 1 189 ? 59.228 33.165 -17.996 1.00 23.19 189 ARG D O 1
ATOM 7803 N N . ILE D 1 190 ? 57.257 32.111 -18.179 1.00 24.55 190 ILE D N 1
ATOM 7804 C CA . ILE D 1 190 ? 57.446 31.258 -16.983 1.00 24.05 190 ILE D CA 1
ATOM 7805 C C . ILE D 1 190 ? 58.064 29.958 -17.372 1.00 24.08 190 ILE D C 1
ATOM 7806 O O . ILE D 1 190 ? 59.008 29.540 -16.747 1.00 23.95 190 ILE D O 1
ATOM 7811 N N . LEU D 1 191 ? 57.499 29.269 -18.375 1.00 22.28 191 LEU D N 1
ATOM 7812 C CA . LEU D 1 191 ? 57.923 27.925 -18.696 1.00 23.11 191 LEU D CA 1
ATOM 7813 C C . LEU D 1 191 ? 59.358 27.757 -19.235 1.00 22.21 191 LEU D C 1
ATOM 7814 O O . LEU D 1 191 ? 60.087 26.821 -18.828 1.00 23.88 191 LEU D O 1
ATOM 7819 N N . ILE D 1 192 ? 59.721 28.550 -20.225 1.00 23.13 192 ILE D N 1
ATOM 7820 C CA . ILE D 1 192 ? 61.010 28.340 -20.911 1.00 22.55 192 ILE D CA 1
ATOM 7821 C C . ILE D 1 192 ? 62.195 28.666 -19.923 1.00 22.88 192 ILE D C 1
ATOM 7822 O O . ILE D 1 192 ? 63.143 27.901 -19.907 1.00 21.67 192 ILE D O 1
ATOM 7827 N N . PRO D 1 193 ? 62.088 29.720 -19.092 1.00 21.91 193 PRO D N 1
ATOM 7828 C CA . PRO D 1 193 ? 63.147 29.955 -18.062 1.00 23.60 193 PRO D CA 1
ATOM 7829 C C . PRO D 1 193 ? 63.239 28.821 -17.044 1.00 23.26 193 PRO D C 1
ATOM 7830 O O . PRO D 1 193 ? 64.315 28.543 -16.521 1.00 20.35 193 PRO D O 1
ATOM 7834 N N . MET D 1 194 ? 62.149 28.099 -16.822 1.00 22.25 194 MET D N 1
ATOM 7835 C CA . MET D 1 194 ? 62.225 26.885 -15.997 1.00 22.90 194 MET D CA 1
ATOM 7836 C C . MET D 1 194 ? 63.121 25.798 -16.630 1.00 24.12 194 MET D C 1
ATOM 7837 O O . MET D 1 194 ? 63.968 25.167 -15.979 1.00 24.24 194 MET D O 1
ATOM 7842 N N . ILE D 1 195 ? 62.966 25.626 -17.928 1.00 23.58 195 ILE D N 1
ATOM 7843 C CA . ILE D 1 195 ? 63.759 24.652 -18.653 1.00 24.15 195 ILE D CA 1
ATOM 7844 C C . ILE D 1 195 ? 65.211 25.112 -18.666 1.00 22.69 195 ILE D C 1
ATOM 7845 O O . ILE D 1 195 ? 66.144 24.341 -18.440 1.00 22.27 195 ILE D O 1
ATOM 7850 N N . ASN D 1 196 ? 65.407 26.396 -18.910 1.00 22.61 196 ASN D N 1
ATOM 7851 C CA . ASN D 1 196 ? 66.759 26.971 -18.873 1.00 23.59 196 ASN D CA 1
ATOM 7852 C C . ASN D 1 196 ? 67.387 26.789 -17.480 1.00 22.05 196 ASN D C 1
ATOM 7853 O O . ASN D 1 196 ? 68.581 26.437 -17.409 1.00 21.67 196 ASN D O 1
ATOM 7858 N N . GLU D 1 197 ? 66.595 26.880 -16.414 1.00 20.88 197 GLU D N 1
ATOM 7859 C CA . GLU D 1 197 ? 67.164 26.687 -15.029 1.00 22.23 197 GLU D CA 1
ATOM 7860 C C . GLU D 1 197 ? 67.670 25.270 -14.872 1.00 22.16 197 GLU D C 1
ATOM 7861 O O . GLU D 1 197 ? 68.783 25.002 -14.344 1.00 21.71 197 GLU D O 1
ATOM 7867 N N . ALA D 1 198 ? 66.865 24.335 -15.371 1.00 22.18 198 ALA D N 1
ATOM 7868 C CA . ALA D 1 198 ? 67.265 22.912 -15.344 1.00 21.77 198 ALA D CA 1
ATOM 7869 C C . ALA D 1 198 ? 68.608 22.695 -16.062 1.00 23.11 198 ALA D C 1
ATOM 7870 O O . ALA D 1 198 ? 69.474 21.904 -15.601 1.00 22.95 198 ALA D O 1
ATOM 7872 N N . THR D 1 199 ? 68.804 23.429 -17.159 1.00 22.20 199 THR D N 1
ATOM 7873 C CA . THR D 1 199 ? 70.065 23.304 -17.918 1.00 21.91 199 THR D CA 1
ATOM 7874 C C . THR D 1 199 ? 71.221 23.869 -17.086 1.00 22.03 199 THR D C 1
ATOM 7875 O O . THR D 1 199 ? 72.376 23.317 -17.132 1.00 22.00 199 THR D O 1
ATOM 7879 N N . PHE D 1 200 ? 70.962 24.910 -16.293 1.00 22.04 200 PHE D N 1
ATOM 7880 C CA . PHE D 1 200 ? 72.010 25.489 -15.425 1.00 23.25 200 PHE D CA 1
ATOM 7881 C C . PHE D 1 200 ? 72.413 24.495 -14.334 1.00 21.72 200 PHE D C 1
ATOM 7882 O O . PHE D 1 200 ? 73.603 24.255 -14.096 1.00 23.79 200 PHE D O 1
ATOM 7890 N N . ILE D 1 201 ? 71.409 23.820 -13.835 1.00 23.95 201 ILE D N 1
ATOM 7891 C CA . ILE D 1 201 ? 71.537 22.847 -12.742 1.00 23.66 201 ILE D CA 1
ATOM 7892 C C . ILE D 1 201 ? 72.407 21.696 -13.260 1.00 25.85 201 ILE D C 1
ATOM 7893 O O . ILE D 1 201 ? 73.350 21.235 -12.591 1.00 21.58 201 ILE D O 1
ATOM 7898 N N . LEU D 1 202 ? 72.117 21.243 -14.480 1.00 24.04 202 LEU D N 1
ATOM 7899 C CA . LEU D 1 202 ? 72.958 20.226 -15.135 1.00 25.14 202 LEU D CA 1
ATOM 7900 C C . LEU D 1 202 ? 74.357 20.717 -15.428 1.00 22.91 202 LEU D C 1
ATOM 7901 O O . LEU D 1 202 ? 75.350 20.060 -15.120 1.00 23.61 202 LEU D O 1
ATOM 7906 N N . GLN D 1 203 ? 74.474 21.908 -16.009 1.00 23.38 203 GLN D N 1
ATOM 7907 C CA . GLN D 1 203 ? 75.777 22.478 -16.307 1.00 24.97 203 GLN D CA 1
ATOM 7908 C C . GLN D 1 203 ? 76.704 22.607 -15.089 1.00 26.07 203 GLN D C 1
ATOM 7909 O O . GLN D 1 203 ? 77.931 22.462 -15.185 1.00 24.76 203 GLN D O 1
ATOM 7915 N N . GLU D 1 204 ? 76.109 22.889 -13.931 1.00 23.26 204 GLU D N 1
ATOM 7916 C CA . GLU D 1 204 ? 76.849 23.183 -12.694 1.00 23.21 204 GLU D CA 1
ATOM 7917 C C . GLU D 1 204 ? 77.096 21.920 -11.860 1.00 26.11 204 GLU D C 1
ATOM 7918 O O . GLU D 1 204 ? 77.648 21.995 -10.743 1.00 23.05 204 GLU D O 1
ATOM 7924 N N . GLY D 1 205 ? 76.681 20.755 -12.372 1.00 24.38 205 GLY D N 1
ATOM 7925 C CA . GLY D 1 205 ? 77.014 19.493 -11.682 1.00 26.40 205 GLY D CA 1
ATOM 7926 C C . GLY D 1 205 ? 76.123 19.218 -10.469 1.00 25.45 205 GLY D C 1
ATOM 7927 O O . GLY D 1 205 ? 76.495 18.480 -9.605 1.00 25.00 205 GLY D O 1
ATOM 7928 N N . VAL D 1 206 ? 74.935 19.798 -10.379 1.00 25.73 206 VAL D N 1
ATOM 7929 C CA . VAL D 1 206 ? 74.168 19.741 -9.169 1.00 23.18 206 VAL D CA 1
ATOM 7930 C C . VAL D 1 206 ? 73.519 18.381 -9.089 1.00 27.10 206 VAL D C 1
ATOM 7931 O O . VAL D 1 206 ? 73.488 17.736 -8.035 1.00 26.75 206 VAL D O 1
ATOM 7935 N N . ALA D 1 207 ? 72.974 17.970 -10.221 1.00 26.65 207 ALA D N 1
ATOM 7936 C CA . ALA D 1 207 ? 72.249 16.698 -10.407 1.00 25.01 207 ALA D CA 1
ATOM 7937 C C . ALA D 1 207 ? 72.314 16.230 -11.817 1.00 28.04 207 ALA D C 1
ATOM 7938 O O . ALA D 1 207 ? 72.552 17.032 -12.721 1.00 27.39 207 ALA D O 1
ATOM 7940 N N . LYS D 1 208 ? 72.109 14.935 -12.014 1.00 25.28 208 LYS D N 1
ATOM 7941 C CA . LYS D 1 208 ? 71.972 14.403 -13.404 1.00 29.30 208 LYS D CA 1
ATOM 7942 C C . LYS D 1 208 ? 70.575 14.519 -14.015 1.00 23.41 208 LYS D C 1
ATOM 7943 O O . LYS D 1 208 ? 69.602 14.750 -13.316 1.00 26.29 208 LYS D O 1
ATOM 7949 N N . GLU D 1 209 ? 70.526 14.360 -15.338 1.00 25.46 209 GLU D N 1
ATOM 7950 C CA . GLU D 1 209 ? 69.348 14.587 -16.154 1.00 28.02 209 GLU D CA 1
ATOM 7951 C C . GLU D 1 209 ? 68.115 13.923 -15.579 1.00 28.30 209 GLU D C 1
ATOM 7952 O O . GLU D 1 209 ? 67.086 14.565 -15.350 1.00 27.78 209 GLU D O 1
ATOM 7958 N N . GLU D 1 210 ? 68.177 12.606 -15.394 1.00 29.60 210 GLU D N 1
ATOM 7959 C CA . GLU D 1 210 ? 66.970 11.871 -14.913 1.00 32.58 210 GLU D CA 1
ATOM 7960 C C . GLU D 1 210 ? 66.491 12.329 -13.555 1.00 27.00 210 GLU D C 1
ATOM 7961 O O . GLU D 1 210 ? 65.260 12.285 -13.251 1.00 27.63 210 GLU D O 1
ATOM 7967 N N . ASP D 1 211 ? 67.445 12.745 -12.727 1.00 27.08 211 ASP D N 1
ATOM 7968 C CA . ASP D 1 211 ? 67.163 13.091 -11.362 1.00 27.12 211 ASP D CA 1
ATOM 7969 C C . ASP D 1 211 ? 66.516 14.456 -11.338 1.00 26.68 211 ASP D C 1
ATOM 7970 O O . ASP D 1 211 ? 65.591 14.667 -10.558 1.00 26.87 211 ASP D O 1
ATOM 7975 N N . ILE D 1 212 ? 66.980 15.350 -12.206 1.00 26.27 212 ILE D N 1
ATOM 7976 C CA . ILE D 1 212 ? 66.320 16.655 -12.352 1.00 26.24 212 ILE D CA 1
ATOM 7977 C C . ILE D 1 212 ? 64.870 16.459 -12.764 1.00 25.28 212 ILE D C 1
ATOM 7978 O O . ILE D 1 212 ? 63.935 17.043 -12.184 1.00 26.30 212 ILE D O 1
ATOM 7983 N N . ASP D 1 213 ? 64.660 15.607 -13.761 1.00 25.47 213 ASP D N 1
ATOM 7984 C CA . ASP D 1 213 ? 63.346 15.404 -14.233 1.00 24.91 213 ASP D CA 1
ATOM 7985 C C . ASP D 1 213 ? 62.443 14.698 -13.185 1.00 26.80 213 ASP D C 1
ATOM 7986 O O . ASP D 1 213 ? 61.262 15.121 -12.961 1.00 27.33 213 ASP D O 1
ATOM 7991 N N . ALA D 1 214 ? 62.973 13.650 -12.535 1.00 27.50 214 ALA D N 1
ATOM 7992 C CA . ALA D 1 214 ? 62.182 12.975 -11.492 1.00 26.89 214 ALA D CA 1
ATOM 7993 C C . ALA D 1 214 ? 61.847 13.957 -10.376 1.00 27.38 214 ALA D C 1
ATOM 7994 O O . ALA D 1 214 ? 60.740 13.918 -9.796 1.00 26.56 214 ALA D O 1
ATOM 7996 N N . ALA D 1 215 ? 62.777 14.880 -10.073 1.00 26.19 215 ALA D N 1
ATOM 7997 C CA . ALA D 1 215 ? 62.511 15.794 -8.964 1.00 26.25 215 ALA D CA 1
ATOM 7998 C C . ALA D 1 215 ? 61.302 16.659 -9.240 1.00 24.77 215 ALA D C 1
ATOM 7999 O O . ALA D 1 215 ? 60.535 16.906 -8.343 1.00 24.60 215 ALA D O 1
ATOM 8001 N N . MET D 1 216 ? 61.162 17.184 -10.458 1.00 24.16 216 MET D N 1
ATOM 8002 C CA . MET D 1 216 ? 60.007 18.072 -10.742 1.00 25.24 216 MET D CA 1
ATOM 8003 C C . MET D 1 216 ? 58.679 17.287 -10.823 1.00 26.56 216 MET D C 1
ATOM 8004 O O . MET D 1 216 ? 57.586 17.746 -10.338 1.00 27.95 216 MET D O 1
ATOM 8009 N N . LYS D 1 217 ? 58.767 16.089 -11.373 1.00 25.76 217 LYS D N 1
ATOM 8010 C CA . LYS D 1 217 ? 57.556 15.200 -11.464 1.00 27.49 217 LYS D CA 1
ATOM 8011 C C . LYS D 1 217 ? 57.095 14.809 -10.093 1.00 26.86 217 LYS D C 1
ATOM 8012 O O . LYS D 1 217 ? 55.926 14.943 -9.754 1.00 28.87 217 LYS D O 1
ATOM 8018 N N . LEU D 1 218 ? 58.018 14.364 -9.260 1.00 26.28 218 LEU D N 1
ATOM 8019 C CA . LEU D 1 218 ? 57.660 13.781 -7.976 1.00 30.07 218 LEU D CA 1
ATOM 8020 C C . LEU D 1 218 ? 57.679 14.726 -6.820 1.00 30.94 218 LEU D C 1
ATOM 8021 O O . LEU D 1 218 ? 57.066 14.451 -5.779 1.00 33.85 218 LEU D O 1
ATOM 8026 N N . GLY D 1 219 ? 58.382 15.843 -6.981 1.00 27.73 219 GLY D N 1
ATOM 8027 C CA . GLY D 1 219 ? 58.439 16.873 -5.970 1.00 27.96 219 GLY D CA 1
ATOM 8028 C C . GLY D 1 219 ? 57.469 18.036 -6.153 1.00 27.84 219 GLY D C 1
ATOM 8029 O O . GLY D 1 219 ? 57.055 18.628 -5.170 1.00 29.17 219 GLY D O 1
ATOM 8030 N N . ALA D 1 220 ? 57.113 18.352 -7.390 1.00 25.71 220 ALA D N 1
ATOM 8031 C CA . ALA D 1 220 ? 56.166 19.403 -7.697 1.00 27.06 220 ALA D CA 1
ATOM 8032 C C . ALA D 1 220 ? 54.956 18.942 -8.502 1.00 28.08 220 ALA D C 1
ATOM 8033 O O . ALA D 1 220 ? 54.161 19.781 -8.942 1.00 29.00 220 ALA D O 1
ATOM 8035 N N . ASN D 1 221 ? 54.776 17.640 -8.686 1.00 27.68 221 ASN D N 1
ATOM 8036 C CA . ASN D 1 221 ? 53.696 17.121 -9.555 1.00 28.20 221 ASN D CA 1
ATOM 8037 C C . ASN D 1 221 ? 53.592 17.629 -10.945 1.00 28.73 221 ASN D C 1
ATOM 8038 O O . ASN D 1 221 ? 52.496 17.750 -11.474 1.00 27.81 221 ASN D O 1
ATOM 8043 N N . HIS D 1 222 ? 54.727 17.946 -11.550 1.00 28.13 222 HIS D N 1
ATOM 8044 C CA . HIS D 1 222 ? 54.750 18.350 -12.919 1.00 27.16 222 HIS D CA 1
ATOM 8045 C C . HIS D 1 222 ? 54.530 17.130 -13.800 1.00 27.67 222 HIS D C 1
ATOM 8046 O O . HIS D 1 222 ? 54.936 16.019 -13.425 1.00 27.41 222 HIS D O 1
ATOM 8053 N N . PRO D 1 223 ? 53.850 17.303 -14.923 1.00 32.06 223 PRO D N 1
ATOM 8054 C CA . PRO D 1 223 ? 53.500 16.164 -15.771 1.00 34.97 223 PRO D CA 1
ATOM 8055 C C . PRO D 1 223 ? 54.697 15.570 -16.477 1.00 33.15 223 PRO D C 1
ATOM 8056 O O . PRO D 1 223 ? 54.749 14.400 -16.745 1.00 32.67 223 PRO D O 1
ATOM 8060 N N . MET D 1 224 ? 55.709 16.373 -16.718 1.00 29.34 224 MET D N 1
ATOM 8061 C CA . MET D 1 224 ? 56.932 15.940 -17.359 1.00 33.11 224 MET D CA 1
ATOM 8062 C C . MET D 1 224 ? 58.083 16.751 -16.699 1.00 29.57 224 MET D C 1
ATOM 8063 O O . MET D 1 224 ? 57.850 17.831 -16.253 1.00 24.70 224 MET D O 1
ATOM 8068 N N . GLY D 1 225 ? 59.290 16.233 -16.704 1.00 27.63 225 GLY D N 1
ATOM 8069 C CA . GLY D 1 225 ? 60.396 16.946 -16.153 1.00 27.06 225 GLY D CA 1
ATOM 8070 C C . GLY D 1 225 ? 60.805 17.998 -17.178 1.00 25.34 225 GLY D C 1
ATOM 8071 O O . GLY D 1 225 ? 60.539 17.877 -18.361 1.00 22.93 225 GLY D O 1
ATOM 8072 N N . PRO D 1 226 ? 61.551 19.028 -16.728 1.00 25.02 226 PRO D N 1
ATOM 8073 C CA . PRO D 1 226 ? 61.886 20.134 -17.631 1.00 23.43 226 PRO D CA 1
ATOM 8074 C C . PRO D 1 226 ? 62.822 19.783 -18.791 1.00 23.72 226 PRO D C 1
ATOM 8075 O O . PRO D 1 226 ? 62.771 20.448 -19.875 1.00 24.17 226 PRO D O 1
ATOM 8079 N N . LEU D 1 227 ? 63.729 18.847 -18.568 1.00 24.48 227 LEU D N 1
ATOM 8080 C CA . LEU D 1 227 ? 64.642 18.455 -19.647 1.00 24.98 227 LEU D CA 1
ATOM 8081 C C . LEU D 1 227 ? 63.918 17.653 -20.720 1.00 25.65 227 LEU D C 1
ATOM 8082 O O . LEU D 1 227 ? 64.038 17.975 -21.889 1.00 27.06 227 LEU D O 1
ATOM 8087 N N . ALA D 1 228 ? 63.113 16.686 -20.318 1.00 27.66 228 ALA D N 1
ATOM 8088 C CA . ALA D 1 228 ? 62.245 15.980 -21.279 1.00 28.72 228 ALA D CA 1
ATOM 8089 C C . ALA D 1 228 ? 61.355 16.960 -22.011 1.00 28.64 228 ALA D C 1
ATOM 8090 O O . ALA D 1 228 ? 61.156 16.869 -23.239 1.00 27.38 228 ALA D O 1
ATOM 8092 N N . LEU D 1 229 ? 60.849 17.953 -21.286 1.00 28.50 229 LEU D N 1
ATOM 8093 C CA . LEU D 1 229 ? 59.981 18.979 -21.868 1.00 28.34 229 LEU D CA 1
ATOM 8094 C C . LEU D 1 229 ? 60.688 19.816 -22.910 1.00 27.77 229 LEU D C 1
ATOM 8095 O O . LEU D 1 229 ? 60.144 20.087 -24.008 1.00 29.44 229 LEU D O 1
ATOM 8100 N N . GLY D 1 230 ? 61.931 20.176 -22.631 1.00 27.28 230 GLY D N 1
ATOM 8101 C CA . GLY D 1 230 ? 62.680 20.913 -23.608 1.00 27.50 230 GLY D CA 1
ATOM 8102 C C . GLY D 1 230 ? 62.863 20.108 -24.898 1.00 27.66 230 GLY D C 1
ATOM 8103 O O . GLY D 1 230 ? 62.844 20.671 -25.984 1.00 26.62 230 GLY D O 1
ATOM 8104 N N . ASP D 1 231 ? 63.154 18.826 -24.739 1.00 27.49 231 ASP D N 1
ATOM 8105 C CA . ASP D 1 231 ? 63.347 17.946 -25.893 1.00 29.93 231 ASP D CA 1
ATOM 8106 C C . ASP D 1 231 ? 62.020 17.843 -26.698 1.00 30.65 231 ASP D C 1
ATOM 8107 O O . ASP D 1 231 ? 62.070 17.666 -27.896 1.00 29.00 231 ASP D O 1
ATOM 8112 N N . LEU D 1 232 ? 60.867 17.922 -26.024 1.00 27.95 232 LEU D N 1
ATOM 8113 C CA . LEU D 1 232 ? 59.605 17.916 -26.707 1.00 31.04 232 LEU D CA 1
ATOM 8114 C C . LEU D 1 232 ? 59.310 19.197 -27.424 1.00 31.43 232 LEU D C 1
ATOM 8115 O O . LEU D 1 232 ? 58.835 19.203 -28.560 1.00 30.17 232 LEU D O 1
ATOM 8120 N N . ILE D 1 233 ? 59.594 20.316 -26.783 1.00 29.24 233 ILE D N 1
ATOM 8121 C CA . ILE D 1 233 ? 59.356 21.610 -27.401 1.00 28.39 233 ILE D CA 1
ATOM 8122 C C . ILE D 1 233 ? 60.328 21.877 -28.525 1.00 27.58 233 ILE D C 1
ATOM 8123 O O . ILE D 1 233 ? 60.013 22.542 -29.543 1.00 29.89 233 ILE D O 1
ATOM 8128 N N . GLY D 1 234 ? 61.545 21.378 -28.359 1.00 28.37 234 GLY D N 1
ATOM 8129 C CA . GLY D 1 234 ? 62.664 21.667 -29.261 1.00 27.18 234 GLY D CA 1
ATOM 8130 C C . GLY D 1 234 ? 63.637 22.629 -28.530 1.00 28.79 234 GLY D C 1
ATOM 8131 O O . GLY D 1 234 ? 63.248 23.716 -28.076 1.00 27.75 234 GLY D O 1
ATOM 8132 N N . LEU D 1 235 ? 64.889 22.229 -28.423 1.00 26.73 235 LEU D N 1
ATOM 8133 C CA . LEU D 1 235 ? 65.880 23.020 -27.709 1.00 27.41 235 LEU D CA 1
ATOM 8134 C C . LEU D 1 235 ? 66.217 24.255 -28.473 1.00 26.78 235 LEU D C 1
ATOM 8135 O O . LEU D 1 235 ? 66.615 25.261 -27.881 1.00 23.28 235 LEU D O 1
ATOM 8140 N N . ASP D 1 236 ? 66.037 24.216 -29.793 1.00 26.54 236 ASP D N 1
ATOM 8141 C CA . ASP D 1 236 ? 66.195 25.406 -30.640 1.00 26.96 236 ASP D CA 1
ATOM 8142 C C . ASP D 1 236 ? 65.133 26.404 -30.294 1.00 28.19 236 ASP D C 1
ATOM 8143 O O . ASP D 1 236 ? 65.443 27.640 -30.200 1.00 24.80 236 ASP D O 1
ATOM 8148 N N . VAL D 1 237 ? 63.905 25.917 -30.058 1.00 24.77 237 VAL D N 1
ATOM 8149 C CA . VAL D 1 237 ? 62.775 26.788 -29.753 1.00 27.50 237 VAL D CA 1
ATOM 8150 C C . VAL D 1 237 ? 63.033 27.461 -28.361 1.00 28.17 237 VAL D C 1
ATOM 8151 O O . VAL D 1 237 ? 62.956 28.662 -28.211 1.00 22.46 237 VAL D O 1
ATOM 8155 N N . CYS D 1 238 ? 63.453 26.651 -27.407 1.00 27.46 238 CYS D N 1
ATOM 8156 C CA . CYS D 1 238 ? 63.764 27.127 -26.035 1.00 25.11 238 CYS D CA 1
ATOM 8157 C C . CYS D 1 238 ? 64.825 28.190 -26.047 1.00 25.39 238 CYS D C 1
ATOM 8158 O O . CYS D 1 238 ? 64.668 29.213 -25.364 1.00 22.84 238 CYS D O 1
ATOM 8161 N N . LEU D 1 239 ? 65.906 27.954 -26.800 1.00 25.15 239 LEU D N 1
ATOM 8162 C CA . LEU D 1 239 ? 67.004 28.873 -26.923 1.00 25.33 239 LEU D CA 1
ATOM 8163 C C . LEU D 1 239 ? 66.557 30.186 -27.528 1.00 25.52 239 LEU D C 1
ATOM 8164 O O . LEU D 1 239 ? 66.884 31.259 -27.011 1.00 23.60 239 LEU D O 1
ATOM 8169 N N . ALA D 1 240 ? 65.794 30.096 -28.608 1.00 25.42 240 ALA D N 1
ATOM 8170 C CA . ALA D 1 240 ? 65.345 31.266 -29.340 1.00 25.04 240 ALA D CA 1
ATOM 8171 C C . ALA D 1 240 ? 64.470 32.077 -28.392 1.00 24.14 240 ALA D C 1
ATOM 8172 O O . ALA D 1 240 ? 64.556 33.298 -28.413 1.00 23.92 240 ALA D O 1
ATOM 8174 N N . ILE D 1 241 ? 63.594 31.416 -27.640 1.00 23.08 241 ILE D N 1
ATOM 8175 C CA . ILE D 1 241 ? 62.691 32.139 -26.679 1.00 22.52 241 ILE D CA 1
ATOM 8176 C C . ILE D 1 241 ? 63.521 32.833 -25.556 1.00 22.88 241 ILE D C 1
ATOM 8177 O O . ILE D 1 241 ? 63.332 34.048 -25.302 1.00 22.80 241 ILE D O 1
ATOM 8182 N N . MET D 1 242 ? 64.470 32.131 -24.976 1.00 24.24 242 MET D N 1
ATOM 8183 C CA . MET D 1 242 ? 65.373 32.810 -24.016 1.00 23.45 242 MET D CA 1
ATOM 8184 C C . MET D 1 242 ? 66.073 34.003 -24.629 1.00 24.81 242 MET D C 1
ATOM 8185 O O . MET D 1 242 ? 66.238 34.992 -23.946 1.00 22.95 242 MET D O 1
ATOM 8190 N N . ASP D 1 243 ? 66.597 33.880 -25.850 1.00 23.37 243 ASP D N 1
ATOM 8191 C CA . ASP D 1 243 ? 67.204 35.024 -26.539 1.00 26.84 243 ASP D CA 1
ATOM 8192 C C . ASP D 1 243 ? 66.262 36.207 -26.741 1.00 23.75 243 ASP D C 1
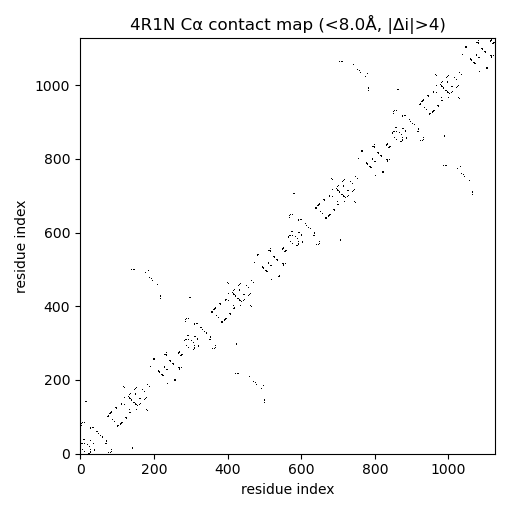ATOM 8193 O O . ASP D 1 243 ? 66.681 37.289 -26.556 1.00 24.18 243 ASP D O 1
ATOM 8198 N N . VAL D 1 244 ? 65.019 35.980 -27.155 1.00 23.37 244 VAL D N 1
ATOM 8199 C CA . VAL D 1 244 ? 64.001 37.039 -27.255 1.00 26.78 244 VAL D CA 1
ATOM 8200 C C . VAL D 1 244 ? 63.811 37.693 -25.891 1.00 24.61 244 VAL D C 1
ATOM 8201 O O . VAL D 1 244 ? 63.796 38.911 -25.792 1.00 25.94 244 VAL D O 1
ATOM 8205 N N . LEU D 1 245 ? 63.689 36.897 -24.832 1.00 25.50 245 LEU D N 1
ATOM 8206 C CA . LEU D 1 245 ? 63.376 37.476 -23.488 1.00 21.83 245 LEU D CA 1
ATOM 8207 C C . LEU D 1 245 ? 64.558 38.356 -23.120 1.00 23.33 245 LEU D C 1
ATOM 8208 O O . LEU D 1 245 ? 64.408 39.492 -22.682 1.00 23.47 245 LEU D O 1
ATOM 8213 N N . TYR D 1 246 ? 65.760 37.856 -23.396 1.00 23.07 246 TYR D N 1
ATOM 8214 C CA . TYR D 1 246 ? 66.952 38.624 -23.021 1.00 21.44 246 TYR D CA 1
ATOM 8215 C C . TYR D 1 246 ? 67.087 39.878 -23.871 1.00 24.23 246 TYR D C 1
ATOM 8216 O O . TYR D 1 246 ? 67.347 40.949 -23.373 1.00 23.04 246 TYR D O 1
ATOM 8225 N N . ASN D 1 247 ? 66.915 39.742 -25.174 1.00 24.46 247 ASN D N 1
ATOM 8226 C CA . ASN D 1 247 ? 67.072 40.910 -26.060 1.00 25.11 247 ASN D CA 1
ATOM 8227 C C . ASN D 1 247 ? 66.009 41.946 -25.847 1.00 25.31 247 ASN D C 1
ATOM 8228 O O . ASN D 1 247 ? 66.305 43.130 -25.926 1.00 26.11 247 ASN D O 1
ATOM 8233 N N . GLU D 1 248 ? 64.773 41.523 -25.634 1.00 23.49 248 GLU D N 1
ATOM 8234 C CA . GLU D 1 248 ? 63.683 42.483 -25.421 1.00 25.16 248 GLU D CA 1
ATOM 8235 C C . GLU D 1 248 ? 63.813 43.288 -24.115 1.00 26.44 248 GLU D C 1
ATOM 8236 O O . GLU D 1 248 ? 63.595 44.546 -24.094 1.00 25.32 248 GLU D O 1
ATOM 8242 N N . THR D 1 249 ? 64.183 42.565 -23.060 1.00 26.12 249 THR D N 1
ATOM 8243 C CA . THR D 1 249 ? 64.250 43.128 -21.676 1.00 24.51 249 THR D CA 1
ATOM 8244 C C . THR D 1 249 ? 65.552 43.758 -21.309 1.00 24.63 249 THR D C 1
ATOM 8245 O O . THR D 1 249 ? 65.572 44.597 -20.402 1.00 22.08 249 THR D O 1
ATOM 8249 N N . GLY D 1 250 ? 66.626 43.356 -21.989 1.00 25.55 250 GLY D N 1
ATOM 8250 C CA . GLY D 1 250 ? 67.989 43.712 -21.568 1.00 26.29 250 GLY D CA 1
ATOM 8251 C C . GLY D 1 250 ? 68.397 43.161 -20.182 1.00 26.94 250 GLY D C 1
ATOM 8252 O O . GLY D 1 250 ? 69.306 43.695 -19.526 1.00 26.11 250 GLY D O 1
ATOM 8253 N N . ASP D 1 251 ? 67.692 42.143 -19.726 1.00 25.83 251 ASP D N 1
ATOM 8254 C CA . ASP D 1 251 ? 67.798 41.655 -18.394 1.00 25.94 251 ASP D CA 1
ATOM 8255 C C . ASP D 1 251 ? 68.483 40.316 -18.443 1.00 26.62 251 ASP D C 1
ATOM 8256 O O . ASP D 1 251 ? 67.947 39.365 -18.908 1.00 23.26 251 ASP D O 1
ATOM 8261 N N . THR D 1 252 ? 69.635 40.282 -17.803 1.00 27.15 252 THR D N 1
ATOM 8262 C CA . THR D 1 252 ? 70.487 39.131 -17.629 1.00 29.37 252 THR D CA 1
ATOM 8263 C C . THR D 1 252 ? 69.870 37.932 -16.878 1.00 24.53 252 THR D C 1
ATOM 8264 O O . THR D 1 252 ? 70.380 36.797 -16.951 1.00 24.76 252 THR D O 1
ATOM 8268 N N . LYS D 1 253 ? 68.786 38.177 -16.142 1.00 22.80 253 LYS D N 1
ATOM 8269 C CA . LYS D 1 253 ? 67.983 37.155 -15.672 1.00 24.89 253 LYS D CA 1
ATOM 8270 C C . LYS D 1 253 ? 67.640 36.087 -16.768 1.00 25.13 253 LYS D C 1
ATOM 8271 O O . LYS D 1 253 ? 67.555 34.884 -16.451 1.00 25.02 253 LYS D O 1
ATOM 8277 N N . TYR D 1 254 ? 67.429 36.546 -18.024 1.00 21.90 254 TYR D N 1
ATOM 8278 C CA . TYR D 1 254 ? 66.973 35.656 -19.096 1.00 23.25 254 TYR D CA 1
ATOM 8279 C C . TYR D 1 254 ? 68.096 35.079 -20.001 1.00 23.51 254 TYR D C 1
ATOM 8280 O O . TYR D 1 254 ? 67.848 34.607 -21.144 1.00 24.61 254 TYR D O 1
ATOM 8289 N N . ARG D 1 255 ? 69.335 35.095 -19.481 1.00 24.38 255 ARG D N 1
ATOM 8290 C CA . ARG D 1 255 ? 70.475 34.572 -20.271 1.00 24.57 255 ARG D CA 1
ATOM 8291 C C . ARG D 1 255 ? 70.429 33.080 -20.380 1.00 23.62 255 ARG D C 1
ATOM 8292 O O . ARG D 1 255 ? 70.334 32.382 -19.376 1.00 19.90 255 ARG D O 1
ATOM 8300 N N . ALA D 1 256 ? 70.425 32.597 -21.627 1.00 22.50 256 ALA D N 1
ATOM 8301 C CA . ALA D 1 256 ? 70.516 31.140 -21.872 1.00 22.57 256 ALA D CA 1
ATOM 8302 C C . ALA D 1 256 ? 71.805 30.557 -21.330 1.00 23.77 256 ALA D C 1
ATOM 8303 O O . ALA D 1 256 ? 72.855 31.242 -21.317 1.00 23.79 256 ALA D O 1
ATOM 8305 N N . SER D 1 257 ? 71.758 29.329 -20.839 1.00 22.28 257 SER D N 1
ATOM 8306 C CA . SER D 1 257 ? 72.983 28.714 -20.407 1.00 22.07 257 SER D CA 1
ATOM 8307 C C . SER D 1 257 ? 73.824 28.384 -21.658 1.00 22.39 257 SER D C 1
ATOM 8308 O O . SER D 1 257 ? 73.268 28.034 -22.738 1.00 21.69 257 SER D O 1
ATOM 8311 N N . SER D 1 258 ? 75.138 28.390 -21.482 1.00 24.09 258 SER D N 1
ATOM 8312 C CA . SER D 1 258 ? 76.075 27.937 -22.534 1.00 25.64 258 SER D CA 1
ATOM 8313 C C . SER D 1 258 ? 75.794 26.456 -22.948 1.00 27.34 258 SER D C 1
ATOM 8314 O O . SER D 1 258 ? 75.974 26.099 -24.096 1.00 25.47 258 SER D O 1
ATOM 8317 N N . LEU D 1 259 ? 75.340 25.630 -22.035 1.00 25.77 259 LEU D N 1
ATOM 8318 C CA . LEU D 1 259 ? 75.063 24.255 -22.369 1.00 28.98 259 LEU D CA 1
ATOM 8319 C C . LEU D 1 259 ? 73.887 24.165 -23.374 1.00 29.95 259 LEU D C 1
ATOM 8320 O O . LEU D 1 259 ? 73.979 23.407 -24.312 1.00 26.18 259 LEU D O 1
ATOM 8325 N N . LEU D 1 260 ? 72.833 24.959 -23.192 1.00 27.05 260 LEU D N 1
ATOM 8326 C CA . LEU D 1 260 ? 71.714 25.008 -24.114 1.00 28.28 260 LEU D CA 1
ATOM 8327 C C . LEU D 1 260 ? 72.220 25.441 -25.495 1.00 29.89 260 LEU D C 1
ATOM 8328 O O . LEU D 1 260 ? 71.961 24.751 -26.468 1.00 28.34 260 LEU D O 1
ATOM 8333 N N . ARG D 1 261 ? 73.021 26.512 -25.576 1.00 29.40 261 ARG D N 1
ATOM 8334 C CA . ARG D 1 261 ? 73.574 26.967 -26.849 1.00 27.62 261 ARG D CA 1
ATOM 8335 C C . ARG D 1 261 ? 74.383 25.849 -27.516 1.00 25.73 261 ARG D C 1
ATOM 8336 O O . ARG D 1 261 ? 74.243 25.633 -28.713 1.00 25.10 261 ARG D O 1
ATOM 8344 N N . LYS D 1 262 ? 75.163 25.115 -26.741 1.00 23.33 262 LYS D N 1
ATOM 8345 C CA . LYS D 1 262 ? 76.030 24.056 -27.311 1.00 24.91 262 LYS D CA 1
ATOM 8346 C C . LYS D 1 262 ? 75.205 22.912 -27.883 1.00 28.13 262 LYS D C 1
ATOM 8347 O O . LYS D 1 262 ? 75.474 22.404 -28.981 1.00 28.46 262 LYS D O 1
ATOM 8353 N N . TYR D 1 263 ? 74.187 22.510 -27.170 1.00 25.36 263 TYR D N 1
ATOM 8354 C CA . TYR D 1 263 ? 73.322 21.466 -27.689 1.00 27.20 263 TYR D CA 1
ATOM 8355 C C . TYR D 1 263 ? 72.633 21.916 -29.002 1.00 28.44 263 TYR D C 1
ATOM 8356 O O . TYR D 1 263 ? 72.524 21.120 -29.941 1.00 30.11 263 TYR D O 1
ATOM 8365 N N . VAL D 1 264 ? 72.189 23.178 -29.093 1.00 29.67 264 VAL D N 1
ATOM 8366 C CA . VAL D 1 264 ? 71.543 23.635 -30.313 1.00 29.30 264 VAL D CA 1
ATOM 8367 C C . VAL D 1 264 ? 72.624 23.600 -31.415 1.00 29.17 264 VAL D C 1
ATOM 8368 O O . VAL D 1 264 ? 72.359 23.065 -32.468 1.00 27.13 264 VAL D O 1
ATOM 8372 N N . ARG D 1 265 ? 73.855 24.029 -31.132 1.00 24.78 265 ARG D N 1
ATOM 8373 C CA . ARG D 1 265 ? 74.879 24.010 -32.133 1.00 27.07 265 ARG D CA 1
ATOM 8374 C C . ARG D 1 265 ? 75.218 22.622 -32.645 1.00 28.49 265 ARG D C 1
ATOM 8375 O O . ARG D 1 265 ? 75.664 22.518 -33.778 1.00 29.38 265 ARG D O 1
ATOM 8383 N N . ALA D 1 266 ? 75.062 21.592 -31.806 1.00 27.24 266 ALA D N 1
ATOM 8384 C CA . ALA D 1 266 ? 75.309 20.207 -32.184 1.00 30.22 266 ALA D CA 1
ATOM 8385 C C . ALA D 1 266 ? 74.186 19.602 -33.045 1.00 32.11 266 ALA D C 1
ATOM 8386 O O . ALA D 1 266 ? 74.337 18.492 -33.534 1.00 32.47 266 ALA D O 1
ATOM 8388 N N . GLY D 1 267 ? 73.052 20.279 -33.143 1.00 29.46 267 GLY D N 1
ATOM 8389 C CA . GLY D 1 267 ? 71.857 19.716 -33.742 1.00 29.46 267 GLY D CA 1
ATOM 8390 C C . GLY D 1 267 ? 71.145 18.759 -32.829 1.00 31.38 267 GLY D C 1
ATOM 8391 O O . GLY D 1 267 ? 70.278 17.959 -33.274 1.00 30.97 267 GLY D O 1
ATOM 8392 N N . TRP D 1 268 ? 71.469 18.803 -31.544 1.00 31.25 268 TRP D N 1
ATOM 8393 C CA . TRP D 1 268 ? 70.790 17.940 -30.595 1.00 32.48 268 TRP D CA 1
ATOM 8394 C C . TRP D 1 268 ? 69.579 18.725 -30.097 1.00 31.46 268 TRP D C 1
ATOM 8395 O O . TRP D 1 268 ? 69.619 19.346 -29.021 1.00 28.70 268 TRP D O 1
ATOM 8406 N N . LEU D 1 269 ? 68.522 18.694 -30.910 1.00 32.80 269 LEU D N 1
ATOM 8407 C CA . LEU D 1 269 ? 67.382 19.564 -30.753 1.00 27.54 269 LEU D CA 1
ATOM 8408 C C . LEU D 1 269 ? 66.231 18.930 -29.960 1.00 28.15 269 LEU D C 1
ATOM 8409 O O . LEU D 1 269 ? 65.248 19.600 -29.615 1.00 27.40 269 LEU D O 1
ATOM 8414 N N . GLY D 1 270 ? 66.359 17.654 -29.634 1.00 25.99 270 GLY D N 1
ATOM 8415 C CA . GLY D 1 270 ? 65.324 16.951 -28.871 1.00 29.39 270 GLY D CA 1
ATOM 8416 C C . GLY D 1 270 ? 64.677 15.841 -29.707 1.00 31.82 270 GLY D C 1
ATOM 8417 O O . GLY D 1 270 ? 65.321 15.220 -30.542 1.00 31.23 270 GLY D O 1
ATOM 8418 N N . ARG D 1 271 ? 63.423 15.520 -29.423 1.00 34.30 271 ARG D N 1
ATOM 8419 C CA . ARG D 1 271 ? 62.772 14.405 -30.135 1.00 38.01 271 ARG D CA 1
ATOM 8420 C C . ARG D 1 271 ? 62.915 14.548 -31.662 1.00 40.16 271 ARG D C 1
ATOM 8421 O O . ARG D 1 271 ? 63.287 13.574 -32.308 1.00 44.58 271 ARG D O 1
ATOM 8429 N N . LYS D 1 272 ? 62.688 15.748 -32.211 1.00 37.31 272 LYS D N 1
ATOM 8430 C CA . LYS D 1 272 ? 62.783 16.063 -33.666 1.00 37.53 272 LYS D CA 1
ATOM 8431 C C . LYS D 1 272 ? 64.009 15.485 -34.313 1.00 40.64 272 LYS D C 1
ATOM 8432 O O . LYS D 1 272 ? 64.034 15.223 -35.517 1.00 37.08 272 LYS D O 1
ATOM 8438 N N . THR D 1 273 ? 65.106 15.435 -33.582 1.00 32.65 273 THR D N 1
ATOM 8439 C CA . THR D 1 273 ? 66.366 14.978 -34.204 1.00 34.21 273 THR D CA 1
ATOM 8440 C C . THR D 1 273 ? 66.797 13.640 -33.620 1.00 30.16 273 THR D C 1
ATOM 8441 O O . THR D 1 273 ? 67.872 13.185 -33.893 1.00 36.56 273 THR D O 1
ATOM 8445 N N . GLY D 1 274 ? 65.998 13.053 -32.744 1.00 28.43 274 GLY D N 1
ATOM 8446 C CA . GLY D 1 274 ? 66.353 11.840 -32.069 1.00 30.57 274 GLY D CA 1
ATOM 8447 C C . GLY D 1 274 ? 67.335 11.982 -30.916 1.00 33.54 274 GLY D C 1
ATOM 8448 O O . GLY D 1 274 ? 67.770 10.966 -30.353 1.00 33.99 274 GLY D O 1
ATOM 8449 N N . LYS D 1 275 ? 67.746 13.221 -30.575 1.00 30.90 275 LYS D N 1
ATOM 8450 C CA . LYS D 1 275 ? 68.677 13.434 -29.444 1.00 31.33 275 LYS D CA 1
ATOM 8451 C C . LYS D 1 275 ? 68.547 14.888 -28.969 1.00 28.07 275 LYS D C 1
ATOM 8452 O O . LYS D 1 275 ? 68.630 15.798 -29.790 1.00 28.80 275 LYS D O 1
ATOM 8458 N N . GLY D 1 276 ? 68.299 15.083 -27.674 1.00 32.31 276 GLY D N 1
ATOM 8459 C CA . GLY D 1 276 ? 68.538 16.401 -27.048 1.00 29.60 276 GLY D CA 1
ATOM 8460 C C . GLY D 1 276 ? 69.249 16.126 -25.733 1.00 28.38 276 GLY D C 1
ATOM 8461 O O . GLY D 1 276 ? 70.376 15.593 -25.711 1.00 29.92 276 GLY D O 1
ATOM 8462 N N . PHE D 1 277 ? 68.633 16.504 -24.627 1.00 27.06 277 PHE D N 1
ATOM 8463 C CA . PHE D 1 277 ? 69.123 16.063 -23.312 1.00 27.87 277 PHE D CA 1
ATOM 8464 C C . PHE D 1 277 ? 69.136 14.536 -23.163 1.00 29.61 277 PHE D C 1
ATOM 8465 O O . PHE D 1 277 ? 70.010 13.987 -22.458 1.00 27.64 277 PHE D O 1
ATOM 8473 N N . TYR D 1 278 ? 68.189 13.878 -23.832 1.00 31.33 278 TYR D N 1
ATOM 8474 C CA . TYR D 1 278 ? 68.122 12.419 -23.885 1.00 34.00 278 TYR D CA 1
ATOM 8475 C C . TYR D 1 278 ? 68.373 11.929 -25.315 1.00 36.09 278 TYR D C 1
ATOM 8476 O O . TYR D 1 278 ? 68.210 12.662 -26.286 1.00 29.76 278 TYR D O 1
ATOM 8485 N N . ASP D 1 279 ? 68.784 10.671 -25.424 1.00 37.95 279 ASP D N 1
ATOM 8486 C CA . ASP D 1 279 ? 69.002 10.065 -26.735 1.00 48.32 279 ASP D CA 1
ATOM 8487 C C . ASP D 1 279 ? 67.723 9.296 -27.068 1.00 45.18 279 ASP D C 1
ATOM 8488 O O . ASP D 1 279 ? 67.367 8.405 -26.328 1.00 55.47 279 ASP D O 1
ATOM 8493 N N . TYR D 1 280 ? 67.008 9.672 -28.128 1.00 46.20 280 TYR D N 1
ATOM 8494 C CA . TYR D 1 280 ? 65.754 8.973 -28.481 1.00 49.44 280 TYR D CA 1
ATOM 8495 C C . TYR D 1 280 ? 65.910 7.922 -29.583 1.00 63.43 280 TYR D C 1
ATOM 8496 O O . TYR D 1 280 ? 65.082 7.051 -29.687 1.00 56.31 280 TYR D O 1
ATOM 8505 N N . SER D 1 281 ? 66.924 8.038 -30.428 1.00 76.30 281 SER D N 1
ATOM 8506 C CA . SER D 1 281 ? 67.267 6.979 -31.393 1.00 90.42 281 SER D CA 1
ATOM 8507 C C . SER D 1 281 ? 68.676 6.434 -31.028 1.00 89.74 281 SER D C 1
ATOM 8508 O O . SER D 1 281 ? 69.679 6.871 -31.580 1.00 82.86 281 SER D O 1
ATOM 8511 N N . LYS D 1 282 ? 68.760 5.496 -30.087 1.00 92.08 282 LYS D N 1
ATOM 8512 C CA . LYS D 1 282 ? 67.594 4.870 -29.464 1.00 97.61 282 LYS D CA 1
ATOM 8513 C C . LYS D 1 282 ? 67.655 5.087 -27.939 1.00 94.37 282 LYS D C 1
ATOM 8514 O O . LYS D 1 282 ? 66.655 5.504 -27.342 1.00 84.48 282 LYS D O 1
#

Sequence (1128 aa):
MKKVFVLGAGTMGAGIVQAFAAKGCEVIVRDIKEEFVDRGIATITKSLSKLVAKEKITEADKEEILSRISGTTDMKLAADCDLVVEAAIENMKIKKEIFAELDGICKPETILASNTSSLSITEVASATKRADKVIGMHFFNPAPVMKLVEVIRGAATSQETFDAVKEMSESIGKTPVEVAEAPGFVVNRILIPMINEATFILQEGVAKEEDIDAAMKLGANHPMGPLALGDLIGLDVCLAIMDVLYNETGDTKYRASSLLRKYVRAGWLGRKTGKGFYDYSKMKKVFVLGAGTMGAGIVQAFAAKGCEVIVRDIKEEFVDRGIATITKSLSKLVAKEKITEADKEEILSRISGTTDMKLAADCDLVVEAAIENMKIKKEIFAELDGICKPETILASNTSSLSITEVASATKRADKVIGMHFFNPAPVMKLVEVIRGAATSQETFDAVKEMSESIGKTPVEVAEAPGFVVNRILIPMINEATFILQEGVAKEEDIDAAMKLGANHPMGPLALGDLIGLDVCLAIMDVLYNETGDTKYRASSLLRKYVRAGWLGRKTGKGFYDYSKMKKVFVLGAGTMGAGIVQAFAAKGCEVIVRDIKEEFVDRGIATITKSLSKLVAKEKITEADKEEILSRISGTTDMKLAADCDLVVEAAIENMKIKKEIFAELDGICKPETILASNTSSLSITEVASATKRADKVIGMHFFNPAPVMKLVEVIRGAATSQETFDAVKEMSESIGKTPVEVAEAPGFVVNRILIPMINEATFILQEGVAKEEDIDAAMKLGANHPMGPLALGDLIGLDVCLAIMDVLYNETGDTKYRASSLLRKYVRAGWLGRKTGKGFYDYSKMKKVFVLGAGTMGAGIVQAFAAKGCEVIVRDIKEEFVDRGIATITKSLSKLVAKEKITEADKEEILSRISGTTDMKLAADCDLVVEAAIENMKIKKEIFAELDGICKPETILASNTSSLSITEVASATKRADKVIGMHFFNPAPVMKLVEVIRGAATSQETFDAVKEMSESIGKTPVEVAEAPGFVVNRILIPMINEATFILQEGVAKEEDIDAAMKLGANHPMGPLALGDLIGLDVCLAIMDVLYNETGDTKYRASSLLRKYVRAGWLGRKTGKGFYDYSK

Organism: NCBI:txid632245

Foldseek 3Di:
DAEEEEEFLPQQSLLVLLLQLLLHHQYEYAYQDDVSQVVSLVVNLVVVVVCCVVPVDPVVSSVSSSVSYDYDHDLLVCAEGQEYEYADDDDLVVLLVSLQVNLVRYDPNYQYEYQDQFDAQQSSLVSHPPSQRTWYFHADPSRNPAQETEIERHPNHHPVNSVVSCVSSVSSVHHYDYFHDDQRTPVRVPQLVQLLVLVVCCVVVNDADVVQFCCCCVPVVDPTGSQLVQLVVWLVVSQSSLVSNCVRPVDPSSDGDPSSVVQVVVVQTHVVVQHGSHGHDD/DAEEEEEFLPQASLLVLLLQLLLHHQYEYAYQDPVSQVVSLVVLLVVVVVCCVVVVDHPVSSVSSSVRYHYDNDPLVQAEGQEYEYDDDQDQVVLLVVVQVNLVRYDLNHAYEYQHQFDAQQSSLVSHPNSLRYWYWHADPSRNPAQETEIERHPNHHPVNSVVVCVSSVSSVHHYDYFHDDQRTPPRVPQLVQLQVLVVCVVVPVDADVVQFCCCCVVVVDPTGSQLVQLVVWLVVSQVSLVSNCVRPVDCSSPGDPSSVVQVVVVQGHVVVQHGSHGGHD/DAEEEEEFLPQQSLLVLLLQLLLHHQYEYAYQDPVSQVVSLVVNLVVVVVCCVVVVDPVVSSVSSSVSYDYDHDLLVCAEGQEYEYEDDPDLVVLLVSLQVCQVRYDPNHAYEYQDQFDAQQSSLVSHPPSLRTWYFHADPSRNPAQETEIERHPNHHPVNSVVVCVSSVSSVHHYDYFHDDQRTPVRVPQLVQLQVLVVCCVVVVDADVVQFVCCCVVVVDPTGSQLVQLVVWLVVSQSSLVSNCVRPVDPSSDGDVSSVVQVVVVQTHPVSQHGSDGHDD/DAEEEEEFLPQASLLVLLLQLLLHHQYEYAYQDVVSQVVSLVVNLVVVVVCVVVPNDHPVSSVSSSVSYHYDNDPLVQAEGQEYEYDDDPDQVVLLVSVQVSLVRYDLNHAYEYQDQQDAQQSSLVSHPNSLRTWYFHADVSRNVAQETEIERHPNHHPVNSVVVCVSSVSSRHHYDYFHDDQRTPPLVPQLLQLLVLVVCCVVVVDADVVQFCCCCVVVVDPTGSPLVQLVVWLVVSQVSLVSNCVRVVDPSSDGDPSSVVQVVVVQTHVVSCHGSHRNVD

B-factor: mean 35.59, std 13.18, range [18.3, 114.34]

Nearest PDB structures (foldseek):
  4kug-assembly2_C  TM=1.000E+00  e=3.894E-53  Clostridium butyricum E4 str. BoNT E BL5262
  6acq-assembly1_F  TM=9.872E-01  e=3.725E-47  Clostridium acetobutylicum ATCC 824
  4pzc-assembly1_A  TM=9.544E-01  e=9.397E-38  Cupriavidus necator H16
  3mog-assembly1_C  TM=9.486E-01  e=1.352E-31  Escherichia coli K-12
  1wdk-assembly1_B  TM=9.336E-01  e=4.648E-27  Pseudomonas fragi

Secondary structure (DSSP, 8-state):
--EEEEE--SHHHHHHHHHHHTTT-EEEEE-SSHHHHHHHHHHHHHHHHHHHHTTSS-HHHHHHHHHTEEEES-GGGGTT-SEEEE---S-HHHHHHHHHHHHHHS-TT-EEEE--SSS-HHHHHTTSS-GGGEEEEE--SSTTT--EEEEEE-TT--HHHHHHHHHHHHHTT-EEEEEES-TTTTHHHHHHHHHHHHHHHHHTTSS-HHHHHHHHHHHH--SS-HHHHHHHH-HHHHHHHHHHHHHHH--GGGPPPHHHHHHHHTT--BGGGTBSSSB---/--EEEEE--SHHHHHHHHHHHTTT-EEEEE-SSHHHHHHHHHHHHHHHHHHHHTTSS-HHHHHHHHHTEEEES-GGGGGG-SEEEE---S-HHHHHHHHHHHHHHS-TT-EEEE--SSS-HHHHHTTSS-GGGEEEEE--SSTTT--EEEEEE-TT--HHHHHHHHHHHHHTT-EEEEEE--TTTTHHHHHHHHHHHHHHHHHTTSS-HHHHHHHHHHHH--SS-HHHHHHHH-HHHHHHHHHHHHHHH--GGGPPPHHHHHHHHTT--BGGGTBSSSB---/--EEEEE--SHHHHHHHHHHHTTT-EEEEE-SSHHHHHHHHHHHHHHHHHHHHTTSS-HHHHHHHHHTEEEES-GGGGTT-SEEEE---S-HHHHHHHHHHHHHHS-TT-EEEE--SSS-HHHHHHTSS-GGGEEEEE--SSTTT--EEEEEE-TT--HHHHHHHHHHHHHTT-EEEEEE--TTTTHHHHHHHHHHHHHHHHHTTSS-HHHHHHHHHHHS--SS-HHHHHHHH-HHHHHHHHHHHHHHH--GGGPPPHHHHHHHHTT--BGGGTBSSSB---/--EEEEE--SHHHHHHHHHHHTTT-EEEEE-SSHHHHHHHHHHHHHHHHHHHHTTSS-HHHHHHHHHTEEEES-GGGGTT-SEEEE---S-HHHHHHHHHHHHHHS-TT-EEEE--SSS-HHHHHTTSS-GGGEEEEE--SSTTT--EEEEEE-TT--HHHHHHHHHHHHHTT-EEEEEE--TTTTHHHHHHHHHHHHHHHHHTTSS-HHHHHHHHHHHH--SS-HHHHHHHH-HHHHHHHHHHHHHHH--GGGPPPHHHHHHHHTT--BGGGTBSSSB---